Protein 2MEV (pdb70)

Foldseek 3Di:
DDFDCVVVDDDDDDPVPPDDDDHDDDDDDCPDPQNVQQDKAFFDKAFAAPPLQFDFDAWAGDQLHIFKDFFDQAWKRDSVPSRHPIDGDQDWAAQDDDPPGGRPPTSTTHRVVLQQDPQFFWKFFWKKKKKFWPDQFWKKKKKFWDFFPDDDRLGDCDDHGGRSSPDDPGDMDIDTDRPDRRMDIDIAGTRQPDPIAGSRFDAADDDPVCPPDGGHDGSRGGTMMGMHIHPRPIMIIMMIGTHPMDGHHGHDGDDDDDPPPDPDDDDD/DADDVQWDWDFWQVAMDTFRFEPDAQEPVPDAAPLDDQPVDPDAWDWDDSQAFYKQKDFQFKAFLPADFFFKKKQFPPLALLDDSVGVNNVQLQFFQWKWWKKKKKKFWAFDQQKWFKKKKFKAFPQDDDQSRHIDDDTGNPQEAFGDDDPPVPPDPGDPNGHHPVPVVVGRIDMQTRNHGGMHIYIYYTDDPGSIDSCPRGRGMMIMMTTHTGMDGDPPTDGMMIMMMIMGIHTMIGHHGHDGPPPSD/DPDDDDDDPCPPDDDPDDPDDDDDDDPPDDDDDPPVDDDDDDDPLVPLFPWDAFFPPPPVTDQWFKAFQDFFQQDFSDKFFQALATVRNVPIVNSVVQLQFWKKAAKKKKKKFWDFDQQKWFKKKKAWFFADPFADRGNVRRVVHHIDIHTDHDDGMDIDIDGGDDPDRIDTRDDDPDAPSHRTTIITMGTPHGIDGDPPGDGMTIMGIIMGGDNTMDGDHGHHHDDDDPD/DDDPDDDPDDDPPDVVVVHPDDDDADPVDDDDPPDPDPDDDDDPPPDDDDDPDPVDDD

Sequence (806 aa):
GVENAEKGVTENTDATADFVAQPVYLPENQTKVAFFYDRSSPIGAFAVKSGSLESGFAPFSNKACPNSVILTPGPQFDPAYDQLRPQRLTEIWGNGNEETSEVFPLKTKQDYSFCLFSPFVYYKCDLEVTLSPHTSGAHGLLVRWCPTGTPTKPTTQVLHEVSSLSEGRTPQVYSAGPGTSNQISFVVPYNSPLSVLPAVWYNGHKRFDNTGDLGIAPNSDFGTLFFAGTKPDIKFTVYLRYKNMRVFCPRPTVFFPWPTSGDKIDMTENLSDRVSQDTAGNTVTNTQSTVGRLVGYGTVHDGEHPASCADTASEKILAVERYYTFKVNDWTSTQKPFEYIRIPLPHVLSGEDGGVFGATLRRHYLVKTGWRVQVQCNASQFHAGSLLVFMAPEYPTLDVFAMDNRWSKDNLPNGTRTQTNRKGPFAMDHQNFWQWTLYPHQFLNLRTNTTVDLEVPYVNIAPTSSWTQHASWTLVIAVVAPLTYSTGASTSLDITASIQPVRPVFNGLRHEVLSRQSPIPVTIREHAGTWYSTLPDSTVPIYGKTPVAPANYMVGEYKDFLEIAQIPTFIGNKVPNAVPYIEASNTAVKTQPLAVYQVTLSCSCLANTFLAALSRNFAQYRGSLVYTFVFTGTAMMKGKFLIAYTPPGAGKPTSRDQAMQATYAIWDLGLNSSYSFTVPFISPTHFRMVGTDQANITNVDGWVTVWQLTPLTYPPGCPTSAKILTMVSAGKDFSLKMPISPAPWSPQSEGNEGVIINNFYSNQYQNSIDLSANATGSDPPKTYGQFSNLLSGAVNAFSNMLPLLA

Radius of gyration: 31.22 Å; Cα contacts (8 Å, |Δi|>4): 1924; chains: 4; bounding box: 68×106×85 Å

Structure (mmCIF, N/CA/C/O backbone):
data_2MEV
#
_entry.id   2MEV
#
_cell.length_a   441.420
_cell.length_b   427.310
_cell.length_c   421.920
_cell.angle_alpha   90.00
_cell.angle_beta   90.00
_cell.angle_gamma   90.00
#
_symmetry.space_group_name_H-M   'P 21 21 21'
#
loop_
_entity.id
_entity.type
_entity.pdbx_description
1 polymer 'MENGO VIRUS COAT PROTEIN (SUBUNIT VP1)'
2 polymer 'MENGO VIRUS COAT PROTEIN (SUBUNIT VP2)'
3 polymer 'MENGO VIRUS COAT PROTEIN (SUBUNIT VP3)'
4 polymer 'MENGO VIRUS COAT PROTEIN (SUBUNIT VP4)'
5 non-polymer 'PHOSPHATE ION'
6 water water
#
loop_
_atom_site.group_PDB
_atom_site.id
_atom_site.type_symbol
_atom_site.label_atom_id
_atom_site.label_alt_id
_atom_site.label_comp_id
_atom_site.label_asym_id
_atom_site.label_entity_id
_atom_site.label_seq_id
_atom_site.pdbx_PDB_ins_code
_atom_site.Cartn_x
_atom_site.Cartn_y
_atom_site.Cartn_z
_atom_site.occupancy
_atom_site.B_iso_or_equiv
_atom_site.auth_seq_id
_atom_site.auth_comp_id
_atom_site.auth_asym_id
_atom_site.auth_atom_id
_atom_site.pdbx_PDB_model_num
ATOM 1 N N . GLY A 1 1 ? 212.129 151.522 160.197 1.00 15.79 1 GLY 1 N 1
ATOM 2 C CA . GLY A 1 1 ? 211.046 150.751 160.780 1.00 15.50 1 GLY 1 CA 1
ATOM 3 C C . GLY A 1 1 ? 211.448 150.522 162.246 1.00 15.41 1 GLY 1 C 1
ATOM 4 O O . GLY A 1 1 ? 212.590 150.139 162.503 1.00 15.60 1 GLY 1 O 1
ATOM 5 N N . VAL A 1 2 ? 210.519 150.764 163.121 1.00 15.00 2 VAL 1 N 1
ATOM 6 C CA . VAL A 1 2 ? 210.684 150.500 164.551 1.00 14.39 2 VAL 1 CA 1
ATOM 7 C C . VAL A 1 2 ? 210.507 148.988 164.657 1.00 14.77 2 VAL 1 C 1
ATOM 8 O O . VAL A 1 2 ? 209.697 148.334 163.915 1.00 15.30 2 VAL 1 O 1
ATOM 12 N N . GLU A 1 3 ? 211.246 148.405 165.568 1.00 14.93 3 GLU 1 N 1
ATOM 13 C CA . GLU A 1 3 ? 211.226 146.935 165.785 1.00 15.45 3 GLU 1 CA 1
ATOM 14 C C . GLU A 1 3 ? 211.541 146.516 167.196 1.00 14.38 3 GLU 1 C 1
ATOM 15 O O . GLU A 1 3 ? 211.859 147.378 168.036 1.00 14.08 3 GLU 1 O 1
ATOM 21 N N . ASN A 1 4 ? 211.503 145.247 167.554 1.00 13.35 4 ASN 1 N 1
ATOM 22 C CA . ASN A 1 4 ? 211.886 144.818 168.934 1.00 12.43 4 ASN 1 CA 1
ATOM 23 C C . ASN A 1 4 ? 212.729 143.562 168.822 1.00 11.29 4 ASN 1 C 1
ATOM 24 O O . ASN A 1 4 ? 212.157 142.476 168.868 1.00 11.17 4 ASN 1 O 1
ATOM 29 N N . ALA A 1 5 ? 214.017 143.691 168.650 1.00 9.74 5 ALA 1 N 1
ATOM 30 C CA . ALA A 1 5 ? 214.853 142.515 168.417 1.00 8.54 5 ALA 1 CA 1
ATOM 31 C C . ALA A 1 5 ? 214.867 141.492 169.527 1.00 7.83 5 ALA 1 C 1
ATOM 32 O O . ALA A 1 5 ? 215.366 140.385 169.187 1.00 7.43 5 ALA 1 O 1
ATOM 34 N N . GLU A 1 6 ? 214.382 141.834 170.696 1.00 7.37 6 GLU 1 N 1
ATOM 35 C CA . GLU A 1 6 ? 214.442 140.881 171.794 1.00 7.69 6 GLU 1 CA 1
ATOM 36 C C . GLU A 1 6 ? 213.657 139.615 171.534 1.00 8.56 6 GLU 1 C 1
ATOM 37 O O . GLU A 1 6 ? 214.038 138.595 172.135 1.00 8.60 6 GLU 1 O 1
ATOM 43 N N . LYS A 1 7 ? 212.639 139.649 170.726 1.00 9.88 7 LYS 1 N 1
ATOM 44 C CA . LYS A 1 7 ? 211.819 138.481 170.413 1.00 11.31 7 LYS 1 CA 1
ATOM 45 C C . LYS A 1 7 ? 212.610 137.339 169.786 1.00 12.09 7 LYS 1 C 1
ATOM 46 O O . LYS A 1 7 ? 212.103 136.214 169.795 1.00 12.11 7 LYS 1 O 1
ATOM 52 N N . GLY A 1 8 ? 213.743 137.595 169.202 1.00 13.37 8 GLY 1 N 1
ATOM 53 C CA . GLY A 1 8 ? 214.607 136.581 168.601 1.00 15.04 8 GLY 1 CA 1
ATOM 54 C C . GLY A 1 8 ? 214.334 136.420 167.128 1.00 16.38 8 GLY 1 C 1
ATOM 55 O O . GLY A 1 8 ? 214.881 135.534 166.473 1.00 16.07 8 GLY 1 O 1
ATOM 56 N N . VAL A 1 9 ? 213.489 137.314 166.683 1.00 18.25 9 VAL 1 N 1
ATOM 57 C CA . VAL A 1 9 ? 213.062 137.310 165.253 1.00 20.18 9 VAL 1 CA 1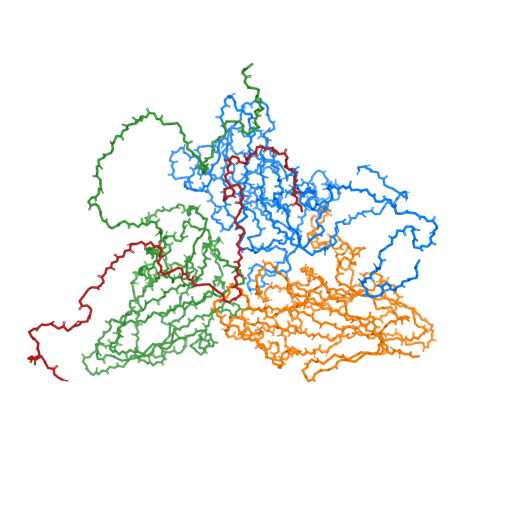
ATOM 58 C C . VAL A 1 9 ? 212.764 138.737 164.880 1.00 22.31 9 VAL 1 C 1
ATOM 59 O O . VAL A 1 9 ? 212.139 139.498 165.646 1.00 22.10 9 VAL 1 O 1
ATOM 63 N N . THR A 1 10 ? 213.301 139.112 163.737 1.00 25.41 10 THR 1 N 1
ATOM 64 C CA . THR A 1 10 ? 213.198 140.463 163.186 1.00 28.55 10 THR 1 CA 1
ATOM 65 C C . THR A 1 10 ? 212.624 140.521 161.793 1.00 30.77 10 THR 1 C 1
ATOM 66 O O . THR A 1 10 ? 213.298 139.915 160.926 1.00 31.58 10 THR 1 O 1
ATOM 70 N N . GLU A 1 11 ? 211.540 141.216 161.576 1.00 33.24 11 GLU 1 N 1
ATOM 71 C CA . GLU A 1 11 ? 210.862 141.442 160.290 1.00 35.65 11 GLU 1 CA 1
ATOM 72 C C . GLU A 1 11 ? 211.794 141.960 159.214 1.00 34.39 11 GLU 1 C 1
ATOM 73 O O . GLU A 1 11 ? 212.492 142.981 159.547 1.00 34.37 11 GLU 1 O 1
ATOM 79 N N . ASN A 1 12 ? 211.803 141.335 158.021 1.00 32.89 12 ASN 1 N 1
ATOM 80 C CA . ASN A 1 12 ? 212.731 141.834 156.954 1.00 31.76 12 ASN 1 CA 1
ATOM 81 C C . ASN A 1 12 ? 212.042 142.775 155.946 1.00 29.39 12 ASN 1 C 1
ATOM 82 O O . ASN A 1 12 ? 210.928 142.565 155.501 1.00 29.71 12 ASN 1 O 1
ATOM 87 N N . THR A 1 13 ? 212.860 143.758 155.655 1.00 26.34 13 THR 1 N 1
ATOM 88 C CA . THR A 1 13 ? 212.485 144.865 154.809 1.00 23.76 13 THR 1 CA 1
ATOM 89 C C . THR A 1 13 ? 213.300 145.078 153.586 1.00 22.23 13 THR 1 C 1
ATOM 90 O O . THR A 1 13 ? 214.200 144.284 153.383 1.00 22.12 13 THR 1 O 1
ATOM 94 N N . ASP A 1 14 ? 212.948 146.089 152.858 1.00 20.57 14 ASP 1 N 1
ATOM 95 C CA . ASP A 1 14 ? 213.652 146.528 151.638 1.00 19.09 14 ASP 1 CA 1
ATOM 96 C C . ASP A 1 14 ? 213.551 148.042 151.819 1.00 18.29 14 ASP 1 C 1
ATOM 97 O O . ASP A 1 14 ? 212.958 148.446 152.827 1.00 18.12 14 ASP 1 O 1
ATOM 102 N N . ALA A 1 15 ? 214.114 148.804 150.953 1.00 17.49 15 ALA 1 N 1
ATOM 103 C CA . ALA A 1 15 ? 214.157 150.259 151.091 1.00 16.87 15 ALA 1 CA 1
ATOM 104 C C . ALA A 1 15 ? 212.831 150.968 151.135 1.00 16.38 15 ALA 1 C 1
ATOM 105 O O . ALA A 1 15 ? 212.583 152.141 151.386 1.00 16.09 15 ALA 1 O 1
ATOM 107 N N . THR A 1 16 ? 211.910 150.139 150.813 1.00 16.14 16 THR 1 N 1
ATOM 108 C CA . THR A 1 16 ? 210.495 150.420 150.702 1.00 16.03 16 THR 1 CA 1
ATOM 109 C C . THR A 1 16 ? 209.738 150.718 151.963 1.00 16.08 16 THR 1 C 1
ATOM 110 O O . THR A 1 16 ? 208.665 151.338 151.893 1.00 16.87 16 THR 1 O 1
ATOM 114 N N . ALA A 1 17 ? 210.261 150.252 153.080 1.00 15.76 17 ALA 1 N 1
ATOM 115 C CA . ALA A 1 17 ? 209.582 150.401 154.379 1.00 15.15 17 ALA 1 CA 1
ATOM 116 C C . ALA A 1 17 ? 209.631 151.834 154.845 1.00 15.14 17 ALA 1 C 1
ATOM 117 O O . ALA A 1 17 ? 208.547 152.424 155.043 1.00 16.21 17 ALA 1 O 1
ATOM 119 N N . ASP A 1 18 ? 210.825 152.381 154.961 1.00 14.50 18 ASP 1 N 1
ATOM 120 C CA . ASP A 1 18 ? 210.941 153.775 155.411 1.00 13.49 18 ASP 1 CA 1
ATOM 121 C C . ASP A 1 18 ? 211.011 154.833 154.337 1.00 12.51 18 ASP 1 C 1
ATOM 122 O O . ASP A 1 18 ? 210.554 155.914 154.708 1.00 12.49 18 ASP 1 O 1
ATOM 127 N N . PHE A 1 19 ? 211.518 154.617 153.165 1.00 11.51 19 PHE 1 N 1
ATOM 128 C CA . PHE A 1 19 ? 211.601 155.665 152.147 1.00 10.75 19 PHE 1 CA 1
ATOM 129 C C . PHE A 1 19 ? 210.742 155.465 150.930 1.00 10.68 19 PHE 1 C 1
ATOM 130 O O . PHE A 1 19 ? 210.026 154.478 150.869 1.00 11.34 19 PHE 1 O 1
ATOM 138 N N . VAL A 1 20 ? 210.809 156.371 149.985 1.00 10.35 20 VAL 1 N 1
ATOM 139 C CA . VAL A 1 20 ? 210.063 156.274 148.723 1.00 10.06 20 VAL 1 CA 1
ATOM 140 C C . VAL A 1 20 ? 211.010 155.471 147.827 1.00 10.41 20 VAL 1 C 1
ATOM 141 O O . VAL A 1 20 ? 211.931 156.086 147.268 1.00 10.51 20 VAL 1 O 1
ATOM 145 N N . ALA A 1 21 ? 210.823 154.187 147.728 1.00 10.62 21 ALA 1 N 1
ATOM 146 C CA . ALA A 1 21 ? 211.740 153.361 146.935 1.00 10.88 21 ALA 1 CA 1
ATOM 147 C C . ALA A 1 21 ? 210.961 152.257 146.277 1.00 11.58 21 ALA 1 C 1
ATOM 148 O O . ALA A 1 21 ? 209.717 152.293 146.362 1.00 11.88 21 ALA 1 O 1
ATOM 150 N N . GLN A 1 22 ? 211.624 151.308 145.666 1.00 12.51 22 GLN 1 N 1
ATOM 151 C CA . GLN A 1 22 ? 211.085 150.147 144.976 1.00 13.10 22 GLN 1 CA 1
ATOM 152 C C . GLN A 1 22 ? 211.997 148.964 145.279 1.00 12.06 22 GLN 1 C 1
ATOM 153 O O . GLN A 1 22 ? 213.178 149.267 145.455 1.00 12.65 22 GLN 1 O 1
ATOM 159 N N . PRO A 1 23 ? 211.473 147.770 145.304 1.00 10.75 23 PRO 1 N 1
ATOM 160 C CA . PRO A 1 23 ? 212.228 146.533 145.558 1.00 10.02 23 PRO 1 CA 1
ATOM 161 C C . PRO A 1 23 ? 213.024 146.295 144.297 1.00 9.12 23 PRO 1 C 1
ATOM 162 O O . PRO A 1 23 ? 212.585 146.693 143.211 1.00 8.73 23 PRO 1 O 1
ATOM 166 N N . VAL A 1 24 ? 214.147 145.664 144.506 1.00 8.33 24 VAL 1 N 1
ATOM 167 C CA . VAL A 1 24 ? 215.047 145.465 143.332 1.00 7.68 24 VAL 1 CA 1
ATOM 168 C C . VAL A 1 24 ? 215.542 144.067 143.146 1.00 8.01 24 VAL 1 C 1
ATOM 169 O O . VAL A 1 24 ? 216.706 143.774 142.874 1.00 8.29 24 VAL 1 O 1
ATOM 173 N N . TYR A 1 25 ? 214.623 143.132 143.278 1.00 8.13 25 TYR 1 N 1
ATOM 174 C CA . TYR A 1 25 ? 214.907 141.712 143.201 1.00 8.29 25 TYR 1 CA 1
ATOM 175 C C . TYR A 1 25 ? 215.208 141.238 141.806 1.00 8.10 25 TYR 1 C 1
ATOM 176 O O . TYR A 1 25 ? 214.620 141.706 140.831 1.00 8.17 25 TYR 1 O 1
ATOM 185 N N . LEU A 1 26 ? 216.107 140.292 141.711 1.00 7.84 26 LEU 1 N 1
ATOM 186 C CA . LEU A 1 26 ? 216.517 139.626 140.488 1.00 7.66 26 LEU 1 CA 1
ATOM 187 C C . LEU A 1 26 ? 216.958 138.231 140.971 1.00 8.15 26 LEU 1 C 1
ATOM 188 O O . LEU A 1 26 ? 217.686 138.023 141.958 1.00 9.00 26 LEU 1 O 1
ATOM 193 N N . PRO A 1 27 ? 216.441 137.271 140.247 1.00 7.87 27 PRO 1 N 1
ATOM 194 C CA . PRO A 1 27 ? 216.732 135.841 140.459 1.00 8.09 27 PRO 1 CA 1
ATOM 195 C C . PRO A 1 27 ? 218.139 135.355 140.065 1.00 8.75 27 PRO 1 C 1
ATOM 196 O O . PRO A 1 27 ? 218.876 135.787 139.098 1.00 8.78 27 PRO 1 O 1
ATOM 200 N N . GLU A 1 28 ? 218.526 134.410 140.905 1.00 9.14 28 GLU 1 N 1
ATOM 201 C CA . GLU A 1 28 ? 219.822 133.737 140.833 1.00 9.99 28 GLU 1 CA 1
ATOM 202 C C . GLU A 1 28 ? 219.673 132.443 141.601 1.00 10.95 28 GLU 1 C 1
ATOM 203 O O . GLU A 1 28 ? 218.873 132.378 142.563 1.00 11.56 28 GLU 1 O 1
ATOM 209 N N . ASN A 1 29 ? 220.428 131.442 141.194 1.00 12.02 29 ASN 1 N 1
ATOM 210 C CA . ASN A 1 29 ? 220.423 130.130 141.847 1.00 12.74 29 ASN 1 CA 1
ATOM 211 C C . ASN A 1 29 ? 221.762 129.635 142.366 1.00 11.52 29 ASN 1 C 1
ATOM 212 O O . ASN A 1 29 ? 221.782 128.417 142.550 1.00 11.36 29 ASN 1 O 1
ATOM 217 N N . GLN A 1 30 ? 222.699 130.534 142.416 1.00 9.80 30 GLN 1 N 1
ATOM 218 C CA . GLN A 1 30 ? 224.003 130.053 142.846 1.00 8.09 30 GLN 1 CA 1
ATOM 219 C C . GLN A 1 30 ? 224.005 130.119 144.334 1.00 7.63 30 GLN 1 C 1
ATOM 220 O O . GLN A 1 30 ? 225.079 129.713 144.774 1.00 7.90 30 GLN 1 O 1
ATOM 226 N N . THR A 1 31 ? 222.969 130.543 145.009 1.00 6.91 31 THR 1 N 1
ATOM 227 C CA . THR A 1 31 ? 223.128 130.527 146.488 1.00 6.36 31 THR 1 CA 1
ATOM 228 C C . THR A 1 31 ? 222.495 129.264 147.069 1.00 6.72 31 THR 1 C 1
ATOM 229 O O . THR A 1 31 ? 222.401 129.211 148.311 1.00 6.50 31 THR 1 O 1
ATOM 233 N N . LYS A 1 32 ? 222.062 128.308 146.251 1.00 7.24 32 LYS 1 N 1
ATOM 234 C CA . LYS A 1 32 ? 221.480 127.112 146.866 1.00 7.97 32 LYS 1 CA 1
ATOM 235 C C . LYS A 1 32 ? 222.705 126.310 147.363 1.00 7.44 32 LYS 1 C 1
ATOM 236 O O . LYS A 1 32 ? 223.715 126.194 146.666 1.00 7.31 32 LYS 1 O 1
ATOM 242 N N . VAL A 1 33 ? 222.463 125.716 148.508 1.00 6.80 33 VAL 1 N 1
ATOM 243 C CA . VAL A 1 33 ? 223.480 124.933 149.182 1.00 5.85 33 VAL 1 CA 1
ATOM 244 C C . VAL A 1 33 ? 224.059 123.829 148.318 1.00 5.67 33 VAL 1 C 1
ATOM 245 O O . VAL A 1 33 ? 225.294 123.694 148.277 1.00 5.89 33 VAL 1 O 1
ATOM 249 N N . ALA A 1 34 ? 223.184 123.095 147.676 1.00 5.10 34 ALA 1 N 1
ATOM 250 C CA . ALA A 1 34 ? 223.639 121.978 146.838 1.00 4.25 34 ALA 1 CA 1
ATOM 251 C C . ALA A 1 34 ? 224.552 122.429 145.725 1.00 4.27 34 ALA 1 C 1
ATOM 252 O O . ALA A 1 34 ? 225.538 121.737 145.466 1.00 4.83 34 ALA 1 O 1
ATOM 254 N N . PHE A 1 35 ? 224.192 123.514 145.111 1.00 3.63 35 PHE 1 N 1
ATOM 255 C CA . PHE A 1 35 ? 224.978 124.076 144.018 1.00 3.48 35 PHE 1 CA 1
ATOM 256 C C . PHE A 1 35 ? 226.325 124.562 144.547 1.00 3.19 35 PHE 1 C 1
ATOM 257 O O . PHE A 1 35 ? 227.415 124.380 143.967 1.00 3.04 35 PHE 1 O 1
ATOM 265 N N . PHE A 1 36 ? 226.264 125.201 145.692 1.00 2.99 36 PHE 1 N 1
ATOM 266 C CA . PHE A 1 36 ? 227.494 125.736 146.288 1.00 3.05 36 PHE 1 CA 1
ATOM 267 C C . PHE A 1 36 ? 228.501 124.638 146.597 1.00 3.11 36 PHE 1 C 1
ATOM 268 O O . PHE A 1 36 ? 229.700 124.830 146.300 1.00 3.47 36 PHE 1 O 1
ATOM 276 N N . TYR A 1 37 ? 228.161 123.532 147.193 1.00 2.75 37 TYR 1 N 1
ATOM 277 C CA . TYR A 1 37 ? 229.185 122.527 147.498 1.00 2.57 37 TYR 1 CA 1
ATOM 278 C C . TYR A 1 37 ? 229.428 121.531 146.392 1.00 3.10 37 TYR 1 C 1
ATOM 279 O O . TYR A 1 37 ? 230.333 120.690 146.622 1.00 3.05 37 TYR 1 O 1
ATOM 288 N N . ASP A 1 38 ? 228.655 121.609 145.309 1.00 3.63 38 ASP 1 N 1
ATOM 289 C CA . ASP A 1 38 ? 228.800 120.658 144.206 1.00 3.80 38 ASP 1 CA 1
ATOM 290 C C . ASP A 1 38 ? 229.964 121.032 143.297 1.00 3.79 38 ASP 1 C 1
ATOM 291 O O . ASP A 1 38 ? 229.780 121.104 142.081 1.00 3.97 38 ASP 1 O 1
ATOM 296 N N . ARG A 1 39 ? 231.137 121.237 143.810 1.00 3.91 39 ARG 1 N 1
ATOM 297 C CA . ARG A 1 39 ? 232.383 121.593 143.114 1.00 4.34 39 ARG 1 CA 1
ATOM 298 C C . ARG A 1 39 ? 233.519 120.973 143.947 1.00 5.02 39 ARG 1 C 1
ATOM 299 O O . ARG A 1 39 ? 233.427 120.822 145.202 1.00 5.14 39 ARG 1 O 1
ATOM 307 N N . SER A 1 40 ? 234.580 120.617 143.243 1.00 5.35 40 SER 1 N 1
ATOM 308 C CA . SER A 1 40 ? 235.744 119.974 143.851 1.00 5.43 40 SER 1 CA 1
ATOM 309 C C . SER A 1 40 ? 236.707 120.922 144.546 1.00 5.69 40 SER 1 C 1
ATOM 310 O O . SER A 1 40 ? 236.902 122.019 143.980 1.00 6.11 40 SER 1 O 1
ATOM 313 N N . SER A 1 41 ? 237.298 120.543 145.657 1.00 5.49 41 SER 1 N 1
ATOM 314 C CA . SER A 1 41 ? 238.277 121.305 146.430 1.00 5.71 41 SER 1 CA 1
ATOM 315 C C . SER A 1 41 ? 239.253 120.239 146.951 1.00 5.66 41 SER 1 C 1
ATOM 316 O O . SER A 1 41 ? 238.785 119.124 147.220 1.00 5.80 41 SER 1 O 1
ATOM 319 N N . PRO A 1 42 ? 240.509 120.602 147.073 1.00 5.30 42 PRO 1 N 1
ATOM 320 C CA . PRO A 1 42 ? 241.539 119.671 147.555 1.00 4.81 42 PRO 1 CA 1
ATOM 321 C C . PRO A 1 42 ? 241.674 119.482 149.055 1.00 4.78 42 PRO 1 C 1
ATOM 322 O O . PRO A 1 42 ? 241.432 120.414 149.893 1.00 5.46 42 PRO 1 O 1
ATOM 326 N N . ILE A 1 43 ? 242.104 118.287 149.431 1.00 4.16 43 ILE 1 N 1
ATOM 327 C CA . ILE A 1 43 ? 242.301 118.055 150.869 1.00 3.85 43 ILE 1 CA 1
ATOM 328 C C . ILE A 1 43 ? 243.776 117.814 151.157 1.00 4.08 43 ILE 1 C 1
ATOM 329 O O . ILE A 1 43 ? 243.999 117.808 152.389 1.00 4.64 43 ILE 1 O 1
ATOM 334 N N . GLY A 1 44 ? 244.678 117.666 150.213 1.00 3.75 44 GLY 1 N 1
ATOM 335 C CA . GLY A 1 44 ? 246.098 117.480 150.517 1.00 4.03 44 GLY 1 CA 1
ATOM 336 C C . GLY A 1 44 ? 246.824 116.690 149.457 1.00 4.79 44 GLY 1 C 1
ATOM 337 O O . GLY A 1 44 ? 246.187 116.273 148.465 1.00 4.93 44 GLY 1 O 1
ATOM 338 N N . ALA A 1 45 ? 248.126 116.496 149.687 1.00 5.04 45 ALA 1 N 1
ATOM 339 C CA . ALA A 1 45 ? 248.930 115.668 148.726 1.00 5.11 45 ALA 1 CA 1
ATOM 340 C C . ALA A 1 45 ? 249.275 114.308 149.325 1.00 5.54 45 ALA 1 C 1
ATOM 341 O O . ALA A 1 45 ? 249.586 114.184 150.535 1.00 5.76 45 ALA 1 O 1
ATOM 343 N N . PHE A 1 46 ? 249.250 113.243 148.554 1.00 6.30 46 PHE 1 N 1
ATOM 344 C CA . PHE A 1 46 ? 249.544 111.885 149.093 1.00 7.01 46 PHE 1 CA 1
ATOM 345 C C . PHE A 1 46 ? 250.626 111.218 148.280 1.00 8.08 46 PHE 1 C 1
ATOM 346 O O . PHE A 1 46 ? 251.000 111.739 147.219 1.00 8.50 46 PHE 1 O 1
ATOM 354 N N . ALA A 1 47 ? 251.101 110.121 148.774 1.00 9.57 47 ALA 1 N 1
ATOM 355 C CA . ALA A 1 47 ? 252.157 109.363 148.143 1.00 11.30 47 ALA 1 CA 1
ATOM 356 C C . ALA A 1 47 ? 251.924 107.880 148.295 1.00 13.19 47 ALA 1 C 1
ATOM 357 O O . ALA A 1 47 ? 251.175 107.404 149.145 1.00 13.64 47 ALA 1 O 1
ATOM 359 N N . VAL A 1 48 ? 252.634 107.158 147.507 1.00 15.55 48 VAL 1 N 1
ATOM 360 C CA . VAL A 1 48 ? 252.630 105.709 147.412 1.00 18.00 48 VAL 1 CA 1
ATOM 361 C C . VAL A 1 48 ? 253.990 105.265 147.841 1.00 20.76 48 VAL 1 C 1
ATOM 362 O O . VAL A 1 48 ? 254.923 106.043 147.623 1.00 21.01 48 VAL 1 O 1
ATOM 366 N N . LYS A 1 49 ? 254.074 104.112 148.437 1.00 24.52 49 LYS 1 N 1
ATOM 367 C CA . LYS A 1 49 ? 255.378 103.603 148.887 1.00 28.38 49 LYS 1 CA 1
ATOM 368 C C . LYS A 1 49 ? 256.003 102.747 147.787 1.00 29.94 49 LYS 1 C 1
ATOM 369 O O . LYS A 1 49 ? 255.261 102.171 146.947 1.00 30.39 49 LYS 1 O 1
ATOM 375 N N . SER A 1 50 ? 257.327 102.660 147.804 1.00 31.52 50 SER 1 N 1
ATOM 376 C CA . SER A 1 50 ? 258.023 101.844 146.776 1.00 32.91 50 SER 1 CA 1
ATOM 377 C C . SER A 1 50 ? 257.666 100.348 146.877 1.00 32.58 50 SER 1 C 1
ATOM 378 O O . SER A 1 50 ? 257.625 99.619 147.899 1.00 33.31 50 SER 1 O 1
ATOM 381 N N . GLY A 1 51 ? 257.393 99.901 145.659 1.00 31.35 51 GLY 1 N 1
ATOM 382 C CA . GLY A 1 51 ? 256.988 98.547 145.290 1.00 29.11 51 GLY 1 CA 1
ATOM 383 C C . GLY A 1 51 ? 255.708 98.138 145.999 1.00 27.08 51 GLY 1 C 1
ATOM 384 O O . GLY A 1 51 ? 255.640 96.919 146.236 1.00 27.71 51 GLY 1 O 1
ATOM 385 N N . SER A 1 52 ? 254.821 99.061 146.301 1.00 24.40 52 SER 1 N 1
ATOM 386 C CA . SER A 1 52 ? 253.600 98.679 146.988 1.00 21.52 52 SER 1 CA 1
ATOM 387 C C . SER A 1 52 ? 252.737 97.872 146.052 1.00 20.24 52 SER 1 C 1
ATOM 388 O O . SER A 1 52 ? 251.802 97.192 146.505 1.00 20.18 52 SER 1 O 1
ATOM 391 N N . LEU A 1 53 ? 253.049 97.925 144.766 1.00 18.62 53 LEU 1 N 1
ATOM 392 C CA . LEU A 1 53 ? 252.185 97.200 143.830 1.00 17.74 53 LEU 1 CA 1
ATOM 393 C C . LEU A 1 53 ? 252.188 95.685 143.894 1.00 18.09 53 LEU 1 C 1
ATOM 394 O O . LEU A 1 53 ? 251.215 95.039 143.394 1.00 18.23 53 LEU 1 O 1
ATOM 399 N N . GLU A 1 54 ? 253.271 95.260 144.497 1.00 18.52 54 GLU 1 N 1
ATOM 400 C CA . GLU A 1 54 ? 253.526 93.841 144.670 1.00 19.64 54 GLU 1 CA 1
ATOM 401 C C . GLU A 1 54 ? 253.901 93.308 146.026 1.00 19.76 54 GLU 1 C 1
ATOM 402 O O . GLU A 1 54 ? 254.534 92.249 146.070 1.00 20.01 54 GLU 1 O 1
ATOM 408 N N . SER A 1 55 ? 253.465 93.987 147.056 1.00 20.00 55 SER 1 N 1
ATOM 409 C CA . SER A 1 55 ? 253.734 93.594 148.439 1.00 20.30 55 SER 1 CA 1
ATOM 410 C C . SER A 1 55 ? 252.679 94.113 149.433 1.00 19.52 55 SER 1 C 1
ATOM 411 O O . SER A 1 55 ? 251.662 94.737 149.107 1.00 19.40 55 SER 1 O 1
ATOM 414 N N . GLY A 1 56 ? 252.974 93.748 150.674 1.00 18.97 56 GLY 1 N 1
ATOM 415 C CA . GLY A 1 56 ? 252.120 94.071 151.791 1.00 19.03 56 GLY 1 CA 1
ATOM 416 C C . GLY A 1 56 ? 252.072 95.582 151.975 1.00 19.24 56 GLY 1 C 1
ATOM 417 O O . GLY A 1 56 ? 253.121 96.263 151.855 1.00 19.95 56 GLY 1 O 1
ATOM 418 N N . PHE A 1 57 ? 250.866 96.056 152.257 1.00 18.61 57 PHE 1 N 1
ATOM 419 C CA . PHE A 1 57 ? 250.729 97.496 152.479 1.00 18.20 57 PHE 1 CA 1
ATOM 420 C C . PHE A 1 57 ? 251.266 97.755 153.883 1.00 18.89 57 PHE 1 C 1
ATOM 421 O O . PHE A 1 57 ? 251.240 96.831 154.693 1.00 18.98 57 PHE 1 O 1
ATOM 429 N N . ALA A 1 58 ? 251.691 98.969 154.124 1.00 20.29 58 ALA 1 N 1
ATOM 430 C CA . ALA A 1 58 ? 252.202 99.475 155.401 1.00 21.36 58 ALA 1 CA 1
ATOM 431 C C . ALA A 1 58 ? 252.110 100.997 155.430 1.00 22.49 58 ALA 1 C 1
ATOM 432 O O . ALA A 1 58 ? 252.538 101.601 154.433 1.00 23.14 58 ALA 1 O 1
ATOM 434 N N . PRO A 1 59 ? 251.622 101.561 156.500 1.00 23.52 59 PRO 1 N 1
ATOM 435 C CA . PRO A 1 59 ? 251.457 103.006 156.607 1.00 24.81 59 PRO 1 CA 1
ATOM 436 C C . PRO A 1 59 ? 252.804 103.635 156.377 1.00 26.74 59 PRO 1 C 1
ATOM 437 O O . PRO A 1 59 ? 253.823 103.081 156.846 1.00 27.42 59 PRO 1 O 1
ATOM 441 N N . PHE A 1 60 ? 252.681 104.733 155.654 1.00 28.94 60 PHE 1 N 1
ATOM 442 C CA . PHE A 1 60 ? 253.974 105.403 155.379 1.00 31.20 60 PHE 1 CA 1
ATOM 443 C C . PHE A 1 60 ? 253.652 106.719 154.749 1.00 32.20 60 PHE 1 C 1
ATOM 444 O O . PHE A 1 60 ? 252.583 106.757 154.146 1.00 32.62 60 PHE 1 O 1
ATOM 452 N N . SER A 1 61 ? 254.527 107.659 154.908 1.00 33.67 61 SER 1 N 1
ATOM 453 C CA . SER A 1 61 ? 254.283 108.968 154.281 1.00 35.85 61 SER 1 CA 1
ATOM 454 C C . SER A 1 61 ? 255.643 109.390 153.716 1.00 37.70 61 SER 1 C 1
ATOM 455 O O . SER A 1 61 ? 256.735 109.032 154.192 1.00 37.71 61 SER 1 O 1
ATOM 458 N N . ASN A 1 62 ? 255.484 110.140 152.636 1.00 40.26 62 ASN 1 N 1
ATOM 459 C CA . ASN A 1 62 ? 256.608 110.718 151.877 1.00 42.41 62 ASN 1 CA 1
ATOM 460 C C . ASN A 1 62 ? 256.986 112.065 152.518 1.00 42.87 62 ASN 1 C 1
ATOM 461 O O . ASN A 1 62 ? 258.031 112.020 153.259 1.00 44.35 62 ASN 1 O 1
ATOM 466 N N . LYS A 1 63 ? 256.238 113.149 152.258 1.00 42.04 63 LYS 1 N 1
ATOM 467 C CA . LYS A 1 63 ? 256.758 114.351 153.022 1.00 41.13 63 LYS 1 CA 1
ATOM 468 C C . LYS A 1 63 ? 255.527 114.815 153.804 1.00 38.36 63 LYS 1 C 1
ATOM 469 O O . LYS A 1 63 ? 255.104 115.968 153.608 1.00 38.63 63 LYS 1 O 1
ATOM 475 N N . ALA A 1 64 ? 255.066 113.844 154.593 1.00 34.42 64 ALA 1 N 1
ATOM 476 C CA . ALA A 1 64 ? 253.842 114.205 155.353 1.00 30.52 64 ALA 1 CA 1
ATOM 477 C C . ALA A 1 64 ? 252.767 114.226 154.253 1.00 27.08 64 ALA 1 C 1
ATOM 478 O O . ALA A 1 64 ? 251.865 115.089 154.246 1.00 27.37 64 ALA 1 O 1
ATOM 480 N N . CYS A 1 65 ? 253.024 113.272 153.389 1.00 22.09 65 CYS 1 N 1
ATOM 481 C CA . CYS A 1 65 ? 252.321 112.877 152.194 1.00 17.85 65 CYS 1 CA 1
ATOM 482 C C . CYS A 1 65 ? 252.192 111.377 152.350 1.00 15.32 65 CYS 1 C 1
ATOM 483 O O . CYS A 1 65 ? 253.026 110.622 151.874 1.00 14.75 65 CYS 1 O 1
ATOM 486 N N . PRO A 1 66 ? 251.167 110.986 153.060 1.00 13.34 66 PRO 1 N 1
ATOM 487 C CA . PRO A 1 66 ? 250.924 109.582 153.332 1.00 11.95 66 PRO 1 CA 1
ATOM 488 C C . PRO A 1 66 ? 250.255 108.853 152.193 1.00 11.23 66 PRO 1 C 1
ATOM 489 O O . PRO A 1 66 ? 249.819 109.301 151.140 1.00 11.11 66 PRO 1 O 1
ATOM 493 N N . ASN A 1 67 ? 250.149 107.601 152.435 1.00 10.47 67 ASN 1 N 1
ATOM 494 C CA . ASN A 1 67 ? 249.705 106.365 151.999 1.00 9.86 67 ASN 1 CA 1
ATOM 495 C C . ASN A 1 67 ? 248.228 106.036 151.938 1.00 9.61 67 ASN 1 C 1
ATOM 496 O O . ASN A 1 67 ? 247.857 105.201 151.111 1.00 9.89 67 ASN 1 O 1
ATOM 501 N N . SER A 1 68 ? 247.457 106.551 152.876 1.00 8.49 68 SER 1 N 1
ATOM 502 C CA . SER A 1 68 ? 246.015 106.329 152.963 1.00 8.05 68 SER 1 CA 1
ATOM 503 C C . SER A 1 68 ? 245.400 107.658 153.384 1.00 7.36 68 SER 1 C 1
ATOM 504 O O . SER A 1 68 ? 246.191 108.509 153.782 1.00 7.79 68 SER 1 O 1
ATOM 507 N N . VAL A 1 69 ? 244.096 107.796 153.235 1.00 6.41 69 VAL 1 N 1
ATOM 508 C CA . VAL A 1 69 ? 243.402 109.055 153.582 1.00 5.25 69 VAL 1 CA 1
ATOM 509 C C . VAL A 1 69 ? 241.984 108.705 154.038 1.00 4.94 69 VAL 1 C 1
ATOM 510 O O . VAL A 1 69 ? 241.410 107.767 153.454 1.00 5.24 69 VAL 1 O 1
ATOM 514 N N . ILE A 1 70 ? 241.529 109.428 155.057 1.00 4.01 70 ILE 1 N 1
ATOM 515 C CA . ILE A 1 70 ? 240.155 109.205 155.520 1.00 3.53 70 ILE 1 CA 1
ATOM 516 C C . ILE A 1 70 ? 239.269 110.132 154.691 1.00 3.66 70 ILE 1 C 1
ATOM 517 O O . ILE A 1 70 ? 239.648 111.340 154.626 1.00 3.71 70 ILE 1 O 1
ATOM 522 N N . LEU A 1 71 ? 238.201 109.636 154.092 1.00 3.24 71 LEU 1 N 1
ATOM 523 C CA . LEU A 1 71 ? 237.323 110.537 153.317 1.00 2.69 71 LEU 1 CA 1
ATOM 524 C C . LEU A 1 71 ? 236.461 111.413 154.255 1.00 2.94 71 LEU 1 C 1
ATOM 525 O O . LEU A 1 71 ? 235.371 111.006 154.763 1.00 3.38 71 LEU 1 O 1
ATOM 530 N N . THR A 1 72 ? 236.929 112.620 154.501 1.00 2.74 72 THR 1 N 1
ATOM 531 C CA . THR A 1 72 ? 236.211 113.547 155.346 1.00 2.54 72 THR 1 CA 1
ATOM 532 C C . THR A 1 72 ? 236.695 114.948 155.076 1.00 2.99 72 THR 1 C 1
ATOM 533 O O . THR A 1 72 ? 237.907 115.108 154.834 1.00 4.06 72 THR 1 O 1
ATOM 537 N N . PRO A 1 73 ? 235.875 115.954 155.160 1.00 3.00 73 PRO 1 N 1
ATOM 538 C CA . PRO A 1 73 ? 236.341 117.329 154.977 1.00 3.32 73 PRO 1 CA 1
ATOM 539 C C . PRO A 1 73 ? 237.082 117.824 156.205 1.00 3.99 73 PRO 1 C 1
ATOM 540 O O . PRO A 1 73 ? 237.823 118.807 156.066 1.00 4.39 73 PRO 1 O 1
ATOM 544 N N . GLY A 1 74 ? 236.959 117.237 157.375 1.00 4.59 74 GLY 1 N 1
ATOM 545 C CA . GLY A 1 74 ? 237.603 117.649 158.628 1.00 5.00 74 GLY 1 CA 1
ATOM 546 C C . GLY A 1 74 ? 239.069 117.327 158.702 1.00 5.35 74 GLY 1 C 1
ATOM 547 O O . GLY A 1 74 ? 239.514 116.545 157.860 1.00 5.58 74 GLY 1 O 1
ATOM 548 N N . PRO A 1 75 ? 239.780 117.899 159.651 1.00 5.65 75 PRO 1 N 1
ATOM 549 C CA . PRO A 1 75 ? 241.224 117.685 159.812 1.00 5.99 75 PRO 1 CA 1
ATOM 550 C C . PRO A 1 75 ? 241.581 116.256 160.122 1.00 6.88 75 PRO 1 C 1
ATOM 551 O O . PRO A 1 75 ? 240.785 115.540 160.758 1.00 7.18 75 PRO 1 O 1
ATOM 555 N N . GLN A 1 76 ? 242.726 115.805 159.740 1.00 8.07 76 GLN 1 N 1
ATOM 556 C CA . GLN A 1 76 ? 243.235 114.458 159.974 1.00 9.10 76 GLN 1 CA 1
ATOM 557 C C . GLN A 1 76 ? 244.728 114.498 159.704 1.00 10.78 76 GLN 1 C 1
ATOM 558 O O . GLN A 1 76 ? 245.158 115.450 159.040 1.00 11.22 76 GLN 1 O 1
ATOM 564 N N . PHE A 1 77 ? 245.505 113.564 160.144 1.00 12.58 77 PHE 1 N 1
ATOM 565 C CA . PHE A 1 77 ? 246.933 113.404 159.969 1.00 14.83 77 PHE 1 CA 1
ATOM 566 C C . PHE A 1 77 ? 247.703 113.635 161.271 1.00 17.99 77 PHE 1 C 1
ATOM 567 O O . PHE A 1 77 ? 247.712 112.592 162.035 1.00 19.07 77 PHE 1 O 1
ATOM 575 N N . ASP A 1 78 ? 248.281 114.794 161.517 1.00 20.39 78 ASP 1 N 1
ATOM 576 C CA . ASP A 1 78 ? 249.015 114.771 162.843 1.00 23.88 78 ASP 1 CA 1
ATOM 577 C C . ASP A 1 78 ? 250.411 114.295 162.315 1.00 26.50 78 ASP 1 C 1
ATOM 578 O O . ASP A 1 78 ? 250.667 113.112 162.324 1.00 25.71 78 ASP 1 O 1
ATOM 583 N N . PRO A 1 79 ? 251.075 115.345 161.929 1.00 30.09 79 PRO 1 N 1
ATOM 584 C CA . PRO A 1 79 ? 252.383 115.223 161.310 1.00 33.35 79 PRO 1 CA 1
ATOM 585 C C . PRO A 1 79 ? 253.423 114.500 162.146 1.00 36.73 79 PRO 1 C 1
ATOM 586 O O . PRO A 1 79 ? 254.473 114.113 161.557 1.00 37.71 79 PRO 1 O 1
ATOM 590 N N . ALA A 1 80 ? 253.082 114.374 163.418 1.00 39.84 80 ALA 1 N 1
ATOM 591 C CA . ALA A 1 80 ? 253.983 113.680 164.358 1.00 42.86 80 ALA 1 CA 1
ATOM 592 C C . ALA A 1 80 ? 253.955 112.154 164.165 1.00 45.10 80 ALA 1 C 1
ATOM 593 O O . ALA A 1 80 ? 254.897 111.475 164.687 1.00 46.21 80 ALA 1 O 1
ATOM 595 N N . TYR A 1 81 ? 252.993 111.580 163.450 1.00 46.88 81 TYR 1 N 1
ATOM 596 C CA . TYR A 1 81 ? 252.881 110.156 163.174 1.00 48.47 81 TYR 1 CA 1
ATOM 597 C C . TYR A 1 81 ? 252.546 109.988 161.699 1.00 48.33 81 TYR 1 C 1
ATOM 598 O O . TYR A 1 81 ? 251.436 109.491 161.421 1.00 48.29 81 TYR 1 O 1
ATOM 607 N N . ASP A 1 82 ? 253.537 110.502 161.029 1.00 48.19 82 ASP 1 N 1
ATOM 608 C CA . ASP A 1 82 ? 253.438 110.522 159.558 1.00 48.41 82 ASP 1 CA 1
ATOM 609 C C . ASP A 1 82 ? 253.696 109.098 159.086 1.00 47.37 82 ASP 1 C 1
ATOM 610 O O . ASP A 1 82 ? 253.425 108.812 157.902 1.00 47.08 82 ASP 1 O 1
ATOM 615 N N . GLN A 1 83 ? 254.158 108.359 160.110 1.00 45.94 83 GLN 1 N 1
ATOM 616 C CA . GLN A 1 83 ? 254.425 106.957 159.684 1.00 44.69 83 GLN 1 CA 1
ATOM 617 C C . GLN A 1 83 ? 253.447 105.969 160.251 1.00 42.66 83 GLN 1 C 1
ATOM 618 O O . GLN A 1 83 ? 253.665 104.753 160.112 1.00 42.75 83 GLN 1 O 1
ATOM 624 N N . LEU A 1 84 ? 252.394 106.473 160.841 1.00 40.20 84 LEU 1 N 1
ATOM 625 C CA . LEU A 1 84 ? 251.324 105.685 161.435 1.00 37.81 84 LEU 1 CA 1
ATOM 626 C C . LEU A 1 84 ? 250.065 105.918 160.635 1.00 36.04 84 LEU 1 C 1
ATOM 627 O O . LEU A 1 84 ? 250.070 106.949 159.966 1.00 35.61 84 LEU 1 O 1
ATOM 632 N N . ARG A 1 85 ? 249.131 105.018 160.803 1.00 34.32 85 ARG 1 N 1
ATOM 633 C CA . ARG A 1 85 ? 247.907 105.240 160.006 1.00 33.13 85 ARG 1 CA 1
ATOM 634 C C . ARG A 1 85 ? 247.355 106.570 160.463 1.00 30.36 85 ARG 1 C 1
ATOM 635 O O . ARG A 1 85 ? 247.466 106.848 161.655 1.00 30.61 85 ARG 1 O 1
ATOM 643 N N . PRO A 1 86 ? 246.812 107.328 159.538 1.00 27.53 86 PRO 1 N 1
ATOM 644 C CA . PRO A 1 86 ? 246.285 108.626 159.874 1.00 25.61 86 PRO 1 CA 1
ATOM 645 C C . PRO A 1 86 ? 244.987 108.506 160.652 1.00 24.17 86 PRO 1 C 1
ATOM 646 O O . PRO A 1 86 ? 244.253 107.543 160.549 1.00 23.51 86 PRO 1 O 1
ATOM 650 N N . GLN A 1 87 ? 244.817 109.597 161.384 1.00 23.20 87 GLN 1 N 1
ATOM 651 C CA . GLN A 1 87 ? 243.624 109.763 162.197 1.00 22.35 87 GLN 1 CA 1
ATOM 652 C C . GLN A 1 87 ? 242.911 111.074 162.145 1.00 19.96 87 GLN 1 C 1
ATOM 653 O O . GLN A 1 87 ? 243.552 112.062 161.755 1.00 19.98 87 GLN 1 O 1
ATOM 659 N N . ARG A 1 88 ? 241.635 111.068 162.516 1.00 16.91 88 ARG 1 N 1
ATOM 660 C CA . ARG A 1 88 ? 240.892 112.364 162.468 1.00 14.42 88 ARG 1 CA 1
ATOM 661 C C . ARG A 1 88 ? 241.301 113.061 163.768 1.00 13.54 88 ARG 1 C 1
ATOM 662 O O . ARG A 1 88 ? 241.456 112.457 164.832 1.00 13.63 88 ARG 1 O 1
ATOM 670 N N . LEU A 1 89 ? 241.470 114.332 163.574 1.00 12.60 89 LEU 1 N 1
ATOM 671 C CA . LEU A 1 89 ? 241.894 115.282 164.590 1.00 11.77 89 LEU 1 CA 1
ATOM 672 C C . LEU A 1 89 ? 240.804 116.287 164.915 1.00 11.83 89 LEU 1 C 1
ATOM 673 O O . LEU A 1 89 ? 239.823 116.402 164.158 1.00 11.94 89 LEU 1 O 1
ATOM 678 N N . THR A 1 90 ? 240.994 117.037 165.996 1.00 11.97 90 THR 1 N 1
ATOM 679 C CA . THR A 1 90 ? 240.036 118.096 166.363 1.00 12.24 90 THR 1 CA 1
ATOM 680 C C . THR A 1 90 ? 240.667 119.485 166.216 1.00 12.29 90 THR 1 C 1
ATOM 681 O O . THR A 1 90 ? 240.107 120.500 166.675 1.00 12.69 90 THR 1 O 1
ATOM 685 N N . GLU A 1 91 ? 241.821 119.556 165.585 1.00 12.32 91 GLU 1 N 1
ATOM 686 C CA . GLU A 1 91 ? 242.452 120.854 165.346 1.00 12.58 91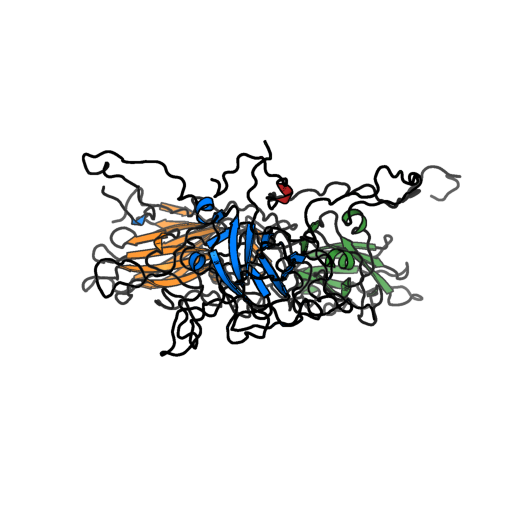 GLU 1 CA 1
ATOM 687 C C . GLU A 1 91 ? 243.315 120.693 164.102 1.00 12.74 91 GLU 1 C 1
ATOM 688 O O . GLU A 1 91 ? 243.606 119.555 163.720 1.00 12.12 91 GLU 1 O 1
ATOM 694 N N . ILE A 1 92 ? 243.648 121.799 163.506 1.00 13.48 92 ILE 1 N 1
ATOM 695 C CA . ILE A 1 92 ? 244.461 121.864 162.317 1.00 14.57 92 ILE 1 CA 1
ATOM 696 C C . ILE A 1 92 ? 245.866 122.193 162.764 1.00 16.79 92 ILE 1 C 1
ATOM 697 O O . ILE A 1 92 ? 245.874 123.080 163.616 1.00 16.71 92 ILE 1 O 1
ATOM 702 N N . TRP A 1 93 ? 246.898 121.575 162.280 1.00 19.68 93 TRP 1 N 1
ATOM 703 C CA . TRP A 1 93 ? 248.265 121.858 162.654 1.00 22.52 93 TRP 1 CA 1
ATOM 704 C C . TRP A 1 93 ? 248.868 122.749 161.577 1.00 24.93 93 TRP 1 C 1
ATOM 705 O O . TRP A 1 93 ? 248.775 122.509 160.376 1.00 24.20 93 TRP 1 O 1
ATOM 716 N N . GLY A 1 94 ? 249.507 123.741 162.157 1.00 28.89 94 GLY 1 N 1
ATOM 717 C CA . GLY A 1 94 ? 250.208 124.786 161.372 1.00 33.63 94 GLY 1 CA 1
ATOM 718 C C . GLY A 1 94 ? 251.327 124.049 160.629 1.00 37.37 94 GLY 1 C 1
ATOM 719 O O . GLY A 1 94 ? 251.458 122.822 160.739 1.00 37.39 94 GLY 1 O 1
ATOM 720 N N . ASN A 1 95 ? 252.077 124.822 159.877 1.00 41.56 95 ASN 1 N 1
ATOM 721 C CA . ASN A 1 95 ? 253.225 124.281 159.100 1.00 45.87 95 ASN 1 CA 1
ATOM 722 C C . ASN A 1 95 ? 254.361 123.973 160.106 1.00 48.69 95 ASN 1 C 1
ATOM 723 O O . ASN A 1 95 ? 255.041 122.914 159.994 1.00 49.06 95 ASN 1 O 1
ATOM 728 N N . GLY A 1 96 ? 254.585 124.835 161.092 1.00 51.79 96 GLY 1 N 1
ATOM 729 C CA . GLY A 1 96 ? 255.650 124.653 162.091 1.00 55.79 96 GLY 1 CA 1
ATOM 730 C C . GLY A 1 96 ? 255.004 124.674 163.463 1.00 58.86 96 GLY 1 C 1
ATOM 731 O O . GLY A 1 96 ? 253.798 125.050 163.502 1.00 58.95 96 GLY 1 O 1
ATOM 732 N N . ASN A 1 97 ? 255.800 124.263 164.446 1.00 62.11 97 ASN 1 N 1
ATOM 733 C CA . ASN A 1 97 ? 255.187 124.224 165.799 1.00 65.51 97 ASN 1 CA 1
ATOM 734 C C . ASN A 1 97 ? 255.906 125.075 166.829 1.00 67.53 97 ASN 1 C 1
ATOM 735 O O . ASN A 1 97 ? 255.917 124.643 168.006 1.00 67.80 97 ASN 1 O 1
ATOM 740 N N . GLU A 1 98 ? 256.432 126.184 166.351 1.00 69.94 98 GLU 1 N 1
ATOM 741 C CA . GLU A 1 98 ? 257.137 127.034 167.333 1.00 72.35 98 GLU 1 CA 1
ATOM 742 C C . GLU A 1 98 ? 257.334 128.401 166.707 1.00 72.98 98 GLU 1 C 1
ATOM 743 O O . GLU A 1 98 ? 257.937 128.456 165.642 1.00 73.04 98 GLU 1 O 1
ATOM 749 N N . GLU A 1 99 ? 256.805 129.361 167.402 1.00 73.92 99 GLU 1 N 1
ATOM 750 C CA . GLU A 1 99 ? 256.730 130.812 167.237 1.00 74.85 99 GLU 1 CA 1
ATOM 751 C C . GLU A 1 99 ? 257.050 131.289 165.812 1.00 74.02 99 GLU 1 C 1
ATOM 752 O O . GLU A 1 99 ? 256.299 131.791 164.948 1.00 74.22 99 GLU 1 O 1
ATOM 758 N N . THR A 1 100 ? 258.322 131.082 165.571 1.00 72.57 100 THR 1 N 1
ATOM 759 C CA . THR A 1 100 ? 259.223 131.283 164.456 1.00 70.86 100 THR 1 CA 1
ATOM 760 C C . THR A 1 100 ? 258.819 130.417 163.261 1.00 69.00 100 THR 1 C 1
ATOM 761 O O . THR A 1 100 ? 259.444 130.499 162.177 1.00 69.28 100 THR 1 O 1
ATOM 765 N N . SER A 1 101 ? 257.784 129.606 163.560 1.00 66.07 101 SER 1 N 1
ATOM 766 C CA . SER A 1 101 ? 257.236 128.684 162.542 1.00 62.69 101 SER 1 CA 1
ATOM 767 C C . SER A 1 101 ? 256.199 129.538 161.780 1.00 60.22 101 SER 1 C 1
ATOM 768 O O . SER A 1 101 ? 255.975 130.769 161.946 1.00 60.05 101 SER 1 O 1
ATOM 771 N N . GLU A 1 102 ? 255.559 128.823 160.860 1.00 57.19 102 GLU 1 N 1
ATOM 772 C CA . GLU A 1 102 ? 254.563 129.384 159.943 1.00 53.99 102 GLU 1 CA 1
ATOM 773 C C . GLU A 1 102 ? 253.215 128.734 159.889 1.00 49.43 102 GLU 1 C 1
ATOM 774 O O . GLU A 1 102 ? 253.249 127.475 160.043 1.00 49.42 102 GLU 1 O 1
ATOM 780 N N . VAL A 1 103 ? 252.145 129.500 159.644 1.00 43.29 103 VAL 1 N 1
ATOM 781 C CA . VAL A 1 103 ? 250.893 128.646 159.627 1.00 37.13 103 VAL 1 CA 1
ATOM 782 C C . VAL A 1 103 ? 250.804 128.005 158.253 1.00 32.61 103 VAL 1 C 1
ATOM 783 O O . VAL A 1 103 ? 250.660 126.759 158.253 1.00 32.32 103 VAL 1 O 1
ATOM 787 N N . PHE A 1 104 ? 250.949 128.728 157.166 1.00 27.12 104 PHE 1 N 1
ATOM 788 C CA . PHE A 1 104 ? 250.831 127.971 155.899 1.00 21.71 104 PHE 1 CA 1
ATOM 789 C C . PHE A 1 104 ? 252.157 127.519 155.337 1.00 19.99 104 PHE 1 C 1
ATOM 790 O O . PHE A 1 104 ? 253.153 128.231 155.512 1.00 20.74 104 PHE 1 O 1
ATOM 798 N N . PRO A 1 105 ? 252.176 126.412 154.630 1.00 17.87 105 PRO 1 N 1
ATOM 799 C CA . PRO A 1 105 ? 251.050 125.543 154.347 1.00 16.41 105 PRO 1 CA 1
ATOM 800 C C . PRO A 1 105 ? 250.814 124.569 155.491 1.00 14.51 105 PRO 1 C 1
ATOM 801 O O . PRO A 1 105 ? 251.768 124.132 156.109 1.00 13.93 105 PRO 1 O 1
ATOM 805 N N . LEU A 1 106 ? 249.568 124.246 155.726 1.00 12.89 106 LEU 1 N 1
ATOM 806 C CA . LEU A 1 106 ? 249.186 123.343 156.779 1.00 11.77 106 LEU 1 CA 1
ATOM 807 C C . LEU A 1 106 ? 249.720 121.947 156.464 1.00 12.16 106 LEU 1 C 1
ATOM 808 O O . LEU A 1 106 ? 249.815 121.430 155.347 1.00 11.80 106 LEU 1 O 1
ATOM 813 N N . LYS A 1 107 ? 249.962 121.333 157.626 1.00 13.14 107 LYS 1 N 1
ATOM 814 C CA . LYS A 1 107 ? 250.485 119.980 157.662 1.00 13.79 107 LYS 1 CA 1
ATOM 815 C C . LYS A 1 107 ? 249.458 118.860 157.690 1.00 12.67 107 LYS 1 C 1
ATOM 816 O O . LYS A 1 107 ? 249.760 117.796 157.070 1.00 12.93 107 LYS 1 O 1
ATOM 822 N N . THR A 1 108 ? 248.377 119.185 158.387 1.00 10.90 108 THR 1 N 1
ATOM 823 C CA . THR A 1 108 ? 247.281 118.198 158.441 1.00 9.42 108 THR 1 CA 1
ATOM 824 C C . THR A 1 108 ? 246.586 118.236 157.079 1.00 8.75 108 THR 1 C 1
ATOM 825 O O . THR A 1 108 ? 246.889 119.044 156.156 1.00 8.78 108 THR 1 O 1
ATOM 829 N N . LYS A 1 109 ? 245.662 117.305 156.914 1.00 8.20 109 LYS 1 N 1
ATOM 830 C CA . LYS A 1 109 ? 244.882 117.146 155.649 1.00 7.68 109 LYS 1 CA 1
ATOM 831 C C . LYS A 1 109 ? 243.427 117.467 155.936 1.00 7.89 109 LYS 1 C 1
ATOM 832 O O . LYS A 1 109 ? 242.823 116.930 156.901 1.00 8.51 109 LYS 1 O 1
ATOM 838 N N . GLN A 1 110 ? 242.873 118.384 155.175 1.00 7.54 110 GLN 1 N 1
ATOM 839 C CA . GLN A 1 110 ? 241.486 118.820 155.374 1.00 7.49 110 GLN 1 CA 1
ATOM 840 C C . GLN A 1 110 ? 241.036 119.648 154.171 1.00 7.40 110 GLN 1 C 1
ATOM 841 O O . GLN A 1 110 ? 241.793 120.041 153.259 1.00 7.41 110 GLN 1 O 1
ATOM 847 N N . ASP A 1 111 ? 239.717 119.850 154.193 1.00 7.40 111 ASP 1 N 1
ATOM 848 C CA . ASP A 1 111 ? 239.086 120.687 153.146 1.00 7.14 111 ASP 1 CA 1
ATOM 849 C C . ASP A 1 111 ? 239.087 122.064 153.839 1.00 6.73 111 ASP 1 C 1
ATOM 850 O O . ASP A 1 111 ? 238.103 122.356 154.547 1.00 6.39 111 ASP 1 O 1
ATOM 855 N N . TYR A 1 112 ? 240.196 122.791 153.682 1.00 6.24 112 TYR 1 N 1
ATOM 856 C CA . TYR A 1 112 ? 240.265 124.088 154.422 1.00 5.65 112 TYR 1 CA 1
ATOM 857 C C . TYR A 1 112 ? 239.086 125.005 154.126 1.00 6.11 112 TYR 1 C 1
ATOM 858 O O . TYR A 1 112 ? 238.595 125.741 155.015 1.00 6.18 112 TYR 1 O 1
ATOM 867 N N . SER A 1 113 ? 238.601 124.985 152.877 1.00 6.44 113 SER 1 N 1
ATOM 868 C CA . SER A 1 113 ? 237.473 125.839 152.455 1.00 5.97 113 SER 1 CA 1
ATOM 869 C C . SER A 1 113 ? 236.190 125.456 153.163 1.00 5.61 113 SER 1 C 1
ATOM 870 O O . SER A 1 113 ? 235.436 126.341 153.614 1.00 5.62 113 SER 1 O 1
ATOM 873 N N . PHE A 1 114 ? 235.952 124.163 153.272 1.00 5.34 114 PHE 1 N 1
ATOM 874 C CA . PHE A 1 114 ? 234.751 123.635 153.925 1.00 4.92 114 PHE 1 CA 1
ATOM 875 C C . PHE A 1 114 ? 234.850 124.065 155.384 1.00 5.15 114 PHE 1 C 1
ATOM 876 O O . PHE A 1 114 ? 233.851 124.551 155.922 1.00 5.64 114 PHE 1 O 1
ATOM 884 N N . CYS A 1 115 ? 236.021 123.887 155.943 1.00 5.34 115 CYS 1 N 1
ATOM 885 C CA . CYS A 1 115 ? 236.274 124.234 157.346 1.00 5.65 115 CYS 1 CA 1
ATOM 886 C C . CYS A 1 115 ? 236.004 125.716 157.639 1.00 5.88 115 CYS 1 C 1
ATOM 887 O O . CYS A 1 115 ? 235.346 126.039 158.656 1.00 6.41 115 CYS 1 O 1
ATOM 890 N N . LEU A 1 116 ? 236.534 126.532 156.732 1.00 5.87 116 LEU 1 N 1
ATOM 891 C CA . LEU A 1 116 ? 236.399 127.987 156.798 1.00 5.67 116 LEU 1 CA 1
ATOM 892 C C . LEU A 1 116 ? 234.925 128.343 156.665 1.00 6.46 116 LEU 1 C 1
ATOM 893 O O . LEU A 1 116 ? 234.483 129.220 157.431 1.00 7.31 116 LEU 1 O 1
ATOM 898 N N . PHE A 1 117 ? 234.144 127.696 155.809 1.00 6.55 117 PHE 1 N 1
ATOM 899 C CA . PHE A 1 117 ? 232.730 128.049 155.667 1.00 6.00 117 PHE 1 CA 1
ATOM 900 C C . PHE A 1 117 ? 231.739 126.913 155.683 1.00 5.68 117 PHE 1 C 1
ATOM 901 O O . PHE A 1 117 ? 231.331 126.443 154.610 1.00 5.61 117 PHE 1 O 1
ATOM 909 N N . SER A 1 118 ? 231.311 126.508 156.863 1.00 5.68 118 SER 1 N 1
ATOM 910 C CA . SER A 1 118 ? 230.245 125.447 156.971 1.00 5.04 118 SER 1 CA 1
ATOM 911 C C . SER A 1 118 ? 229.244 125.875 158.064 1.00 4.28 118 SER 1 C 1
ATOM 912 O O . SER A 1 118 ? 229.352 125.446 159.246 1.00 4.88 118 SER 1 O 1
ATOM 915 N N . PRO A 1 119 ? 228.314 126.766 157.710 1.00 3.42 119 PRO 1 N 1
ATOM 916 C CA . PRO A 1 119 ? 227.340 127.283 158.678 1.00 3.22 119 PRO 1 CA 1
ATOM 917 C C . PRO A 1 119 ? 226.187 126.349 158.974 1.00 3.36 119 PRO 1 C 1
ATOM 918 O O . PRO A 1 119 ? 225.005 126.742 158.880 1.00 3.30 119 PRO 1 O 1
ATOM 922 N N . PHE A 1 120 ? 226.505 125.121 159.315 1.00 2.99 120 PHE 1 N 1
ATOM 923 C CA . PHE A 1 120 ? 225.447 124.131 159.597 1.00 2.89 120 PHE 1 CA 1
ATOM 924 C C . PHE A 1 120 ? 225.992 123.153 160.624 1.00 3.29 120 PHE 1 C 1
ATOM 925 O O . PHE A 1 120 ? 227.216 123.015 160.625 1.00 3.69 120 PHE 1 O 1
ATOM 933 N N . VAL A 1 121 ? 225.176 122.512 161.425 1.00 3.47 121 VAL 1 N 1
ATOM 934 C CA . VAL A 1 121 ? 225.637 121.575 162.455 1.00 3.47 121 VAL 1 CA 1
ATOM 935 C C . VAL A 1 121 ? 225.825 120.155 161.919 1.00 4.03 121 VAL 1 C 1
ATOM 936 O O . VAL A 1 121 ? 226.822 119.525 162.370 1.00 5.00 121 VAL 1 O 1
ATOM 940 N N . TYR A 1 122 ? 224.906 119.739 161.072 1.00 4.01 122 TYR 1 N 1
ATOM 941 C CA . TYR A 1 122 ? 224.822 118.433 160.457 1.00 4.23 122 TYR 1 CA 1
ATOM 942 C C . TYR A 1 122 ? 224.667 118.503 158.935 1.00 4.54 122 TYR 1 C 1
ATOM 943 O O . TYR A 1 122 ? 224.111 119.540 158.481 1.00 5.02 122 TYR 1 O 1
ATOM 952 N N . TYR A 1 123 ? 225.101 117.485 158.204 1.00 4.31 123 TYR 1 N 1
ATOM 953 C CA . TYR A 1 123 ? 224.960 117.446 156.752 1.00 4.11 123 TYR 1 CA 1
ATOM 954 C C . TYR A 1 123 ? 224.917 115.992 156.313 1.00 4.23 123 TYR 1 C 1
ATOM 955 O O . TYR A 1 123 ? 225.197 115.091 157.125 1.00 4.80 123 TYR 1 O 1
ATOM 964 N N . LYS A 1 124 ? 224.578 115.708 155.088 1.00 4.12 124 LYS 1 N 1
ATOM 965 C CA . LYS A 1 124 ? 224.424 114.365 154.492 1.00 4.30 124 LYS 1 CA 1
ATOM 966 C C . LYS A 1 124 ? 224.799 114.646 153.052 1.00 4.14 124 LYS 1 C 1
ATOM 967 O O . LYS A 1 124 ? 224.470 115.795 152.654 1.00 4.02 124 LYS 1 O 1
ATOM 973 N N . CYS A 1 125 ? 225.416 113.757 152.327 1.00 3.94 125 CYS 1 N 1
ATOM 974 C CA . CYS A 1 125 ? 225.800 113.957 150.922 1.00 3.91 125 CYS 1 CA 1
ATOM 975 C C . CYS A 1 125 ? 226.483 112.704 150.390 1.00 4.52 125 CYS 1 C 1
ATOM 976 O O . CYS A 1 125 ? 226.714 111.762 151.168 1.00 4.75 125 CYS 1 O 1
ATOM 979 N N . ASP A 1 126 ? 226.801 112.701 149.109 1.00 5.15 126 ASP 1 N 1
ATOM 980 C CA . ASP A 1 126 ? 227.540 111.538 148.525 1.00 5.96 126 ASP 1 CA 1
ATOM 981 C C . ASP A 1 126 ? 228.922 112.160 148.226 1.00 5.86 126 ASP 1 C 1
ATOM 982 O O . ASP A 1 126 ? 228.937 113.412 148.158 1.00 6.48 126 ASP 1 O 1
ATOM 987 N N . LEU A 1 127 ? 229.946 111.335 148.116 1.00 4.96 127 LEU 1 N 1
ATOM 988 C CA . LEU A 1 127 ? 231.268 111.956 147.911 1.00 4.46 127 LEU 1 CA 1
ATOM 989 C C . LEU A 1 127 ? 231.885 111.593 146.596 1.00 4.62 127 LEU 1 C 1
ATOM 990 O O . LEU A 1 127 ? 232.030 110.377 146.351 1.00 5.20 127 LEU 1 O 1
ATOM 995 N N . GLU A 1 128 ? 232.227 112.620 145.847 1.00 4.70 128 GLU 1 N 1
ATOM 996 C CA . GLU A 1 128 ? 232.887 112.392 144.533 1.00 4.92 128 GLU 1 CA 1
ATOM 997 C C . GLU A 1 128 ? 234.372 112.604 144.749 1.00 5.07 128 GLU 1 C 1
ATOM 998 O O . GLU A 1 128 ? 234.669 113.682 145.279 1.00 5.86 128 GLU 1 O 1
ATOM 1004 N N . VAL A 1 129 ? 235.238 111.683 144.462 1.00 4.66 129 VAL 1 N 1
ATOM 1005 C CA . VAL A 1 129 ? 236.676 111.789 144.682 1.00 4.23 129 VAL 1 CA 1
ATOM 1006 C C . VAL A 1 129 ? 237.476 111.840 143.376 1.00 4.81 129 VAL 1 C 1
ATOM 1007 O O . VAL A 1 129 ? 237.182 111.113 142.374 1.00 5.34 129 VAL 1 O 1
ATOM 1011 N N . THR A 1 130 ? 238.494 112.699 143.384 1.00 4.71 130 THR 1 N 1
ATOM 1012 C CA . THR A 1 130 ? 239.386 112.850 142.232 1.00 4.69 130 THR 1 CA 1
ATOM 1013 C C . THR A 1 130 ? 240.823 112.728 142.746 1.00 4.83 130 THR 1 C 1
ATOM 1014 O O . THR A 1 130 ? 241.154 113.457 143.687 1.00 5.21 130 THR 1 O 1
ATOM 1018 N N . LEU A 1 131 ? 241.564 111.859 142.133 1.00 4.75 131 LEU 1 N 1
ATOM 1019 C CA . LEU A 1 131 ? 242.978 111.617 142.430 1.00 4.60 131 LEU 1 CA 1
ATOM 1020 C C . LEU A 1 131 ? 243.794 112.257 141.321 1.00 5.06 131 LEU 1 C 1
ATOM 1021 O O . LEU A 1 131 ? 243.627 111.791 140.154 1.00 5.32 131 LEU 1 O 1
ATOM 1026 N N . SER A 1 132 ? 244.628 113.239 141.512 1.00 5.27 132 SER 1 N 1
ATOM 1027 C CA . SER A 1 132 ? 245.378 113.820 140.395 1.00 5.62 132 SER 1 CA 1
ATOM 1028 C C . SER A 1 132 ? 246.879 113.729 140.481 1.00 5.85 132 SER 1 C 1
ATOM 1029 O O . SER A 1 132 ? 247.424 114.618 141.175 1.00 6.37 132 SER 1 O 1
ATOM 1032 N N . PRO A 1 133 ? 247.581 112.831 139.836 1.00 5.68 133 PRO 1 N 1
ATOM 1033 C CA . PRO A 1 133 ? 249.042 112.719 139.889 1.00 5.66 133 PRO 1 CA 1
ATOM 1034 C C . PRO A 1 133 ? 249.699 113.975 139.354 1.00 5.88 133 PRO 1 C 1
ATOM 1035 O O . PRO A 1 133 ? 249.298 114.483 138.300 1.00 6.16 133 PRO 1 O 1
ATOM 1039 N N . HIS A 1 134 ? 250.687 114.381 140.115 1.00 6.19 134 HIS 1 N 1
ATOM 1040 C CA . HIS A 1 134 ? 251.441 115.588 139.770 1.00 6.92 134 HIS 1 CA 1
ATOM 1041 C C . HIS A 1 134 ? 252.421 115.278 138.677 1.00 7.80 134 HIS 1 C 1
ATOM 1042 O O . HIS A 1 134 ? 253.570 115.741 138.783 1.00 8.52 134 HIS 1 O 1
ATOM 1049 N N . THR A 1 135 ? 252.114 114.533 137.666 1.00 8.81 135 THR 1 N 1
ATOM 1050 C CA . THR A 1 135 ? 253.067 114.186 136.616 1.00 9.60 135 THR 1 CA 1
ATOM 1051 C C . THR A 1 135 ? 252.352 114.091 135.300 1.00 10.21 135 THR 1 C 1
ATOM 1052 O O . THR A 1 135 ? 251.167 113.732 135.361 1.00 10.72 135 THR 1 O 1
ATOM 1056 N N . SER A 1 136 ? 252.972 114.352 134.180 1.00 11.24 136 SER 1 N 1
ATOM 1057 C CA . SER A 1 136 ? 252.275 114.195 132.878 1.00 12.47 136 SER 1 CA 1
ATOM 1058 C C . SER A 1 136 ? 252.844 112.971 132.140 1.00 12.82 136 SER 1 C 1
ATOM 1059 O O . SER A 1 136 ? 252.658 112.746 130.946 1.00 13.31 136 SER 1 O 1
ATOM 1062 N N . GLY A 1 137 ? 253.610 112.155 132.821 1.00 12.87 137 GLY 1 N 1
ATOM 1063 C CA . GLY A 1 137 ? 254.270 110.948 132.318 1.00 13.02 137 GLY 1 CA 1
ATOM 1064 C C . GLY A 1 137 ? 253.474 109.766 132.813 1.00 13.28 137 GLY 1 C 1
ATOM 1065 O O . GLY A 1 137 ? 252.545 110.115 133.574 1.00 14.00 137 GLY 1 O 1
ATOM 1066 N N . ALA A 1 138 ? 253.802 108.556 132.433 1.00 13.17 138 ALA 1 N 1
ATOM 1067 C CA . ALA A 1 138 ? 252.939 107.427 132.903 1.00 13.10 138 ALA 1 CA 1
ATOM 1068 C C . ALA A 1 138 ? 252.905 107.352 134.433 1.00 12.33 138 ALA 1 C 1
ATOM 1069 O O . ALA A 1 138 ? 253.898 107.761 135.038 1.00 12.32 138 ALA 1 O 1
ATOM 1071 N N . HIS A 1 139 ? 251.786 106.834 134.887 1.00 11.05 139 HIS 1 N 1
ATOM 1072 C CA . HIS A 1 139 ? 251.624 106.765 136.353 1.00 9.52 139 HIS 1 CA 1
ATOM 1073 C C . HIS A 1 139 ? 250.657 105.631 136.588 1.00 9.48 139 HIS 1 C 1
ATOM 1074 O O . HIS A 1 139 ? 249.619 105.518 135.839 1.00 11.03 139 HIS 1 O 1
ATOM 1081 N N . GLY A 1 140 ? 251.013 104.784 137.536 1.00 8.03 140 GLY 1 N 1
ATOM 1082 C CA . GLY A 1 140 ? 250.188 103.631 137.907 1.00 6.74 140 GLY 1 CA 1
ATOM 1083 C C . GLY A 1 140 ? 249.739 103.887 139.337 1.00 6.55 140 GLY 1 C 1
ATOM 1084 O O . GLY A 1 140 ? 250.568 104.270 140.223 1.00 7.59 140 GLY 1 O 1
ATOM 1085 N N . LEU A 1 141 ? 248.447 103.735 139.546 1.00 5.34 141 LEU 1 N 1
ATOM 1086 C CA . LEU A 1 141 ? 247.837 103.906 140.869 1.00 4.43 141 LEU 1 CA 1
ATOM 1087 C C . LEU A 1 141 ? 246.788 102.829 141.159 1.00 4.68 141 LEU 1 C 1
ATOM 1088 O O . LEU A 1 141 ? 245.864 102.629 140.340 1.00 5.12 141 LEU 1 O 1
ATOM 1093 N N . LEU A 1 142 ? 246.878 102.129 142.274 1.00 4.17 142 LEU 1 N 1
ATOM 1094 C CA . LEU A 1 142 ? 245.991 101.105 142.771 1.00 2.89 142 LEU 1 CA 1
ATOM 1095 C C . LEU A 1 142 ? 245.276 101.724 143.955 1.00 2.86 142 LEU 1 C 1
ATOM 1096 O O . LEU A 1 142 ? 246.004 102.252 144.827 1.00 3.05 142 LEU 1 O 1
ATOM 1101 N N . VAL A 1 143 ? 243.976 101.705 144.018 1.00 2.63 143 VAL 1 N 1
ATOM 1102 C CA . VAL A 1 143 ? 243.266 102.289 145.159 1.00 2.24 143 VAL 1 CA 1
ATOM 1103 C C . VAL A 1 143 ? 242.342 101.276 145.793 1.00 2.57 143 VAL 1 C 1
ATOM 1104 O O . VAL A 1 143 ? 241.701 100.539 145.029 1.00 2.79 143 VAL 1 O 1
ATOM 1108 N N . ARG A 1 144 ? 242.243 101.257 147.107 1.00 2.97 144 ARG 1 N 1
ATOM 1109 C CA . ARG A 1 144 ? 241.319 100.324 147.818 1.00 2.75 144 ARG 1 CA 1
ATOM 1110 C C . ARG A 1 144 ? 240.374 101.246 148.611 1.00 3.38 144 ARG 1 C 1
ATOM 1111 O O . ARG A 1 144 ? 240.844 102.166 149.340 1.00 4.01 144 ARG 1 O 1
ATOM 1119 N N . TRP A 1 145 ? 239.055 101.103 148.470 1.00 3.16 145 TRP 1 N 1
ATOM 1120 C CA . TRP A 1 145 ? 238.171 101.985 149.239 1.00 2.65 145 TRP 1 CA 1
ATOM 1121 C C . TRP A 1 145 ? 237.416 101.137 150.247 1.00 2.87 145 TRP 1 C 1
ATOM 1122 O O . TRP A 1 145 ? 236.770 100.173 149.840 1.00 3.25 145 TRP 1 O 1
ATOM 1133 N N . CYS A 1 146 ? 237.471 101.462 151.499 1.00 2.89 146 CYS 1 N 1
ATOM 1134 C CA . CYS A 1 146 ? 236.769 100.681 152.504 1.00 3.89 146 CYS 1 CA 1
ATOM 1135 C C . CYS A 1 146 ? 235.688 101.502 153.124 1.00 4.84 146 CYS 1 C 1
ATOM 1136 O O . CYS A 1 146 ? 236.071 102.604 153.598 1.00 5.57 146 CYS 1 O 1
ATOM 1139 N N . PRO A 1 147 ? 234.483 100.993 153.153 1.00 5.29 147 PRO 1 N 1
ATOM 1140 C CA . PRO A 1 147 ? 233.389 101.760 153.799 1.00 5.05 147 PRO 1 CA 1
ATOM 1141 C C . PRO A 1 147 ? 233.771 102.005 155.260 1.00 5.41 147 PRO 1 C 1
ATOM 1142 O O . PRO A 1 147 ? 234.507 101.274 155.938 1.00 4.89 147 PRO 1 O 1
ATOM 1146 N N . THR A 1 148 ? 233.271 103.104 155.801 1.00 6.03 148 THR 1 N 1
ATOM 1147 C CA . THR A 1 148 ? 233.486 103.559 157.174 1.00 6.35 148 THR 1 CA 1
ATOM 1148 C C . THR A 1 148 ? 233.087 102.445 158.133 1.00 7.29 148 THR 1 C 1
ATOM 1149 O O . THR A 1 148 ? 232.013 101.817 157.972 1.00 7.75 148 THR 1 O 1
ATOM 1153 N N . GLY A 1 149 ? 233.970 102.267 159.094 1.00 7.95 149 GLY 1 N 1
ATOM 1154 C CA . GLY A 1 149 ? 233.672 101.236 160.090 1.00 8.98 149 GLY 1 CA 1
ATOM 1155 C C . GLY A 1 149 ? 234.002 99.827 159.691 1.00 9.67 149 GLY 1 C 1
ATOM 1156 O O . GLY A 1 149 ? 233.730 98.946 160.529 1.00 10.26 149 GLY 1 O 1
ATOM 1157 N N . THR A 1 150 ? 234.557 99.619 158.520 1.00 10.07 150 THR 1 N 1
ATOM 1158 C CA . THR A 1 150 ? 234.937 98.236 158.112 1.00 10.55 150 THR 1 CA 1
ATOM 1159 C C . THR A 1 150 ? 236.436 98.103 158.315 1.00 11.50 150 THR 1 C 1
ATOM 1160 O O . THR A 1 150 ? 237.145 99.049 158.777 1.00 11.90 150 THR 1 O 1
ATOM 1164 N N . PRO A 1 151 ? 236.956 96.928 158.036 1.00 12.16 151 PRO 1 N 1
ATOM 1165 C CA . PRO A 1 151 ? 238.375 96.628 158.212 1.00 12.86 151 PRO 1 CA 1
ATOM 1166 C C . PRO A 1 151 ? 239.280 97.590 157.441 1.00 13.80 151 PRO 1 C 1
ATOM 1167 O O . PRO A 1 151 ? 239.054 97.674 156.202 1.00 13.79 151 PRO 1 O 1
ATOM 1171 N N . THR A 1 152 ? 240.181 98.153 158.246 1.00 14.51 152 THR 1 N 1
ATOM 1172 C CA . THR A 1 152 ? 241.083 99.098 157.595 1.00 15.40 152 THR 1 CA 1
ATOM 1173 C C . THR A 1 152 ? 242.512 98.756 157.899 1.00 15.83 152 THR 1 C 1
ATOM 1174 O O . THR A 1 152 ? 243.225 99.739 158.169 1.00 16.09 152 THR 1 O 1
ATOM 1178 N N . LYS A 1 153 ? 242.885 97.501 157.825 1.00 16.41 153 LYS 1 N 1
ATOM 1179 C CA . LYS A 1 153 ? 244.322 97.175 158.084 1.00 16.96 153 LYS 1 CA 1
ATOM 1180 C C . LYS A 1 153 ? 244.727 96.241 156.982 1.00 15.70 153 LYS 1 C 1
ATOM 1181 O O . LYS A 1 153 ? 244.875 95.044 157.257 1.00 15.57 153 LYS 1 O 1
ATOM 1187 N N . PRO A 1 154 ? 244.831 96.745 155.760 1.00 14.40 154 PRO 1 N 1
ATOM 1188 C CA . PRO A 1 154 ? 245.098 95.921 154.575 1.00 14.06 154 PRO 1 CA 1
ATOM 1189 C C . PRO A 1 154 ? 246.535 95.489 154.444 1.00 14.27 154 PRO 1 C 1
ATOM 1190 O O . PRO A 1 154 ? 247.315 95.457 153.477 1.00 14.74 154 PRO 1 O 1
ATOM 1194 N N . THR A 1 155 ? 246.942 94.985 155.574 1.00 14.32 155 THR 1 N 1
ATOM 1195 C CA . THR A 1 155 ? 248.284 94.515 155.886 1.00 14.23 155 THR 1 CA 1
ATOM 1196 C C . THR A 1 155 ? 248.776 93.148 155.559 1.00 14.27 155 THR 1 C 1
ATOM 1197 O O . THR A 1 155 ? 250.013 93.046 155.432 1.00 14.57 155 THR 1 O 1
ATOM 1201 N N . THR A 1 156 ? 247.897 92.172 155.459 1.00 14.23 156 THR 1 N 1
ATOM 1202 C CA . THR A 1 156 ? 248.363 90.816 155.164 1.00 13.47 156 THR 1 CA 1
ATOM 1203 C C . THR A 1 156 ? 248.373 90.599 153.680 1.00 13.00 156 THR 1 C 1
ATOM 1204 O O . THR A 1 156 ? 247.268 90.881 153.157 1.00 13.00 156 THR 1 O 1
ATOM 1208 N N . GLN A 1 157 ? 249.498 90.169 153.143 1.00 12.09 157 GLN 1 N 1
ATOM 1209 C CA . GLN A 1 157 ? 249.489 89.946 151.668 1.00 11.64 157 GLN 1 CA 1
ATOM 1210 C C . GLN A 1 157 ? 248.955 88.543 151.450 1.00 10.49 157 GLN 1 C 1
ATOM 1211 O O . GLN A 1 157 ? 249.699 87.671 151.951 1.00 9.91 157 GLN 1 O 1
ATOM 1217 N N . VAL A 1 158 ? 247.813 88.287 150.805 1.00 9.62 158 VAL 1 N 1
ATOM 1218 C CA . VAL A 1 158 ? 247.462 86.848 150.787 1.00 8.34 158 VAL 1 CA 1
ATOM 1219 C C . VAL A 1 158 ? 247.958 86.134 149.557 1.00 8.64 158 VAL 1 C 1
ATOM 1220 O O . VAL A 1 158 ? 248.221 84.918 149.622 1.00 8.30 158 VAL 1 O 1
ATOM 1224 N N . LEU A 1 159 ? 248.111 86.852 148.494 1.00 9.25 159 LEU 1 N 1
ATOM 1225 C CA . LEU A 1 159 ? 248.571 86.276 147.244 1.00 10.07 159 LEU 1 CA 1
ATOM 1226 C C . LEU A 1 159 ? 249.996 86.712 146.935 1.00 11.37 159 LEU 1 C 1
ATOM 1227 O O . LEU A 1 159 ? 250.317 87.892 146.870 1.00 11.25 159 LEU 1 O 1
ATOM 1232 N N . HIS A 1 160 ? 250.806 85.718 146.685 1.00 13.15 160 HIS 1 N 1
ATOM 1233 C CA . HIS A 1 160 ? 252.204 85.891 146.328 1.00 14.45 160 HIS 1 CA 1
ATOM 1234 C C . HIS A 1 160 ? 252.236 86.825 145.110 1.00 13.90 160 HIS 1 C 1
ATOM 1235 O O . HIS A 1 160 ? 251.566 86.548 144.086 1.00 13.88 160 HIS 1 O 1
ATOM 1242 N N . GLU A 1 161 ? 253.014 87.855 145.311 1.00 13.26 161 GLU 1 N 1
ATOM 1243 C CA . GLU A 1 161 ? 253.280 88.868 144.327 1.00 13.22 161 GLU 1 CA 1
ATOM 1244 C C . GLU A 1 161 ? 252.181 89.805 143.937 1.00 11.78 161 GLU 1 C 1
ATOM 1245 O O . GLU A 1 161 ? 252.236 90.432 142.858 1.00 11.47 161 GLU 1 O 1
ATOM 1251 N N . VAL A 1 162 ? 251.172 89.934 144.762 1.00 10.06 162 VAL 1 N 1
ATOM 1252 C CA . VAL A 1 162 ? 250.020 90.793 144.501 1.00 8.17 162 VAL 1 CA 1
ATOM 1253 C C . VAL A 1 162 ? 249.907 91.742 145.688 1.00 7.49 162 VAL 1 C 1
ATOM 1254 O O . VAL A 1 162 ? 249.950 91.202 146.817 1.00 6.90 162 VAL 1 O 1
ATOM 1258 N N . SER A 1 163 ? 249.738 93.028 145.397 1.00 6.94 163 SER 1 N 1
ATOM 1259 C CA . SER A 1 163 ? 249.566 93.980 146.514 1.00 6.04 163 SER 1 CA 1
ATOM 1260 C C . SER A 1 163 ? 248.515 93.512 147.512 1.00 5.57 163 SER 1 C 1
ATOM 1261 O O . SER A 1 163 ? 247.462 92.909 147.188 1.00 5.57 163 SER 1 O 1
ATOM 1264 N N . SER A 1 164 ? 248.714 93.788 148.772 1.00 4.96 164 SER 1 N 1
ATOM 1265 C CA . SER A 1 164 ? 247.721 93.369 149.778 1.00 4.82 164 SER 1 CA 1
ATOM 1266 C C . SER A 1 164 ? 246.508 94.291 149.703 1.00 5.30 164 SER 1 C 1
ATOM 1267 O O . SER A 1 164 ? 245.505 94.069 150.426 1.00 5.63 164 SER 1 O 1
ATOM 1270 N N . LEU A 1 165 ? 246.559 95.337 148.920 1.00 5.48 165 LEU 1 N 1
ATOM 1271 C CA . LEU A 1 165 ? 245.448 96.288 148.751 1.00 5.78 165 LEU 1 CA 1
ATOM 1272 C C . LEU A 1 165 ? 244.395 95.686 147.817 1.00 6.75 165 LEU 1 C 1
ATOM 1273 O O . LEU A 1 165 ? 243.170 95.802 147.827 1.00 6.48 165 LEU 1 O 1
ATOM 1278 N N . SER A 1 166 ? 245.033 94.951 146.912 1.00 7.90 166 SER 1 N 1
ATOM 1279 C CA . SER A 1 166 ? 244.383 94.210 145.849 1.00 8.72 166 SER 1 CA 1
ATOM 1280 C C . SER A 1 166 ? 243.979 92.847 146.320 1.00 8.81 166 SER 1 C 1
ATOM 1281 O O . SER A 1 166 ? 244.468 91.852 145.779 1.00 9.11 166 SER 1 O 1
ATOM 1284 N N . GLU A 1 167 ? 243.161 92.802 147.340 1.00 9.00 167 GLU 1 N 1
ATOM 1285 C CA . GLU A 1 167 ? 242.714 91.500 147.888 1.00 9.20 167 GLU 1 CA 1
ATOM 1286 C C . GLU A 1 167 ? 241.238 91.481 148.232 1.00 8.84 167 GLU 1 C 1
ATOM 1287 O O . GLU A 1 167 ? 240.794 92.572 148.636 1.00 9.63 167 GLU 1 O 1
ATOM 1293 N N . GLY A 1 168 ? 240.487 90.402 148.134 1.00 7.94 168 GLY 1 N 1
ATOM 1294 C CA . GLY A 1 168 ? 239.077 90.449 148.528 1.00 7.12 168 GLY 1 CA 1
ATOM 1295 C C . GLY A 1 168 ? 238.094 90.947 147.485 1.00 6.71 168 GLY 1 C 1
ATOM 1296 O O . GLY A 1 168 ? 238.332 90.926 146.265 1.00 7.38 168 GLY 1 O 1
ATOM 1297 N N . ARG A 1 169 ? 236.954 91.397 148.021 1.00 5.91 169 ARG 1 N 1
ATOM 1298 C CA . ARG A 1 169 ? 235.831 91.893 147.214 1.00 4.67 169 ARG 1 CA 1
ATOM 1299 C C . ARG A 1 169 ? 235.513 93.336 147.530 1.00 4.82 169 ARG 1 C 1
ATOM 1300 O O . ARG A 1 169 ? 234.500 93.961 147.061 1.00 5.69 169 ARG 1 O 1
ATOM 1308 N N . THR A 1 170 ? 236.425 93.913 148.339 1.00 4.05 170 THR 1 N 1
ATOM 1309 C CA . THR A 1 170 ? 236.358 95.342 148.727 1.00 3.52 170 THR 1 CA 1
ATOM 1310 C C . THR A 1 170 ? 236.685 96.103 147.436 1.00 3.32 170 THR 1 C 1
ATOM 1311 O O . THR A 1 170 ? 237.561 95.605 146.713 1.00 3.93 170 THR 1 O 1
ATOM 1315 N N . PRO A 1 171 ? 235.990 97.178 147.181 1.00 2.90 171 PRO 1 N 1
ATOM 1316 C CA . PRO A 1 171 ? 236.206 97.934 145.956 1.00 2.93 171 PRO 1 CA 1
ATOM 1317 C C . PRO A 1 171 ? 237.655 98.311 145.734 1.00 3.30 171 PRO 1 C 1
ATOM 1318 O O . PRO A 1 171 ? 238.225 98.950 146.653 1.00 3.73 171 PRO 1 O 1
ATOM 1322 N N . GLN A 1 172 ? 238.214 97.965 144.584 1.00 3.62 172 GLN 1 N 1
ATOM 1323 C CA . GLN A 1 172 ? 239.609 98.361 144.260 1.00 4.22 172 GLN 1 CA 1
ATOM 1324 C C . GLN A 1 172 ? 239.483 98.961 142.849 1.00 4.56 172 GLN 1 C 1
ATOM 1325 O O . GLN A 1 172 ? 238.648 98.467 142.071 1.00 4.88 172 GLN 1 O 1
ATOM 1331 N N . VAL A 1 173 ? 240.210 100.013 142.575 1.00 4.33 173 VAL 1 N 1
ATOM 1332 C CA . VAL A 1 173 ? 240.314 100.790 141.365 1.00 4.33 173 VAL 1 CA 1
ATOM 1333 C C . VAL A 1 173 ? 241.767 100.831 140.907 1.00 5.02 173 VAL 1 C 1
ATOM 1334 O O . VAL A 1 173 ? 242.649 101.030 141.772 1.00 5.51 173 VAL 1 O 1
ATOM 1338 N N . TYR A 1 174 ? 242.043 100.697 139.633 1.00 5.34 174 TYR 1 N 1
ATOM 1339 C CA . TYR A 1 174 ? 243.421 100.715 139.163 1.00 5.67 174 TYR 1 CA 1
ATOM 1340 C C . TYR A 1 174 ? 243.563 101.293 137.784 1.00 6.22 174 TYR 1 C 1
ATOM 1341 O O . TYR A 1 174 ? 242.853 100.810 136.885 1.00 6.16 174 TYR 1 O 1
ATOM 1350 N N . SER A 1 175 ? 244.445 102.275 137.679 1.00 6.78 175 SER 1 N 1
ATOM 1351 C CA . SER A 1 175 ? 244.678 102.891 136.363 1.00 7.62 175 SER 1 CA 1
ATOM 1352 C C . SER A 1 175 ? 246.204 102.814 136.166 1.00 8.14 175 SER 1 C 1
ATOM 1353 O O . SER A 1 175 ? 246.908 103.228 137.108 1.00 8.67 175 SER 1 O 1
ATOM 1356 N N . ALA A 1 176 ? 246.658 102.355 135.019 1.00 8.19 176 ALA 1 N 1
ATOM 1357 C CA . ALA A 1 176 ? 248.060 102.186 134.716 1.00 7.79 176 ALA 1 CA 1
ATOM 1358 C C . ALA A 1 176 ? 248.259 101.678 133.297 1.00 7.94 176 ALA 1 C 1
ATOM 1359 O O . ALA A 1 176 ? 248.117 100.480 133.015 1.00 8.05 176 ALA 1 O 1
ATOM 1361 N N . GLY A 1 177 ? 248.610 102.577 132.414 1.00 8.27 177 GLY 1 N 1
ATOM 1362 C CA . GLY A 1 177 ? 248.882 102.233 131.014 1.00 8.54 177 GLY 1 CA 1
ATOM 1363 C C . GLY A 1 177 ? 249.494 103.504 130.408 1.00 8.98 177 GLY 1 C 1
ATOM 1364 O O . GLY A 1 177 ? 249.418 104.634 130.955 1.00 9.15 177 GLY 1 O 1
ATOM 1365 N N . PRO A 1 178 ? 250.106 103.248 129.268 1.00 9.45 178 PRO 1 N 1
ATOM 1366 C CA . PRO A 1 178 ? 250.743 104.281 128.463 1.00 9.50 178 PRO 1 CA 1
ATOM 1367 C C . PRO A 1 178 ? 249.718 105.192 127.827 1.00 10.32 178 PRO 1 C 1
ATOM 1368 O O . PRO A 1 178 ? 250.168 106.299 127.413 1.00 11.80 178 PRO 1 O 1
ATOM 1372 N N . GLY A 1 179 ? 248.447 104.833 127.694 1.00 10.13 179 GLY 1 N 1
ATOM 1373 C CA . GLY A 1 179 ? 247.441 105.718 127.087 1.00 9.72 179 GLY 1 CA 1
ATOM 1374 C C . GLY A 1 179 ? 246.361 106.311 127.978 1.00 9.76 179 GLY 1 C 1
ATOM 1375 O O . GLY A 1 179 ? 245.292 106.796 127.511 1.00 10.20 179 GLY 1 O 1
ATOM 1376 N N . THR A 1 180 ? 246.567 106.265 129.292 1.00 9.30 180 THR 1 N 1
ATOM 1377 C CA . THR A 1 180 ? 245.596 106.769 130.293 1.00 8.84 180 THR 1 CA 1
ATOM 1378 C C . THR A 1 180 ? 245.736 108.262 130.386 1.00 8.43 180 THR 1 C 1
ATOM 1379 O O . THR A 1 180 ? 246.632 108.787 129.702 1.00 8.22 180 THR 1 O 1
ATOM 1383 N N . SER A 1 181 ? 244.910 108.910 131.171 1.00 8.41 181 SER 1 N 1
ATOM 1384 C CA . SER A 1 181 ? 245.003 110.360 131.365 1.00 7.97 181 SER 1 CA 1
ATOM 1385 C C . SER A 1 181 ? 245.522 110.542 132.769 1.00 7.50 181 SER 1 C 1
ATOM 1386 O O . SER A 1 181 ? 245.385 111.667 133.198 1.00 7.83 181 SER 1 O 1
ATOM 1389 N N . ASN A 1 182 ? 245.977 109.447 133.306 1.00 6.73 182 ASN 1 N 1
ATOM 1390 C CA . ASN A 1 182 ? 246.534 109.404 134.639 1.00 6.10 182 ASN 1 CA 1
ATOM 1391 C C . ASN A 1 182 ? 245.559 109.685 135.768 1.00 5.98 182 ASN 1 C 1
ATOM 1392 O O . ASN A 1 182 ? 245.896 109.070 136.794 1.00 6.25 182 ASN 1 O 1
ATOM 1397 N N . GLN A 1 183 ? 244.547 110.505 135.638 1.00 5.59 183 GLN 1 N 1
ATOM 1398 C CA . GLN A 1 183 ? 243.665 110.812 136.789 1.00 5.37 183 GLN 1 CA 1
ATOM 1399 C C . GLN A 1 183 ? 242.620 109.762 137.085 1.00 5.26 183 GLN 1 C 1
ATOM 1400 O O . GLN A 1 183 ? 242.302 109.004 136.164 1.00 6.07 183 GLN 1 O 1
ATOM 1406 N N . ILE A 1 184 ? 242.064 109.676 138.254 1.00 4.25 184 ILE 1 N 1
ATOM 1407 C CA . ILE A 1 184 ? 241.036 108.722 138.617 1.00 3.65 184 ILE 1 CA 1
ATOM 1408 C C . ILE A 1 184 ? 239.908 109.476 139.261 1.00 4.18 184 ILE 1 C 1
ATOM 1409 O O . ILE A 1 184 ? 240.094 110.406 140.068 1.00 4.44 184 ILE 1 O 1
ATOM 1414 N N . SER A 1 185 ? 238.728 109.079 138.930 1.00 4.44 185 SER 1 N 1
ATOM 1415 C CA . SER A 1 185 ? 237.487 109.676 139.404 1.00 3.91 185 SER 1 CA 1
ATOM 1416 C C . SER A 1 185 ? 236.430 108.696 139.832 1.00 3.98 185 SER 1 C 1
ATOM 1417 O O . SER A 1 185 ? 236.359 107.655 139.094 1.00 4.48 185 SER 1 O 1
ATOM 1420 N N . PHE A 1 186 ? 235.635 108.894 140.849 1.00 3.56 186 PHE 1 N 1
ATOM 1421 C CA . PHE A 1 186 ? 234.574 107.881 141.117 1.00 2.93 186 PHE 1 CA 1
ATOM 1422 C C . PHE A 1 186 ? 233.779 108.551 142.226 1.00 2.62 186 PHE 1 C 1
ATOM 1423 O O . PHE A 1 186 ? 234.215 109.552 142.782 1.00 2.71 186 PHE 1 O 1
ATOM 1431 N N . VAL A 1 187 ? 232.622 108.028 142.501 1.00 2.52 187 VAL 1 N 1
ATOM 1432 C CA . VAL A 1 187 ? 231.771 108.587 143.583 1.00 2.39 187 VAL 1 CA 1
ATOM 1433 C C . VAL A 1 187 ? 231.377 107.403 144.466 1.00 2.74 187 VAL 1 C 1
ATOM 1434 O O . VAL A 1 187 ? 231.069 106.284 143.993 1.00 3.07 187 VAL 1 O 1
ATOM 1438 N N . VAL A 1 188 ? 231.434 107.622 145.735 1.00 2.73 188 VAL 1 N 1
ATOM 1439 C CA . VAL A 1 188 ? 231.148 106.631 146.791 1.00 2.69 188 VAL 1 CA 1
ATOM 1440 C C . VAL A 1 188 ? 229.863 107.066 147.429 1.00 3.65 188 VAL 1 C 1
ATOM 1441 O O . VAL A 1 188 ? 229.579 108.292 147.439 1.00 3.87 188 VAL 1 O 1
ATOM 1445 N N . PRO A 1 189 ? 229.045 106.157 147.924 1.00 4.48 189 PRO 1 N 1
ATOM 1446 C CA . PRO A 1 189 ? 227.734 106.364 148.523 1.00 4.58 189 PRO 1 CA 1
ATOM 1447 C C . PRO A 1 189 ? 227.707 106.973 149.881 1.00 5.00 189 PRO 1 C 1
ATOM 1448 O O . PRO A 1 189 ? 228.487 107.909 149.980 1.00 7.02 189 PRO 1 O 1
ATOM 1452 N N . TYR A 1 190 ? 226.934 106.763 150.871 1.00 4.62 190 TYR 1 N 1
ATOM 1453 C CA . TYR A 1 190 ? 227.025 107.548 152.132 1.00 3.88 190 TYR 1 CA 1
ATOM 1454 C C . TYR A 1 190 ? 227.015 106.295 152.957 1.00 4.87 190 TYR 1 C 1
ATOM 1455 O O . TYR A 1 190 ? 226.037 105.511 152.689 1.00 5.96 190 TYR 1 O 1
ATOM 1464 N N . ASN A 1 191 ? 228.005 106.016 153.795 1.00 4.69 191 ASN 1 N 1
ATOM 1465 C CA . ASN A 1 191 ? 227.949 104.697 154.480 1.00 4.42 191 ASN 1 CA 1
ATOM 1466 C C . ASN A 1 191 ? 227.943 104.819 155.969 1.00 4.73 191 ASN 1 C 1
ATOM 1467 O O . ASN A 1 191 ? 228.050 103.723 156.571 1.00 5.86 191 ASN 1 O 1
ATOM 1472 N N . SER A 1 192 ? 227.843 106.048 156.469 1.00 4.33 192 SER 1 N 1
ATOM 1473 C CA . SER A 1 192 ? 227.905 106.110 157.958 1.00 4.03 192 SER 1 CA 1
ATOM 1474 C C . SER A 1 192 ? 226.634 105.469 158.489 1.00 4.22 192 SER 1 C 1
ATOM 1475 O O . SER A 1 192 ? 225.614 105.583 157.782 1.00 5.03 192 SER 1 O 1
ATOM 1478 N N . PRO A 1 193 ? 226.732 104.791 159.610 1.00 3.68 193 PRO 1 N 1
ATOM 1479 C CA . PRO A 1 193 ? 225.542 104.205 160.211 1.00 3.37 193 PRO 1 CA 1
ATOM 1480 C C . PRO A 1 193 ? 224.724 105.351 160.808 1.00 3.12 193 PRO 1 C 1
ATOM 1481 O O . PRO A 1 193 ? 223.558 105.184 161.188 1.00 2.80 193 PRO 1 O 1
ATOM 1485 N N . LEU A 1 194 ? 225.302 106.532 160.929 1.00 2.94 194 LEU 1 N 1
ATOM 1486 C CA . LEU A 1 194 ? 224.631 107.711 161.446 1.00 2.98 194 LEU 1 CA 1
ATOM 1487 C C . LEU A 1 194 ? 223.627 108.239 160.398 1.00 3.46 194 LEU 1 C 1
ATOM 1488 O O . LE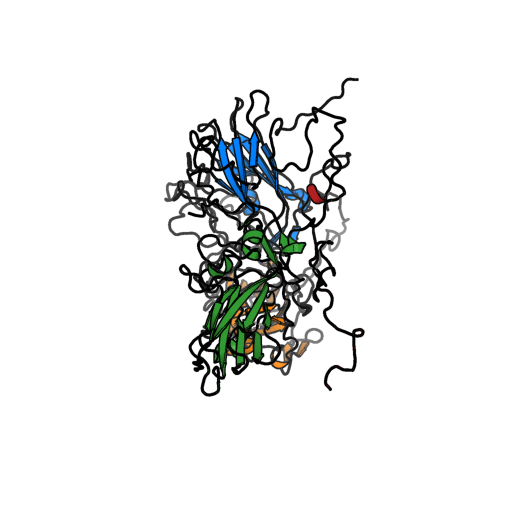U A 1 194 ? 223.963 108.181 159.203 1.00 3.55 194 LEU 1 O 1
ATOM 1493 N N . SER A 1 195 ? 222.501 108.808 160.818 1.00 3.51 195 SER 1 N 1
ATOM 1494 C CA . SER A 1 195 ? 221.462 109.392 159.966 1.00 3.01 195 SER 1 CA 1
ATOM 1495 C C . SER A 1 195 ? 221.928 110.647 159.199 1.00 3.40 195 SER 1 C 1
ATOM 1496 O O . SER A 1 195 ? 221.605 110.835 157.996 1.00 3.50 195 SER 1 O 1
ATOM 1499 N N . VAL A 1 196 ? 222.687 111.462 159.906 1.00 3.37 196 VAL 1 N 1
ATOM 1500 C CA . VAL A 1 196 ? 223.249 112.752 159.418 1.00 2.98 196 VAL 1 CA 1
ATOM 1501 C C . VAL A 1 196 ? 224.598 112.888 160.087 1.00 3.35 196 VAL 1 C 1
ATOM 1502 O O . VAL A 1 196 ? 224.781 112.277 161.186 1.00 4.35 196 VAL 1 O 1
ATOM 1506 N N . LEU A 1 197 ? 225.596 113.548 159.545 1.00 3.14 197 LEU 1 N 1
ATOM 1507 C CA . LEU A 1 197 ? 226.946 113.688 160.075 1.00 2.89 197 LEU 1 CA 1
ATOM 1508 C C . LEU A 1 197 ? 227.252 114.989 160.763 1.00 3.34 197 LEU 1 C 1
ATOM 1509 O O . LEU A 1 197 ? 226.856 116.017 160.180 1.00 3.93 197 LEU 1 O 1
ATOM 1514 N N . PRO A 1 198 ? 227.946 115.055 161.875 1.00 3.36 198 PRO 1 N 1
ATOM 1515 C CA . PRO A 1 198 ? 228.363 116.306 162.525 1.00 3.45 198 PRO 1 CA 1
ATOM 1516 C C . PRO A 1 198 ? 229.239 117.084 161.562 1.00 3.92 198 PRO 1 C 1
ATOM 1517 O O . PRO A 1 198 ? 230.205 116.399 161.102 1.00 4.07 198 PRO 1 O 1
ATOM 1521 N N . ALA A 1 199 ? 229.023 118.330 161.225 1.00 3.92 199 ALA 1 N 1
ATOM 1522 C CA . ALA A 1 199 ? 229.871 119.044 160.260 1.00 3.86 199 ALA 1 CA 1
ATOM 1523 C C . ALA A 1 199 ? 231.131 119.703 160.829 1.00 4.36 199 ALA 1 C 1
ATOM 1524 O O . ALA A 1 199 ? 232.155 119.918 160.134 1.00 4.59 199 ALA 1 O 1
ATOM 1526 N N . VAL A 1 200 ? 231.023 120.062 162.116 1.00 4.83 200 VAL 1 N 1
ATOM 1527 C CA . VAL A 1 200 ? 232.123 120.736 162.797 1.00 4.69 200 VAL 1 CA 1
ATOM 1528 C C . VAL A 1 200 ? 232.515 119.996 164.070 1.00 5.39 200 VAL 1 C 1
ATOM 1529 O O . VAL A 1 200 ? 233.634 119.512 164.271 1.00 6.15 200 VAL 1 O 1
ATOM 1533 N N . TRP A 1 201 ? 231.550 119.929 164.963 1.00 5.68 201 TRP 1 N 1
ATOM 1534 C CA . TRP A 1 201 ? 231.813 119.280 166.271 1.00 5.21 201 TRP 1 CA 1
ATOM 1535 C C . TRP A 1 201 ? 230.624 118.410 166.671 1.00 6.00 201 TRP 1 C 1
ATOM 1536 O O . TRP A 1 201 ? 229.450 118.711 166.235 1.00 7.02 201 TRP 1 O 1
ATOM 1547 N N . TYR A 1 202 ? 230.994 117.426 167.452 1.00 5.91 202 TYR 1 N 1
ATOM 1548 C CA . TYR A 1 202 ? 230.064 116.455 168.028 1.00 6.19 202 TYR 1 CA 1
ATOM 1549 C C . TYR A 1 202 ? 230.372 116.417 169.521 1.00 7.34 202 TYR 1 C 1
ATOM 1550 O O . TYR A 1 202 ? 231.466 115.932 169.888 1.00 7.98 202 TYR 1 O 1
ATOM 1559 N N . ASN A 1 203 ? 229.522 116.953 170.363 1.00 8.35 203 ASN 1 N 1
ATOM 1560 C CA . ASN A 1 203 ? 229.725 117.038 171.799 1.00 9.66 203 ASN 1 CA 1
ATOM 1561 C C . ASN A 1 203 ? 229.521 115.742 172.553 1.00 11.65 203 ASN 1 C 1
ATOM 1562 O O . ASN A 1 203 ? 228.615 115.814 173.415 1.00 11.56 203 ASN 1 O 1
ATOM 1567 N N . GLY A 1 204 ? 230.262 114.692 172.276 1.00 14.29 204 GLY 1 N 1
ATOM 1568 C CA . GLY A 1 204 ? 230.111 113.429 172.995 1.00 18.38 204 GLY 1 CA 1
ATOM 1569 C C . GLY A 1 204 ? 231.375 112.617 172.882 1.00 22.14 204 GLY 1 C 1
ATOM 1570 O O . GLY A 1 204 ? 232.263 112.920 172.089 1.00 22.34 204 GLY 1 O 1
ATOM 1571 N N . HIS A 1 205 ? 231.490 111.570 173.635 1.00 26.61 205 HIS 1 N 1
ATOM 1572 C CA . HIS A 1 205 ? 232.612 110.676 173.647 1.00 31.64 205 HIS 1 CA 1
ATOM 1573 C C . HIS A 1 205 ? 232.452 109.567 172.669 1.00 35.75 205 HIS 1 C 1
ATOM 1574 O O . HIS A 1 205 ? 231.325 109.398 172.149 1.00 36.14 205 HIS 1 O 1
ATOM 1581 N N . LYS A 1 206 ? 233.518 108.779 172.607 1.00 41.10 206 LYS 1 N 1
ATOM 1582 C CA . LYS A 1 206 ? 233.583 107.499 171.801 1.00 45.81 206 LYS 1 CA 1
ATOM 1583 C C . LYS A 1 206 ? 232.996 106.282 172.567 1.00 49.37 206 LYS 1 C 1
ATOM 1584 O O . LYS A 1 206 ? 232.173 105.435 172.065 1.00 49.72 206 LYS 1 O 1
ATOM 1590 N N . ARG A 1 207 ? 233.215 106.028 173.868 1.00 53.92 207 ARG 1 N 1
ATOM 1591 C CA . ARG A 1 207 ? 232.613 104.913 174.619 1.00 58.38 207 ARG 1 CA 1
ATOM 1592 C C . ARG A 1 207 ? 231.724 105.506 175.726 1.00 60.07 207 ARG 1 C 1
ATOM 1593 O O . ARG A 1 207 ? 231.738 106.703 176.097 1.00 59.83 207 ARG 1 O 1
ATOM 1601 N N . PHE A 1 208 ? 230.922 104.580 176.249 1.00 62.62 208 PHE 1 N 1
ATOM 1602 C CA . PHE A 1 208 ? 229.983 104.937 177.336 1.00 65.16 208 PHE 1 CA 1
ATOM 1603 C C . PHE A 1 208 ? 230.841 105.062 178.604 1.00 66.90 208 PHE 1 C 1
ATOM 1604 O O . PHE A 1 208 ? 230.214 105.378 179.641 1.00 67.45 208 PHE 1 O 1
ATOM 1612 N N . ASP A 1 209 ? 232.128 104.789 178.406 1.00 68.66 209 ASP 1 N 1
ATOM 1613 C CA . ASP A 1 209 ? 232.992 104.908 179.623 1.00 70.41 209 ASP 1 CA 1
ATOM 1614 C C . ASP A 1 209 ? 233.205 106.406 179.938 1.00 70.69 209 ASP 1 C 1
ATOM 1615 O O . ASP A 1 209 ? 233.630 106.723 181.082 1.00 71.07 209 ASP 1 O 1
ATOM 1620 N N . ASN A 1 210 ? 232.896 107.277 178.991 1.00 70.84 210 ASN 1 N 1
ATOM 1621 C CA . ASN A 1 210 ? 233.071 108.731 179.055 1.00 70.82 210 ASN 1 CA 1
ATOM 1622 C C . ASN A 1 210 ? 234.606 109.043 179.224 1.00 69.94 210 ASN 1 C 1
ATOM 1623 O O . ASN A 1 210 ? 234.942 110.108 179.853 1.00 70.29 210 ASN 1 O 1
ATOM 1628 N N . THR A 1 211 ? 235.411 108.125 178.643 1.00 68.24 211 THR 1 N 1
ATOM 1629 C CA . THR A 1 211 ? 236.900 108.307 178.620 1.00 66.41 211 THR 1 CA 1
ATOM 1630 C C . THR A 1 211 ? 236.945 109.408 177.506 1.00 64.18 211 THR 1 C 1
ATOM 1631 O O . THR A 1 211 ? 237.067 109.345 176.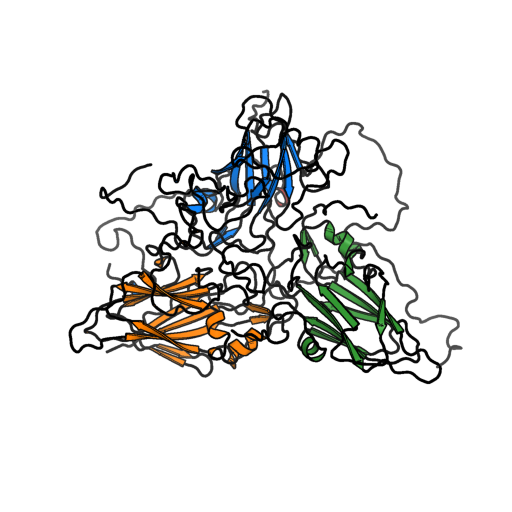277 1.00 64.00 211 THR 1 O 1
ATOM 1635 N N . GLY A 1 212 ? 236.633 110.486 178.218 1.00 61.70 212 GLY 1 N 1
ATOM 1636 C CA . GLY A 1 212 ? 236.415 111.876 177.893 1.00 58.01 212 GLY 1 CA 1
ATOM 1637 C C . GLY A 1 212 ? 237.402 112.336 176.812 1.00 55.12 212 GLY 1 C 1
ATOM 1638 O O . GLY A 1 212 ? 238.639 112.355 177.014 1.00 55.85 212 GLY 1 O 1
ATOM 1639 N N . ASP A 1 213 ? 236.763 112.661 175.705 1.00 51.05 213 ASP 1 N 1
ATOM 1640 C CA . ASP A 1 213 ? 237.543 113.172 174.553 1.00 46.75 213 ASP 1 CA 1
ATOM 1641 C C . ASP A 1 213 ? 236.353 113.481 173.660 1.00 42.34 213 ASP 1 C 1
ATOM 1642 O O . ASP A 1 213 ? 235.854 112.434 173.191 1.00 42.66 213 ASP 1 O 1
ATOM 1647 N N . LEU A 1 214 ? 235.984 114.739 173.657 1.00 36.10 214 LEU 1 N 1
ATOM 1648 C CA . LEU A 1 214 ? 234.790 114.992 172.828 1.00 30.45 214 LEU 1 CA 1
ATOM 1649 C C . LEU A 1 214 ? 235.298 115.388 171.462 1.00 27.40 214 LEU 1 C 1
ATOM 1650 O O . LEU A 1 214 ? 236.515 115.417 171.313 1.00 27.19 214 LEU 1 O 1
ATOM 1655 N N . GLY A 1 215 ? 234.386 115.668 170.573 1.00 24.11 215 GLY 1 N 1
ATOM 1656 C CA . GLY A 1 215 ? 234.677 116.170 169.260 1.00 20.69 215 GLY 1 CA 1
ATOM 1657 C C . GLY A 1 215 ? 234.156 115.449 168.073 1.00 18.37 215 GLY 1 C 1
ATOM 1658 O O . GLY A 1 215 ? 233.399 116.014 167.297 1.00 18.68 215 GLY 1 O 1
ATOM 1659 N N . ILE A 1 216 ? 234.601 114.232 167.952 1.00 16.16 216 ILE 1 N 1
ATOM 1660 C CA . ILE A 1 216 ? 234.194 113.452 166.799 1.00 14.46 216 ILE 1 CA 1
ATOM 1661 C C . ILE A 1 216 ? 233.316 112.262 167.081 1.00 13.86 216 ILE 1 C 1
ATOM 1662 O O . ILE A 1 216 ? 233.593 111.494 167.969 1.00 13.96 216 ILE 1 O 1
ATOM 1667 N N . ALA A 1 217 ? 232.307 112.170 166.261 1.00 13.20 217 ALA 1 N 1
ATOM 1668 C CA . ALA A 1 217 ? 231.354 111.082 166.360 1.00 12.43 217 ALA 1 CA 1
ATOM 1669 C C . ALA A 1 217 ? 231.932 110.002 165.434 1.00 12.38 217 ALA 1 C 1
ATOM 1670 O O . ALA A 1 217 ? 232.295 110.155 164.248 1.00 12.94 217 ALA 1 O 1
ATOM 1672 N N . PRO A 1 218 ? 231.973 108.847 166.049 1.00 11.91 218 PRO 1 N 1
ATOM 1673 C CA . PRO A 1 218 ? 232.420 107.595 165.454 1.00 11.74 218 PRO 1 CA 1
ATOM 1674 C C . PRO A 1 218 ? 231.676 107.154 164.198 1.00 11.90 218 PRO 1 C 1
ATOM 1675 O O . PRO A 1 218 ? 230.429 107.112 164.189 1.00 12.47 218 PRO 1 O 1
ATOM 1679 N N . ASN A 1 219 ? 232.495 106.782 163.236 1.00 11.58 219 ASN 1 N 1
ATOM 1680 C CA . ASN A 1 219 ? 231.986 106.334 161.947 1.00 11.08 219 ASN 1 CA 1
ATOM 1681 C C . ASN A 1 219 ? 231.227 107.498 161.310 1.00 10.31 219 ASN 1 C 1
ATOM 1682 O O . ASN A 1 219 ? 230.181 107.137 160.736 1.00 10.40 219 ASN 1 O 1
ATOM 1687 N N . SER A 1 220 ? 231.793 108.685 161.460 1.00 9.48 220 SER 1 N 1
ATOM 1688 C CA . SER A 1 220 ? 231.061 109.798 160.816 1.00 8.89 220 SER 1 CA 1
ATOM 1689 C C . SER A 1 220 ? 231.848 110.251 159.593 1.00 8.75 220 SER 1 C 1
ATOM 1690 O O . SER A 1 220 ? 231.879 111.460 159.281 1.00 8.97 220 SER 1 O 1
ATOM 1693 N N . ASP A 1 221 ? 232.501 109.346 158.880 1.00 8.18 221 ASP 1 N 1
ATOM 1694 C CA . ASP A 1 221 ? 233.239 109.747 157.652 1.00 8.05 221 ASP 1 CA 1
ATOM 1695 C C . ASP A 1 221 ? 232.709 108.940 156.459 1.00 7.41 221 ASP 1 C 1
ATOM 1696 O O . ASP A 1 221 ? 231.708 108.238 156.661 1.00 7.39 221 ASP 1 O 1
ATOM 1701 N N . PHE A 1 222 ? 233.349 109.028 155.319 1.00 6.76 222 PHE 1 N 1
ATOM 1702 C CA . PHE A 1 222 ? 232.919 108.311 154.110 1.00 6.36 222 PHE 1 CA 1
ATOM 1703 C C . PHE A 1 222 ? 233.725 107.064 153.754 1.00 6.45 222 PHE 1 C 1
ATOM 1704 O O . PHE A 1 222 ? 233.514 106.408 152.703 1.00 6.53 222 PHE 1 O 1
ATOM 1712 N N . GLY A 1 223 ? 234.644 106.746 154.645 1.00 6.52 223 GLY 1 N 1
ATOM 1713 C CA . GLY A 1 223 ? 235.554 105.601 154.585 1.00 7.29 223 GLY 1 CA 1
ATOM 1714 C C . GLY A 1 223 ? 237.038 105.925 154.440 1.00 7.90 223 GLY 1 C 1
ATOM 1715 O O . GLY A 1 223 ? 237.426 107.128 154.479 1.00 8.96 223 GLY 1 O 1
ATOM 1716 N N . THR A 1 224 ? 237.896 104.933 154.267 1.00 7.31 224 THR 1 N 1
ATOM 1717 C CA . THR A 1 224 ? 239.327 105.155 154.084 1.00 6.89 224 THR 1 CA 1
ATOM 1718 C C . THR A 1 224 ? 239.772 104.698 152.693 1.00 6.75 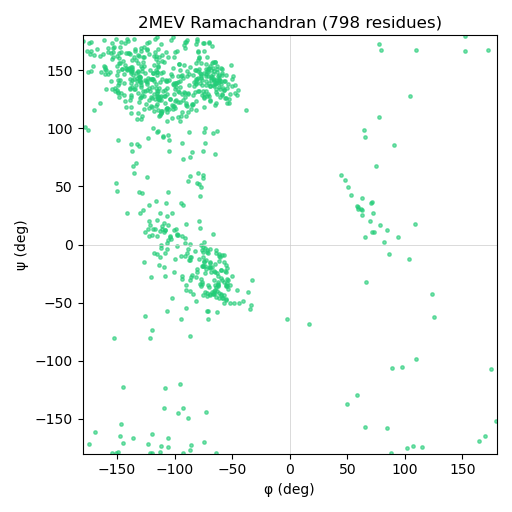224 THR 1 C 1
ATOM 1719 O O . THR A 1 224 ? 239.224 103.715 152.109 1.00 7.33 224 THR 1 O 1
ATOM 1723 N N . LEU A 1 225 ? 240.773 105.378 152.160 1.00 5.93 225 LEU 1 N 1
ATOM 1724 C CA . LEU A 1 225 ? 241.337 105.086 150.852 1.00 4.86 225 LEU 1 CA 1
ATOM 1725 C C . LEU A 1 225 ? 242.770 104.637 151.063 1.00 4.98 225 LEU 1 C 1
ATOM 1726 O O . LEU A 1 225 ? 243.447 105.344 151.811 1.00 5.06 225 LEU 1 O 1
ATOM 1731 N N . PHE A 1 226 ? 243.273 103.572 150.498 1.00 5.01 226 PHE 1 N 1
ATOM 1732 C CA . PHE A 1 226 ? 244.652 103.082 150.601 1.00 4.79 226 PHE 1 CA 1
ATOM 1733 C C . PHE A 1 226 ? 245.230 103.151 149.178 1.00 5.12 226 PHE 1 C 1
ATOM 1734 O O . PHE A 1 226 ? 244.540 102.785 148.215 1.00 4.79 226 PHE 1 O 1
ATOM 1742 N N . PHE A 1 227 ? 246.450 103.589 149.030 1.00 5.40 227 PHE 1 N 1
ATOM 1743 C CA . PHE A 1 227 ? 247.147 103.689 147.746 1.00 5.30 227 PHE 1 CA 1
ATOM 1744 C C . PHE A 1 227 ? 248.424 102.869 147.601 1.00 6.13 227 PHE 1 C 1
ATOM 1745 O O . PHE A 1 227 ? 249.226 102.758 148.541 1.00 6.66 227 PHE 1 O 1
ATOM 1753 N N . ALA A 1 228 ? 248.654 102.316 146.443 1.00 7.02 228 ALA 1 N 1
ATOM 1754 C CA . ALA A 1 228 ? 249.829 101.534 146.046 1.00 7.71 228 ALA 1 CA 1
ATOM 1755 C C . ALA A 1 228 ? 250.048 101.976 144.604 1.00 8.73 228 ALA 1 C 1
ATOM 1756 O O . ALA A 1 228 ? 249.052 102.377 143.992 1.00 8.92 228 ALA 1 O 1
ATOM 1758 N N . GLY A 1 229 ? 251.240 101.953 144.096 1.00 10.45 229 GLY 1 N 1
ATOM 1759 C CA . GLY A 1 229 ? 251.376 102.457 142.702 1.00 12.66 229 GLY 1 CA 1
ATOM 1760 C C . GLY A 1 229 ? 252.812 102.218 142.266 1.00 14.35 229 GLY 1 C 1
ATOM 1761 O O . GLY A 1 229 ? 253.572 101.585 142.991 1.00 14.41 229 GLY 1 O 1
ATOM 1762 N N . THR A 1 230 ? 253.128 102.770 141.133 1.00 16.20 230 THR 1 N 1
ATOM 1763 C CA . THR A 1 230 ? 254.431 102.637 140.496 1.00 18.19 230 THR 1 CA 1
ATOM 1764 C C . THR A 1 230 ? 255.221 103.930 140.549 1.00 20.73 230 THR 1 C 1
ATOM 1765 O O . THR A 1 230 ? 256.434 103.652 140.408 1.00 21.28 230 THR 1 O 1
ATOM 1769 N N . LYS A 1 231 ? 254.722 105.141 140.751 1.00 23.76 231 LYS 1 N 1
ATOM 1770 C CA . LYS A 1 231 ? 255.734 106.232 140.771 1.00 26.61 231 LYS 1 CA 1
ATOM 1771 C C . LYS A 1 231 ? 255.783 106.676 142.203 1.00 28.59 231 LYS 1 C 1
ATOM 1772 O O . LYS A 1 231 ? 254.924 107.506 142.501 1.00 28.97 231 LYS 1 O 1
ATOM 1778 N N . PRO A 1 232 ? 256.690 106.103 142.941 1.00 30.56 232 PRO 1 N 1
ATOM 1779 C CA . PRO A 1 232 ? 256.783 106.428 144.371 1.00 32.05 232 PRO 1 CA 1
ATOM 1780 C C . PRO A 1 232 ? 257.326 107.818 144.589 1.00 33.43 232 PRO 1 C 1
ATOM 1781 O O . PRO A 1 232 ? 257.324 108.350 145.720 1.00 34.07 232 PRO 1 O 1
ATOM 1785 N N . ASP A 1 233 ? 257.739 108.427 143.497 1.00 34.66 233 ASP 1 N 1
ATOM 1786 C CA . ASP A 1 233 ? 258.294 109.796 143.588 1.00 35.64 233 ASP 1 CA 1
ATOM 1787 C C . ASP A 1 233 ? 257.256 110.869 143.193 1.00 33.30 233 ASP 1 C 1
ATOM 1788 O O . ASP A 1 233 ? 257.612 112.055 143.457 1.00 33.84 233 ASP 1 O 1
ATOM 1793 N N . ILE A 1 234 ? 256.148 110.432 142.601 1.00 29.38 234 ILE 1 N 1
ATOM 1794 C CA . ILE A 1 234 ? 255.181 111.464 142.210 1.00 25.24 234 ILE 1 CA 1
ATOM 1795 C C . ILE A 1 234 ? 254.149 111.452 143.307 1.00 22.87 234 ILE 1 C 1
ATOM 1796 O O . ILE A 1 234 ? 253.821 110.356 143.763 1.00 22.45 234 ILE 1 O 1
ATOM 1801 N N . LYS A 1 235 ? 253.776 112.644 143.648 1.00 20.31 235 LYS 1 N 1
ATOM 1802 C CA . LYS A 1 235 ? 252.723 112.857 144.634 1.00 18.26 235 LYS 1 CA 1
ATOM 1803 C C . LYS A 1 235 ? 251.462 113.166 143.802 1.00 15.99 235 LYS 1 C 1
ATOM 1804 O O . LYS A 1 235 ? 251.522 113.544 142.599 1.00 15.91 235 LYS 1 O 1
ATOM 1810 N N . PHE A 1 236 ? 250.341 113.010 144.464 1.00 12.93 236 PHE 1 N 1
ATOM 1811 C CA . PHE A 1 236 ? 249.066 113.285 143.797 1.00 10.37 236 PHE 1 CA 1
ATOM 1812 C C . PHE A 1 236 ? 248.195 114.035 144.801 1.00 9.10 236 PHE 1 C 1
ATOM 1813 O O . PHE A 1 236 ? 248.341 113.830 146.016 1.00 8.74 236 PHE 1 O 1
ATOM 1821 N N . THR A 1 237 ? 247.339 114.901 144.280 1.00 7.85 237 THR 1 N 1
ATOM 1822 C CA . THR A 1 237 ? 246.382 115.653 145.087 1.00 6.53 237 THR 1 CA 1
ATOM 1823 C C . THR A 1 237 ? 245.069 114.886 145.245 1.00 5.80 237 THR 1 C 1
ATOM 1824 O O . THR A 1 237 ? 244.695 114.192 144.273 1.00 5.97 237 THR 1 O 1
ATOM 1828 N N . VAL A 1 238 ? 244.345 114.921 146.323 1.00 5.08 238 VAL 1 N 1
ATOM 1829 C CA . VAL A 1 238 ? 243.056 114.205 146.417 1.00 4.53 238 VAL 1 CA 1
ATOM 1830 C C . VAL A 1 238 ? 242.021 115.328 146.548 1.00 4.79 238 VAL 1 C 1
ATOM 1831 O O . VAL A 1 238 ? 242.256 116.265 147.354 1.00 5.20 238 VAL 1 O 1
ATOM 1835 N N . TYR A 1 239 ? 240.948 115.284 145.778 1.00 4.63 239 TYR 1 N 1
ATOM 1836 C CA . TYR A 1 239 ? 239.913 116.322 145.874 1.00 4.55 239 TYR 1 CA 1
ATOM 1837 C C . TYR A 1 239 ? 238.554 115.742 146.278 1.00 4.19 239 TYR 1 C 1
ATOM 1838 O O . TYR A 1 239 ? 238.332 114.623 145.824 1.00 4.90 239 TYR 1 O 1
ATOM 1847 N N . LEU A 1 240 ? 237.740 116.444 147.001 1.00 3.41 240 LEU 1 N 1
ATOM 1848 C CA . LEU A 1 240 ? 236.416 116.002 147.398 1.00 2.95 240 LEU 1 CA 1
ATOM 1849 C C . LEU A 1 240 ? 235.386 116.872 146.685 1.00 3.23 240 LEU 1 C 1
ATOM 1850 O O . LEU A 1 240 ? 235.668 118.068 146.397 1.00 3.91 240 LEU 1 O 1
ATOM 1855 N N . ARG A 1 241 ? 234.220 116.339 146.348 1.00 2.91 241 ARG 1 N 1
ATOM 1856 C CA . ARG A 1 241 ? 233.110 117.097 145.724 1.00 2.75 241 ARG 1 CA 1
ATOM 1857 C C . ARG A 1 241 ? 231.835 116.573 146.437 1.00 2.92 241 ARG 1 C 1
ATOM 1858 O O . ARG A 1 241 ? 231.700 115.321 146.447 1.00 3.20 241 ARG 1 O 1
ATOM 1866 N N . TYR A 1 242 ? 231.043 117.458 147.032 1.00 2.49 242 TYR 1 N 1
ATOM 1867 C CA . TYR A 1 242 ? 229.849 117.009 147.752 1.00 2.47 242 TYR 1 CA 1
ATOM 1868 C C . TYR A 1 242 ? 228.689 116.926 146.802 1.00 3.00 242 TYR 1 C 1
ATOM 1869 O O . TYR A 1 242 ? 228.273 117.961 146.262 1.00 3.04 242 TYR 1 O 1
ATOM 1878 N N . LYS A 1 243 ? 228.233 115.711 146.604 1.00 3.68 243 LYS 1 N 1
ATOM 1879 C CA . LYS A 1 243 ? 227.093 115.420 145.693 1.00 4.58 243 LYS 1 CA 1
ATOM 1880 C C . LYS A 1 243 ? 225.811 115.411 146.519 1.00 6.30 243 LYS 1 C 1
ATOM 1881 O O . LYS A 1 243 ? 225.719 114.806 147.588 1.00 6.37 243 LYS 1 O 1
ATOM 1887 N N . ASN A 1 244 ? 224.811 116.130 146.086 1.00 8.40 244 ASN 1 N 1
ATOM 1888 C CA . ASN A 1 244 ? 223.497 116.364 146.670 1.00 11.16 244 ASN 1 CA 1
ATOM 1889 C C . ASN A 1 244 ? 223.568 116.659 148.187 1.00 10.78 244 ASN 1 C 1
ATOM 1890 O O . ASN A 1 244 ? 222.868 115.923 148.918 1.00 11.39 244 ASN 1 O 1
ATOM 1895 N N . MET A 1 245 ? 224.274 117.702 148.539 1.00 9.80 245 MET 1 N 1
ATOM 1896 C CA . MET A 1 245 ? 224.485 118.146 149.906 1.00 9.15 245 MET 1 CA 1
ATOM 1897 C C . MET A 1 245 ? 223.216 118.525 150.628 1.00 8.87 245 MET 1 C 1
ATOM 1898 O O . MET A 1 245 ? 222.415 119.127 149.910 1.00 9.19 245 MET 1 O 1
ATOM 1903 N N . ARG A 1 246 ? 223.015 118.220 151.885 1.00 8.53 246 ARG 1 N 1
ATOM 1904 C CA . ARG A 1 246 ? 221.821 118.662 152.624 1.00 8.18 246 ARG 1 CA 1
ATOM 1905 C C . ARG A 1 246 ? 222.412 119.106 153.976 1.00 7.31 246 ARG 1 C 1
ATOM 1906 O O . ARG A 1 246 ? 223.272 118.335 154.455 1.00 7.40 246 ARG 1 O 1
ATOM 1914 N N . VAL A 1 247 ? 221.951 120.249 154.458 1.00 5.77 247 VAL 1 N 1
ATOM 1915 C CA . VAL A 1 247 ? 222.513 120.733 155.752 1.00 4.20 247 VAL 1 CA 1
ATOM 1916 C C . VAL A 1 247 ? 221.398 121.059 156.721 1.00 3.66 247 VAL 1 C 1
ATOM 1917 O O . VAL A 1 247 ? 220.344 121.482 156.202 1.00 3.77 247 VAL 1 O 1
ATOM 1921 N N . PHE A 1 248 ? 221.604 120.907 157.991 1.00 2.86 248 PHE 1 N 1
ATOM 1922 C CA . PHE A 1 248 ? 220.589 121.182 158.997 1.00 2.48 248 PHE 1 CA 1
ATOM 1923 C C . PHE A 1 248 ? 221.136 122.012 160.139 1.00 2.47 248 PHE 1 C 1
ATOM 1924 O O . PHE A 1 248 ? 222.249 121.738 160.563 1.00 2.74 248 PHE 1 O 1
ATOM 1932 N N . CYS A 1 249 ? 220.400 122.943 160.657 1.00 2.37 249 CYS 1 N 1
ATOM 1933 C CA . CYS A 1 249 ? 220.716 123.829 161.760 1.00 2.49 249 CYS 1 CA 1
ATOM 1934 C C . CYS A 1 249 ? 221.862 124.785 161.526 1.00 2.79 249 CYS 1 C 1
ATOM 1935 O O . CYS A 1 249 ? 223.003 124.332 161.733 1.00 2.85 249 CYS 1 O 1
ATOM 1938 N N . PRO A 1 250 ? 221.562 126.027 161.173 1.00 3.20 250 PRO 1 N 1
ATOM 1939 C CA . PRO A 1 250 ? 222.608 127.040 160.943 1.00 3.40 250 PRO 1 CA 1
ATOM 1940 C C . PRO A 1 250 ? 223.322 127.239 162.267 1.00 3.96 250 PRO 1 C 1
ATOM 1941 O O . PRO A 1 250 ? 222.618 127.095 163.300 1.00 5.12 250 PRO 1 O 1
ATOM 1945 N N . ARG A 1 251 ? 224.571 127.533 162.065 1.00 4.10 251 ARG 1 N 1
ATOM 1946 C CA . ARG A 1 251 ? 225.498 127.790 163.191 1.00 4.44 251 ARG 1 CA 1
ATOM 1947 C C . ARG A 1 251 ? 226.597 128.709 162.631 1.00 4.47 251 ARG 1 C 1
ATOM 1948 O O . ARG A 1 251 ? 226.689 128.792 161.392 1.00 4.50 251 ARG 1 O 1
ATOM 1956 N N . PRO A 1 252 ? 227.370 129.299 163.518 1.00 4.18 252 PRO 1 N 1
ATOM 1957 C CA . PRO A 1 252 ? 228.443 130.213 163.163 1.00 4.35 252 PRO 1 CA 1
ATOM 1958 C C . PRO A 1 252 ? 229.584 129.608 162.382 1.00 5.11 252 PRO 1 C 1
ATOM 1959 O O . PRO A 1 252 ? 229.866 128.391 162.386 1.00 5.94 252 PRO 1 O 1
ATOM 1963 N N . THR A 1 253 ? 230.257 130.533 161.675 1.00 6.07 253 THR 1 N 1
ATOM 1964 C CA . THR A 1 253 ? 231.449 130.150 160.855 1.00 6.73 253 THR 1 CA 1
ATOM 1965 C C . THR A 1 253 ? 232.786 130.598 161.517 1.00 7.00 253 THR 1 C 1
ATOM 1966 O O . THR A 1 253 ? 232.748 130.999 162.729 1.00 7.51 253 THR 1 O 1
ATOM 1970 N N . VAL A 1 254 ? 233.901 130.410 160.797 1.00 6.56 254 VAL 1 N 1
ATOM 1971 C CA . VAL A 1 254 ? 235.202 130.715 161.382 1.00 6.16 254 VAL 1 CA 1
ATOM 1972 C C . VAL A 1 254 ? 235.412 132.227 161.388 1.00 6.78 254 VAL 1 C 1
ATOM 1973 O O . VAL A 1 254 ? 235.060 133.019 160.480 1.00 7.66 254 VAL 1 O 1
ATOM 1977 N N . PHE A 1 255 ? 236.030 132.491 162.539 1.00 6.69 255 PHE 1 N 1
ATOM 1978 C CA . PHE A 1 255 ? 236.397 133.871 162.877 1.00 6.93 255 PHE 1 CA 1
ATOM 1979 C C . PHE A 1 255 ? 237.389 134.448 161.847 1.00 7.65 255 PHE 1 C 1
ATOM 1980 O O . PHE A 1 255 ? 238.334 133.876 161.262 1.00 7.65 255 PHE 1 O 1
ATOM 1988 N N . PHE A 1 256 ? 237.114 135.710 161.610 1.00 8.74 256 PHE 1 N 1
ATOM 1989 C CA . PHE A 1 256 ? 237.949 136.484 160.675 1.00 9.94 256 PHE 1 CA 1
ATOM 1990 C C . PHE A 1 256 ? 238.555 137.643 161.468 1.00 11.65 256 PHE 1 C 1
ATOM 1991 O O . PHE A 1 256 ? 237.838 138.397 162.124 1.00 12.04 256 PHE 1 O 1
ATOM 1999 N N . PRO A 1 257 ? 239.846 137.764 161.420 1.00 13.06 257 PRO 1 N 1
ATOM 2000 C CA . PRO A 1 257 ? 240.663 138.727 162.127 1.00 14.64 257 PRO 1 CA 1
ATOM 2001 C C . PRO A 1 257 ? 240.417 140.190 161.858 1.00 17.02 257 PRO 1 C 1
ATOM 2002 O O . PRO A 1 257 ? 240.378 140.571 160.666 1.00 17.63 257 PRO 1 O 1
ATOM 2006 N N . TRP A 1 258 ? 240.352 140.956 162.939 1.00 19.49 258 TRP 1 N 1
ATOM 2007 C CA . TRP A 1 258 ? 240.072 142.387 162.769 1.00 22.25 258 TRP 1 CA 1
ATOM 2008 C C . TRP A 1 258 ? 241.237 143.135 162.121 1.00 27.04 258 TRP 1 C 1
ATOM 2009 O O . TRP A 1 258 ? 242.357 143.104 162.665 1.00 26.97 258 TRP 1 O 1
ATOM 2020 N N . PRO A 1 259 ? 240.893 143.775 161.004 1.00 31.82 259 PRO 1 N 1
ATOM 2021 C CA . PRO A 1 259 ? 241.857 144.593 160.270 1.00 35.45 259 PRO 1 CA 1
ATOM 2022 C C . PRO A 1 259 ? 242.265 145.727 161.208 1.00 39.50 259 PRO 1 C 1
ATOM 2023 O O . PRO A 1 259 ? 241.479 146.715 161.307 1.00 40.47 259 PRO 1 O 1
ATOM 2027 N N . THR A 1 260 ? 243.407 145.457 161.826 1.00 43.98 260 THR 1 N 1
ATOM 2028 C CA . THR A 1 260 ? 244.150 146.359 162.737 1.00 48.86 260 THR 1 CA 1
ATOM 2029 C C . THR A 1 260 ? 245.061 147.154 161.734 1.00 51.49 260 THR 1 C 1
ATOM 2030 O O . THR A 1 260 ? 246.337 147.188 161.791 1.00 52.26 260 THR 1 O 1
ATOM 2034 N N . SER A 1 261 ? 244.278 147.706 160.785 1.00 53.92 261 SER 1 N 1
ATOM 2035 C CA . SER A 1 261 ? 244.761 148.387 159.567 1.00 55.73 261 SER 1 CA 1
ATOM 2036 C C . SER A 1 261 ? 243.870 149.471 158.940 1.00 56.53 261 SER 1 C 1
ATOM 2037 O O . SER A 1 261 ? 244.143 150.706 159.168 1.00 57.29 261 SER 1 O 1
ATOM 2040 N N . GLY A 1 262 ? 242.862 148.968 158.166 1.00 56.76 262 GLY 1 N 1
ATOM 2041 C CA . GLY A 1 262 ? 241.924 149.899 157.489 1.00 56.92 262 GLY 1 CA 1
ATOM 2042 C C . GLY A 1 262 ? 240.511 149.857 158.139 1.00 57.01 262 GLY 1 C 1
ATOM 2043 O O . GLY A 1 262 ? 240.311 149.786 159.396 1.00 56.92 262 GLY 1 O 1
ATOM 2044 N N . ASP A 1 263 ? 239.613 149.933 157.132 1.00 56.87 263 ASP 1 N 1
ATOM 2045 C CA . ASP A 1 263 ? 238.121 149.934 157.331 1.00 56.39 263 ASP 1 CA 1
ATOM 2046 C C . ASP A 1 263 ? 237.473 149.086 156.193 1.00 55.06 263 ASP 1 C 1
ATOM 2047 O O . ASP A 1 263 ? 236.317 149.154 155.697 1.00 54.20 263 ASP 1 O 1
ATOM 2052 N N . LYS A 1 264 ? 238.360 148.173 155.767 1.00 54.00 264 LYS 1 N 1
ATOM 2053 C CA . LYS A 1 264 ? 238.128 147.180 154.720 1.00 53.15 264 LYS 1 CA 1
ATOM 2054 C C . LYS A 1 264 ? 239.377 146.254 154.620 1.00 53.34 264 LYS 1 C 1
ATOM 2055 O O . LYS A 1 264 ? 240.487 146.534 155.172 1.00 53.30 264 LYS 1 O 1
ATOM 2061 N N . ILE A 1 265 ? 239.001 145.184 153.858 1.00 53.38 265 ILE 1 N 1
ATOM 2062 C CA . ILE A 1 265 ? 240.017 144.124 153.591 1.00 53.45 265 ILE 1 CA 1
ATOM 2063 C C . ILE A 1 265 ? 240.541 144.119 152.111 1.00 53.82 265 ILE 1 C 1
ATOM 2064 O O . ILE A 1 265 ? 241.173 145.135 151.610 1.00 53.53 265 ILE 1 O 1
ATOM 2069 N N . ASP A 1 266 ? 240.381 142.948 151.454 1.00 54.22 266 ASP 1 N 1
ATOM 2070 C CA . ASP A 1 266 ? 240.899 142.690 150.114 1.00 54.82 266 ASP 1 CA 1
ATOM 2071 C C . ASP A 1 266 ? 240.716 141.239 149.584 1.00 55.51 266 ASP 1 C 1
ATOM 2072 O O . ASP A 1 266 ? 239.750 140.595 149.104 1.00 55.92 266 ASP 1 O 1
ATOM 2077 N N . MET A 1 267 ? 241.901 140.638 149.606 1.00 55.99 267 MET 1 N 1
ATOM 2078 C CA . MET A 1 267 ? 242.669 139.447 149.323 1.00 56.49 267 MET 1 CA 1
ATOM 2079 C C . MET A 1 267 ? 244.156 139.656 149.834 1.00 56.82 267 MET 1 C 1
ATOM 2080 O O . MET A 1 267 ? 244.986 140.602 150.001 1.00 56.51 267 MET 1 O 1
ATOM 2085 N N . THR A 1 268 ? 244.715 138.536 150.241 1.00 57.36 268 THR 1 N 1
ATOM 2086 C CA . THR A 1 268 ? 245.474 137.412 150.722 1.00 57.58 268 THR 1 CA 1
ATOM 2087 C C . THR A 1 268 ? 246.171 137.665 152.140 1.00 57.58 268 THR 1 C 1
ATOM 2088 O O . THR A 1 268 ? 245.695 137.025 153.149 1.00 57.71 268 THR 1 O 1
ATOM 2092 N N . GLU B 2 8 ? 205.058 149.620 185.573 1.00 50.49 8 GLU 2 N 1
ATOM 2093 C CA . GLU B 2 8 ? 205.059 148.075 185.711 1.00 50.92 8 GLU 2 CA 1
ATOM 2094 C C . GLU B 2 8 ? 204.666 147.273 184.436 1.00 50.57 8 GLU 2 C 1
ATOM 2095 O O . GLU B 2 8 ? 204.260 147.696 183.318 1.00 50.79 8 GLU 2 O 1
ATOM 2101 N N . ASN B 2 9 ? 204.867 145.953 184.421 1.00 49.99 9 ASN 2 N 1
ATOM 2102 C CA . ASN B 2 9 ? 204.716 144.940 183.368 1.00 49.30 9 ASN 2 CA 1
ATOM 2103 C C . ASN B 2 9 ? 203.268 144.743 182.878 1.00 48.51 9 ASN 2 C 1
ATOM 2104 O O . ASN B 2 9 ? 202.395 144.591 183.786 1.00 48.51 9 ASN 2 O 1
ATOM 2109 N N . LEU B 2 10 ? 203.012 144.740 181.531 1.00 47.35 10 LEU 2 N 1
ATOM 2110 C CA . LEU B 2 10 ? 201.640 144.506 181.036 1.00 46.47 10 LEU 2 CA 1
ATOM 2111 C C . LEU B 2 10 ? 201.249 143.353 180.057 1.00 46.16 10 LEU 2 C 1
ATOM 2112 O O . LEU B 2 10 ? 201.932 142.447 179.573 1.00 45.80 10 LEU 2 O 1
ATOM 2117 N N . SER B 2 11 ? 199.973 143.180 179.780 1.00 46.03 11 SER 2 N 1
ATOM 2118 C CA . SER B 2 11 ? 198.672 142.737 179.310 1.00 45.90 11 SER 2 CA 1
ATOM 2119 C C . SER B 2 11 ? 198.626 141.506 178.360 1.00 45.31 11 SER 2 C 1
ATOM 2120 O O . SER B 2 11 ? 198.038 140.439 178.721 1.00 45.37 11 SER 2 O 1
ATOM 2123 N N . ASP B 2 12 ? 199.228 141.713 177.194 1.00 44.40 12 ASP 2 N 1
ATOM 2124 C CA . ASP B 2 12 ? 199.442 140.693 176.156 1.00 42.99 12 ASP 2 CA 1
ATOM 2125 C C . ASP B 2 12 ? 200.932 140.224 176.371 1.00 39.97 12 ASP 2 C 1
ATOM 2126 O O . ASP B 2 12 ? 201.497 139.593 175.443 1.00 40.27 12 ASP 2 O 1
ATOM 2131 N N . ARG B 2 13 ? 201.461 140.638 177.537 1.00 35.30 13 ARG 2 N 1
ATOM 2132 C CA . ARG B 2 13 ? 202.782 140.422 178.100 1.00 30.05 13 ARG 2 CA 1
ATOM 2133 C C . ARG B 2 13 ? 202.717 139.660 179.404 1.00 27.37 13 ARG 2 C 1
ATOM 2134 O O . ARG B 2 13 ? 203.759 139.281 179.908 1.00 27.08 13 ARG 2 O 1
ATOM 2142 N N . VAL B 2 14 ? 201.528 139.461 179.884 1.00 24.50 14 VAL 2 N 1
ATOM 2143 C CA . VAL B 2 14 ? 201.245 138.670 181.090 1.00 22.22 14 VAL 2 CA 1
ATOM 2144 C C . VAL B 2 14 ? 201.054 137.253 180.540 1.00 21.29 14 VAL 2 C 1
ATOM 2145 O O . VAL B 2 14 ? 200.156 137.112 179.674 1.00 21.69 14 VAL 2 O 1
ATOM 2149 N N . SER B 2 15 ? 201.804 136.228 180.874 1.00 19.96 15 SER 2 N 1
ATOM 2150 C CA . SER B 2 15 ? 201.688 134.848 180.361 1.00 18.76 15 SER 2 CA 1
ATOM 2151 C C . SER B 2 15 ? 202.064 133.727 181.345 1.00 18.16 15 SER 2 C 1
ATOM 2152 O O . SER B 2 15 ? 203.023 133.818 182.148 1.00 18.43 15 SER 2 O 1
ATOM 2155 N N . GLN B 2 16 ? 201.290 132.626 181.290 1.00 17.44 16 GLN 2 N 1
ATOM 2156 C CA . GLN B 2 16 ? 201.458 131.447 182.158 1.00 17.30 16 GLN 2 CA 1
ATOM 2157 C C . GLN B 2 16 ? 201.707 130.161 181.395 1.00 16.11 16 GLN 2 C 1
ATOM 2158 O O . GLN B 2 16 ? 201.238 130.098 180.262 1.00 16.46 16 GLN 2 O 1
ATOM 2164 N N . ASP B 2 17 ? 202.427 129.194 181.916 1.00 14.31 17 ASP 2 N 1
ATOM 2165 C CA . ASP B 2 17 ? 202.675 127.946 181.191 1.00 12.62 17 ASP 2 CA 1
ATOM 2166 C C . ASP B 2 17 ? 202.530 126.823 182.211 1.00 12.16 17 ASP 2 C 1
ATOM 2167 O O . ASP B 2 17 ? 203.408 126.840 183.091 1.00 12.61 17 ASP 2 O 1
ATOM 2172 N N . THR B 2 18 ? 201.537 125.981 182.078 1.00 11.40 18 THR 2 N 1
ATOM 2173 C CA . THR B 2 18 ? 201.357 124.874 183.017 1.00 10.65 18 THR 2 CA 1
ATOM 2174 C C . THR B 2 18 ? 202.065 123.613 182.535 1.00 10.49 18 THR 2 C 1
ATOM 2175 O O . THR B 2 18 ? 201.830 123.316 181.345 1.00 11.29 18 THR 2 O 1
ATOM 2179 N N . ALA B 2 19 ? 202.843 122.933 183.355 1.00 10.32 19 ALA 2 N 1
ATOM 2180 C CA . ALA B 2 19 ? 203.560 121.735 182.999 1.00 10.10 19 ALA 2 CA 1
ATOM 2181 C C . ALA B 2 19 ? 203.030 120.664 183.929 1.00 10.07 19 ALA 2 C 1
ATOM 2182 O O . ALA B 2 19 ? 202.338 119.844 183.259 1.00 11.84 19 ALA 2 O 1
ATOM 2184 N N . GLY B 2 20 ? 203.185 120.411 185.182 1.00 9.25 20 GLY 2 N 1
ATOM 2185 C CA . GLY B 2 20 ? 202.391 119.072 185.481 1.00 7.99 20 GLY 2 CA 1
ATOM 2186 C C . GLY B 2 20 ? 201.532 119.749 186.515 1.00 7.61 20 GLY 2 C 1
ATOM 2187 O O . GLY B 2 20 ? 200.481 120.221 186.207 1.00 7.78 20 GLY 2 O 1
ATOM 2188 N N . ASN B 2 21 ? 202.285 119.786 187.578 1.00 7.07 21 ASN 2 N 1
ATOM 2189 C CA . ASN B 2 21 ? 201.973 120.382 188.856 1.00 6.67 21 ASN 2 CA 1
ATOM 2190 C C . ASN B 2 21 ? 202.938 121.563 188.987 1.00 6.15 21 ASN 2 C 1
ATOM 2191 O O . ASN B 2 21 ? 203.311 121.979 190.075 1.00 6.61 21 ASN 2 O 1
ATOM 2196 N N . THR B 2 22 ? 203.318 122.053 187.859 1.00 5.34 22 THR 2 N 1
ATOM 2197 C CA . THR B 2 22 ? 204.248 123.150 187.699 1.00 4.87 22 THR 2 CA 1
ATOM 2198 C C . THR B 2 22 ? 203.684 124.251 186.901 1.00 4.65 22 THR 2 C 1
ATOM 2199 O O . THR B 2 22 ? 203.028 123.799 185.960 1.00 4.94 22 THR 2 O 1
ATOM 2203 N N . VAL B 2 23 ? 203.819 125.521 187.121 1.00 4.34 23 VAL 2 N 1
ATOM 2204 C CA . VAL B 2 23 ? 203.256 126.562 186.246 1.00 3.66 23 VAL 2 CA 1
ATOM 2205 C C . VAL B 2 23 ? 204.204 127.787 186.325 1.00 3.31 23 VAL 2 C 1
ATOM 2206 O O . VAL B 2 23 ? 204.517 128.167 187.463 1.00 3.15 23 VAL 2 O 1
ATOM 2210 N N . THR B 2 24 ? 204.596 128.356 185.214 1.00 2.81 24 THR 2 N 1
ATOM 2211 C CA . THR B 2 24 ? 205.439 129.522 185.220 1.00 2.87 24 THR 2 CA 1
ATOM 2212 C C . THR B 2 24 ? 204.629 130.769 184.870 1.00 3.53 24 THR 2 C 1
ATOM 2213 O O . THR B 2 24 ? 203.800 130.565 183.987 1.00 4.40 24 THR 2 O 1
ATOM 2217 N N . ASN B 2 25 ? 204.840 131.915 185.469 1.00 3.69 25 ASN 2 N 1
ATOM 2218 C CA . ASN B 2 25 ? 204.120 133.126 185.121 1.00 3.77 25 ASN 2 CA 1
ATOM 2219 C C . ASN B 2 25 ? 205.157 134.238 184.913 1.00 4.10 25 ASN 2 C 1
ATOM 2220 O O . ASN B 2 25 ? 206.154 134.275 185.652 1.00 4.26 25 ASN 2 O 1
ATOM 2225 N N . THR B 2 26 ? 204.912 135.116 183.963 1.00 3.77 26 THR 2 N 1
ATOM 2226 C CA . THR B 2 26 ? 205.784 136.260 183.690 1.00 3.23 26 THR 2 CA 1
ATOM 2227 C C . THR B 2 26 ? 204.826 137.418 183.410 1.00 3.37 26 THR 2 C 1
ATOM 2228 O O . THR B 2 26 ? 203.720 137.130 182.952 1.00 2.81 26 THR 2 O 1
ATOM 2232 N N . GLN B 2 27 ? 205.152 138.655 183.653 1.00 3.71 27 GLN 2 N 1
ATOM 2233 C CA . GLN B 2 27 ? 204.269 139.783 183.429 1.00 3.82 27 GLN 2 CA 1
ATOM 2234 C C . GLN B 2 27 ? 204.875 140.716 182.421 1.00 4.08 27 GLN 2 C 1
ATOM 2235 O O . GLN B 2 27 ? 204.463 141.863 182.266 1.00 4.08 27 GLN 2 O 1
ATOM 2241 N N . SER B 2 28 ? 205.884 140.220 181.762 1.00 4.59 28 SER 2 N 1
ATOM 2242 C CA . SER B 2 28 ? 206.641 140.965 180.765 1.00 5.66 28 SER 2 CA 1
ATOM 2243 C C . SER B 2 28 ? 207.252 140.127 179.642 1.00 6.32 28 SER 2 C 1
ATOM 2244 O O . SER B 2 28 ? 208.428 140.400 179.369 1.00 6.33 28 SER 2 O 1
ATOM 2247 N N . THR B 2 29 ? 206.557 139.208 179.019 1.00 6.97 29 THR 2 N 1
ATOM 2248 C CA . THR B 2 29 ? 207.107 138.386 177.978 1.00 7.82 29 THR 2 CA 1
ATOM 2249 C C . THR B 2 29 ? 207.170 139.075 176.625 1.00 8.22 29 THR 2 C 1
ATOM 2250 O O . THR B 2 29 ? 206.575 140.125 176.449 1.00 8.67 29 THR 2 O 1
ATOM 2254 N N . VAL B 2 30 ? 207.929 138.440 175.726 1.00 8.93 30 VAL 2 N 1
ATOM 2255 C CA . VAL B 2 30 ? 208.028 138.948 174.369 1.00 9.14 30 VAL 2 CA 1
ATOM 2256 C C . VAL B 2 30 ? 207.640 137.765 173.451 1.00 9.60 30 VAL 2 C 1
ATOM 2257 O O . VAL B 2 30 ? 207.834 137.973 172.232 1.00 10.26 30 VAL 2 O 1
ATOM 2261 N N . GLY B 2 31 ? 207.123 136.693 174.009 1.00 9.44 31 GLY 2 N 1
ATOM 2262 C CA . GLY B 2 31 ? 206.696 135.580 173.150 1.00 9.00 31 GLY 2 CA 1
ATOM 2263 C C . GLY B 2 31 ? 207.652 134.424 173.351 1.00 8.93 31 GLY 2 C 1
ATOM 2264 O O . GLY B 2 31 ? 208.704 134.667 173.965 1.00 9.73 31 GLY 2 O 1
ATOM 2265 N N . ARG B 2 32 ? 207.281 133.269 172.860 1.00 8.40 32 ARG 2 N 1
ATOM 2266 C CA . ARG B 2 32 ? 208.085 132.050 172.947 1.00 8.00 32 ARG 2 CA 1
ATOM 2267 C C . ARG B 2 32 ? 208.789 131.811 171.624 1.00 6.81 32 ARG 2 C 1
ATOM 2268 O O . ARG B 2 32 ? 208.082 131.678 170.623 1.00 6.86 32 ARG 2 O 1
ATOM 2276 N N . LEU B 2 33 ? 210.095 131.777 171.521 1.00 5.35 33 LEU 2 N 1
ATOM 2277 C CA . LEU B 2 33 ? 210.718 131.570 170.223 1.00 4.03 33 LEU 2 CA 1
ATOM 2278 C C . LEU B 2 33 ? 210.757 130.084 170.021 1.00 4.16 33 LEU 2 C 1
ATOM 2279 O O . LEU B 2 33 ? 211.389 129.443 170.893 1.00 4.93 33 LEU 2 O 1
ATOM 2284 N N . VAL B 2 34 ? 210.138 129.536 169.007 1.00 3.75 34 VAL 2 N 1
ATOM 2285 C CA . VAL B 2 34 ? 210.240 128.082 168.796 1.00 2.93 34 VAL 2 CA 1
ATOM 2286 C C . VAL B 2 34 ? 211.325 127.851 167.764 1.00 3.25 34 VAL 2 C 1
ATOM 2287 O O . VAL B 2 34 ? 211.113 128.162 166.567 1.00 3.33 34 VAL 2 O 1
ATOM 2291 N N . GLY B 2 35 ? 212.444 127.302 168.195 1.00 3.46 35 GLY 2 N 1
ATOM 2292 C CA . GLY B 2 35 ? 213.519 127.105 167.213 1.00 3.66 35 GLY 2 CA 1
ATOM 2293 C C . GLY B 2 35 ? 213.191 126.139 166.104 1.00 3.85 35 GLY 2 C 1
ATOM 2294 O O . GLY B 2 35 ? 212.576 125.132 166.422 1.00 3.98 35 GLY 2 O 1
ATOM 2295 N N . TYR B 2 36 ? 213.617 126.405 164.901 1.00 4.39 36 TYR 2 N 1
ATOM 2296 C CA . TYR B 2 36 ? 213.440 125.575 163.731 1.00 4.98 36 TYR 2 CA 1
ATOM 2297 C C . TYR B 2 36 ? 211.954 125.501 163.410 1.00 5.91 36 TYR 2 C 1
ATOM 2298 O O . TYR B 2 36 ? 211.558 124.776 162.480 1.00 6.48 36 TYR 2 O 1
ATOM 2307 N N . GLY B 2 37 ? 211.228 126.298 164.171 1.00 6.64 37 GLY 2 N 1
ATOM 2308 C CA . GLY B 2 37 ? 209.799 126.348 163.941 1.00 8.09 37 GLY 2 CA 1
ATOM 2309 C C . GLY B 2 37 ? 209.064 125.047 164.176 1.00 9.54 37 GLY 2 C 1
ATOM 2310 O O . GLY B 2 37 ? 207.969 124.870 163.596 1.00 10.16 37 GLY 2 O 1
ATOM 2311 N N . THR B 2 38 ? 209.497 124.113 164.971 1.00 10.48 38 THR 2 N 1
ATOM 2312 C CA . THR B 2 38 ? 208.858 122.875 165.291 1.00 11.39 38 THR 2 CA 1
ATOM 2313 C C . THR B 2 38 ? 209.118 122.476 166.751 1.00 11.67 38 THR 2 C 1
ATOM 2314 O O . THR B 2 38 ? 210.170 122.850 167.293 1.00 12.41 38 THR 2 O 1
ATOM 2318 N N . VAL B 2 39 ? 208.187 121.640 167.162 1.00 11.42 39 VAL 2 N 1
ATOM 2319 C CA . VAL B 2 39 ? 208.211 121.113 168.517 1.00 11.21 39 VAL 2 CA 1
ATOM 2320 C C . VAL B 2 39 ? 208.455 119.629 168.550 1.00 11.38 39 VAL 2 C 1
ATOM 2321 O O . VAL B 2 39 ? 208.167 118.964 167.546 1.00 11.94 39 VAL 2 O 1
ATOM 2325 N N . HIS B 2 40 ? 208.954 119.129 169.659 1.00 11.58 40 HIS 2 N 1
ATOM 2326 C CA . HIS B 2 40 ? 209.208 117.698 169.736 1.00 12.02 40 HIS 2 CA 1
ATOM 2327 C C . HIS B 2 40 ? 207.896 116.974 169.652 1.00 13.54 40 HIS 2 C 1
ATOM 2328 O O . HIS B 2 40 ? 207.092 117.202 170.528 1.00 13.01 40 HIS 2 O 1
ATOM 2335 N N . ASP B 2 41 ? 207.677 116.134 168.700 1.00 16.46 41 ASP 2 N 1
ATOM 2336 C CA . ASP B 2 41 ? 206.430 115.373 168.560 1.00 19.17 41 ASP 2 CA 1
ATOM 2337 C C . ASP B 2 41 ? 206.314 114.219 169.550 1.00 19.74 41 ASP 2 C 1
ATOM 2338 O O . ASP B 2 41 ? 205.138 113.798 169.616 1.00 20.69 41 ASP 2 O 1
ATOM 2343 N N . GLY B 2 42 ? 207.269 113.678 170.209 1.00 20.54 42 GLY 2 N 1
ATOM 2344 C CA . GLY B 2 42 ? 207.029 112.589 171.160 1.00 21.44 42 GLY 2 CA 1
ATOM 2345 C C . GLY B 2 42 ? 206.836 111.256 170.460 1.00 21.99 42 GLY 2 C 1
ATOM 2346 O O . GLY B 2 42 ? 206.365 110.297 171.097 1.00 22.09 42 GLY 2 O 1
ATOM 2347 N N . GLU B 2 43 ? 207.242 111.224 169.226 1.00 23.14 43 GLU 2 N 1
ATOM 2348 C CA . GLU B 2 43 ? 207.105 110.000 168.417 1.00 24.71 43 GLU 2 CA 1
ATOM 2349 C C . GLU B 2 43 ? 208.154 108.984 168.741 1.00 23.60 43 GLU 2 C 1
ATOM 2350 O O . GLU B 2 43 ? 209.252 109.427 169.060 1.00 23.41 43 GLU 2 O 1
ATOM 2356 N N . HIS B 2 44 ? 207.904 107.710 168.654 1.00 23.00 44 HIS 2 N 1
ATOM 2357 C CA . HIS B 2 44 ? 208.910 106.686 168.904 1.00 22.67 44 HIS 2 CA 1
ATOM 2358 C C . HIS B 2 44 ? 210.026 106.674 167.869 1.00 20.14 44 HIS 2 C 1
ATOM 2359 O O . HIS B 2 44 ? 209.819 106.937 166.662 1.00 20.55 44 HIS 2 O 1
ATOM 2366 N N . PRO B 2 45 ? 211.204 106.333 168.353 1.00 17.21 45 PRO 2 N 1
ATOM 2367 C CA . PRO B 2 45 ? 212.390 106.239 167.483 1.00 15.41 45 PRO 2 CA 1
ATOM 2368 C C . PRO B 2 45 ? 212.169 104.984 166.664 1.00 13.96 45 PRO 2 C 1
ATOM 2369 O O . PRO B 2 45 ? 211.741 103.903 167.159 1.00 14.17 45 PRO 2 O 1
ATOM 2373 N N . ALA B 2 46 ? 212.385 105.194 165.386 1.00 12.09 46 ALA 2 N 1
ATOM 2374 C CA . ALA B 2 46 ? 212.169 104.084 164.453 1.00 10.92 46 ALA 2 CA 1
ATOM 2375 C C . ALA B 2 46 ? 213.299 103.086 164.474 1.00 10.32 46 ALA 2 C 1
ATOM 2376 O O . ALA B 2 46 ? 213.214 102.104 163.721 1.00 10.74 46 ALA 2 O 1
ATOM 2378 N N . SER B 2 47 ? 214.319 103.317 165.279 1.00 9.20 47 SER 2 N 1
ATOM 2379 C CA . SER B 2 47 ? 215.501 102.448 165.360 1.00 7.80 47 SER 2 CA 1
ATOM 2380 C C . SER B 2 47 ? 215.381 101.487 166.530 1.00 7.38 47 SER 2 C 1
ATOM 2381 O O . SER B 2 47 ? 216.285 100.657 166.728 1.00 7.57 47 SER 2 O 1
ATOM 2384 N N . CYS B 2 48 ? 214.331 101.554 167.301 1.00 6.99 48 CYS 2 N 1
ATOM 2385 C CA . CYS B 2 48 ? 214.086 100.702 168.456 1.00 6.91 48 CYS 2 CA 1
ATOM 2386 C C . CYS B 2 48 ? 212.879 99.776 168.338 1.00 7.18 48 CYS 2 C 1
ATOM 2387 O O . CYS B 2 48 ? 211.771 100.275 168.066 1.00 7.77 48 CYS 2 O 1
ATOM 2390 N N . ALA B 2 49 ? 213.162 98.502 168.590 1.00 6.69 49 ALA 2 N 1
ATOM 2391 C CA . ALA B 2 49 ? 212.151 97.446 168.502 1.00 6.53 49 ALA 2 CA 1
ATOM 2392 C C . ALA B 2 49 ? 211.353 97.438 169.776 1.00 6.62 49 ALA 2 C 1
ATOM 2393 O O . ALA B 2 49 ? 210.190 97.055 169.731 1.00 7.21 49 ALA 2 O 1
ATOM 2395 N N . ASP B 2 50 ? 211.950 97.853 170.858 1.00 6.81 50 ASP 2 N 1
ATOM 2396 C CA . ASP B 2 50 ? 211.225 97.868 172.135 1.00 7.46 50 ASP 2 CA 1
ATOM 2397 C C . ASP B 2 50 ? 210.233 99.019 172.175 1.00 8.21 50 ASP 2 C 1
ATOM 2398 O O . ASP B 2 50 ? 210.396 100.146 171.627 1.00 8.86 50 ASP 2 O 1
ATOM 2403 N N . THR B 2 51 ? 209.130 98.775 172.876 1.00 8.61 51 THR 2 N 1
ATOM 2404 C CA . THR B 2 51 ? 208.120 99.867 173.021 1.00 9.29 51 THR 2 CA 1
ATOM 2405 C C . THR B 2 51 ? 208.651 100.854 174.043 1.00 9.73 51 THR 2 C 1
ATOM 2406 O O . THR B 2 51 ? 209.216 100.340 175.062 1.00 10.60 51 THR 2 O 1
ATOM 2410 N N . ALA B 2 52 ? 208.527 102.152 173.782 1.00 9.52 52 ALA 2 N 1
ATOM 2411 C CA . ALA B 2 52 ? 209.057 103.162 174.724 1.00 9.42 52 ALA 2 CA 1
ATOM 2412 C C . ALA B 2 52 ? 208.194 103.420 175.938 1.00 9.54 52 ALA 2 C 1
ATOM 2413 O O . ALA B 2 52 ? 207.021 103.076 175.924 1.00 9.29 52 ALA 2 O 1
ATOM 2415 N N . SER B 2 53 ? 208.759 103.988 176.972 1.00 10.00 53 SER 2 N 1
ATOM 2416 C CA . SER B 2 53 ? 207.903 104.329 178.164 1.00 10.44 53 SER 2 CA 1
ATOM 2417 C C . SER B 2 53 ? 207.815 105.812 177.758 1.00 11.11 53 SER 2 C 1
ATOM 2418 O O . SER B 2 53 ? 208.814 106.414 177.377 1.00 11.33 53 SER 2 O 1
ATOM 2421 N N . GLU B 2 54 ? 206.637 106.324 177.725 1.00 12.28 54 GLU 2 N 1
ATOM 2422 C CA . GLU B 2 54 ? 206.368 107.679 177.323 1.00 13.78 54 GLU 2 CA 1
ATOM 2423 C C . GLU B 2 54 ? 205.168 108.147 178.132 1.00 13.65 54 GLU 2 C 1
ATOM 2424 O O . GLU B 2 54 ? 204.501 107.391 178.847 1.00 13.73 54 GLU 2 O 1
ATOM 2430 N N . LYS B 2 55 ? 205.002 109.443 177.972 1.00 13.30 55 LYS 2 N 1
ATOM 2431 C CA . LYS B 2 55 ? 203.951 110.162 178.646 1.00 13.32 55 LYS 2 CA 1
ATOM 2432 C C . LYS B 2 55 ? 203.838 110.021 180.152 1.00 12.35 55 LYS 2 C 1
ATOM 2433 O O . LYS B 2 55 ? 202.701 109.852 180.654 1.00 12.44 55 LYS 2 O 1
ATOM 2439 N N . ILE B 2 56 ? 204.955 110.062 180.844 1.00 10.77 56 ILE 2 N 1
ATOM 2440 C CA . ILE B 2 56 ? 204.955 110.011 182.311 1.00 8.52 56 ILE 2 CA 1
ATOM 2441 C C . ILE B 2 56 ? 204.661 111.441 182.737 1.00 8.05 56 ILE 2 C 1
ATOM 2442 O O . ILE B 2 56 ? 205.472 112.353 182.423 1.00 7.98 56 ILE 2 O 1
ATOM 2447 N N . LEU B 2 57 ? 203.544 111.658 183.388 1.00 7.23 57 LEU 2 N 1
ATOM 2448 C CA . LEU B 2 57 ? 203.195 113.016 183.816 1.00 6.45 57 LEU 2 CA 1
ATOM 2449 C C . LEU B 2 57 ? 204.269 113.546 184.747 1.00 6.54 57 LEU 2 C 1
ATOM 2450 O O . LEU B 2 57 ? 204.600 114.715 184.595 1.00 6.46 57 LEU 2 O 1
ATOM 2455 N N . ALA B 2 58 ? 204.718 112.723 185.670 1.00 6.76 58 ALA 2 N 1
ATOM 2456 C CA . ALA B 2 58 ? 205.725 113.136 186.675 1.00 6.71 58 ALA 2 CA 1
ATOM 2457 C C . ALA B 2 58 ? 207.038 113.664 186.124 1.00 6.86 58 ALA 2 C 1
ATOM 2458 O O . ALA B 2 58 ? 207.925 114.202 186.851 1.00 7.65 58 ALA 2 O 1
ATOM 2460 N N . VAL B 2 59 ? 207.171 113.513 184.830 1.00 6.90 59 VAL 2 N 1
ATOM 2461 C CA . VAL B 2 59 ? 208.400 113.884 184.126 1.00 7.01 59 VAL 2 CA 1
ATOM 2462 C C . VAL B 2 59 ? 208.281 115.107 183.262 1.00 7.51 59 VAL 2 C 1
ATOM 2463 O O . VAL B 2 59 ? 209.264 115.814 183.000 1.00 7.87 59 VAL 2 O 1
ATOM 2467 N N . GLU B 2 60 ? 207.067 115.353 182.791 1.00 8.10 60 GLU 2 N 1
ATOM 2468 C CA . GLU B 2 60 ? 206.808 116.489 181.913 1.00 8.79 60 GLU 2 CA 1
ATOM 2469 C C . GLU B 2 60 ? 206.381 117.721 182.656 1.00 7.73 60 GLU 2 C 1
ATOM 2470 O O . GLU B 2 60 ? 205.221 118.100 182.603 1.00 7.56 60 GLU 2 O 1
ATOM 2476 N N . ARG B 2 61 ? 207.325 118.322 183.311 1.00 6.70 61 ARG 2 N 1
ATOM 2477 C CA . ARG B 2 61 ? 207.116 119.533 184.093 1.00 6.09 61 ARG 2 CA 1
ATOM 2478 C C . ARG B 2 61 ? 208.367 120.400 184.104 1.00 5.81 61 ARG 2 C 1
ATOM 2479 O O . ARG B 2 61 ? 209.374 120.003 183.493 1.00 6.58 61 ARG 2 O 1
ATOM 2487 N N . TYR B 2 62 ? 208.310 121.519 184.810 1.00 4.59 62 TYR 2 N 1
ATOM 2488 C CA . TYR B 2 62 ? 209.440 122.415 184.897 1.00 3.57 62 TYR 2 CA 1
ATOM 2489 C C . TYR B 2 62 ? 210.291 122.203 186.138 1.00 3.74 62 TYR 2 C 1
ATOM 2490 O O . TYR B 2 62 ? 209.755 122.176 187.253 1.00 3.74 62 TYR 2 O 1
ATOM 2499 N N . TYR B 2 63 ? 211.578 122.111 185.887 1.00 3.90 63 TYR 2 N 1
ATOM 2500 C CA . TYR B 2 63 ? 212.618 121.960 186.913 1.00 3.65 63 TYR 2 CA 1
ATOM 2501 C C . TYR B 2 63 ? 213.233 123.345 187.077 1.00 3.78 63 TYR 2 C 1
ATOM 2502 O O . TYR B 2 63 ? 213.766 123.813 186.048 1.00 4.00 63 TYR 2 O 1
ATOM 2511 N N . THR B 2 64 ? 213.140 123.990 188.236 1.00 3.54 64 THR 2 N 1
ATOM 2512 C CA . THR B 2 64 ? 213.674 125.334 188.408 1.00 3.17 64 THR 2 CA 1
ATOM 2513 C C . THR B 2 64 ? 214.828 125.432 189.362 1.00 3.74 64 THR 2 C 1
ATOM 2514 O O . THR B 2 64 ? 214.708 125.042 190.521 1.00 3.99 64 THR 2 O 1
ATOM 2518 N N . PHE B 2 65 ? 215.907 125.975 188.884 1.00 4.48 65 PHE 2 N 1
ATOM 2519 C CA . PHE B 2 65 ? 217.089 126.139 189.771 1.00 5.21 65 PHE 2 CA 1
ATOM 2520 C C . PHE B 2 65 ? 217.815 127.411 189.379 1.00 5.38 65 PHE 2 C 1
ATOM 2521 O O . PHE B 2 65 ? 217.388 128.050 188.382 1.00 5.98 65 PHE 2 O 1
ATOM 2529 N N . LYS B 2 66 ? 218.831 127.824 190.109 1.00 5.45 66 LYS 2 N 1
ATOM 2530 C CA . LYS B 2 66 ? 219.526 129.079 189.817 1.00 5.85 66 LYS 2 CA 1
ATOM 2531 C C . LYS B 2 66 ? 220.745 128.964 188.911 1.00 6.44 66 LYS 2 C 1
ATOM 2532 O O . LYS B 2 66 ? 221.424 127.921 189.102 1.00 6.49 66 LYS 2 O 1
ATOM 2538 N N . VAL B 2 67 ? 220.971 129.958 188.030 1.00 6.76 67 VAL 2 N 1
ATOM 2539 C CA . VAL B 2 67 ? 222.146 129.788 187.167 1.00 6.74 67 VAL 2 CA 1
ATOM 2540 C C . VAL B 2 67 ? 223.314 130.505 187.821 1.00 7.24 67 VAL 2 C 1
ATOM 2541 O O . VAL B 2 67 ? 224.280 129.844 188.245 1.00 7.44 67 VAL 2 O 1
ATOM 2545 N N . ASN B 2 68 ? 223.183 131.808 187.922 1.00 7.73 68 ASN 2 N 1
ATOM 2546 C CA . ASN B 2 68 ? 224.340 132.511 188.515 1.00 8.60 68 ASN 2 CA 1
ATOM 2547 C C . ASN B 2 68 ? 224.005 133.942 188.835 1.00 9.13 68 ASN 2 C 1
ATOM 2548 O O . ASN B 2 68 ? 222.813 134.263 188.873 1.00 9.28 68 ASN 2 O 1
ATOM 2553 N N . ASP B 2 69 ? 225.036 134.759 189.006 1.00 9.90 69 ASP 2 N 1
ATOM 2554 C CA . ASP B 2 69 ? 224.777 136.155 189.319 1.00 10.22 69 ASP 2 CA 1
ATOM 2555 C C . ASP B 2 69 ? 225.392 137.071 188.284 1.00 9.71 69 ASP 2 C 1
ATOM 2556 O O . ASP B 2 69 ? 226.571 136.901 188.012 1.00 10.17 69 ASP 2 O 1
ATOM 2561 N N . TRP B 2 70 ? 224.539 137.974 187.876 1.00 9.37 70 TRP 2 N 1
ATOM 2562 C CA . TRP B 2 70 ? 224.915 138.958 186.877 1.00 9.05 70 TRP 2 CA 1
ATOM 2563 C C . TRP B 2 70 ? 225.276 140.233 187.616 1.00 9.62 70 TRP 2 C 1
ATOM 2564 O O . TRP B 2 70 ? 224.568 140.865 188.362 1.00 9.41 70 TRP 2 O 1
ATOM 2575 N N . THR B 2 71 ? 226.470 140.558 187.253 1.00 10.94 71 THR 2 N 1
ATOM 2576 C CA . THR B 2 71 ? 227.101 141.730 187.792 1.00 12.46 71 THR 2 CA 1
ATOM 2577 C C . THR B 2 71 ? 227.690 142.695 186.829 1.00 13.46 71 THR 2 C 1
ATOM 2578 O O . THR B 2 71 ? 227.884 142.565 185.617 1.00 13.77 71 THR 2 O 1
ATOM 2582 N N . SER B 2 72 ? 227.990 143.778 187.472 1.00 14.84 72 SER 2 N 1
ATOM 2583 C CA . SER B 2 72 ? 228.610 144.868 186.753 1.00 16.64 72 SER 2 CA 1
ATOM 2584 C C . SER B 2 72 ? 229.892 144.565 186.027 1.00 17.55 72 SER 2 C 1
ATOM 2585 O O . SER B 2 72 ? 230.470 145.181 185.123 1.00 18.18 72 SER 2 O 1
ATOM 2588 N N . THR B 2 73 ? 230.537 143.541 186.482 1.00 18.50 73 THR 2 N 1
ATOM 2589 C CA . THR B 2 73 ? 231.825 143.051 186.025 1.00 19.41 73 THR 2 CA 1
ATOM 2590 C C . THR B 2 73 ? 231.903 142.196 184.795 1.00 18.42 73 THR 2 C 1
ATOM 2591 O O . THR B 2 73 ? 233.030 142.100 184.230 1.00 19.02 73 THR 2 O 1
ATOM 2595 N N . GLN B 2 74 ? 230.768 141.567 184.508 1.00 16.69 74 GLN 2 N 1
ATOM 2596 C CA . GLN B 2 74 ? 230.829 140.725 183.322 1.00 15.20 74 GLN 2 CA 1
ATOM 2597 C C . GLN B 2 74 ? 231.133 141.564 182.104 1.00 15.32 74 GLN 2 C 1
ATOM 2598 O O . GLN B 2 74 ? 230.632 142.695 181.988 1.00 15.76 74 GLN 2 O 1
ATOM 2604 N N . LYS B 2 75 ? 231.946 140.956 181.264 1.00 15.52 75 LYS 2 N 1
ATOM 2605 C CA . LYS B 2 75 ? 232.280 141.612 179.984 1.00 16.61 75 LYS 2 CA 1
ATOM 2606 C C . LYS B 2 75 ? 231.474 141.056 178.845 1.00 15.06 75 LYS 2 C 1
ATOM 2607 O O . LYS B 2 75 ? 230.874 139.964 178.966 1.00 15.96 75 LYS 2 O 1
ATOM 2613 N N . PRO B 2 76 ? 231.418 141.680 177.696 1.00 13.03 76 PRO 2 N 1
ATOM 2614 C CA . PRO B 2 76 ? 230.649 141.153 176.572 1.00 11.89 76 PRO 2 CA 1
ATOM 2615 C C . PRO B 2 76 ? 231.106 139.776 176.126 1.00 10.99 76 PRO 2 C 1
ATOM 2616 O O . PRO B 2 76 ? 232.324 139.535 176.028 1.00 11.01 76 PRO 2 O 1
ATOM 2620 N N . PHE B 2 77 ? 230.137 138.941 175.843 1.00 9.81 77 PHE 2 N 1
ATOM 2621 C CA . PHE B 2 77 ? 230.377 137.591 175.369 1.00 9.10 77 PHE 2 CA 1
ATOM 2622 C C . PHE B 2 77 ? 230.879 136.635 176.429 1.00 9.15 77 PHE 2 C 1
ATOM 2623 O O . PHE B 2 77 ? 231.247 135.536 176.002 1.00 9.11 77 PHE 2 O 1
ATOM 2631 N N . GLU B 2 78 ? 230.878 136.955 177.689 1.00 9.24 78 GLU 2 N 1
ATOM 2632 C CA . GLU B 2 78 ? 231.262 135.968 178.712 1.00 9.55 78 GLU 2 CA 1
ATOM 2633 C C . GLU B 2 78 ? 229.971 135.171 178.866 1.00 9.03 78 GLU 2 C 1
ATOM 2634 O O . GLU B 2 78 ? 228.900 135.811 178.793 1.00 9.36 78 GLU 2 O 1
ATOM 2640 N N . TYR B 2 79 ? 230.119 133.891 179.058 1.00 8.50 79 TYR 2 N 1
ATOM 2641 C CA . TYR B 2 79 ? 228.928 133.051 179.178 1.00 8.42 79 TYR 2 CA 1
ATOM 2642 C C . TYR B 2 79 ? 228.995 131.959 180.209 1.00 7.55 79 TYR 2 C 1
ATOM 2643 O O . TYR B 2 79 ? 230.053 131.666 180.813 1.00 7.74 79 TYR 2 O 1
ATOM 2652 N N . ILE B 2 80 ? 227.836 131.318 180.317 1.00 6.16 80 ILE 2 N 1
ATOM 2653 C CA . ILE B 2 80 ? 227.575 130.155 181.177 1.00 4.91 80 ILE 2 CA 1
ATOM 2654 C C . ILE B 2 80 ? 226.863 129.106 180.332 1.00 5.30 80 ILE 2 C 1
ATOM 2655 O O . ILE B 2 80 ? 225.915 129.471 179.625 1.00 6.27 80 ILE 2 O 1
ATOM 2660 N N . ARG B 2 81 ? 227.291 127.871 180.329 1.00 5.17 81 ARG 2 N 1
ATOM 2661 C CA . ARG B 2 81 ? 226.686 126.805 179.568 1.00 5.32 81 ARG 2 CA 1
ATOM 2662 C C . ARG B 2 81 ? 225.914 125.837 180.469 1.00 5.19 81 ARG 2 C 1
ATOM 2663 O O . ARG B 2 81 ? 226.452 125.505 181.527 1.00 5.26 81 ARG 2 O 1
ATOM 2671 N N . ILE B 2 82 ? 224.766 125.347 180.063 1.00 4.67 82 ILE 2 N 1
ATOM 2672 C CA . ILE B 2 82 ? 223.966 124.370 180.791 1.00 3.85 82 ILE 2 CA 1
ATOM 2673 C C . ILE B 2 82 ? 223.740 123.161 179.907 1.00 4.15 82 ILE 2 C 1
ATOM 2674 O O . ILE B 2 82 ? 222.748 123.242 179.129 1.00 4.70 82 ILE 2 O 1
ATOM 2679 N N . PRO B 2 83 ? 224.562 122.118 179.934 1.00 3.89 83 PRO 2 N 1
ATOM 2680 C CA . PRO B 2 83 ? 224.348 120.951 179.073 1.00 3.68 83 PRO 2 CA 1
ATOM 2681 C C . PRO B 2 83 ? 223.098 120.147 179.388 1.00 3.63 83 PRO 2 C 1
ATOM 2682 O O . PRO B 2 83 ? 222.793 119.882 180.565 1.00 3.93 83 PRO 2 O 1
ATOM 2686 N N . LEU B 2 84 ? 222.342 119.720 178.408 1.00 3.78 84 LEU 2 N 1
ATOM 2687 C CA . LEU B 2 84 ? 221.120 118.902 178.498 1.00 3.83 84 LEU 2 CA 1
ATOM 2688 C C . LEU B 2 84 ? 221.355 117.542 177.838 1.00 3.99 84 LEU 2 C 1
ATOM 2689 O O . LEU B 2 84 ? 222.082 117.511 176.813 1.00 4.57 84 LEU 2 O 1
ATOM 2694 N N . PRO B 2 85 ? 220.795 116.437 178.277 1.00 3.97 85 PRO 2 N 1
ATOM 2695 C CA . PRO B 2 85 ? 219.889 116.389 179.398 1.00 4.56 85 PRO 2 CA 1
ATOM 2696 C C . PRO B 2 85 ? 220.597 116.359 180.725 1.00 5.40 85 PRO 2 C 1
ATOM 2697 O O . PRO B 2 85 ? 219.939 116.406 181.758 1.00 5.46 85 PRO 2 O 1
ATOM 2701 N N . HIS B 2 86 ? 221.893 116.267 180.671 1.00 6.67 86 HIS 2 N 1
ATOM 2702 C CA . HIS B 2 86 ? 222.771 116.075 181.836 1.00 7.56 86 HIS 2 CA 1
ATOM 2703 C C . HIS B 2 86 ? 222.443 116.850 183.089 1.00 8.23 86 HIS 2 C 1
ATOM 2704 O O . HIS B 2 86 ? 222.435 116.162 184.153 1.00 8.36 86 HIS 2 O 1
ATOM 2711 N N . VAL B 2 87 ? 222.211 118.143 182.999 1.00 8.80 87 VAL 2 N 1
ATOM 2712 C CA . VAL B 2 87 ? 221.872 118.984 184.151 1.00 9.11 87 VAL 2 CA 1
ATOM 2713 C C . VAL B 2 87 ? 220.693 118.477 184.974 1.00 9.51 87 VAL 2 C 1
ATOM 2714 O O . VAL B 2 87 ? 220.621 118.666 186.195 1.00 9.95 87 VAL 2 O 1
ATOM 2718 N N . LEU B 2 88 ? 219.738 117.809 184.371 1.00 9.68 88 LEU 2 N 1
ATOM 2719 C CA . LEU B 2 88 ? 218.553 117.230 184.966 1.00 9.56 88 LEU 2 CA 1
ATOM 2720 C C . LEU B 2 88 ? 218.649 115.736 185.200 1.00 10.51 88 LEU 2 C 1
ATOM 2721 O O . LEU B 2 88 ? 217.608 115.111 185.479 1.00 10.41 88 LEU 2 O 1
ATOM 2726 N N . SER B 2 89 ? 219.816 115.119 185.110 1.00 11.84 89 SER 2 N 1
ATOM 2727 C CA . SER B 2 89 ? 220.029 113.671 185.278 1.00 13.67 89 SER 2 CA 1
ATOM 2728 C C . SER B 2 89 ? 220.311 113.171 186.703 1.00 15.22 89 SER 2 C 1
ATOM 2729 O O . SER B 2 89 ? 220.375 111.978 187.024 1.00 14.79 89 SER 2 O 1
ATOM 2732 N N . GLY B 2 90 ? 220.469 114.162 187.560 1.00 17.32 90 GLY 2 N 1
ATOM 2733 C CA . GLY B 2 90 ? 220.758 113.952 188.946 1.00 20.35 90 GLY 2 CA 1
ATOM 2734 C C . GLY B 2 90 ? 219.565 114.010 189.853 1.00 22.72 90 GLY 2 C 1
ATOM 2735 O O . GLY B 2 90 ? 218.443 113.583 189.555 1.00 23.07 90 GLY 2 O 1
ATOM 2736 N N . GLU B 2 91 ? 219.881 114.544 191.013 1.00 25.55 91 GLU 2 N 1
ATOM 2737 C CA . GLU B 2 91 ? 218.799 114.586 192.025 1.00 28.34 91 GLU 2 CA 1
ATOM 2738 C C . GLU B 2 91 ? 217.825 115.676 191.712 1.00 26.97 91 GLU 2 C 1
ATOM 2739 O O . GLU B 2 91 ? 216.633 115.465 191.929 1.00 27.01 91 GLU 2 O 1
ATOM 2745 N N . ASP B 2 92 ? 218.305 116.754 191.175 1.00 25.77 92 ASP 2 N 1
ATOM 2746 C CA . ASP B 2 92 ? 217.412 117.868 190.835 1.00 24.70 92 ASP 2 CA 1
ATOM 2747 C C . ASP B 2 92 ? 216.535 117.534 189.642 1.00 22.56 92 ASP 2 C 1
ATOM 2748 O O . ASP B 2 92 ? 215.705 118.371 189.292 1.00 22.54 92 ASP 2 O 1
ATOM 2753 N N . GLY B 2 93 ? 216.688 116.423 189.007 1.00 20.27 93 GLY 2 N 1
ATOM 2754 C CA . GLY B 2 93 ? 215.923 116.021 187.836 1.00 17.35 93 GLY 2 CA 1
ATOM 2755 C C . GLY B 2 93 ? 214.666 115.234 188.147 1.00 15.66 93 GLY 2 C 1
ATOM 2756 O O . GLY B 2 93 ? 213.921 114.770 187.249 1.00 15.70 93 GLY 2 O 1
ATOM 2757 N N . GLY B 2 94 ? 214.407 115.030 189.417 1.00 13.86 94 GLY 2 N 1
ATOM 2758 C CA . GLY B 2 94 ? 213.237 114.307 189.876 1.00 12.20 94 GLY 2 CA 1
ATOM 2759 C C . GLY B 2 94 ? 212.991 112.957 189.217 1.00 11.01 94 GLY 2 C 1
ATOM 2760 O O . GLY B 2 94 ? 213.991 112.209 189.107 1.00 11.31 94 GLY 2 O 1
ATOM 2761 N N . VAL B 2 95 ? 211.720 112.711 188.882 1.00 9.38 95 VAL 2 N 1
ATOM 2762 C CA . VAL B 2 95 ? 211.440 111.399 188.274 1.00 7.69 95 VAL 2 CA 1
ATOM 2763 C C . VAL B 2 95 ? 212.058 111.355 186.872 1.00 7.38 95 VAL 2 C 1
ATOM 2764 O O . VAL B 2 95 ? 212.261 110.237 186.338 1.00 7.35 95 VAL 2 O 1
ATOM 2768 N N . PHE B 2 96 ? 212.336 112.526 186.333 1.00 6.59 96 PHE 2 N 1
ATOM 2769 C CA . PHE B 2 96 ? 212.923 112.585 184.991 1.00 5.62 96 PHE 2 CA 1
ATOM 2770 C C . PHE B 2 96 ? 214.284 111.884 185.096 1.00 5.36 96 PHE 2 C 1
ATOM 2771 O O . PHE B 2 96 ? 214.629 110.901 184.435 1.00 5.32 96 PHE 2 O 1
ATOM 2779 N N . GLY B 2 97 ? 215.068 112.446 185.990 1.00 5.20 97 GLY 2 N 1
ATOM 2780 C CA . GLY B 2 97 ? 216.431 111.923 186.254 1.00 5.33 97 GLY 2 CA 1
ATOM 2781 C C . GLY B 2 97 ? 216.406 110.416 186.545 1.00 5.47 97 GLY 2 C 1
ATOM 2782 O O . GLY B 2 97 ? 217.133 109.554 186.022 1.00 5.60 97 GLY 2 O 1
ATOM 2783 N N . ALA B 2 98 ? 215.526 110.047 187.471 1.00 5.47 98 ALA 2 N 1
ATOM 2784 C CA . ALA B 2 98 ? 215.370 108.660 187.919 1.00 5.13 98 ALA 2 CA 1
ATOM 2785 C C . ALA B 2 98 ? 215.044 107.753 186.754 1.00 5.33 98 ALA 2 C 1
ATOM 2786 O O . ALA B 2 98 ? 215.599 106.669 186.769 1.00 5.24 98 ALA 2 O 1
ATOM 2788 N N . THR B 2 99 ? 214.159 108.171 185.866 1.00 5.31 99 THR 2 N 1
ATOM 2789 C CA . THR B 2 99 ? 213.825 107.331 184.723 1.00 4.96 99 THR 2 CA 1
ATOM 2790 C C . THR B 2 99 ? 214.970 107.284 183.734 1.00 5.50 99 THR 2 C 1
ATOM 2791 O O . THR B 2 99 ? 215.330 106.263 183.149 1.00 5.63 99 THR 2 O 1
ATOM 2795 N N . LEU B 2 100 ? 215.546 108.457 183.537 1.00 5.95 100 LEU 2 N 1
ATOM 2796 C CA . LEU B 2 100 ? 216.662 108.649 182.613 1.00 6.09 100 LEU 2 CA 1
ATOM 2797 C C . LEU B 2 100 ? 217.813 107.740 183.006 1.00 6.33 100 LEU 2 C 1
ATOM 2798 O O . LEU B 2 100 ? 218.348 107.100 182.101 1.00 6.33 100 LEU 2 O 1
ATOM 2803 N N . ARG B 2 101 ? 218.140 107.706 184.280 1.00 6.62 101 ARG 2 N 1
ATOM 2804 C CA . ARG B 2 101 ? 219.278 106.845 184.678 1.00 6.97 101 ARG 2 CA 1
ATOM 2805 C C . ARG B 2 101 ? 219.010 105.364 184.452 1.00 7.35 101 ARG 2 C 1
ATOM 2806 O O . ARG B 2 101 ? 220.007 104.616 184.408 1.00 7.39 101 ARG 2 O 1
ATOM 2814 N N . ARG B 2 102 ? 217.772 104.922 184.266 1.00 7.85 102 ARG 2 N 1
ATOM 2815 C CA . ARG B 2 102 ? 217.588 103.481 184.013 1.00 8.03 102 ARG 2 CA 1
ATOM 2816 C C . ARG B 2 102 ? 217.306 103.117 182.561 1.00 7.57 102 ARG 2 C 1
ATOM 2817 O O . ARG B 2 102 ? 217.000 101.944 182.279 1.00 7.66 102 ARG 2 O 1
ATOM 2825 N N . HIS B 2 103 ? 217.407 104.074 181.674 1.00 6.96 103 HIS 2 N 1
ATOM 2826 C CA . HIS B 2 103 ? 217.217 103.778 180.263 1.00 6.44 103 HIS 2 CA 1
ATOM 2827 C C . HIS B 2 103 ? 218.493 104.098 179.491 1.00 6.42 103 HIS 2 C 1
ATOM 2828 O O . HIS B 2 103 ? 219.253 105.048 179.815 1.00 7.08 103 HIS 2 O 1
ATOM 2835 N N . TYR B 2 104 ? 218.690 103.315 178.467 1.00 5.64 104 TYR 2 N 1
ATOM 2836 C CA . TYR B 2 104 ? 219.857 103.461 177.608 1.00 5.64 104 TYR 2 CA 1
ATOM 2837 C C . TYR B 2 104 ? 219.794 104.693 176.739 1.00 6.10 104 TYR 2 C 1
ATOM 2838 O O . TYR B 2 104 ? 220.816 105.406 176.606 1.00 6.78 104 TYR 2 O 1
ATOM 2847 N N . LEU B 2 105 ? 218.605 104.872 176.182 1.00 6.01 105 LEU 2 N 1
ATOM 2848 C CA . LEU B 2 105 ? 218.244 105.933 175.260 1.00 5.94 105 LEU 2 CA 1
ATOM 2849 C C . LEU B 2 105 ? 217.107 106.879 175.606 1.00 6.42 105 LEU 2 C 1
ATOM 2850 O O . LEU B 2 105 ? 216.072 106.428 176.101 1.00 6.66 105 LEU 2 O 1
ATOM 2855 N N . VAL B 2 106 ? 217.224 108.154 175.275 1.00 6.61 106 VAL 2 N 1
ATOM 2856 C CA . VAL B 2 106 ? 216.173 109.151 175.485 1.00 6.23 106 VAL 2 CA 1
ATOM 2857 C C . VAL B 2 106 ? 216.088 110.033 174.231 1.00 6.58 106 VAL 2 C 1
ATOM 2858 O O . VAL B 2 106 ? 217.088 110.389 173.586 1.00 6.60 106 VAL 2 O 1
ATOM 2862 N N . LYS B 2 107 ? 214.883 110.388 173.878 1.00 6.79 107 LYS 2 N 1
ATOM 2863 C CA . LYS B 2 107 ? 214.545 111.247 172.723 1.00 6.37 107 LYS 2 CA 1
ATOM 2864 C C . LYS B 2 107 ? 213.650 112.351 173.282 1.00 6.95 107 LYS 2 C 1
ATOM 2865 O O . LYS B 2 107 ? 212.521 111.926 173.683 1.00 7.49 107 LYS 2 O 1
ATOM 2871 N N . THR B 2 108 ? 214.098 113.600 173.355 1.00 6.79 108 THR 2 N 1
ATOM 2872 C CA . THR B 2 108 ? 213.253 114.672 173.917 1.00 5.86 108 THR 2 CA 1
ATOM 2873 C C . THR B 2 108 ? 213.474 116.038 173.316 1.00 5.61 108 THR 2 C 1
ATOM 2874 O O . THR B 2 108 ? 214.506 116.288 172.642 1.00 5.97 108 THR 2 O 1
ATOM 2878 N N . GLY B 2 109 ? 212.560 116.966 173.540 1.00 4.90 109 GLY 2 N 1
ATOM 2879 C CA . GLY B 2 109 ? 212.657 118.374 173.079 1.00 4.17 109 GLY 2 CA 1
ATOM 2880 C C . GLY B 2 109 ? 212.823 119.142 174.398 1.00 4.07 109 GLY 2 C 1
ATOM 2881 O O . GLY B 2 109 ? 212.720 118.591 175.510 1.00 3.76 109 GLY 2 O 1
ATOM 2882 N N . TRP B 2 110 ? 213.080 120.418 174.338 1.00 4.48 110 TRP 2 N 1
ATOM 2883 C CA . TRP B 2 110 ? 213.269 121.241 175.542 1.00 4.96 110 TRP 2 CA 1
ATOM 2884 C C . TRP B 2 110 ? 212.447 122.523 175.406 1.00 5.33 110 TRP 2 C 1
ATOM 2885 O O . TRP B 2 110 ? 212.304 123.109 174.323 1.00 5.50 110 TRP 2 O 1
ATOM 2896 N N . ARG B 2 111 ? 211.937 122.900 176.549 1.00 5.98 111 ARG 2 N 1
ATOM 2897 C CA . ARG B 2 111 ? 211.165 124.126 176.733 1.00 7.32 111 ARG 2 CA 1
ATOM 2898 C C . ARG B 2 111 ? 211.754 124.821 177.966 1.00 7.13 111 ARG 2 C 1
ATOM 2899 O O . ARG B 2 111 ? 211.678 124.344 179.102 1.00 7.50 111 ARG 2 O 1
ATOM 2907 N N . VAL B 2 112 ? 212.361 125.948 177.744 1.00 6.61 112 VAL 2 N 1
ATOM 2908 C CA . VAL B 2 112 ? 213.044 126.735 178.742 1.00 5.88 112 VAL 2 CA 1
ATOM 2909 C C . VAL B 2 112 ? 212.496 128.115 178.993 1.00 5.99 112 VAL 2 C 1
ATOM 2910 O O . VAL B 2 112 ? 211.887 128.697 178.087 1.00 6.59 112 VAL 2 O 1
ATOM 2914 N N . GLN B 2 113 ? 212.724 128.646 180.174 1.00 5.66 113 GLN 2 N 1
ATOM 2915 C CA . GLN B 2 113 ? 212.350 130.014 180.543 1.00 5.09 113 GLN 2 CA 1
ATOM 2916 C C . GLN B 2 113 ? 213.539 130.574 181.344 1.00 4.68 113 GLN 2 C 1
ATOM 2917 O O . GLN B 2 113 ? 213.776 129.844 182.357 1.00 5.04 113 GLN 2 O 1
ATOM 2923 N N . VAL B 2 114 ? 214.237 131.631 180.948 1.00 4.25 114 VAL 2 N 1
ATOM 2924 C CA . VAL B 2 114 ? 215.313 132.033 181.907 1.00 4.07 114 VAL 2 CA 1
ATOM 2925 C C . VAL B 2 114 ? 214.806 133.378 182.486 1.00 4.23 114 VAL 2 C 1
ATOM 2926 O O . VAL B 2 114 ? 214.131 134.111 181.750 1.00 4.84 114 VAL 2 O 1
ATOM 2930 N N . GLN B 2 115 ? 215.051 133.587 183.769 1.00 4.12 115 GLN 2 N 1
ATOM 2931 C CA . GLN B 2 115 ? 214.559 134.740 184.516 1.00 4.43 115 GLN 2 CA 1
ATOM 2932 C C . GLN B 2 115 ? 215.589 135.668 185.121 1.00 4.55 115 GLN 2 C 1
ATOM 2933 O O . GLN B 2 115 ? 216.591 135.144 185.648 1.00 5.48 115 GLN 2 O 1
ATOM 2939 N N . CYS B 2 116 ? 215.336 136.958 185.106 1.00 4.11 116 CYS 2 N 1
ATOM 2940 C CA . CYS B 2 116 ? 216.245 137.961 185.669 1.00 3.97 116 CYS 2 CA 1
ATOM 2941 C C . CYS B 2 116 ? 215.576 139.330 185.726 1.00 4.31 116 CYS 2 C 1
ATOM 2942 O O . CYS B 2 116 ? 215.264 139.862 184.619 1.00 4.95 116 CYS 2 O 1
ATOM 2945 N N . ASN B 2 117 ? 215.354 139.895 186.885 1.00 4.21 117 ASN 2 N 1
ATOM 2946 C CA . ASN B 2 117 ? 214.734 141.192 187.030 1.00 4.56 117 ASN 2 CA 1
ATOM 2947 C C . ASN B 2 117 ? 215.785 142.225 187.513 1.00 5.07 117 ASN 2 C 1
ATOM 2948 O O . ASN B 2 117 ? 216.738 141.835 188.179 1.00 5.54 117 ASN 2 O 1
ATOM 2953 N N . ALA B 2 118 ? 215.505 143.475 187.236 1.00 5.51 118 ALA 2 N 1
ATOM 2954 C CA . ALA B 2 118 ? 216.346 144.605 187.612 1.00 6.11 118 ALA 2 CA 1
ATOM 2955 C C . ALA B 2 118 ? 215.337 145.707 187.926 1.00 6.87 118 ALA 2 C 1
ATOM 2956 O O . ALA B 2 118 ? 214.519 145.420 188.822 1.00 6.94 118 ALA 2 O 1
ATOM 2958 N N . SER B 2 119 ? 215.377 146.836 187.284 1.00 7.83 119 SER 2 N 1
ATOM 2959 C CA . SER B 2 119 ? 214.450 147.931 187.536 1.00 8.88 119 SER 2 CA 1
ATOM 2960 C C . SER B 2 119 ? 214.457 148.882 186.350 1.00 9.92 119 SER 2 C 1
ATOM 2961 O O . SER B 2 119 ? 215.268 148.681 185.418 1.00 10.58 119 SER 2 O 1
ATOM 2964 N N . GLN B 2 120 ? 213.607 149.911 186.367 1.00 10.50 120 GLN 2 N 1
ATOM 2965 C CA . GLN B 2 120 ? 213.711 150.811 185.198 1.00 11.17 120 GLN 2 CA 1
ATOM 2966 C C . GLN B 2 120 ? 214.993 151.664 185.295 1.00 10.32 120 GLN 2 C 1
ATOM 2967 O O . GLN B 2 120 ? 215.217 152.433 184.338 1.00 11.00 120 GLN 2 O 1
ATOM 2973 N N . PHE B 2 121 ? 215.786 151.577 186.350 1.00 8.54 121 PHE 2 N 1
ATOM 2974 C CA . PHE B 2 121 ? 216.995 152.412 186.416 1.00 6.96 121 PHE 2 CA 1
ATOM 2975 C C . PHE B 2 121 ? 218.224 151.581 186.124 1.00 6.06 121 PHE 2 C 1
ATOM 2976 O O . PHE B 2 121 ? 219.315 152.157 186.294 1.00 6.27 121 PHE 2 O 1
ATOM 2984 N N . HIS B 2 122 ? 218.109 150.342 185.735 1.00 5.03 122 HIS 2 N 1
ATOM 2985 C CA . HIS B 2 122 ? 219.251 149.518 185.378 1.00 4.52 122 HIS 2 CA 1
ATOM 2986 C C . HIS B 2 122 ? 219.400 149.425 183.856 1.00 5.06 122 HIS 2 C 1
ATOM 2987 O O . HIS B 2 122 ? 218.335 149.483 183.198 1.00 6.41 122 HIS 2 O 1
ATOM 2994 N N . ALA B 2 123 ? 220.580 149.241 183.332 1.00 4.71 123 ALA 2 N 1
ATOM 2995 C CA . ALA B 2 123 ? 220.828 149.094 181.900 1.00 4.94 123 ALA 2 CA 1
ATOM 2996 C C . ALA B 2 123 ? 221.677 147.862 181.604 1.00 5.35 123 ALA 2 C 1
ATOM 2997 O O . ALA B 2 123 ? 222.631 147.591 182.371 1.00 5.94 123 ALA 2 O 1
ATOM 2999 N N . GLY B 2 124 ? 221.357 147.134 180.545 1.00 5.42 124 GLY 2 N 1
ATOM 3000 C CA . GLY B 2 124 ? 222.162 145.928 180.212 1.00 5.25 124 GLY 2 CA 1
ATOM 3001 C C . GLY B 2 124 ? 221.274 144.934 179.466 1.00 5.08 124 GLY 2 C 1
ATOM 3002 O O . GLY B 2 124 ? 220.047 145.083 179.466 1.00 5.43 124 GLY 2 O 1
ATOM 3003 N N . SER B 2 125 ? 221.914 143.948 178.870 1.00 4.70 125 SER 2 N 1
ATOM 3004 C CA . SER B 2 125 ? 221.219 142.921 178.130 1.00 4.45 125 SER 2 CA 1
ATOM 3005 C C . SER B 2 125 ? 221.994 141.618 178.038 1.00 4.26 125 SER 2 C 1
ATOM 3006 O O . SER B 2 125 ? 223.206 141.613 177.832 1.00 4.11 125 SER 2 O 1
ATOM 3009 N N . LEU B 2 126 ? 221.285 140.502 178.140 1.00 3.82 126 LEU 2 N 1
ATOM 3010 C CA . LEU B 2 126 ? 221.797 139.150 178.002 1.00 3.46 126 LEU 2 CA 1
ATOM 3011 C C . LEU B 2 126 ? 221.336 138.595 176.647 1.00 3.67 126 LEU 2 C 1
ATOM 3012 O O . LEU B 2 126 ? 220.364 139.089 176.013 1.00 4.21 126 LEU 2 O 1
ATOM 3017 N N . LEU B 2 127 ? 222.013 137.557 176.208 1.00 3.09 127 LEU 2 N 1
ATOM 3018 C CA . LEU B 2 127 ? 221.647 136.875 174.954 1.00 2.39 127 LEU 2 CA 1
ATOM 3019 C C . LEU B 2 127 ? 221.341 135.443 175.394 1.00 2.66 127 LEU 2 C 1
ATOM 3020 O O . LEU B 2 127 ? 222.343 134.930 175.949 1.00 3.30 127 LEU 2 O 1
ATOM 3025 N N . VAL B 2 128 ? 220.180 134.859 175.241 1.00 2.35 128 VAL 2 N 1
ATOM 3026 C CA . VAL B 2 128 ? 219.995 133.476 175.722 1.00 2.09 128 VAL 2 CA 1
ATOM 3027 C C . VAL B 2 128 ? 219.823 132.602 174.502 1.00 2.44 128 VAL 2 C 1
ATOM 3028 O O . VAL B 2 128 ? 218.925 132.992 173.724 1.00 2.63 128 VAL 2 O 1
ATOM 3032 N N . PHE B 2 129 ? 220.602 131.560 174.282 1.00 2.38 129 PHE 2 N 1
ATOM 3033 C CA . PHE B 2 129 ? 220.311 130.810 173.046 1.00 2.60 129 PHE 2 CA 1
ATOM 3034 C C . PHE B 2 129 ? 220.442 129.334 173.376 1.00 3.20 129 PHE 2 C 1
ATOM 3035 O O . PHE B 2 129 ? 220.985 128.953 174.412 1.00 3.68 129 PHE 2 O 1
ATOM 3043 N N . MET B 2 130 ? 219.915 128.550 172.466 1.00 3.51 130 MET 2 N 1
ATOM 3044 C CA . MET B 2 130 ? 220.020 127.084 172.657 1.00 3.62 130 MET 2 CA 1
ATOM 3045 C C . MET B 2 130 ? 220.739 126.564 171.438 1.00 3.15 130 MET 2 C 1
ATOM 3046 O O . MET B 2 130 ? 220.448 127.043 170.327 1.00 3.27 130 MET 2 O 1
ATOM 3051 N N . ALA B 2 131 ? 221.714 125.697 171.547 1.00 2.52 131 ALA 2 N 1
ATOM 3052 C CA . ALA B 2 131 ? 222.453 125.213 170.370 1.00 2.27 131 ALA 2 CA 1
ATOM 3053 C C . ALA B 2 131 ? 222.755 123.729 170.387 1.00 2.57 131 ALA 2 C 1
ATOM 3054 O O . ALA B 2 131 ? 223.191 123.213 171.431 1.00 2.45 131 ALA 2 O 1
ATOM 3056 N N . PRO B 2 132 ? 222.513 123.039 169.271 1.00 2.79 132 PRO 2 N 1
ATOM 3057 C CA . PRO B 2 132 ? 222.808 121.614 169.151 1.00 2.77 132 PRO 2 CA 1
ATOM 3058 C C . PRO B 2 132 ? 224.313 121.485 168.925 1.00 3.01 132 PRO 2 C 1
ATOM 3059 O O . PRO B 2 132 ? 225.001 122.253 168.207 1.00 3.35 132 PRO 2 O 1
ATOM 3063 N N . GLU B 2 133 ? 224.838 120.489 169.606 1.00 3.04 133 GLU 2 N 1
ATOM 3064 C CA . GLU B 2 133 ? 226.256 120.132 169.570 1.00 3.53 133 GLU 2 CA 1
ATOM 3065 C C . GLU B 2 133 ? 227.146 121.283 170.000 1.00 4.49 133 GLU 2 C 1
ATOM 3066 O O . GLU B 2 133 ? 228.261 121.436 169.472 1.00 5.09 133 GLU 2 O 1
ATOM 3072 N N . TYR B 2 134 ? 226.693 122.116 170.917 1.00 5.26 134 TYR 2 N 1
ATOM 3073 C CA . TYR B 2 134 ? 227.547 123.225 171.387 1.00 5.64 134 TYR 2 CA 1
ATOM 3074 C C . TYR B 2 134 ? 228.595 122.550 172.254 1.00 6.50 134 TYR 2 C 1
ATOM 3075 O O . TYR B 2 134 ? 228.312 121.584 172.997 1.00 7.04 134 TYR 2 O 1
ATOM 3084 N N . PRO B 2 135 ? 229.847 122.982 172.186 1.00 7.19 135 PRO 2 N 1
ATOM 3085 C CA . PRO B 2 135 ? 230.938 122.404 172.998 1.00 7.60 135 PRO 2 CA 1
ATOM 3086 C C . PRO B 2 135 ? 230.835 122.849 174.459 1.00 8.13 135 PRO 2 C 1
ATOM 3087 O O . PRO B 2 135 ? 230.878 124.029 174.860 1.00 8.01 135 PRO 2 O 1
ATOM 3091 N N . THR B 2 136 ? 230.654 121.864 175.334 1.00 8.77 136 THR 2 N 1
ATOM 3092 C CA . THR B 2 136 ? 230.526 122.004 176.777 1.00 9.33 136 THR 2 CA 1
ATOM 3093 C C . THR B 2 136 ? 231.741 121.397 177.440 1.00 10.53 136 THR 2 C 1
ATOM 3094 O O . THR B 2 136 ? 232.693 120.970 176.771 1.00 11.32 136 THR 2 O 1
ATOM 3098 N N . LEU B 2 137 ? 231.675 121.348 178.722 1.00 11.63 137 LEU 2 N 1
ATOM 3099 C CA . LEU B 2 137 ? 232.694 120.733 179.551 1.00 12.94 137 LEU 2 CA 1
ATOM 3100 C C . LEU B 2 137 ? 232.606 119.243 179.272 1.00 14.39 137 LEU 2 C 1
ATOM 3101 O O . LEU B 2 137 ? 231.533 118.696 178.991 1.00 14.61 137 LEU 2 O 1
ATOM 3106 N N . ASP B 2 138 ? 233.680 118.568 179.383 1.00 16.43 138 ASP 2 N 1
ATOM 3107 C CA . ASP B 2 138 ? 233.893 117.167 179.198 1.00 18.60 138 ASP 2 CA 1
ATOM 3108 C C . ASP B 2 138 ? 232.955 116.147 179.794 1.00 17.95 138 ASP 2 C 1
ATOM 3109 O O . ASP B 2 138 ? 232.614 115.017 179.424 1.00 18.54 138 ASP 2 O 1
ATOM 3114 N N . VAL B 2 139 ? 232.651 116.642 180.975 1.00 16.91 139 VAL 2 N 1
ATOM 3115 C CA . VAL B 2 139 ? 231.826 116.004 182.009 1.00 15.97 139 VAL 2 CA 1
ATOM 3116 C C . VAL B 2 139 ? 230.410 116.503 181.987 1.00 15.09 139 VAL 2 C 1
ATOM 3117 O O . VAL B 2 139 ? 229.586 116.158 182.845 1.00 15.39 139 VAL 2 O 1
ATOM 3121 N N . PHE B 2 140 ? 230.102 117.278 180.966 1.00 13.78 140 PHE 2 N 1
ATOM 3122 C CA . PHE B 2 140 ? 228.773 117.830 180.717 1.00 12.45 140 PHE 2 CA 1
ATOM 3123 C C . PHE B 2 140 ? 228.183 118.522 181.934 1.00 12.70 140 PHE 2 C 1
ATOM 3124 O O . PHE B 2 140 ? 227.005 118.216 182.254 1.00 13.35 140 PHE 2 O 1
ATOM 3132 N N . ALA B 2 141 ? 228.864 119.410 182.622 1.00 12.52 141 ALA 2 N 1
ATOM 3133 C CA . ALA B 2 141 ? 228.242 120.043 183.799 1.00 12.61 141 ALA 2 CA 1
ATOM 3134 C C . ALA B 2 141 ? 227.979 121.496 183.503 1.00 13.06 141 ALA 2 C 1
ATOM 3135 O O . ALA B 2 141 ? 228.573 122.007 182.558 1.00 13.23 141 ALA 2 O 1
ATOM 3137 N N . MET B 2 142 ? 227.149 122.129 184.283 1.00 13.91 142 MET 2 N 1
ATOM 3138 C CA . MET B 2 142 ? 226.862 123.554 184.082 1.00 14.82 142 MET 2 CA 1
ATOM 3139 C C . MET B 2 142 ? 228.137 124.294 184.427 1.00 15.85 142 MET 2 C 1
ATOM 3140 O O . MET B 2 142 ? 228.889 123.962 185.355 1.00 16.08 142 MET 2 O 1
ATOM 3145 N N . ASP B 2 143 ? 228.460 125.317 183.697 1.00 17.81 143 ASP 2 N 1
ATOM 3146 C CA . ASP B 2 143 ? 229.610 126.151 184.007 1.00 20.12 143 ASP 2 CA 1
ATOM 3147 C C . ASP B 2 143 ? 229.247 126.808 185.341 1.00 22.20 143 ASP 2 C 1
ATOM 3148 O O . ASP B 2 143 ? 228.207 127.284 185.766 1.00 22.27 143 ASP 2 O 1
ATOM 3153 N N . ASN B 2 144 ? 230.263 126.879 186.088 1.00 25.28 144 ASN 2 N 1
ATOM 3154 C CA . ASN B 2 144 ? 230.504 127.397 187.411 1.00 28.51 144 ASN 2 CA 1
ATOM 3155 C C . ASN B 2 144 ? 230.638 128.880 187.665 1.00 28.97 144 ASN 2 C 1
ATOM 3156 O O . ASN B 2 144 ? 230.289 129.462 188.684 1.00 29.12 144 ASN 2 O 1
ATOM 3161 N N . ARG B 2 145 ? 231.233 129.554 186.717 1.00 29.89 145 ARG 2 N 1
ATOM 3162 C CA . ARG B 2 145 ? 231.507 130.957 186.621 1.00 30.84 145 ARG 2 CA 1
ATOM 3163 C C . ARG B 2 145 ? 231.470 131.355 185.154 1.00 28.74 145 ARG 2 C 1
ATOM 3164 O O . ARG B 2 145 ? 231.585 130.522 184.250 1.00 28.67 145 ARG 2 O 1
ATOM 3172 N N . TRP B 2 146 ? 231.297 132.633 184.988 1.00 26.58 146 TRP 2 N 1
ATOM 3173 C CA . TRP B 2 146 ? 231.260 133.232 183.662 1.00 24.99 146 TRP 2 CA 1
ATOM 3174 C C . TRP B 2 146 ? 232.664 133.111 183.095 1.00 26.10 146 TRP 2 C 1
ATOM 3175 O O . TRP B 2 146 ? 233.616 133.276 183.856 1.00 26.67 146 TRP 2 O 1
ATOM 3186 N N . SER B 2 147 ? 232.844 132.873 181.833 1.00 27.54 147 SER 2 N 1
ATOM 3187 C CA . SER B 2 147 ? 234.137 132.741 181.179 1.00 28.82 147 SER 2 CA 1
ATOM 3188 C C . SER B 2 147 ? 234.019 133.203 179.732 1.00 29.72 147 SER 2 C 1
ATOM 3189 O O . SER B 2 147 ? 232.914 133.242 179.170 1.00 29.75 147 SER 2 O 1
ATOM 3192 N N . LYS B 2 148 ? 235.181 133.471 179.203 1.00 31.04 148 LYS 2 N 1
ATOM 3193 C CA . LYS B 2 148 ? 235.204 133.878 177.782 1.00 32.49 148 LYS 2 CA 1
ATOM 3194 C C . LYS B 2 148 ? 236.101 132.817 177.144 1.00 32.64 148 LYS 2 C 1
ATOM 3195 O O . LYS B 2 148 ? 236.614 132.907 176.028 1.00 33.20 148 LYS 2 O 1
ATOM 3201 N N . ASP B 2 149 ? 236.265 131.763 177.888 1.00 32.77 149 ASP 2 N 1
ATOM 3202 C CA . ASP B 2 149 ? 237.066 130.606 177.556 1.00 32.96 149 ASP 2 CA 1
ATOM 3203 C C . ASP B 2 149 ? 236.795 129.945 176.212 1.00 31.56 149 ASP 2 C 1
ATOM 3204 O O . ASP B 2 149 ? 235.751 129.410 175.846 1.00 31.21 149 ASP 2 O 1
ATOM 3209 N N . ASN B 2 150 ? 237.901 129.943 175.521 1.00 30.12 150 ASN 2 N 1
ATOM 3210 C CA . ASN B 2 150 ? 238.150 129.366 174.199 1.00 28.63 150 ASN 2 CA 1
ATOM 3211 C C . ASN B 2 150 ? 237.354 129.940 173.024 1.00 26.64 150 ASN 2 C 1
ATOM 3212 O O . ASN B 2 150 ? 237.078 129.251 172.002 1.00 27.07 150 ASN 2 O 1
ATOM 3217 N N . LEU B 2 151 ? 237.039 131.209 173.191 1.00 23.42 151 LEU 2 N 1
ATOM 3218 C CA . LEU B 2 151 ? 236.350 131.957 172.147 1.00 20.41 151 LEU 2 CA 1
ATOM 3219 C C . LEU B 2 151 ? 237.434 132.790 171.432 1.00 19.01 151 LEU 2 C 1
ATOM 3220 O O . LEU B 2 151 ? 238.315 133.347 172.115 1.00 19.15 151 LEU 2 O 1
ATOM 3225 N N . PRO B 2 152 ? 237.386 132.881 170.127 1.00 17.60 152 PRO 2 N 1
ATOM 3226 C CA . PRO B 2 152 ? 236.426 132.267 169.228 1.00 16.74 152 PRO 2 CA 1
ATOM 3227 C C . PRO B 2 152 ? 237.016 131.117 168.447 1.00 16.00 152 PRO 2 C 1
ATOM 3228 O O . PRO B 2 152 ? 236.228 130.496 167.754 1.00 15.15 152 PRO 2 O 1
ATOM 3232 N N . ASN B 2 153 ? 238.300 130.843 168.576 1.00 16.01 153 ASN 2 N 1
ATOM 3233 C CA . ASN B 2 153 ? 238.980 129.819 167.791 1.00 16.14 153 ASN 2 CA 1
ATOM 3234 C C . ASN B 2 153 ? 239.089 128.396 168.300 1.00 16.98 153 ASN 2 C 1
ATOM 3235 O O . ASN B 2 153 ? 239.718 127.518 167.646 1.00 16.52 153 ASN 2 O 1
ATOM 3240 N N . GLY B 2 154 ? 238.448 128.149 169.413 1.00 18.28 154 GLY 2 N 1
ATOM 3241 C CA . GLY B 2 154 ? 238.458 126.748 169.896 1.00 20.08 154 GLY 2 CA 1
ATOM 3242 C C . GLY B 2 154 ? 239.644 126.470 170.765 1.00 21.70 154 GLY 2 C 1
ATOM 3243 O O . GLY B 2 154 ? 240.437 127.394 171.001 1.00 22.14 154 GLY 2 O 1
ATOM 3244 N N . THR B 2 155 ? 239.737 125.241 171.224 1.00 23.51 155 THR 2 N 1
ATOM 3245 C CA . THR B 2 155 ? 240.868 124.890 172.091 1.00 25.86 155 THR 2 CA 1
ATOM 3246 C C . THR B 2 155 ? 241.976 124.117 171.410 1.00 27.86 155 THR 2 C 1
ATOM 3247 O O . THR B 2 155 ? 241.665 122.921 171.134 1.00 28.14 155 THR 2 O 1
ATOM 3251 N N . ARG B 2 156 ? 243.145 124.684 171.160 1.00 30.85 156 ARG 2 N 1
ATOM 3252 C CA . ARG B 2 156 ? 244.069 123.742 170.482 1.00 34.36 156 ARG 2 CA 1
ATOM 3253 C C . ARG B 2 156 ? 245.131 123.330 171.496 1.00 37.25 156 ARG 2 C 1
ATOM 3254 O O . ARG B 2 156 ? 245.295 123.932 172.570 1.00 37.92 156 ARG 2 O 1
ATOM 3262 N N . THR B 2 157 ? 245.789 122.270 171.059 1.00 40.76 157 THR 2 N 1
ATOM 3263 C CA . THR B 2 157 ? 246.888 121.646 171.753 1.00 44.11 157 THR 2 CA 1
ATOM 3264 C C . THR B 2 157 ? 248.000 122.693 171.925 1.00 46.89 157 THR 2 C 1
ATOM 3265 O O . THR B 2 157 ? 248.330 123.528 171.054 1.00 47.39 157 THR 2 O 1
ATOM 3269 N N . GLN B 2 158 ? 248.552 122.560 173.106 1.00 49.99 158 GLN 2 N 1
ATOM 3270 C CA . GLN B 2 158 ? 249.673 123.321 173.654 1.00 52.95 158 GLN 2 CA 1
ATOM 3271 C C . GLN B 2 158 ? 250.777 123.777 172.689 1.00 52.85 158 GLN 2 C 1
ATOM 3272 O O . GLN B 2 158 ? 251.184 124.957 172.544 1.00 53.04 158 GLN 2 O 1
ATOM 3278 N N . THR B 2 159 ? 251.285 122.763 172.018 1.00 52.57 159 THR 2 N 1
ATOM 3279 C CA . THR B 2 159 ? 252.313 122.729 171.008 1.00 52.04 159 THR 2 CA 1
ATOM 3280 C C . THR B 2 159 ? 251.853 123.218 169.634 1.00 50.95 159 THR 2 C 1
ATOM 3281 O O . THR B 2 159 ? 252.704 123.759 168.893 1.00 51.03 159 THR 2 O 1
ATOM 3285 N N . ASN B 2 160 ? 250.571 122.948 169.377 1.00 49.35 160 ASN 2 N 1
ATOM 3286 C CA . ASN B 2 160 ? 249.999 123.429 168.112 1.00 47.82 160 ASN 2 CA 1
ATOM 3287 C C . ASN B 2 160 ? 250.034 124.975 168.213 1.00 47.89 160 ASN 2 C 1
ATOM 3288 O O . ASN B 2 160 ? 249.089 125.709 168.523 1.00 47.93 160 ASN 2 O 1
ATOM 3293 N N . ARG B 2 161 ? 251.252 125.432 167.978 1.00 47.89 161 ARG 2 N 1
ATOM 3294 C CA . ARG B 2 161 ? 251.711 126.814 168.006 1.00 47.36 161 ARG 2 CA 1
ATOM 3295 C C . ARG B 2 161 ? 251.143 127.639 166.847 1.00 44.90 161 ARG 2 C 1
ATOM 3296 O O . ARG B 2 161 ? 250.721 128.801 167.037 1.00 44.82 161 ARG 2 O 1
ATOM 3304 N N . LYS B 2 162 ? 251.181 126.986 165.678 1.00 41.47 162 LYS 2 N 1
ATOM 3305 C CA . LYS B 2 162 ? 250.717 127.702 164.478 1.00 37.71 162 LYS 2 CA 1
ATOM 3306 C C . LYS B 2 162 ? 249.369 127.210 164.010 1.00 34.06 162 LYS 2 C 1
ATOM 3307 O O . LYS B 2 162 ? 248.937 127.814 163.004 1.00 34.28 162 LYS 2 O 1
ATOM 3313 N N . GLY B 2 163 ? 248.733 126.269 164.680 1.00 29.29 163 GLY 2 N 1
ATOM 3314 C CA . GLY B 2 163 ? 247.416 125.807 164.165 1.00 23.29 163 GLY 2 CA 1
ATOM 3315 C C . GLY B 2 163 ? 246.408 126.928 164.028 1.00 18.48 163 GLY 2 C 1
ATOM 3316 O O . GLY B 2 163 ? 246.333 127.661 165.020 1.00 18.56 163 GLY 2 O 1
ATOM 3317 N N . PRO B 2 164 ? 245.717 127.007 162.902 1.00 14.65 164 PRO 2 N 1
ATOM 3318 C CA . PRO B 2 164 ? 244.737 128.061 162.693 1.00 11.93 164 PRO 2 CA 1
ATOM 3319 C C . PRO B 2 164 ? 243.594 128.032 163.678 1.00 9.90 164 PRO 2 C 1
ATOM 3320 O O . PRO B 2 164 ? 243.193 129.137 164.056 1.00 9.78 164 PRO 2 O 1
ATOM 3324 N N . PHE B 2 165 ? 243.054 126.879 164.024 1.00 7.89 165 PHE 2 N 1
ATOM 3325 C CA . PHE B 2 165 ? 241.918 126.818 164.960 1.00 6.08 165 PHE 2 CA 1
ATOM 3326 C C . PHE B 2 165 ? 241.571 125.367 165.292 1.00 5.51 165 PHE 2 C 1
ATOM 3327 O O . PHE B 2 165 ? 242.210 124.524 164.666 1.00 5.63 165 PHE 2 O 1
ATOM 3335 N N . ALA B 2 166 ? 240.661 125.170 166.231 1.00 4.61 166 ALA 2 N 1
ATOM 3336 C CA . ALA B 2 166 ? 240.250 123.812 166.608 1.00 4.30 166 ALA 2 CA 1
ATOM 3337 C C . ALA B 2 166 ? 238.746 123.694 166.278 1.00 4.71 166 ALA 2 C 1
ATOM 3338 O O . ALA B 2 166 ? 238.055 124.716 166.081 1.00 5.08 166 ALA 2 O 1
ATOM 3340 N N . MET B 2 167 ? 238.238 122.465 166.193 1.00 4.67 167 MET 2 N 1
ATOM 3341 C CA . MET B 2 167 ? 236.837 122.191 165.830 1.00 5.12 167 MET 2 CA 1
ATOM 3342 C C . MET B 2 167 ? 235.814 122.608 166.866 1.00 6.17 167 MET 2 C 1
ATOM 3343 O O . MET B 2 167 ? 234.562 122.620 166.633 1.00 7.36 167 MET 2 O 1
ATOM 3348 N N . ASP B 2 168 ? 236.287 123.099 168.005 1.00 6.51 168 ASP 2 N 1
ATOM 3349 C CA . ASP B 2 168 ? 235.309 123.563 169.044 1.00 6.69 168 ASP 2 CA 1
ATOM 3350 C C . ASP B 2 168 ? 235.257 125.084 168.979 1.00 6.55 168 ASP 2 C 1
ATOM 3351 O O . ASP B 2 168 ? 234.939 125.712 170.020 1.00 6.54 168 ASP 2 O 1
ATOM 3356 N N . HIS B 2 169 ? 235.570 125.554 167.764 1.00 5.99 169 HIS 2 N 1
ATOM 3357 C CA . HIS B 2 169 ? 235.529 127.014 167.572 1.00 5.28 169 HIS 2 CA 1
ATOM 3358 C C . HIS B 2 169 ? 234.064 127.454 167.693 1.00 5.32 169 HIS 2 C 1
ATOM 3359 O O . HIS B 2 169 ? 233.121 126.677 167.466 1.00 5.81 169 HIS 2 O 1
ATOM 3366 N N . GLN B 2 170 ? 233.914 128.684 168.118 1.00 5.02 170 GLN 2 N 1
ATOM 3367 C CA . GLN B 2 170 ? 232.695 129.426 168.344 1.00 4.55 170 GLN 2 CA 1
ATOM 3368 C C . GLN B 2 170 ? 232.813 130.939 168.108 1.00 4.49 170 GLN 2 C 1
ATOM 3369 O O . GLN B 2 170 ? 233.135 131.630 169.082 1.00 4.67 170 GLN 2 O 1
ATOM 3375 N N . ASN B 2 171 ? 232.561 131.389 166.893 1.00 4.04 171 ASN 2 N 1
ATOM 3376 C CA . ASN B 2 171 ? 232.617 132.826 166.576 1.00 3.37 171 ASN 2 CA 1
ATOM 3377 C C . ASN B 2 171 ? 231.411 133.516 167.180 1.00 3.05 171 ASN 2 C 1
ATOM 3378 O O . ASN B 2 171 ? 230.400 133.647 166.471 1.00 2.93 171 ASN 2 O 1
ATOM 3383 N N . PHE B 2 172 ? 231.510 133.929 168.408 1.00 2.97 172 PHE 2 N 1
ATOM 3384 C CA . PHE B 2 172 ? 230.348 134.555 169.090 1.00 2.90 172 PHE 2 CA 1
ATOM 3385 C C . PHE B 2 172 ? 229.755 135.750 168.361 1.00 2.95 172 PHE 2 C 1
ATOM 3386 O O . PHE B 2 172 ? 228.598 136.068 168.716 1.00 2.75 172 PHE 2 O 1
ATOM 3394 N N . TRP B 2 173 ? 230.394 136.403 167.425 1.00 3.22 173 TRP 2 N 1
ATOM 3395 C CA . TRP B 2 173 ? 229.788 137.541 166.694 1.00 3.67 173 TRP 2 CA 1
ATOM 3396 C C . TRP B 2 173 ? 228.517 137.056 165.980 1.00 3.85 173 TRP 2 C 1
ATOM 3397 O O . TRP B 2 173 ? 227.620 137.863 165.662 1.00 4.45 173 TRP 2 O 1
ATOM 3408 N N . GLN B 2 174 ? 228.422 135.763 165.736 1.00 3.31 174 GLN 2 N 1
ATOM 3409 C CA . GLN B 2 174 ? 227.312 135.150 165.045 1.00 3.22 174 GLN 2 CA 1
ATOM 3410 C C . GLN B 2 174 ? 226.415 134.273 165.907 1.00 3.14 174 GLN 2 C 1
ATOM 3411 O O . GLN B 2 174 ? 225.600 133.508 165.306 1.00 3.09 174 GLN 2 O 1
ATOM 3417 N N . TRP B 2 175 ? 226.603 134.410 167.226 1.00 2.97 175 TRP 2 N 1
ATOM 3418 C CA . TRP B 2 175 ? 225.746 133.573 168.099 1.00 2.51 175 TRP 2 CA 1
ATOM 3419 C C . TRP B 2 175 ? 224.273 133.775 167.788 1.00 2.08 175 TRP 2 C 1
ATOM 3420 O O . TRP B 2 175 ? 223.561 132.837 168.167 1.00 2.26 175 TRP 2 O 1
ATOM 3431 N N . THR B 2 176 ? 223.780 134.805 167.163 1.00 2.00 176 THR 2 N 1
ATOM 3432 C CA . THR B 2 176 ? 222.344 134.908 166.926 1.00 2.00 176 THR 2 CA 1
ATOM 3433 C C . THR B 2 176 ? 221.888 133.981 165.826 1.00 2.00 176 THR 2 C 1
ATOM 3434 O O . THR B 2 176 ? 220.668 134.054 165.593 1.00 2.13 176 THR 2 O 1
ATOM 3438 N N . LEU B 2 177 ? 222.695 133.145 165.200 1.00 2.02 177 LEU 2 N 1
ATOM 3439 C CA . LEU B 2 177 ? 222.211 132.198 164.189 1.00 2.22 177 LEU 2 CA 1
ATOM 3440 C C . LEU B 2 177 ? 221.446 131.084 164.910 1.00 3.42 177 LEU 2 C 1
ATOM 3441 O O . LEU B 2 177 ? 220.579 130.328 164.360 1.00 5.31 177 LEU 2 O 1
ATOM 3446 N N . TYR B 2 178 ? 221.745 130.959 166.208 1.00 3.46 178 TYR 2 N 1
ATOM 3447 C CA . TYR B 2 178 ? 221.096 129.954 167.070 1.00 3.64 178 TYR 2 CA 1
ATOM 3448 C C . TYR B 2 178 ? 219.739 130.437 167.553 1.00 3.39 178 TYR 2 C 1
ATOM 3449 O O . TYR B 2 178 ? 219.592 131.660 167.696 1.00 3.42 178 TYR 2 O 1
ATOM 3458 N N . PRO B 2 179 ? 218.788 129.569 167.811 1.00 3.09 179 PRO 2 N 1
ATOM 3459 C CA . PRO B 2 179 ? 217.483 129.975 168.358 1.00 2.99 179 PRO 2 CA 1
ATOM 3460 C C . PRO B 2 179 ? 217.790 130.776 169.617 1.00 3.64 179 PRO 2 C 1
ATOM 3461 O O . PRO B 2 179 ? 218.468 130.267 170.551 1.00 4.43 179 PRO 2 O 1
ATOM 3465 N N . HIS B 2 180 ? 217.357 132.019 169.686 1.00 3.76 180 HIS 2 N 1
ATOM 3466 C CA . HIS B 2 180 ? 217.649 132.860 170.843 1.00 4.20 180 HIS 2 CA 1
ATOM 3467 C C . HIS B 2 180 ? 216.636 133.924 171.156 1.00 4.62 180 HIS 2 C 1
ATOM 3468 O O . HIS B 2 180 ? 215.657 134.125 170.409 1.00 5.14 180 HIS 2 O 1
ATOM 3475 N N . GLN B 2 181 ? 216.882 134.708 172.201 1.00 5.17 181 GLN 2 N 1
ATOM 3476 C CA . GLN B 2 181 ? 215.954 135.874 172.528 1.00 4.92 181 GLN 2 CA 1
ATOM 3477 C C . GLN B 2 181 ? 216.878 136.718 173.406 1.00 4.64 181 GLN 2 C 1
ATOM 3478 O O . GLN B 2 181 ? 217.885 136.187 173.930 1.00 4.89 181 GLN 2 O 1
ATOM 3484 N N . PHE B 2 182 ? 216.700 138.017 173.470 1.00 4.42 182 PHE 2 N 1
ATOM 3485 C CA . PHE B 2 182 ? 217.514 138.885 174.315 1.00 4.00 182 PHE 2 CA 1
ATOM 3486 C C . PHE B 2 182 ? 216.768 139.155 175.638 1.00 4.00 182 PHE 2 C 1
ATOM 3487 O O . PHE B 2 182 ? 215.520 139.259 175.646 1.00 4.09 182 PHE 2 O 1
ATOM 3495 N N . LEU B 2 183 ? 217.530 139.258 176.718 1.00 3.61 183 LEU 2 N 1
ATOM 3496 C CA . LEU B 2 183 ? 216.886 139.589 178.012 1.00 3.30 183 LEU 2 CA 1
ATOM 3497 C C . LEU B 2 183 ? 217.443 140.983 178.175 1.00 3.69 183 LEU 2 C 1
ATOM 3498 O O . LEU B 2 183 ? 218.572 141.160 178.564 1.00 3.84 183 LEU 2 O 1
ATOM 3503 N N . ASN B 2 184 ? 216.743 141.971 177.731 1.00 3.99 184 ASN 2 N 1
ATOM 3504 C CA . ASN B 2 184 ? 217.117 143.390 177.747 1.00 4.59 184 ASN 2 CA 1
ATOM 3505 C C . ASN B 2 184 ? 216.393 143.966 178.939 1.00 5.46 184 ASN 2 C 1
ATOM 3506 O O . ASN B 2 184 ? 215.159 143.882 178.852 1.00 5.82 184 ASN 2 O 1
ATOM 3511 N N . LEU B 2 185 ? 217.074 144.469 179.945 1.00 6.33 185 LEU 2 N 1
ATOM 3512 C CA . LEU B 2 185 ? 216.468 144.976 181.190 1.00 6.76 185 LEU 2 CA 1
ATOM 3513 C C . LEU B 2 185 ? 215.401 146.022 180.987 1.00 7.82 185 LEU 2 C 1
ATOM 3514 O O . LEU B 2 185 ? 214.473 146.019 181.824 1.00 8.70 185 LEU 2 O 1
ATOM 3519 N N . ARG B 2 186 ? 215.493 146.863 179.981 1.00 8.75 186 ARG 2 N 1
ATOM 3520 C CA . ARG B 2 186 ? 214.470 147.895 179.770 1.00 9.31 186 ARG 2 CA 1
ATOM 3521 C C . ARG B 2 186 ? 213.212 147.272 179.185 1.00 9.11 186 ARG 2 C 1
ATOM 3522 O O . ARG B 2 186 ? 212.145 147.892 179.276 1.00 9.56 186 ARG 2 O 1
ATOM 3530 N N . THR B 2 187 ? 213.332 146.085 178.617 1.00 8.35 187 THR 2 N 1
ATOM 3531 C CA . THR B 2 187 ? 212.220 145.414 177.992 1.00 7.89 187 THR 2 CA 1
ATOM 3532 C C . THR B 2 187 ? 211.631 144.230 178.718 1.00 8.10 187 THR 2 C 1
ATOM 3533 O O . THR B 2 187 ? 210.398 144.290 178.920 1.00 8.68 187 THR 2 O 1
ATOM 3537 N N . ASN B 2 188 ? 212.417 143.211 179.028 1.00 7.96 188 ASN 2 N 1
ATOM 3538 C CA . ASN B 2 188 ? 211.849 142.020 179.676 1.00 7.13 188 ASN 2 CA 1
ATOM 3539 C C . ASN B 2 188 ? 212.600 141.446 180.858 1.00 7.48 188 ASN 2 C 1
ATOM 3540 O O . ASN B 2 188 ? 213.758 141.724 181.261 1.00 8.20 188 ASN 2 O 1
ATOM 3545 N N . THR B 2 189 ? 211.821 140.545 181.476 1.00 7.49 189 THR 2 N 1
ATOM 3546 C CA . THR B 2 189 ? 212.275 139.856 182.705 1.00 7.04 189 THR 2 CA 1
ATOM 3547 C C . THR B 2 189 ? 212.497 138.381 182.576 1.00 6.90 189 THR 2 C 1
ATOM 3548 O O . THR B 2 189 ? 213.147 137.781 183.442 1.00 7.09 189 THR 2 O 1
ATOM 3552 N N . THR B 2 190 ? 211.906 137.889 181.507 1.00 6.90 190 THR 2 N 1
ATOM 3553 C CA . THR B 2 190 ? 211.955 136.482 181.151 1.00 6.83 190 THR 2 CA 1
ATOM 3554 C C . THR B 2 190 ? 212.233 136.329 179.663 1.00 7.06 190 THR 2 C 1
ATOM 3555 O O . THR B 2 19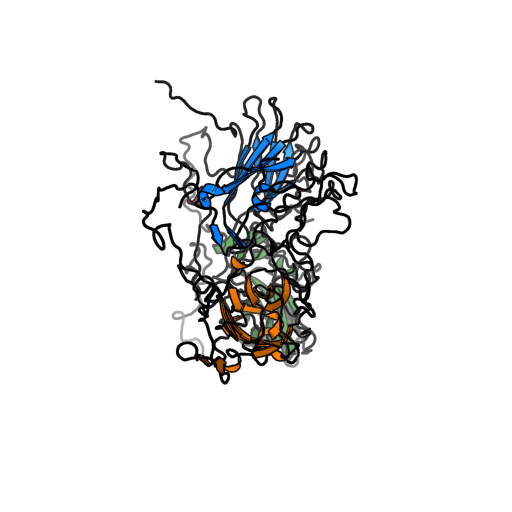0 ? 212.015 137.278 178.913 1.00 7.24 190 THR 2 O 1
ATOM 3559 N N . VAL B 2 191 ? 212.679 135.180 179.241 1.00 7.17 191 VAL 2 N 1
ATOM 3560 C CA . VAL B 2 191 ? 212.977 134.780 177.845 1.00 7.23 191 VAL 2 CA 1
ATOM 3561 C C . VAL B 2 191 ? 212.362 133.382 177.727 1.00 8.11 191 VAL 2 C 1
ATOM 3562 O O . VAL B 2 191 ? 212.534 132.601 178.727 1.00 8.42 191 VAL 2 O 1
ATOM 3566 N N . ASP B 2 192 ? 211.621 133.030 176.689 1.00 8.42 192 ASP 2 N 1
ATOM 3567 C CA . ASP B 2 192 ? 211.031 131.677 176.598 1.00 8.52 192 ASP 2 CA 1
ATOM 3568 C C . ASP B 2 192 ? 211.461 131.096 175.249 1.00 8.39 192 ASP 2 C 1
ATOM 3569 O O . ASP B 2 192 ? 211.246 131.761 174.243 1.00 8.56 192 ASP 2 O 1
ATOM 3574 N N . LEU B 2 193 ? 212.026 129.918 175.238 1.00 8.06 193 LEU 2 N 1
ATOM 3575 C CA . LEU B 2 193 ? 212.496 129.196 174.076 1.00 7.41 193 LEU 2 CA 1
ATOM 3576 C C . LEU B 2 193 ? 212.002 127.755 174.115 1.00 7.16 193 LEU 2 C 1
ATOM 3577 O O . LEU B 2 193 ? 211.728 127.248 175.229 1.00 7.67 193 LEU 2 O 1
ATOM 3582 N N . GLU B 2 194 ? 211.940 127.156 172.930 1.00 6.42 194 GLU 2 N 1
ATOM 3583 C CA . GLU B 2 194 ? 211.547 125.754 172.806 1.00 5.73 194 GLU 2 CA 1
ATOM 3584 C C . GLU B 2 194 ? 212.298 125.225 171.587 1.00 5.25 194 GLU 2 C 1
ATOM 3585 O O . GLU B 2 194 ? 212.331 125.991 170.607 1.00 5.38 194 GLU 2 O 1
ATOM 3591 N N . VAL B 2 195 ? 212.823 124.032 171.727 1.00 4.45 195 VAL 2 N 1
ATOM 3592 C CA . VAL B 2 195 ? 213.533 123.401 170.610 1.00 3.99 195 VAL 2 CA 1
ATOM 3593 C C . VAL B 2 195 ? 213.005 121.970 170.456 1.00 4.10 195 VAL 2 C 1
ATOM 3594 O O . VAL B 2 195 ? 212.615 121.360 171.473 1.00 4.55 195 VAL 2 O 1
ATOM 3598 N N . PRO B 2 196 ? 213.022 121.479 169.222 1.00 3.64 196 PRO 2 N 1
ATOM 3599 C CA . PRO B 2 196 ? 212.580 120.128 168.898 1.00 3.96 196 PRO 2 CA 1
ATOM 3600 C C . PRO B 2 196 ? 213.695 119.138 169.089 1.00 4.51 196 PRO 2 C 1
ATOM 3601 O O . PRO B 2 196 ? 214.783 119.506 169.557 1.00 4.44 196 PRO 2 O 1
ATOM 3605 N N . TYR B 2 197 ? 213.498 117.892 168.691 1.00 5.14 197 TYR 2 N 1
ATOM 3606 C CA . TYR B 2 197 ? 214.590 116.900 168.836 1.00 5.52 197 TYR 2 CA 1
ATOM 3607 C C . TYR B 2 197 ? 215.472 116.938 167.590 1.00 5.93 197 TYR 2 C 1
ATOM 3608 O O . TYR B 2 197 ? 214.827 116.857 166.495 1.00 6.95 197 TYR 2 O 1
ATOM 3617 N N . VAL B 2 198 ? 216.775 117.032 167.749 1.00 5.43 198 VAL 2 N 1
ATOM 3618 C CA . VAL B 2 198 ? 217.702 117.020 166.596 1.00 4.99 198 VAL 2 CA 1
ATOM 3619 C C . VAL B 2 198 ? 218.929 116.254 167.081 1.00 5.19 198 VAL 2 C 1
ATOM 3620 O O . VAL B 2 198 ? 219.289 116.388 168.262 1.00 5.95 198 VAL 2 O 1
ATOM 3624 N N . ASN B 2 199 ? 219.501 115.406 166.271 1.00 4.79 199 ASN 2 N 1
ATOM 3625 C CA . ASN B 2 199 ? 220.638 114.572 166.653 1.00 4.52 199 ASN 2 CA 1
ATOM 3626 C C . ASN B 2 199 ? 221.186 113.833 165.455 1.00 4.38 199 ASN 2 C 1
ATOM 3627 O O . ASN B 2 199 ? 220.559 113.877 164.384 1.00 4.74 199 ASN 2 O 1
ATOM 3632 N N . ILE B 2 200 ? 222.296 113.136 165.645 1.00 4.13 200 ILE 2 N 1
ATOM 3633 C CA . ILE B 2 200 ? 222.849 112.403 164.488 1.00 3.81 200 ILE 2 CA 1
ATOM 3634 C C . ILE B 2 200 ? 222.056 111.110 164.274 1.00 4.15 200 ILE 2 C 1
ATOM 3635 O O . ILE B 2 200 ? 222.287 110.492 163.204 1.00 4.36 200 ILE 2 O 1
ATOM 3640 N N . ALA B 2 201 ? 221.227 110.727 165.232 1.00 4.10 201 ALA 2 N 1
ATOM 3641 C CA . ALA B 2 201 ? 220.484 109.469 165.080 1.00 3.92 201 ALA 2 CA 1
ATOM 3642 C C . ALA B 2 201 ? 219.056 109.630 165.557 1.00 3.97 201 ALA 2 C 1
ATOM 3643 O O . ALA B 2 201 ? 218.877 110.623 166.302 1.00 4.35 201 ALA 2 O 1
ATOM 3645 N N . PRO B 2 202 ? 218.166 108.714 165.196 1.00 3.62 202 PRO 2 N 1
ATOM 3646 C CA . PRO B 2 202 ? 216.774 108.818 165.616 1.00 3.65 202 PRO 2 CA 1
ATOM 3647 C C . PRO B 2 202 ? 216.512 108.921 167.108 1.00 4.08 202 PRO 2 C 1
ATOM 3648 O O . PRO B 2 202 ? 215.445 109.464 167.442 1.00 4.57 202 PRO 2 O 1
ATOM 3652 N N . THR B 2 203 ? 217.320 108.499 168.040 1.00 3.96 203 THR 2 N 1
ATOM 3653 C CA . THR B 2 203 ? 217.237 108.600 169.494 1.00 3.97 203 THR 2 CA 1
ATOM 3654 C C . THR B 2 203 ? 218.697 108.743 169.976 1.00 4.34 203 THR 2 C 1
ATOM 3655 O O . THR B 2 203 ? 219.629 108.457 169.198 1.00 4.24 203 THR 2 O 1
ATOM 3659 N N . SER B 2 204 ? 218.904 109.134 171.213 1.00 4.73 204 SER 2 N 1
ATOM 3660 C CA . SER B 2 204 ? 220.226 109.352 171.776 1.00 4.85 204 SER 2 CA 1
ATOM 3661 C C . SER B 2 204 ? 220.657 108.506 172.947 1.00 5.71 204 SER 2 C 1
ATOM 3662 O O . SER B 2 204 ? 219.820 108.292 173.833 1.00 6.15 204 SER 2 O 1
ATOM 3665 N N . SER B 2 205 ? 221.895 108.103 172.945 1.00 6.32 205 SER 2 N 1
ATOM 3666 C CA . SER B 2 205 ? 222.528 107.398 174.054 1.00 7.93 205 SER 2 CA 1
ATOM 3667 C C . SER B 2 205 ? 223.020 108.576 174.940 1.00 8.62 205 SER 2 C 1
ATOM 3668 O O . SER B 2 205 ? 224.230 108.915 174.877 1.00 8.59 205 SER 2 O 1
ATOM 3671 N N . TRP B 2 206 ? 222.127 109.214 175.650 1.00 9.45 206 TRP 2 N 1
ATOM 3672 C CA . TRP B 2 206 ? 222.456 110.422 176.404 1.00 10.11 206 TRP 2 CA 1
ATOM 3673 C C . TRP B 2 206 ? 223.664 110.363 177.297 1.00 11.02 206 TRP 2 C 1
ATOM 3674 O O . TRP B 2 206 ? 224.293 111.362 177.614 1.00 10.68 206 TRP 2 O 1
ATOM 3685 N N . THR B 2 207 ? 223.982 109.199 177.743 1.00 12.89 207 THR 2 N 1
ATOM 3686 C CA . THR B 2 207 ? 225.107 108.955 178.635 1.00 14.43 207 THR 2 CA 1
ATOM 3687 C C . THR B 2 207 ? 226.374 109.632 178.137 1.00 14.68 207 THR 2 C 1
ATOM 3688 O O . THR B 2 207 ? 226.951 110.289 179.027 1.00 15.33 207 THR 2 O 1
ATOM 3692 N N . GLN B 2 208 ? 226.718 109.432 176.885 1.00 14.90 208 GLN 2 N 1
ATOM 3693 C CA . GLN B 2 208 ? 227.959 110.080 176.454 1.00 15.46 208 GLN 2 CA 1
ATOM 3694 C C . GLN B 2 208 ? 227.771 111.239 175.509 1.00 14.11 208 GLN 2 C 1
ATOM 3695 O O . GLN B 2 208 ? 228.760 111.610 174.834 1.00 14.03 208 GLN 2 O 1
ATOM 3701 N N . HIS B 2 209 ? 226.585 111.816 175.441 1.00 12.63 209 HIS 2 N 1
ATOM 3702 C CA . HIS B 2 209 ? 226.389 112.942 174.488 1.00 11.27 209 HIS 2 CA 1
ATOM 3703 C C . HIS B 2 209 ? 225.479 114.003 175.054 1.00 10.67 209 HIS 2 C 1
ATOM 3704 O O . HIS B 2 209 ? 224.364 113.627 175.416 1.00 10.62 209 HIS 2 O 1
ATOM 3711 N N . ALA B 2 210 ? 225.893 115.232 175.138 1.00 9.82 210 ALA 2 N 1
ATOM 3712 C CA . ALA B 2 210 ? 225.010 116.309 175.638 1.00 8.90 210 ALA 2 CA 1
ATOM 3713 C C . ALA B 2 210 ? 224.694 116.979 174.295 1.00 8.78 210 ALA 2 C 1
ATOM 3714 O O . ALA B 2 210 ? 225.497 117.855 173.891 1.00 8.47 210 ALA 2 O 1
ATOM 3716 N N . SER B 2 211 ? 223.638 116.524 173.645 1.00 8.36 211 SER 2 N 1
ATOM 3717 C CA . SER B 2 211 ? 223.329 117.114 172.316 1.00 8.65 211 SER 2 CA 1
ATOM 3718 C C . SER B 2 211 ? 222.842 118.562 172.269 1.00 8.68 211 SER 2 C 1
ATOM 3719 O O . SER B 2 211 ? 222.944 119.225 171.189 1.00 9.07 211 SER 2 O 1
ATOM 3722 N N . TRP B 2 212 ? 222.334 119.135 173.339 1.00 8.03 212 TRP 2 N 1
ATOM 3723 C CA . TRP B 2 212 ? 221.865 120.522 173.328 1.00 7.28 212 TRP 2 CA 1
ATOM 3724 C C . TRP B 2 212 ? 222.444 121.291 174.514 1.00 6.95 212 TRP 2 C 1
ATOM 3725 O O . TRP B 2 212 ? 222.529 120.720 175.618 1.00 7.13 212 TRP 2 O 1
ATOM 3736 N N . THR B 2 213 ? 222.750 122.556 174.302 1.00 6.25 213 THR 2 N 1
ATOM 3737 C CA . THR B 2 213 ? 223.261 123.342 175.418 1.00 5.00 213 THR 2 CA 1
ATOM 3738 C C . THR B 2 213 ? 222.454 124.634 175.506 1.00 4.62 213 THR 2 C 1
ATOM 3739 O O . THR B 2 213 ? 222.228 125.231 174.418 1.00 4.36 213 THR 2 O 1
ATOM 3743 N N . LEU B 2 214 ? 222.093 124.958 176.745 1.00 4.46 214 LEU 2 N 1
ATOM 3744 C CA . LEU B 2 214 ? 221.387 126.247 176.939 1.00 4.22 214 LEU 2 CA 1
ATOM 3745 C C . LEU B 2 214 ? 222.551 127.213 177.258 1.00 4.44 214 LEU 2 C 1
ATOM 3746 O O . LEU B 2 214 ? 223.340 126.877 178.177 1.00 4.93 214 LEU 2 O 1
ATOM 3751 N N . VAL B 2 215 ? 222.753 128.306 176.564 1.00 4.11 215 VAL 2 N 1
ATOM 3752 C CA . VAL B 2 215 ? 223.828 129.256 176.822 1.00 3.70 215 VAL 2 CA 1
ATOM 3753 C C . VAL B 2 215 ? 223.304 130.639 177.243 1.00 4.45 215 VAL 2 C 1
ATOM 3754 O O . VAL B 2 215 ? 222.361 131.198 176.615 1.00 5.24 215 VAL 2 O 1
ATOM 3758 N N . ILE B 2 216 ? 223.906 131.195 178.281 1.00 4.06 216 ILE 2 N 1
ATOM 3759 C CA . ILE B 2 216 ? 223.546 132.528 178.780 1.00 3.55 216 ILE 2 CA 1
ATOM 3760 C C . ILE B 2 216 ? 224.779 133.418 178.593 1.00 3.82 216 ILE 2 C 1
ATOM 3761 O O . ILE B 2 216 ? 225.821 133.054 179.178 1.00 4.16 216 ILE 2 O 1
ATOM 3766 N N . ALA B 2 217 ? 224.714 134.493 177.823 1.00 3.58 217 ALA 2 N 1
ATOM 3767 C CA . ALA B 2 217 ? 225.884 135.347 177.631 1.00 3.35 217 ALA 2 CA 1
ATOM 3768 C C . ALA B 2 217 ? 225.560 136.815 177.811 1.00 3.64 217 ALA 2 C 1
ATOM 3769 O O . ALA B 2 217 ? 224.427 137.253 177.469 1.00 4.07 217 ALA 2 O 1
ATOM 3771 N N . VAL B 2 218 ? 226.551 137.554 178.305 1.00 3.45 218 VAL 2 N 1
ATOM 3772 C CA . VAL B 2 218 ? 226.321 139.013 178.446 1.00 3.31 218 VAL 2 CA 1
ATOM 3773 C C . VAL B 2 218 ? 226.587 139.691 177.101 1.00 3.50 218 VAL 2 C 1
ATOM 3774 O O . VAL B 2 218 ? 227.616 139.308 176.484 1.00 3.61 218 VAL 2 O 1
ATOM 3778 N N . VAL B 2 219 ? 225.758 140.616 176.647 1.00 3.58 219 VAL 2 N 1
ATOM 3779 C CA . VAL B 2 219 ? 226.170 141.268 175.376 1.00 3.70 219 VAL 2 CA 1
ATOM 3780 C C . VAL B 2 219 ? 226.299 142.768 175.655 1.00 4.07 219 VAL 2 C 1
ATOM 3781 O O . VAL B 2 219 ? 227.079 143.440 174.979 1.00 4.04 219 VAL 2 O 1
ATOM 3785 N N . ALA B 2 220 ? 225.564 143.280 176.602 1.00 4.39 220 ALA 2 N 1
ATOM 3786 C CA . ALA B 2 220 ? 225.671 144.722 176.937 1.00 4.17 220 ALA 2 CA 1
ATOM 3787 C C . ALA B 2 220 ? 225.763 144.687 178.454 1.00 4.54 220 ALA 2 C 1
ATOM 3788 O O . ALA B 2 220 ? 224.731 144.356 179.072 1.00 5.11 220 ALA 2 O 1
ATOM 3790 N N . PRO B 2 221 ? 226.929 144.973 178.984 1.00 4.66 221 PRO 2 N 1
ATOM 3791 C CA . PRO B 2 221 ? 227.203 144.921 180.436 1.00 4.62 221 PRO 2 CA 1
ATOM 3792 C C . PRO B 2 221 ? 226.309 145.737 181.346 1.00 5.21 221 PRO 2 C 1
ATOM 3793 O O . PRO B 2 221 ? 225.805 146.841 180.942 1.00 5.80 221 PRO 2 O 1
ATOM 3797 N N . LEU B 2 222 ? 226.073 145.168 182.549 1.00 5.44 222 LEU 2 N 1
ATOM 3798 C CA . LEU B 2 222 ? 225.194 145.763 183.576 1.00 5.45 222 LEU 2 CA 1
ATOM 3799 C C . LEU B 2 222 ? 225.705 147.116 184.078 1.00 6.57 222 LEU 2 C 1
ATOM 3800 O O . LEU B 2 222 ? 226.873 147.205 184.476 1.00 6.55 222 LEU 2 O 1
ATOM 3805 N N . THR B 2 223 ? 224.903 148.145 184.103 1.00 8.05 223 THR 2 N 1
ATOM 3806 C CA . THR B 2 223 ? 225.075 149.560 184.444 1.00 9.19 223 THR 2 CA 1
ATOM 3807 C C . THR B 2 223 ? 224.033 150.125 185.333 1.00 9.97 223 THR 2 C 1
ATOM 3808 O O . THR B 2 223 ? 222.867 149.753 185.098 1.00 10.76 223 THR 2 O 1
ATOM 3812 N N . TYR B 2 224 ? 224.279 150.911 186.317 1.00 10.81 224 TYR 2 N 1
ATOM 3813 C CA . TYR B 2 224 ? 223.229 151.457 187.179 1.00 11.94 224 TYR 2 CA 1
ATOM 3814 C C . TYR B 2 224 ? 223.953 152.451 188.091 1.00 13.14 224 TYR 2 C 1
ATOM 3815 O O . TYR B 2 224 ? 225.173 152.546 188.220 1.00 13.41 224 TYR 2 O 1
ATOM 3824 N N . SER B 2 225 ? 223.108 153.258 188.678 1.00 14.71 225 SER 2 N 1
ATOM 3825 C CA . SER B 2 225 ? 223.609 154.286 189.589 1.00 16.45 225 SER 2 CA 1
ATOM 3826 C C . SER B 2 225 ? 223.434 153.669 190.964 1.00 17.64 225 SER 2 C 1
ATOM 3827 O O . SER B 2 225 ? 222.733 152.678 191.200 1.00 18.02 225 SER 2 O 1
ATOM 3830 N N . THR B 2 226 ? 224.099 154.362 191.838 1.00 19.35 226 THR 2 N 1
ATOM 3831 C CA . THR B 2 226 ? 224.162 154.000 193.251 1.00 21.11 226 THR 2 CA 1
ATOM 3832 C C . THR B 2 226 ? 222.838 153.922 193.973 1.00 20.11 226 THR 2 C 1
ATOM 3833 O O . THR B 2 226 ? 222.170 154.952 193.897 1.00 20.54 226 THR 2 O 1
ATOM 3837 N N . GLY B 2 227 ? 222.610 152.828 194.657 1.00 18.86 227 GLY 2 N 1
ATOM 3838 C CA . GLY B 2 227 ? 221.374 152.606 195.414 1.00 16.94 227 GLY 2 CA 1
ATOM 3839 C C . GLY B 2 227 ? 220.517 151.631 194.603 1.00 15.64 227 GLY 2 C 1
ATOM 3840 O O . GLY B 2 227 ? 219.541 151.160 195.202 1.00 16.02 227 GLY 2 O 1
ATOM 3841 N N . ALA B 2 22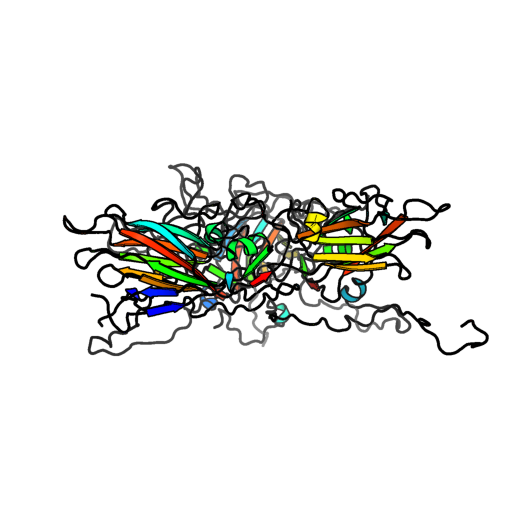8 ? 220.870 151.397 193.358 1.00 14.11 228 ALA 2 N 1
ATOM 3842 C CA . ALA B 2 228 ? 220.105 150.464 192.553 1.00 12.86 228 ALA 2 CA 1
ATOM 3843 C C . ALA B 2 228 ? 220.579 149.095 193.021 1.00 12.31 228 ALA 2 C 1
ATOM 3844 O O . ALA B 2 228 ? 221.645 149.017 193.631 1.00 11.75 228 ALA 2 O 1
ATOM 3846 N N . SER B 2 229 ? 219.787 148.092 192.736 1.00 12.09 229 SER 2 N 1
ATOM 3847 C CA . SER B 2 229 ? 220.156 146.715 193.060 1.00 11.59 229 SER 2 CA 1
ATOM 3848 C C . SER B 2 229 ? 221.493 146.532 192.357 1.00 11.94 229 SER 2 C 1
ATOM 3849 O O . SER B 2 229 ? 221.741 146.962 191.223 1.00 12.38 229 SER 2 O 1
ATOM 3852 N N . THR B 2 230 ? 222.416 145.866 192.967 1.00 12.40 230 THR 2 N 1
ATOM 3853 C CA . THR B 2 230 ? 223.784 145.600 192.526 1.00 12.56 230 THR 2 CA 1
ATOM 3854 C C . THR B 2 230 ? 224.263 144.307 191.899 1.00 12.24 230 THR 2 C 1
ATOM 3855 O O . THR B 2 230 ? 225.293 144.279 191.180 1.00 12.19 230 THR 2 O 1
ATOM 3859 N N . SER B 2 231 ? 223.565 143.229 192.155 1.00 11.65 231 SER 2 N 1
ATOM 3860 C CA . SER B 2 231 ? 223.793 141.911 191.592 1.00 11.56 231 SER 2 CA 1
ATOM 3861 C C . SER B 2 231 ? 222.390 141.364 191.259 1.00 11.44 231 SER 2 C 1
ATOM 3862 O O . SER B 2 231 ? 221.496 141.405 192.130 1.00 12.40 231 SER 2 O 1
ATOM 3865 N N . LEU B 2 232 ? 222.200 140.910 190.054 1.00 10.55 232 LEU 2 N 1
ATOM 3866 C CA . LEU B 2 232 ? 220.961 140.353 189.560 1.00 9.43 232 LEU 2 CA 1
ATOM 3867 C C . LEU B 2 232 ? 221.110 138.850 189.423 1.00 9.51 232 LEU 2 C 1
ATOM 3868 O O . LEU B 2 232 ? 221.922 138.384 188.593 1.00 9.76 232 LEU 2 O 1
ATOM 3873 N N . ASP B 2 233 ? 220.304 138.148 190.189 1.00 9.47 233 ASP 2 N 1
ATOM 3874 C CA . ASP B 2 233 ? 220.350 136.679 190.057 1.00 8.96 233 ASP 2 CA 1
ATOM 3875 C C . ASP B 2 233 ? 219.729 136.269 188.716 1.00 8.03 233 ASP 2 C 1
ATOM 3876 O O . ASP B 2 233 ? 218.802 136.944 188.200 1.00 8.46 233 ASP 2 O 1
ATOM 3881 N N . ILE B 2 234 ? 220.176 135.176 188.183 1.00 6.65 234 ILE 2 N 1
ATOM 3882 C CA . ILE B 2 234 ? 219.715 134.541 186.972 1.00 5.69 234 ILE 2 CA 1
ATOM 3883 C C . ILE B 2 234 ? 219.260 133.115 187.303 1.00 5.56 234 ILE 2 C 1
ATOM 3884 O O . ILE B 2 234 ? 220.113 132.298 187.717 1.00 5.74 234 ILE 2 O 1
ATOM 3889 N N . THR B 2 235 ? 217.995 132.800 187.110 1.00 5.20 235 THR 2 N 1
ATOM 3890 C CA . THR B 2 235 ? 217.448 131.443 187.357 1.00 5.27 235 THR 2 CA 1
ATOM 3891 C C . THR B 2 235 ? 216.814 130.889 186.081 1.00 5.81 235 THR 2 C 1
ATOM 3892 O O . THR B 2 235 ? 216.497 131.642 185.122 1.00 6.31 235 THR 2 O 1
ATOM 3896 N N . ALA B 2 236 ? 216.585 129.603 186.046 1.00 5.55 236 ALA 2 N 1
ATOM 3897 C CA . ALA B 2 236 ? 215.984 128.975 184.871 1.00 5.29 236 ALA 2 CA 1
ATOM 3898 C C . ALA B 2 236 ? 215.003 127.887 185.225 1.00 5.78 236 ALA 2 C 1
ATOM 3899 O O . ALA B 2 236 ? 215.169 127.206 186.265 1.00 6.57 236 ALA 2 O 1
ATOM 3901 N N . SER B 2 237 ? 214.037 127.722 184.340 1.00 5.76 237 SER 2 N 1
ATOM 3902 C CA . SER B 2 237 ? 213.008 126.652 184.498 1.00 5.54 237 SER 2 CA 1
ATOM 3903 C C . SER B 2 237 ? 213.157 125.761 183.244 1.00 5.76 237 SER 2 C 1
ATOM 3904 O O . SER B 2 237 ? 212.989 126.364 182.137 1.00 6.21 237 SER 2 O 1
ATOM 3907 N N . ILE B 2 238 ? 213.497 124.479 183.427 1.00 5.02 238 ILE 2 N 1
ATOM 3908 C CA . ILE B 2 238 ? 213.679 123.660 182.235 1.00 4.56 238 ILE 2 CA 1
ATOM 3909 C C . ILE B 2 238 ? 212.706 122.517 182.254 1.00 5.04 238 ILE 2 C 1
ATOM 3910 O O . ILE B 2 238 ? 212.573 121.877 183.298 1.00 5.68 238 ILE 2 O 1
ATOM 3915 N N . GLN B 2 239 ? 212.083 122.250 181.138 1.00 5.29 239 GLN 2 N 1
ATOM 3916 C CA . GLN B 2 239 ? 211.110 121.149 181.000 1.00 5.42 239 GLN 2 CA 1
ATOM 3917 C C . GLN B 2 239 ? 211.373 120.249 179.790 1.00 5.09 239 GLN 2 C 1
ATOM 3918 O O . GLN B 2 239 ? 211.485 120.769 178.638 1.00 5.16 239 GLN 2 O 1
ATOM 3924 N N . PRO B 2 240 ? 211.477 118.942 180.018 1.00 4.73 240 PRO 2 N 1
ATOM 3925 C CA . PRO B 2 240 ? 211.677 118.001 178.901 1.00 4.68 240 PRO 2 CA 1
ATOM 3926 C C . PRO B 2 240 ? 210.363 117.926 178.137 1.00 4.84 240 PRO 2 C 1
ATOM 3927 O O . PRO B 2 240 ? 209.300 117.746 178.746 1.00 5.11 240 PRO 2 O 1
ATOM 3931 N N . VAL B 2 241 ? 210.303 118.119 176.843 1.00 5.21 241 VAL 2 N 1
ATOM 3932 C CA . VAL B 2 241 ? 209.112 118.087 176.004 1.00 5.19 241 VAL 2 CA 1
ATOM 3933 C C . VAL B 2 241 ? 208.916 116.716 175.357 1.00 6.56 241 VAL 2 C 1
ATOM 3934 O O . VAL B 2 241 ? 209.617 116.307 174.409 1.00 7.08 241 VAL 2 O 1
ATOM 3938 N N . ARG B 2 242 ? 207.925 116.036 175.901 1.00 7.87 242 ARG 2 N 1
ATOM 3939 C CA . ARG B 2 242 ? 207.545 114.703 175.438 1.00 9.14 242 ARG 2 CA 1
ATOM 3940 C C . ARG B 2 242 ? 208.660 113.693 175.242 1.00 8.02 242 ARG 2 C 1
ATOM 3941 O O . ARG B 2 242 ? 208.775 113.140 174.142 1.00 7.41 242 ARG 2 O 1
ATOM 3949 N N . PRO B 2 243 ? 209.390 113.530 176.332 1.00 7.11 243 PRO 2 N 1
ATOM 3950 C CA . PRO B 2 243 ? 210.507 112.593 176.309 1.00 6.19 243 PRO 2 CA 1
ATOM 3951 C C . PRO B 2 243 ? 209.930 111.195 176.172 1.00 5.98 243 PRO 2 C 1
ATOM 3952 O O . PRO B 2 243 ? 208.855 110.865 176.725 1.00 6.12 243 PRO 2 O 1
ATOM 3956 N N . VAL B 2 244 ? 210.710 110.443 175.417 1.00 5.22 244 VAL 2 N 1
ATOM 3957 C CA . VAL B 2 244 ? 210.437 109.030 175.102 1.00 4.64 244 VAL 2 CA 1
ATOM 3958 C C . VAL B 2 244 ? 211.639 108.186 175.452 1.00 4.64 244 VAL 2 C 1
ATOM 3959 O O . VAL B 2 244 ? 212.750 108.341 174.871 1.00 5.66 244 VAL 2 O 1
ATOM 3963 N N . PHE B 2 245 ? 211.543 107.269 176.391 1.00 4.53 245 PHE 2 N 1
ATOM 3964 C CA . PHE B 2 245 ? 212.635 106.399 176.816 1.00 4.18 245 PHE 2 CA 1
ATOM 3965 C C . PHE B 2 245 ? 212.590 104.976 176.272 1.00 4.54 245 PHE 2 C 1
ATOM 3966 O O . PHE B 2 245 ? 211.538 104.318 176.140 1.00 4.99 245 PHE 2 O 1
ATOM 3974 N N . ASN B 2 246 ? 213.790 104.468 176.021 1.00 5.01 246 ASN 2 N 1
ATOM 3975 C CA . ASN B 2 246 ? 213.922 103.092 175.524 1.00 5.68 246 ASN 2 CA 1
ATOM 3976 C C . ASN B 2 246 ? 215.237 102.498 176.063 1.00 6.14 246 ASN 2 C 1
ATOM 3977 O O . ASN B 2 246 ? 216.139 103.278 176.355 1.00 6.65 246 ASN 2 O 1
ATOM 3982 N N . GLY B 2 247 ? 215.215 101.172 176.102 1.00 6.55 247 GLY 2 N 1
ATOM 3983 C CA . GLY B 2 247 ? 216.342 100.365 176.547 1.00 7.16 247 GLY 2 CA 1
ATOM 3984 C C . GLY B 2 247 ? 216.487 100.416 178.064 1.00 7.59 247 GLY 2 C 1
ATOM 3985 O O . GLY B 2 247 ? 217.490 100.974 178.550 1.00 8.13 247 GLY 2 O 1
ATOM 3986 N N . LEU B 2 248 ? 215.501 99.825 178.724 1.00 7.72 248 LEU 2 N 1
ATOM 3987 C CA . LEU B 2 248 ? 215.452 99.757 180.195 1.00 8.23 248 LEU 2 CA 1
ATOM 3988 C C . LEU B 2 248 ? 216.426 98.748 180.799 1.00 9.27 248 LEU 2 C 1
ATOM 3989 O O . LEU B 2 248 ? 216.379 97.579 180.365 1.00 9.64 248 LEU 2 O 1
ATOM 3994 N N . ARG B 2 249 ? 217.268 99.114 181.728 1.00 10.08 249 ARG 2 N 1
ATOM 3995 C CA . ARG B 2 249 ? 218.253 98.213 182.333 1.00 11.09 249 ARG 2 CA 1
ATOM 3996 C C . ARG B 2 249 ? 218.402 98.698 183.768 1.00 12.38 249 ARG 2 C 1
ATOM 3997 O O . ARG B 2 249 ? 217.544 99.473 184.273 1.00 12.41 249 ARG 2 O 1
ATOM 4005 N N . HIS B 2 250 ? 219.446 98.269 184.439 1.00 13.93 250 HIS 2 N 1
ATOM 4006 C CA . HIS B 2 250 ? 219.670 98.671 185.826 1.00 15.48 250 HIS 2 CA 1
ATOM 4007 C C . HIS B 2 250 ? 220.178 100.108 185.766 1.00 17.77 250 HIS 2 C 1
ATOM 4008 O O . HIS B 2 250 ? 220.457 100.547 184.641 1.00 17.25 250 HIS 2 O 1
ATOM 4015 N N . GLU B 2 251 ? 220.287 100.647 186.978 1.00 21.35 251 GLU 2 N 1
ATOM 4016 C CA . GLU B 2 251 ? 220.709 102.030 187.111 1.00 24.52 251 GLU 2 CA 1
ATOM 4017 C C . GLU B 2 251 ? 222.178 102.285 186.835 1.00 26.81 251 GLU 2 C 1
ATOM 4018 O O . GLU B 2 251 ? 223.037 101.519 187.296 1.00 26.55 251 GLU 2 O 1
ATOM 4024 N N . VAL B 2 252 ? 222.261 103.397 186.114 1.00 30.52 252 VAL 2 N 1
ATOM 4025 C CA . VAL B 2 252 ? 223.512 104.006 185.643 1.00 34.30 252 VAL 2 CA 1
ATOM 4026 C C . VAL B 2 252 ? 224.467 103.955 186.842 1.00 37.70 252 VAL 2 C 1
ATOM 4027 O O . VAL B 2 252 ? 225.645 103.505 186.793 1.00 38.47 252 VAL 2 O 1
ATOM 4031 N N . LEU B 2 253 ? 223.775 104.477 187.875 1.00 41.42 253 LEU 2 N 1
ATOM 4032 C CA . LEU B 2 253 ? 224.515 104.423 189.155 1.00 45.32 253 LEU 2 CA 1
ATOM 4033 C C . LEU B 2 253 ? 225.198 105.775 189.404 1.00 47.52 253 LEU 2 C 1
ATOM 4034 O O . LEU B 2 253 ? 224.411 106.693 189.774 1.00 47.86 253 LEU 2 O 1
ATOM 4039 N N . SER B 2 254 ? 226.551 105.540 189.130 1.00 49.71 254 SER 2 N 1
ATOM 4040 C CA . SER B 2 254 ? 227.317 106.799 189.326 1.00 52.15 254 SER 2 CA 1
ATOM 4041 C C . SER B 2 254 ? 226.763 107.726 188.160 1.00 53.27 254 SER 2 C 1
ATOM 4042 O O . SER B 2 254 ? 226.911 107.902 186.943 1.00 53.20 254 SER 2 O 1
ATOM 4045 N N . ARG B 2 255 ? 225.847 108.356 188.935 1.00 54.89 255 ARG 2 N 1
ATOM 4046 C CA . ARG B 2 255 ? 225.001 109.493 188.627 1.00 56.25 255 ARG 2 CA 1
ATOM 4047 C C . ARG B 2 255 ? 225.831 110.314 189.762 1.00 57.41 255 ARG 2 C 1
ATOM 4048 O O . ARG B 2 255 ? 225.898 110.283 191.001 1.00 57.15 255 ARG 2 O 1
ATOM 4056 N N . GLN B 2 256 ? 226.677 110.942 188.963 1.00 59.01 256 GLN 2 N 1
ATOM 4057 C CA . GLN B 2 256 ? 227.804 111.832 188.899 1.00 60.29 256 GLN 2 CA 1
ATOM 4058 C C . GLN B 2 256 ? 228.905 111.149 188.012 1.00 60.53 256 GLN 2 C 1
ATOM 4059 O O . GLN B 2 256 ? 228.710 110.553 186.883 1.00 60.91 256 GLN 2 O 1
ATOM 4065 N N . SER C 3 1 ? 230.759 113.678 109.895 1.00 12.46 1 SER 3 N 1
ATOM 4066 C CA . SER C 3 1 ? 229.948 112.517 110.327 1.00 12.92 1 SER 3 CA 1
ATOM 4067 C C . SER C 3 1 ? 230.608 111.595 111.363 1.00 12.27 1 SER 3 C 1
ATOM 4068 O O . SER C 3 1 ? 229.780 110.827 111.950 1.00 13.40 1 SER 3 O 1
ATOM 4071 N N . PRO C 3 2 ? 231.906 111.485 111.596 1.00 10.46 2 PRO 3 N 1
ATOM 4072 C CA . PRO C 3 2 ? 232.434 110.760 112.721 1.00 8.97 2 PRO 3 CA 1
ATOM 4073 C C . PRO C 3 2 ? 231.932 111.627 113.906 1.00 7.92 2 PRO 3 C 1
ATOM 4074 O O . PRO C 3 2 ? 231.922 112.902 113.774 1.00 7.88 2 PRO 3 O 1
ATOM 4078 N N . ILE C 3 3 ? 231.519 111.112 115.041 1.00 6.45 3 ILE 3 N 1
ATOM 4079 C CA . ILE C 3 3 ? 231.075 111.865 116.190 1.00 5.09 3 ILE 3 CA 1
ATOM 4080 C C . ILE C 3 3 ? 232.167 112.374 117.148 1.00 4.76 3 ILE 3 C 1
ATOM 4081 O O . ILE C 3 3 ? 233.024 111.588 117.645 1.00 4.95 3 ILE 3 O 1
ATOM 4086 N N . PRO C 3 4 ? 232.132 113.664 117.461 1.00 3.87 4 PRO 3 N 1
ATOM 4087 C CA . PRO C 3 4 ? 233.089 114.280 118.369 1.00 3.47 4 PRO 3 CA 1
ATOM 4088 C C . PRO C 3 4 ? 232.928 113.884 119.837 1.00 3.18 4 PRO 3 C 1
ATOM 4089 O O . PRO C 3 4 ? 231.816 113.999 120.373 1.00 3.30 4 PRO 3 O 1
ATOM 4093 N N . VAL C 3 5 ? 233.981 113.460 120.509 1.00 2.89 5 VAL 3 N 1
ATOM 4094 C CA . VAL C 3 5 ? 233.877 113.074 121.921 1.00 2.84 5 VAL 3 CA 1
ATOM 4095 C C . VAL C 3 5 ? 234.905 113.836 122.743 1.00 3.23 5 VAL 3 C 1
ATOM 4096 O O . VAL C 3 5 ? 235.974 114.251 122.257 1.00 3.86 5 VAL 3 O 1
ATOM 4100 N N . THR C 3 6 ? 234.582 114.015 124.000 1.00 3.03 6 THR 3 N 1
ATOM 4101 C CA . THR C 3 6 ? 235.428 114.655 125.004 1.00 3.23 6 THR 3 CA 1
ATOM 4102 C C . THR C 3 6 ? 235.925 113.514 125.931 1.00 3.12 6 THR 3 C 1
ATOM 4103 O O . THR C 3 6 ? 235.092 112.827 126.564 1.00 3.38 6 THR 3 O 1
ATOM 4107 N N . ILE C 3 7 ? 237.197 113.220 126.017 1.00 2.74 7 ILE 3 N 1
ATOM 4108 C CA . ILE C 3 7 ? 237.674 112.155 126.875 1.00 2.75 7 ILE 3 CA 1
ATOM 4109 C C . ILE C 3 7 ? 237.816 112.582 128.312 1.00 3.06 7 ILE 3 C 1
ATOM 4110 O O . ILE C 3 7 ? 238.528 113.537 128.608 1.00 3.25 7 ILE 3 O 1
ATOM 4115 N N . ARG C 3 8 ? 237.160 111.877 129.202 1.00 3.29 8 ARG 3 N 1
ATOM 4116 C CA . ARG C 3 8 ? 237.216 112.210 130.642 1.00 3.53 8 ARG 3 CA 1
ATOM 4117 C C . ARG C 3 8 ? 238.593 111.887 131.207 1.00 3.45 8 ARG 3 C 1
ATOM 4118 O O . ARG C 3 8 ? 239.284 110.996 130.689 1.00 3.55 8 ARG 3 O 1
ATOM 4126 N N . GLU C 3 9 ? 238.895 112.648 132.232 1.00 3.05 9 GLU 3 N 1
ATOM 4127 C CA . GLU C 3 9 ? 240.170 112.546 132.924 1.00 2.86 9 GLU 3 CA 1
ATOM 4128 C C . GLU C 3 9 ? 240.452 111.134 133.396 1.00 2.83 9 GLU 3 C 1
ATOM 4129 O O . GLU C 3 9 ? 241.618 110.764 133.339 1.00 2.88 9 GLU 3 O 1
ATOM 4135 N N . HIS C 3 10 ? 239.436 110.428 133.813 1.00 2.78 10 HIS 3 N 1
ATOM 4136 C CA . HIS C 3 10 ? 239.639 109.060 134.305 1.00 2.84 10 HIS 3 CA 1
ATOM 4137 C C . HIS C 3 10 ? 239.823 108.024 133.204 1.00 2.66 10 HIS 3 C 1
ATOM 4138 O O . HIS C 3 10 ? 239.789 106.817 133.523 1.00 2.20 10 HIS 3 O 1
ATOM 4145 N N . ALA C 3 11 ? 240.064 108.446 131.972 1.00 2.56 11 ALA 3 N 1
ATOM 4146 C CA . ALA C 3 11 ? 240.264 107.506 130.852 1.00 2.70 11 ALA 3 CA 1
ATOM 4147 C C . ALA C 3 11 ? 241.196 106.342 131.189 1.00 2.98 11 ALA 3 C 1
ATOM 4148 O O . ALA C 3 11 ? 242.311 106.619 131.700 1.00 3.68 11 ALA 3 O 1
ATOM 4150 N N . GLY C 3 12 ? 240.805 105.125 130.863 1.00 2.41 12 GLY 3 N 1
ATOM 4151 C CA . GLY C 3 12 ? 241.619 103.945 131.101 1.00 2.29 12 GLY 3 CA 1
ATOM 4152 C C . GLY C 3 12 ? 241.519 103.274 132.444 1.00 2.70 12 GLY 3 C 1
ATOM 4153 O O . GLY C 3 12 ? 242.123 102.190 132.544 1.00 3.17 12 GLY 3 O 1
ATOM 4154 N N . THR C 3 13 ? 240.858 103.750 133.490 1.00 2.55 13 THR 3 N 1
ATOM 4155 C CA . THR C 3 13 ? 240.774 103.080 134.788 1.00 2.57 13 THR 3 CA 1
ATOM 4156 C C . THR C 3 13 ? 239.963 101.801 134.830 1.00 3.31 13 THR 3 C 1
ATOM 4157 O O . THR C 3 13 ? 238.993 101.605 134.069 1.00 3.60 13 THR 3 O 1
ATOM 4161 N N . TRP C 3 14 ? 240.273 100.909 135.752 1.00 3.88 14 TRP 3 N 1
ATOM 4162 C CA . TRP C 3 14 ? 239.501 99.674 135.926 1.00 3.58 14 TRP 3 CA 1
ATOM 4163 C C . TRP C 3 14 ? 238.912 99.748 137.345 1.00 4.06 14 TRP 3 C 1
ATOM 4164 O O . TRP C 3 14 ? 239.591 100.043 138.341 1.00 4.73 14 TRP 3 O 1
ATOM 4175 N N . TYR C 3 15 ? 237.613 99.524 137.415 1.00 3.85 15 TYR 3 N 1
ATOM 4176 C CA . TYR C 3 15 ? 236.868 99.537 138.699 1.00 3.91 15 TYR 3 CA 1
ATOM 4177 C C . TYR C 3 15 ? 236.414 98.107 139.013 1.00 3.75 15 TYR 3 C 1
ATOM 4178 O O . TYR C 3 15 ? 235.576 97.561 138.257 1.00 3.87 15 TYR 3 O 1
ATOM 4187 N N . SER C 3 16 ? 236.931 97.532 140.070 1.00 3.65 16 SER 3 N 1
ATOM 4188 C CA . SER C 3 16 ? 236.636 96.158 140.473 1.00 3.22 16 SER 3 CA 1
ATOM 4189 C C . SER C 3 16 ? 235.143 95.916 140.624 1.00 3.41 16 SER 3 C 1
ATOM 4190 O O . SER C 3 16 ? 234.757 94.742 140.430 1.00 4.05 16 SER 3 O 1
ATOM 4193 N N . THR C 3 17 ? 234.369 96.927 140.973 1.00 2.76 17 THR 3 N 1
ATOM 4194 C CA . THR C 3 17 ? 232.936 96.772 141.189 1.00 2.00 17 THR 3 CA 1
ATOM 4195 C C . THR C 3 17 ? 232.069 97.527 140.211 1.00 2.00 17 THR 3 C 1
ATOM 4196 O O . THR C 3 17 ? 230.899 97.780 140.568 1.00 2.00 17 THR 3 O 1
ATOM 4200 N N . LEU C 3 18 ? 232.547 97.899 139.052 1.00 2.00 18 LEU 3 N 1
ATOM 4201 C CA . LEU C 3 18 ? 231.737 98.613 138.064 1.00 2.00 18 LEU 3 CA 1
ATOM 4202 C C . LEU C 3 18 ? 230.351 98.050 137.813 1.00 2.00 18 LEU 3 C 1
ATOM 4203 O O . LEU C 3 18 ? 230.285 96.852 137.503 1.00 2.00 18 LEU 3 O 1
ATOM 4208 N N . PRO C 3 19 ? 229.294 98.825 137.874 1.00 2.00 19 PRO 3 N 1
ATOM 4209 C CA . PRO C 3 19 ? 227.975 98.259 137.606 1.00 2.32 19 PRO 3 CA 1
ATOM 4210 C C . PRO C 3 19 ? 227.843 98.058 136.095 1.00 3.23 19 PRO 3 C 1
ATOM 4211 O O . PRO C 3 19 ? 226.896 98.635 135.546 1.00 3.04 19 PRO 3 O 1
ATOM 4215 N N . ASP C 3 20 ? 228.722 97.313 135.450 1.00 4.14 20 ASP 3 N 1
ATOM 4216 C CA . ASP C 3 20 ? 228.577 97.042 134.009 1.00 4.87 20 ASP 3 CA 1
ATOM 4217 C C . ASP C 3 20 ? 229.419 95.848 133.558 1.00 5.42 20 ASP 3 C 1
ATOM 4218 O O . ASP C 3 20 ? 230.356 95.244 134.170 1.00 6.37 20 ASP 3 O 1
ATOM 4223 N N . SER C 3 21 ? 228.993 95.425 132.359 1.00 5.38 21 SER 3 N 1
ATOM 4224 C CA . SER C 3 21 ? 229.562 94.219 131.686 1.00 5.97 21 SER 3 CA 1
ATOM 4225 C C . SER C 3 21 ? 230.732 94.418 130.748 1.00 6.28 21 SER 3 C 1
ATOM 4226 O O . SER C 3 21 ? 231.031 95.613 130.464 1.00 7.46 21 SER 3 O 1
ATOM 4229 N N . THR C 3 22 ? 231.429 93.395 130.269 1.00 5.29 22 THR 3 N 1
ATOM 4230 C CA . THR C 3 22 ? 232.572 93.665 129.366 1.00 4.10 22 THR 3 CA 1
ATOM 4231 C C . THR C 3 22 ? 232.305 92.993 128.040 1.00 3.70 22 THR 3 C 1
ATOM 4232 O O . THR C 3 22 ? 231.122 92.671 127.775 1.00 3.60 22 THR 3 O 1
ATOM 4236 N N . VAL C 3 23 ? 233.355 92.827 127.250 1.00 3.15 23 VAL 3 N 1
ATOM 4237 C CA . VAL C 3 23 ? 233.251 92.178 125.933 1.00 2.65 23 VAL 3 CA 1
ATOM 4238 C C . VAL C 3 23 ? 233.075 90.662 125.954 1.00 3.05 23 VAL 3 C 1
ATOM 4239 O O . VAL C 3 23 ? 233.911 89.959 126.565 1.00 3.60 23 VAL 3 O 1
ATOM 4243 N N . PRO C 3 24 ? 232.043 90.173 125.281 1.00 2.97 24 PRO 3 N 1
ATOM 4244 C CA . PRO C 3 24 ? 231.751 88.729 125.175 1.00 3.01 24 PRO 3 CA 1
ATOM 4245 C C . PRO C 3 24 ? 232.605 88.150 124.090 1.00 3.55 24 PRO 3 C 1
ATOM 4246 O O . PRO C 3 24 ? 232.625 88.776 122.995 1.00 4.31 24 PRO 3 O 1
ATOM 4250 N N . ILE C 3 25 ? 233.315 87.056 124.258 1.00 3.57 25 ILE 3 N 1
ATOM 4251 C CA . ILE C 3 25 ? 234.159 86.568 123.117 1.00 3.58 25 ILE 3 CA 1
ATOM 4252 C C . ILE C 3 25 ? 233.688 85.243 122.527 1.00 4.31 25 ILE 3 C 1
ATOM 4253 O O . ILE C 3 25 ? 234.227 84.841 121.479 1.00 4.87 25 ILE 3 O 1
ATOM 4258 N N . TYR C 3 26 ? 232.760 84.565 123.183 1.00 4.87 26 TYR 3 N 1
ATOM 4259 C CA . TYR C 3 26 ? 232.358 83.276 122.614 1.00 5.93 26 TYR 3 CA 1
ATOM 4260 C C . TYR C 3 26 ? 230.866 83.139 122.669 1.00 6.85 26 TYR 3 C 1
ATOM 4261 O O . TYR C 3 26 ? 230.436 82.271 123.448 1.00 7.50 26 TYR 3 O 1
ATOM 4270 N N . GLY C 3 27 ? 230.162 83.948 121.894 1.00 7.45 27 GLY 3 N 1
ATOM 4271 C CA . GLY C 3 27 ? 228.697 83.917 121.877 1.00 8.09 27 GLY 3 CA 1
ATOM 4272 C C . GLY C 3 27 ? 228.012 82.677 121.310 1.00 8.67 27 GLY 3 C 1
ATOM 4273 O O . GLY C 3 27 ? 228.658 81.744 120.739 1.00 9.70 27 GLY 3 O 1
ATOM 4274 N N . LYS C 3 28 ? 226.717 82.714 121.547 1.00 8.39 28 LYS 3 N 1
ATOM 4275 C CA . LYS C 3 28 ? 225.737 81.740 121.120 1.00 8.13 28 LYS 3 CA 1
ATOM 4276 C C . LYS C 3 28 ? 226.011 80.336 121.656 1.00 7.24 28 LYS 3 C 1
ATOM 4277 O O . LYS C 3 28 ? 225.657 79.381 120.928 1.00 6.77 28 LYS 3 O 1
ATOM 4283 N N . THR C 3 29 ? 226.593 80.340 122.853 1.00 6.34 29 THR 3 N 1
ATOM 4284 C CA . THR C 3 29 ? 226.885 79.018 123.436 1.00 5.76 29 THR 3 CA 1
ATOM 4285 C C . THR C 3 29 ? 225.751 78.473 124.282 1.00 5.48 29 THR 3 C 1
ATOM 4286 O O . THR C 3 29 ? 225.478 79.000 125.382 1.00 5.69 29 THR 3 O 1
ATOM 4290 N N . PRO C 3 30 ? 225.068 77.438 123.863 1.00 5.00 30 PRO 3 N 1
ATOM 4291 C CA . PRO C 3 30 ? 223.990 76.898 124.712 1.00 4.86 30 PRO 3 CA 1
ATOM 4292 C C . PRO C 3 30 ? 224.673 76.098 125.801 1.00 4.93 30 PRO 3 C 1
ATOM 4293 O O . PRO C 3 30 ? 225.736 75.458 125.668 1.00 4.65 30 PRO 3 O 1
ATOM 4297 N N . VAL C 3 31 ? 224.026 76.134 126.939 1.00 5.06 31 VAL 3 N 1
ATOM 4298 C CA . VAL C 3 31 ? 224.417 75.407 128.166 1.00 5.01 31 VAL 3 CA 1
ATOM 4299 C C . VAL C 3 31 ? 223.759 74.031 128.275 1.00 5.06 31 VAL 3 C 1
ATOM 4300 O O . VAL C 3 31 ? 222.864 73.626 127.469 1.00 5.21 31 VAL 3 O 1
ATOM 4304 N N . ALA C 3 32 ? 224.226 73.299 129.276 1.00 4.45 32 ALA 3 N 1
ATOM 4305 C CA . ALA C 3 32 ? 223.687 71.942 129.544 1.00 4.70 32 ALA 3 CA 1
ATOM 4306 C C . ALA C 3 32 ? 222.513 72.161 130.525 1.00 5.01 32 ALA 3 C 1
ATOM 4307 O O . ALA C 3 32 ? 222.789 72.708 131.623 1.00 5.72 32 ALA 3 O 1
ATOM 4309 N N . PRO C 3 33 ? 221.360 71.738 130.067 1.00 4.43 33 PRO 3 N 1
ATOM 4310 C CA . PRO C 3 33 ? 220.143 71.914 130.861 1.00 4.34 33 PRO 3 CA 1
ATOM 4311 C C . PRO C 3 33 ? 220.385 71.460 132.282 1.00 4.49 33 PRO 3 C 1
ATOM 4312 O O . PRO C 3 33 ? 220.900 70.367 132.500 1.00 4.46 33 PRO 3 O 1
ATOM 4316 N N . ALA C 3 34 ? 220.017 72.287 133.218 1.00 4.91 34 ALA 3 N 1
ATOM 4317 C CA . ALA C 3 34 ? 220.205 72.032 134.646 1.00 5.58 34 ALA 3 CA 1
ATOM 4318 C C . ALA C 3 34 ? 218.888 72.199 135.373 1.00 5.76 34 ALA 3 C 1
ATOM 4319 O O . ALA C 3 34 ? 218.748 72.562 136.533 1.00 5.67 34 ALA 3 O 1
ATOM 4321 N N . ASN C 3 35 ? 217.895 71.910 134.593 1.00 6.38 35 ASN 3 N 1
ATOM 4322 C CA . ASN C 3 35 ? 216.519 72.072 135.076 1.00 7.23 35 ASN 3 CA 1
ATOM 4323 C C . ASN C 3 35 ? 216.073 71.005 136.014 1.00 7.67 35 ASN 3 C 1
ATOM 4324 O O . ASN C 3 35 ? 214.936 71.209 136.436 1.00 8.63 35 ASN 3 O 1
ATOM 4329 N N . TYR C 3 36 ? 216.766 69.963 136.325 1.00 7.95 36 TYR 3 N 1
ATOM 4330 C CA . TYR C 3 36 ? 216.322 68.907 137.259 1.00 7.40 36 TYR 3 CA 1
ATOM 4331 C C . TYR C 3 36 ? 216.712 69.301 138.684 1.00 7.92 36 TYR 3 C 1
ATOM 4332 O O . TYR C 3 36 ? 216.269 68.659 139.647 1.00 8.33 36 TYR 3 O 1
ATOM 4341 N N . MET C 3 37 ? 217.577 70.299 138.819 1.00 8.59 37 MET 3 N 1
ATOM 4342 C CA . MET C 3 37 ? 218.215 70.796 140.022 1.00 9.15 37 MET 3 CA 1
ATOM 4343 C C . MET C 3 37 ? 217.236 71.255 141.061 1.00 9.60 37 MET 3 C 1
ATOM 4344 O O . MET C 3 37 ? 216.192 71.773 140.636 1.00 10.59 37 MET 3 O 1
ATOM 4349 N N . VAL C 3 38 ? 217.532 71.088 142.327 1.00 9.25 38 VAL 3 N 1
ATOM 4350 C CA . VAL C 3 38 ? 216.729 71.528 143.461 1.00 8.94 38 VAL 3 CA 1
ATOM 4351 C C . VAL C 3 38 ? 217.633 72.189 144.516 1.00 9.08 38 VAL 3 C 1
ATOM 4352 O O . VAL C 3 38 ? 218.867 72.123 144.352 1.00 9.40 38 VAL 3 O 1
ATOM 4356 N N . GLY C 3 39 ? 216.984 72.689 145.562 1.00 8.89 39 GLY 3 N 1
ATOM 4357 C CA . GLY C 3 39 ? 217.743 73.307 146.647 1.00 8.18 39 GLY 3 CA 1
ATOM 4358 C C . GLY C 3 39 ? 218.345 74.655 146.309 1.00 7.90 39 GLY 3 C 1
ATOM 4359 O O . GLY C 3 39 ? 219.355 74.996 146.950 1.00 7.64 39 GLY 3 O 1
ATOM 4360 N N . GLU C 3 40 ? 217.797 75.427 145.397 1.00 7.93 40 GLU 3 N 1
ATOM 4361 C CA . GLU C 3 40 ? 218.517 76.721 145.191 1.00 8.06 40 GLU 3 CA 1
ATOM 4362 C C . GLU C 3 40 ? 218.022 77.822 146.109 1.00 7.78 40 GLU 3 C 1
ATOM 4363 O O . GLU C 3 40 ? 216.821 77.813 146.497 1.00 8.62 40 GLU 3 O 1
ATOM 4369 N N . TYR C 3 41 ? 218.890 78.759 146.487 1.00 6.95 41 TYR 3 N 1
ATOM 4370 C CA . TYR C 3 41 ? 218.499 79.917 147.315 1.00 6.28 41 TYR 3 CA 1
ATOM 4371 C C . TYR C 3 41 ? 219.011 81.149 146.551 1.00 6.93 41 TYR 3 C 1
ATOM 4372 O O . TYR C 3 41 ? 219.892 81.017 145.636 1.00 7.03 41 TYR 3 O 1
ATOM 4381 N N . LYS C 3 42 ? 218.399 82.271 146.947 1.00 7.47 42 LYS 3 N 1
ATOM 4382 C CA . LYS C 3 42 ? 218.827 83.482 146.216 1.00 8.02 42 LYS 3 CA 1
ATOM 4383 C C . LYS C 3 42 ? 219.298 84.681 146.986 1.00 7.56 42 LYS 3 C 1
ATOM 4384 O O . LYS C 3 42 ? 219.903 85.590 146.404 1.00 7.91 42 LYS 3 O 1
ATOM 4390 N N . ASP C 3 43 ? 218.994 84.620 148.232 1.00 7.12 43 ASP 3 N 1
ATOM 4391 C CA . ASP C 3 43 ? 219.338 85.655 149.199 1.00 6.89 43 ASP 3 CA 1
ATOM 4392 C C . ASP C 3 43 ? 219.904 84.940 150.436 1.00 6.05 43 ASP 3 C 1
ATOM 4393 O O . ASP C 3 43 ? 219.323 83.952 150.911 1.00 5.87 43 ASP 3 O 1
ATOM 4398 N N . PHE C 3 44 ? 221.003 85.450 150.933 1.00 5.19 44 PHE 3 N 1
ATOM 4399 C CA . PHE C 3 44 ? 221.659 84.906 152.112 1.00 4.51 44 PHE 3 CA 1
ATOM 4400 C C . PHE C 3 44 ? 220.681 84.945 153.274 1.00 4.97 44 PHE 3 C 1
ATOM 4401 O O . PHE C 3 44 ? 220.775 84.061 154.148 1.00 5.28 44 PHE 3 O 1
ATOM 4409 N N . LEU C 3 45 ? 219.778 85.915 153.268 1.00 5.50 45 LEU 3 N 1
ATOM 4410 C CA . LEU C 3 45 ? 218.817 86.049 154.375 1.00 5.96 45 LEU 3 CA 1
ATOM 4411 C C . LEU C 3 45 ? 217.921 84.811 154.443 1.00 6.93 45 LEU 3 C 1
ATOM 4412 O O . LEU C 3 45 ? 217.367 84.580 155.542 1.00 7.65 45 LEU 3 O 1
ATOM 4417 N N . GLU C 3 46 ? 217.808 84.164 153.303 1.00 7.50 46 GLU 3 N 1
ATOM 4418 C CA . GLU C 3 46 ? 217.011 82.962 153.195 1.00 7.76 46 GLU 3 CA 1
ATOM 4419 C C . GLU C 3 46 ? 217.617 81.912 154.101 1.00 8.26 46 GLU 3 C 1
ATOM 4420 O O . GLU C 3 46 ? 216.857 81.120 154.691 1.00 9.09 46 GLU 3 O 1
ATOM 4426 N N . ILE C 3 47 ? 218.935 81.860 154.256 1.00 8.30 47 ILE 3 N 1
ATOM 4427 C CA . ILE C 3 47 ? 219.442 80.789 155.124 1.00 8.25 47 ILE 3 CA 1
ATOM 4428 C C . ILE C 3 47 ? 220.024 81.340 156.400 1.00 8.89 47 ILE 3 C 1
ATOM 4429 O O . ILE C 3 47 ? 220.446 80.519 157.237 1.00 8.88 47 ILE 3 O 1
ATOM 4434 N N . ALA C 3 48 ? 220.075 82.626 156.586 1.00 9.78 48 ALA 3 N 1
ATOM 4435 C CA . ALA C 3 48 ? 220.705 83.137 157.816 1.00 10.77 48 ALA 3 CA 1
ATOM 4436 C C . ALA C 3 48 ? 219.872 82.875 159.037 1.00 11.71 48 ALA 3 C 1
ATOM 4437 O O . ALA C 3 48 ? 220.154 83.126 160.202 1.00 11.68 48 ALA 3 O 1
ATOM 4439 N N . GLN C 3 49 ? 218.713 82.383 158.710 1.00 13.42 49 GLN 3 N 1
ATOM 4440 C CA . GLN C 3 49 ? 217.670 82.096 159.690 1.00 14.58 49 GLN 3 CA 1
ATOM 4441 C C . GLN C 3 49 ? 217.795 80.730 160.295 1.00 13.42 49 GLN 3 C 1
ATOM 4442 O O . GLN C 3 49 ? 217.027 80.541 161.242 1.00 13.78 49 GLN 3 O 1
ATOM 4448 N N . ILE C 3 50 ? 218.635 79.879 159.781 1.00 11.96 50 ILE 3 N 1
ATOM 4449 C CA . ILE C 3 50 ? 218.869 78.545 160.301 1.00 10.29 50 ILE 3 CA 1
ATOM 4450 C C . ILE C 3 50 ? 219.883 78.572 161.445 1.00 10.09 50 ILE 3 C 1
ATOM 4451 O O . ILE C 3 50 ? 221.056 78.986 161.251 1.00 10.98 50 ILE 3 O 1
ATOM 4456 N N . PRO C 3 51 ? 219.521 78.131 162.616 1.00 9.42 51 PRO 3 N 1
ATOM 4457 C CA . PRO C 3 51 ? 220.449 78.159 163.746 1.00 9.11 51 PRO 3 CA 1
ATOM 4458 C C . PRO C 3 51 ? 221.628 77.195 163.646 1.00 8.52 51 PRO 3 C 1
ATOM 4459 O O . PRO C 3 51 ? 221.531 76.017 163.259 1.00 8.76 51 PRO 3 O 1
ATOM 4463 N N . THR C 3 52 ? 222.763 77.784 164.024 1.00 7.64 52 THR 3 N 1
ATOM 4464 C CA . THR C 3 52 ? 224.049 77.053 164.091 1.00 6.95 52 THR 3 CA 1
ATOM 4465 C C . THR C 3 52 ? 224.564 77.221 165.528 1.00 6.82 52 THR 3 C 1
ATOM 4466 O O . THR C 3 52 ? 223.973 77.988 166.326 1.00 7.17 52 THR 3 O 1
ATOM 4470 N N . PHE C 3 53 ? 225.587 76.451 165.873 1.00 6.05 53 PHE 3 N 1
ATOM 4471 C CA . PHE C 3 53 ? 226.130 76.379 167.226 1.00 5.36 53 PHE 3 CA 1
ATOM 4472 C C . PHE C 3 53 ? 227.043 77.466 167.724 1.00 6.00 53 PHE 3 C 1
ATOM 4473 O O . PHE C 3 53 ? 228.021 77.848 167.076 1.00 6.23 53 PHE 3 O 1
ATOM 4481 N N . ILE C 3 54 ? 226.708 77.914 168.911 1.00 6.86 54 ILE 3 N 1
ATOM 4482 C CA . ILE C 3 54 ? 227.505 78.920 169.625 1.00 7.79 54 ILE 3 CA 1
ATOM 4483 C C . ILE C 3 54 ? 228.620 78.144 170.319 1.00 9.02 54 ILE 3 C 1
ATOM 4484 O O . ILE C 3 54 ? 228.336 77.033 170.792 1.00 9.40 54 ILE 3 O 1
ATOM 4489 N N . GLY C 3 55 ? 229.841 78.601 170.373 1.00 10.56 55 GLY 3 N 1
ATOM 4490 C CA . GLY C 3 55 ? 230.966 77.913 170.987 1.00 12.23 55 GLY 3 CA 1
ATOM 4491 C C . GLY C 3 55 ? 231.124 78.414 172.418 1.00 14.22 55 GLY 3 C 1
ATOM 4492 O O . GLY C 3 55 ? 231.297 79.612 172.666 1.00 14.01 55 GLY 3 O 1
ATOM 4493 N N . ASN C 3 56 ? 231.062 77.487 173.358 1.00 16.66 56 ASN 3 N 1
ATOM 4494 C CA . ASN C 3 56 ? 231.195 77.729 174.789 1.00 19.57 56 ASN 3 CA 1
ATOM 4495 C C . ASN C 3 56 ? 232.555 77.188 175.239 1.00 22.66 56 ASN 3 C 1
ATOM 4496 O O . ASN C 3 56 ? 232.949 76.134 174.738 1.00 22.69 56 ASN 3 O 1
ATOM 4501 N N . LYS C 3 57 ? 233.127 77.971 176.126 1.00 27.07 57 LYS 3 N 1
ATOM 4502 C CA . LYS C 3 57 ? 234.401 77.623 176.710 1.00 31.40 57 LYS 3 CA 1
ATOM 4503 C C . LYS C 3 57 ? 235.583 77.693 175.829 1.00 33.74 57 LYS 3 C 1
ATOM 4504 O O . LYS C 3 57 ? 236.461 76.902 176.012 1.00 33.90 57 LYS 3 O 1
ATOM 4510 N N . VAL C 3 58 ? 235.543 78.638 174.990 1.00 37.09 58 VAL 3 N 1
ATOM 4511 C CA . VAL C 3 58 ? 236.547 78.907 174.058 1.00 40.61 58 VAL 3 CA 1
ATOM 4512 C C . VAL C 3 58 ? 237.936 78.953 174.825 1.00 40.91 58 VAL 3 C 1
ATOM 4513 O O . VAL C 3 58 ? 238.002 79.476 175.934 1.00 41.49 58 VAL 3 O 1
ATOM 4517 N N . PRO C 3 59 ? 239.134 78.429 174.231 1.00 40.87 59 PRO 3 N 1
ATOM 4518 C CA . PRO C 3 59 ? 239.178 77.843 172.866 1.00 40.35 59 PRO 3 CA 1
ATOM 4519 C C . PRO C 3 59 ? 238.921 76.345 172.788 1.00 39.14 59 PRO 3 C 1
ATOM 4520 O O . PRO C 3 59 ? 239.213 75.610 171.798 1.00 39.23 59 PRO 3 O 1
ATOM 4524 N N . ASN C 3 60 ? 238.331 75.848 173.867 1.00 37.60 60 ASN 3 N 1
ATOM 4525 C CA . ASN C 3 60 ? 237.973 74.437 174.027 1.00 36.13 60 ASN 3 CA 1
ATOM 4526 C C . ASN C 3 60 ? 236.455 74.327 173.860 1.00 32.71 60 ASN 3 C 1
ATOM 4527 O O . ASN C 3 60 ? 235.824 73.659 174.676 1.00 32.98 60 ASN 3 O 1
ATOM 4532 N N . ALA C 3 61 ? 236.005 74.986 172.854 1.00 28.02 61 ALA 3 N 1
ATOM 4533 C CA . ALA C 3 61 ? 234.626 75.087 172.508 1.00 23.47 61 ALA 3 CA 1
ATOM 4534 C C . ALA C 3 61 ? 233.905 73.758 172.435 1.00 20.55 61 ALA 3 C 1
ATOM 4535 O O . ALA C 3 61 ? 234.412 72.798 171.853 1.00 20.36 61 ALA 3 O 1
ATOM 4537 N N . VAL C 3 62 ? 232.730 73.861 173.020 1.00 17.16 62 VAL 3 N 1
ATOM 4538 C CA . VAL C 3 62 ? 231.653 72.901 173.120 1.00 14.14 62 VAL 3 CA 1
ATOM 4539 C C . VAL C 3 62 ? 230.343 73.610 172.723 1.00 12.60 62 VAL 3 C 1
ATOM 4540 O O . VAL C 3 62 ? 230.151 74.788 173.041 1.00 12.64 62 VAL 3 O 1
ATOM 4544 N N . PRO C 3 63 ? 229.461 72.889 172.075 1.00 10.83 63 PRO 3 N 1
ATOM 4545 C CA . PRO C 3 63 ? 228.198 73.489 171.653 1.00 10.10 63 PRO 3 CA 1
ATOM 4546 C C . PRO C 3 63 ? 227.193 73.597 172.766 1.00 9.64 63 PRO 3 C 1
ATOM 4547 O O . PRO C 3 63 ? 225.991 73.738 172.453 1.00 9.98 63 PRO 3 O 1
ATOM 4551 N N . TYR C 3 64 ? 227.555 73.563 174.027 1.00 8.97 64 TYR 3 N 1
ATOM 4552 C CA . TYR C 3 64 ? 226.541 73.679 175.083 1.00 8.93 64 TYR 3 CA 1
ATOM 4553 C C . TYR C 3 64 ? 227.097 74.270 176.362 1.00 9.37 64 TYR 3 C 1
ATOM 4554 O O . TYR C 3 64 ? 228.286 74.442 176.561 1.00 8.99 64 TYR 3 O 1
ATOM 4563 N N . ILE C 3 65 ? 226.179 74.581 177.242 1.00 10.14 65 ILE 3 N 1
ATOM 4564 C CA . ILE C 3 65 ? 226.376 75.108 178.582 1.00 10.77 65 ILE 3 CA 1
ATOM 4565 C C . ILE C 3 65 ? 225.814 74.019 179.521 1.00 12.06 65 ILE 3 C 1
ATOM 4566 O O . ILE C 3 65 ? 225.010 73.160 179.115 1.00 11.71 65 ILE 3 O 1
ATOM 4571 N N . GLU C 3 66 ? 226.272 74.104 180.755 1.00 14.53 66 GLU 3 N 1
ATOM 4572 C CA . GLU C 3 66 ? 225.813 73.144 181.750 1.00 16.91 66 GLU 3 CA 1
ATOM 4573 C C . GLU C 3 66 ? 224.996 73.683 182.891 1.00 16.99 66 GLU 3 C 1
ATOM 4574 O O . GLU C 3 66 ? 225.486 74.616 183.518 1.00 16.98 66 GLU 3 O 1
ATOM 4580 N N . ALA C 3 67 ? 223.835 73.135 183.149 1.00 17.37 67 ALA 3 N 1
ATOM 4581 C CA . ALA C 3 67 ? 222.993 73.591 184.262 1.00 18.35 67 ALA 3 CA 1
ATOM 4582 C C . ALA C 3 67 ? 223.376 72.674 185.421 1.00 19.60 67 ALA 3 C 1
ATOM 4583 O O . ALA C 3 67 ? 223.687 71.474 185.237 1.00 19.79 67 ALA 3 O 1
ATOM 4585 N N . SER C 3 68 ? 223.346 73.256 186.586 1.00 21.51 68 SER 3 N 1
ATOM 4586 C CA . SER C 3 68 ? 223.682 72.498 187.803 1.00 23.33 68 SER 3 CA 1
ATOM 4587 C C . SER C 3 68 ? 222.483 72.495 188.764 1.00 23.56 68 SER 3 C 1
ATOM 4588 O O . SER C 3 68 ? 221.430 73.117 188.544 1.00 23.29 68 SER 3 O 1
ATOM 4591 N N . ASN C 3 69 ? 222.774 71.821 189.862 1.00 24.06 69 ASN 3 N 1
ATOM 4592 C CA . ASN C 3 69 ? 221.790 71.701 190.932 1.00 25.02 69 ASN 3 CA 1
ATOM 4593 C C . ASN C 3 69 ? 221.960 72.806 191.964 1.00 25.27 69 ASN 3 C 1
ATOM 4594 O O . ASN C 3 69 ? 221.676 72.568 193.152 1.00 25.48 69 ASN 3 O 1
ATOM 4599 N N . THR C 3 70 ? 222.362 73.972 191.501 1.00 25.67 70 THR 3 N 1
ATOM 4600 C CA . THR C 3 70 ? 222.512 75.131 192.399 1.00 26.31 70 THR 3 CA 1
ATOM 4601 C C . THR C 3 70 ? 222.305 76.448 191.645 1.00 26.34 70 THR 3 C 1
ATOM 4602 O O . THR C 3 70 ? 222.889 76.646 190.554 1.00 26.96 70 THR 3 O 1
ATOM 4606 N N . ALA C 3 71 ? 221.510 77.233 192.369 1.00 25.89 71 ALA 3 N 1
ATOM 4607 C CA . ALA C 3 71 ? 221.204 78.531 191.723 1.00 25.58 71 ALA 3 CA 1
ATOM 4608 C C . ALA C 3 71 ? 221.970 79.644 192.390 1.00 25.51 71 ALA 3 C 1
ATOM 4609 O O . ALA C 3 71 ? 221.430 80.193 193.374 1.00 26.86 71 ALA 3 O 1
ATOM 4611 N N . VAL C 3 72 ? 223.130 80.037 191.917 1.00 24.86 72 VAL 3 N 1
ATOM 4612 C CA . VAL C 3 72 ? 223.847 81.159 192.565 1.00 24.44 72 VAL 3 CA 1
ATOM 4613 C C . VAL C 3 72 ? 223.491 82.442 191.826 1.00 23.59 72 VAL 3 C 1
ATOM 4614 O O . VAL C 3 72 ? 223.931 82.582 190.684 1.00 23.24 72 VAL 3 O 1
ATOM 4618 N N . LYS C 3 73 ? 222.748 83.346 192.428 1.00 23.10 73 LYS 3 N 1
ATOM 4619 C CA . LYS C 3 73 ? 222.348 84.554 191.678 1.00 22.65 73 LYS 3 CA 1
ATOM 4620 C C . LYS C 3 73 ? 223.498 85.415 191.202 1.00 22.01 73 LYS 3 C 1
ATOM 4621 O O . LYS C 3 73 ? 223.441 86.352 190.377 1.00 21.79 73 LYS 3 O 1
ATOM 4627 N N . THR C 3 74 ? 224.631 85.033 191.688 1.00 21.85 74 THR 3 N 1
ATOM 4628 C CA . THR C 3 74 ? 225.893 85.690 191.407 1.00 21.83 74 THR 3 CA 1
ATOM 4629 C C . THR C 3 74 ? 226.758 85.180 190.305 1.00 22.28 74 THR 3 C 1
ATOM 4630 O O . THR C 3 74 ? 227.760 85.735 189.844 1.00 22.55 74 THR 3 O 1
ATOM 4634 N N . GLN C 3 75 ? 226.405 84.053 189.797 1.00 23.03 75 GLN 3 N 1
ATOM 4635 C CA . GLN C 3 75 ? 226.934 83.225 188.778 1.00 23.79 75 GLN 3 CA 1
ATOM 4636 C C . GLN C 3 75 ? 226.205 82.941 187.508 1.00 21.50 75 GLN 3 C 1
ATOM 4637 O O . GLN C 3 75 ? 225.372 81.983 187.559 1.00 22.00 75 GLN 3 O 1
ATOM 4643 N N . PRO C 3 76 ? 226.469 83.630 186.444 1.00 19.03 76 PRO 3 N 1
ATOM 4644 C CA . PRO C 3 76 ? 225.734 83.348 185.197 1.00 17.74 76 PRO 3 CA 1
ATOM 4645 C C . PRO C 3 76 ? 226.190 82.023 184.622 1.00 16.41 76 PRO 3 C 1
ATOM 4646 O O . PRO C 3 76 ? 227.346 81.694 184.883 1.00 16.51 76 PRO 3 O 1
ATOM 4650 N N . LEU C 3 77 ? 225.334 81.305 183.930 1.00 14.76 77 LEU 3 N 1
ATOM 4651 C CA . LEU C 3 77 ? 225.622 80.060 183.263 1.00 13.16 77 LEU 3 CA 1
ATOM 4652 C C . LEU C 3 77 ? 226.374 80.429 181.980 1.00 12.70 77 LEU 3 C 1
ATOM 4653 O O . LEU C 3 77 ? 227.211 79.688 181.455 1.00 13.33 77 LEU 3 O 1
ATOM 4658 N N . ALA C 3 78 ? 226.081 81.609 181.453 1.00 11.91 78 ALA 3 N 1
ATOM 4659 C CA . ALA C 3 78 ? 226.704 82.120 180.239 1.00 10.62 78 ALA 3 CA 1
ATOM 4660 C C . ALA C 3 78 ? 226.551 83.624 180.135 1.00 10.10 78 ALA 3 C 1
ATOM 4661 O O . ALA C 3 78 ? 225.550 84.090 180.688 1.00 9.67 78 ALA 3 O 1
ATOM 4663 N N . VAL C 3 79 ? 227.523 84.228 179.476 1.00 9.99 79 VAL 3 N 1
ATOM 4664 C CA . VAL C 3 79 ? 227.339 85.681 179.265 1.00 10.53 79 VAL 3 CA 1
ATOM 4665 C C . VAL C 3 79 ? 227.912 85.838 177.840 1.00 11.20 79 VAL 3 C 1
ATOM 4666 O O . VAL C 3 79 ? 229.052 85.484 177.612 1.00 11.84 79 VAL 3 O 1
ATOM 4670 N N . TYR C 3 80 ? 227.077 86.266 176.922 1.00 12.09 80 TYR 3 N 1
ATOM 4671 C CA . TYR C 3 80 ? 227.422 86.479 175.530 1.00 13.15 80 TYR 3 CA 1
ATOM 4672 C C . TYR C 3 80 ? 227.446 87.953 175.171 1.00 15.03 80 TYR 3 C 1
ATOM 4673 O O . TYR C 3 80 ? 226.425 88.594 175.535 1.00 15.16 80 TYR 3 O 1
ATOM 4682 N N . GLN C 3 81 ? 228.452 88.482 174.507 1.00 17.22 81 GLN 3 N 1
ATOM 4683 C CA . GLN C 3 81 ? 228.217 89.920 174.196 1.00 19.34 81 GLN 3 CA 1
ATOM 4684 C C . GLN C 3 81 ? 227.456 89.867 172.860 1.00 18.98 81 GLN 3 C 1
ATOM 4685 O O . GLN C 3 81 ? 227.590 88.955 172.021 1.00 19.25 81 GLN 3 O 1
ATOM 4691 N N . VAL C 3 82 ? 226.603 90.871 172.813 1.00 18.48 82 VAL 3 N 1
ATOM 4692 C CA . VAL C 3 82 ? 225.729 91.014 171.635 1.00 18.14 82 VAL 3 CA 1
ATOM 4693 C C . VAL C 3 82 ? 226.533 91.775 170.611 1.00 18.54 82 VAL 3 C 1
ATOM 4694 O O . VAL C 3 82 ? 226.314 92.988 170.463 1.00 19.26 82 VAL 3 O 1
ATOM 4698 N N . THR C 3 83 ? 227.411 91.058 169.948 1.00 18.54 83 THR 3 N 1
ATOM 4699 C CA . THR C 3 83 ? 228.260 91.685 168.912 1.00 18.48 83 THR 3 CA 1
ATOM 4700 C C . THR C 3 83 ? 228.459 90.611 167.861 1.00 17.98 83 THR 3 C 1
ATOM 4701 O O . THR C 3 83 ? 228.796 89.498 168.336 1.00 17.98 83 THR 3 O 1
ATOM 4705 N N . LEU C 3 84 ? 228.247 90.914 166.584 1.00 17.52 84 LEU 3 N 1
ATOM 4706 C CA . LEU C 3 84 ? 228.451 89.784 165.639 1.00 17.02 84 LEU 3 CA 1
ATOM 4707 C C . LEU C 3 84 ? 229.918 89.381 165.611 1.00 17.61 84 LEU 3 C 1
ATOM 4708 O O . LEU C 3 84 ? 230.312 88.560 164.761 1.00 18.08 84 LEU 3 O 1
ATOM 4713 N N . SER C 3 85 ? 230.756 89.887 166.480 1.00 18.16 85 SER 3 N 1
ATOM 4714 C CA . SER C 3 85 ? 232.172 89.644 166.639 1.00 18.98 85 SER 3 CA 1
ATOM 4715 C C . SER C 3 85 ? 232.611 88.834 167.857 1.00 19.01 85 SER 3 C 1
ATOM 4716 O O . SER C 3 85 ? 233.819 88.542 167.929 1.00 19.19 85 SER 3 O 1
ATOM 4719 N N . CYS C 3 86 ? 231.660 88.566 168.727 1.00 18.77 86 CYS 3 N 1
ATOM 4720 C CA . CYS C 3 86 ? 231.934 87.785 169.930 1.00 18.16 86 CYS 3 CA 1
ATOM 4721 C C . CYS C 3 86 ? 232.733 86.562 169.514 1.00 17.95 86 CYS 3 C 1
ATOM 4722 O O . CYS C 3 86 ? 232.384 85.993 168.466 1.00 17.73 86 CYS 3 O 1
ATOM 4725 N N . SER C 3 87 ? 233.757 86.190 170.245 1.00 17.88 87 SER 3 N 1
ATOM 4726 C CA . SER C 3 87 ? 234.509 84.993 169.821 1.00 18.03 87 SER 3 CA 1
ATOM 4727 C C . SER C 3 87 ? 233.488 83.877 169.976 1.00 17.15 87 SER 3 C 1
ATOM 4728 O O . SER C 3 87 ? 233.592 82.857 169.322 1.00 17.45 87 SER 3 O 1
ATOM 4731 N N . CYS C 3 88 ? 232.521 84.102 170.811 1.00 16.44 88 CYS 3 N 1
ATOM 4732 C CA . CYS C 3 88 ? 231.440 83.127 171.051 1.00 16.01 88 CYS 3 CA 1
ATOM 4733 C C . CYS C 3 88 ? 230.761 82.745 169.741 1.00 14.67 88 CYS 3 C 1
ATOM 4734 O O . CYS C 3 88 ? 230.573 81.538 169.525 1.00 14.74 88 CYS 3 O 1
ATOM 4737 N N . LEU C 3 89 ? 230.394 83.692 168.891 1.00 12.93 89 LEU 3 N 1
ATOM 4738 C CA . LEU C 3 89 ? 229.710 83.426 167.636 1.00 11.04 89 LEU 3 CA 1
ATOM 4739 C C . LEU C 3 89 ? 230.663 83.115 166.502 1.00 10.13 89 LEU 3 C 1
ATOM 4740 O O . LEU C 3 89 ? 230.123 82.724 165.456 1.00 10.68 89 LEU 3 O 1
ATOM 4745 N N . ALA C 3 90 ? 231.939 83.301 166.609 1.00 8.62 90 ALA 3 N 1
ATOM 4746 C CA . ALA C 3 90 ? 232.913 83.094 165.533 1.00 6.97 90 ALA 3 CA 1
ATOM 4747 C C . ALA C 3 90 ? 232.672 82.006 164.502 1.00 5.83 90 ALA 3 C 1
ATOM 4748 O O . ALA C 3 90 ? 233.141 82.213 163.363 1.00 5.09 90 ALA 3 O 1
ATOM 4750 N N . ASN C 3 91 ? 232.002 80.915 164.866 1.00 4.95 91 ASN 3 N 1
ATOM 4751 C CA . ASN C 3 91 ? 231.777 79.879 163.854 1.00 4.40 91 ASN 3 CA 1
ATOM 4752 C C . ASN C 3 91 ? 230.340 79.568 163.454 1.00 4.32 91 ASN 3 C 1
ATOM 4753 O O . ASN C 3 91 ? 230.157 78.549 162.745 1.00 5.03 91 ASN 3 O 1
ATOM 4758 N N . THR C 3 92 ? 229.380 80.379 163.809 1.00 3.27 92 THR 3 N 1
ATOM 4759 C CA . THR C 3 92 ? 227.978 80.282 163.468 1.00 2.54 92 THR 3 CA 1
ATOM 4760 C C . THR C 3 92 ? 227.850 80.795 162.044 1.00 2.23 92 THR 3 C 1
ATOM 4761 O O . THR C 3 92 ? 228.655 81.652 161.624 1.00 2.19 92 THR 3 O 1
ATOM 4765 N N . PHE C 3 93 ? 226.880 80.301 161.309 1.00 2.00 93 PHE 3 N 1
ATOM 4766 C CA . PHE C 3 93 ? 226.716 80.804 159.929 1.00 2.08 93 PHE 3 CA 1
ATOM 4767 C C . PHE C 3 93 ? 226.393 82.317 159.990 1.00 2.56 93 PHE 3 C 1
ATOM 4768 O O . PHE C 3 93 ? 226.793 83.080 159.083 1.00 2.63 93 PHE 3 O 1
ATOM 4776 N N . LEU C 3 94 ? 225.703 82.779 161.026 1.00 2.44 94 LEU 3 N 1
ATOM 4777 C CA . LEU C 3 94 ? 225.304 84.150 161.209 1.00 2.12 94 LEU 3 CA 1
ATOM 4778 C C . LEU C 3 94 ? 226.557 85.025 161.174 1.00 2.07 94 LEU 3 C 1
ATOM 4779 O O . LEU C 3 94 ? 226.590 86.025 160.459 1.00 2.20 94 LEU 3 O 1
ATOM 4784 N N . ALA C 3 95 ? 227.484 84.574 161.985 1.00 2.08 95 ALA 3 N 1
ATOM 4785 C CA . ALA C 3 95 ? 228.751 85.340 162.097 1.00 2.72 95 ALA 3 CA 1
ATOM 4786 C C . ALA C 3 95 ? 229.561 85.235 160.813 1.00 3.06 95 ALA 3 C 1
ATOM 4787 O O . ALA C 3 95 ? 230.101 86.274 160.393 1.00 3.51 95 ALA 3 O 1
ATOM 4789 N N . ALA C 3 96 ? 229.652 84.075 160.209 1.00 2.64 96 ALA 3 N 1
ATOM 4790 C CA . ALA C 3 96 ? 230.412 83.870 158.973 1.00 2.53 96 ALA 3 CA 1
ATOM 4791 C C . ALA C 3 96 ? 229.779 84.649 157.847 1.00 2.97 96 ALA 3 C 1
ATOM 4792 O O . ALA C 3 96 ? 230.511 85.085 156.963 1.00 3.23 96 ALA 3 O 1
ATOM 4794 N N . LEU C 3 97 ? 228.460 84.771 157.836 1.00 3.19 97 LEU 3 N 1
ATOM 4795 C CA . LEU C 3 97 ? 227.739 85.509 156.801 1.00 3.02 97 LEU 3 CA 1
ATOM 4796 C C . LEU C 3 97 ? 228.009 87.002 157.006 1.00 3.43 97 LEU 3 C 1
ATOM 4797 O O . LEU C 3 97 ? 228.502 87.732 156.141 1.00 3.62 97 LEU 3 O 1
ATOM 4802 N N . SER C 3 98 ? 227.666 87.411 158.211 1.00 3.79 98 SER 3 N 1
ATOM 4803 C CA . SER C 3 98 ? 227.790 88.798 158.648 1.00 3.94 98 SER 3 CA 1
ATOM 4804 C C . SER C 3 98 ? 229.146 89.430 158.447 1.00 4.12 98 SER 3 C 1
ATOM 4805 O O . SER C 3 98 ? 229.170 90.657 158.150 1.00 3.92 98 SER 3 O 1
ATOM 4808 N N . ARG C 3 99 ? 230.185 88.618 158.603 1.00 4.51 99 ARG 3 N 1
ATOM 4809 C CA . ARG C 3 99 ? 231.556 89.219 158.438 1.00 4.79 99 ARG 3 CA 1
ATOM 4810 C C . ARG C 3 99 ? 231.832 89.737 157.033 1.00 5.11 99 ARG 3 C 1
ATOM 4811 O O . ARG C 3 99 ? 232.886 90.399 156.933 1.00 5.53 99 ARG 3 O 1
ATOM 4819 N N . ASN C 3 100 ? 230.987 89.528 156.042 1.00 4.98 100 ASN 3 N 1
ATOM 4820 C CA . ASN C 3 100 ? 231.192 90.024 154.680 1.00 4.53 100 ASN 3 CA 1
ATOM 4821 C C . ASN C 3 100 ? 230.396 91.316 154.475 1.00 4.53 100 ASN 3 C 1
ATOM 4822 O O . ASN C 3 100 ? 230.319 91.789 153.314 1.00 4.79 100 ASN 3 O 1
ATOM 4827 N N . PHE C 3 101 ? 229.814 91.898 155.506 1.00 3.95 101 PHE 3 N 1
ATOM 4828 C CA . PHE C 3 101 ? 229.011 93.127 155.365 1.00 3.45 101 PHE 3 CA 1
ATOM 4829 C C . PHE C 3 101 ? 229.452 94.167 156.397 1.00 3.18 101 PHE 3 C 1
ATOM 4830 O O . PHE C 3 101 ? 230.096 93.797 157.380 1.00 3.66 101 PHE 3 O 1
ATOM 4838 N N . ALA C 3 102 ? 229.110 95.411 156.192 1.00 2.62 102 ALA 3 N 1
ATOM 4839 C CA . ALA C 3 102 ? 229.511 96.475 157.079 1.00 2.55 102 ALA 3 CA 1
ATOM 4840 C C . ALA C 3 102 ? 228.488 96.673 158.174 1.00 2.84 102 ALA 3 C 1
ATOM 4841 O O . ALA C 3 102 ? 228.931 96.960 159.288 1.00 2.70 102 ALA 3 O 1
ATOM 4843 N N . GLN C 3 103 ? 227.208 96.578 157.904 1.00 3.46 103 GLN 3 N 1
ATOM 4844 C CA . GLN C 3 103 ? 226.297 96.885 159.026 1.00 3.72 103 GLN 3 CA 1
ATOM 4845 C C . GLN C 3 103 ? 225.160 95.917 159.114 1.00 3.90 103 GLN 3 C 1
ATOM 4846 O O . GLN C 3 103 ? 224.881 95.335 158.073 1.00 4.23 103 GLN 3 O 1
ATOM 4852 N N . TYR C 3 104 ? 224.511 95.770 160.238 1.00 4.20 104 TYR 3 N 1
ATOM 4853 C CA . TYR C 3 104 ? 223.363 94.896 160.448 1.00 4.83 104 TYR 3 CA 1
ATOM 4854 C C . TYR C 3 104 ? 222.303 95.694 161.222 1.00 5.32 104 TYR 3 C 1
ATOM 4855 O O . TYR C 3 104 ? 222.556 96.775 161.782 1.00 5.15 104 TYR 3 O 1
ATOM 4864 N N . ARG C 3 105 ? 221.117 95.112 161.225 1.00 5.73 105 ARG 3 N 1
ATOM 4865 C CA . ARG C 3 105 ? 219.947 95.682 161.880 1.00 5.24 105 ARG 3 CA 1
ATOM 4866 C C . ARG C 3 105 ? 218.943 94.591 162.167 1.00 5.45 105 ARG 3 C 1
ATOM 4867 O O . ARG C 3 105 ? 218.862 93.667 161.354 1.00 5.85 105 ARG 3 O 1
ATOM 4875 N N . GLY C 3 106 ? 218.204 94.703 163.242 1.00 5.29 106 GLY 3 N 1
ATOM 4876 C CA . GLY C 3 106 ? 217.217 93.646 163.478 1.00 5.44 106 GLY 3 CA 1
ATOM 4877 C C . GLY C 3 106 ? 217.518 92.683 164.589 1.00 5.57 106 GLY 3 C 1
ATOM 4878 O O . GLY C 3 106 ? 218.439 92.781 165.410 1.00 5.77 106 GLY 3 O 1
ATOM 4879 N N . SER C 3 107 ? 216.674 91.662 164.685 1.00 5.74 107 SER 3 N 1
ATOM 4880 C CA . SER C 3 107 ? 216.686 90.652 165.750 1.00 5.87 107 SER 3 CA 1
ATOM 4881 C C . SER C 3 107 ? 217.668 89.518 165.637 1.00 5.93 107 SER 3 C 1
ATOM 4882 O O . SER C 3 107 ? 217.834 88.927 164.546 1.00 6.48 107 SER 3 O 1
ATOM 4885 N N . LEU C 3 108 ? 218.250 89.228 166.794 1.00 5.61 108 LEU 3 N 1
ATOM 4886 C CA . LEU C 3 108 ? 219.177 88.091 166.949 1.00 5.17 108 LEU 3 CA 1
ATOM 4887 C C . LEU C 3 108 ? 218.443 87.011 167.775 1.00 5.47 108 LEU 3 C 1
ATOM 4888 O O . LEU C 3 108 ? 217.806 87.311 168.817 1.00 5.50 108 LEU 3 O 1
ATOM 4893 N N . VAL C 3 109 ? 218.507 85.753 167.320 1.00 5.47 109 VAL 3 N 1
ATOM 4894 C CA . VAL C 3 109 ? 217.838 84.679 168.059 1.00 5.34 109 VAL 3 CA 1
ATOM 4895 C C . VAL C 3 109 ? 218.772 83.595 168.605 1.00 5.82 109 VAL 3 C 1
ATOM 4896 O O . VAL C 3 109 ? 219.407 82.758 167.891 1.00 6.69 109 VAL 3 O 1
ATOM 4900 N N . TYR C 3 110 ? 218.763 83.594 169.941 1.00 5.31 110 TYR 3 N 1
ATOM 4901 C CA . TYR C 3 110 ? 219.498 82.627 170.771 1.00 5.05 110 TYR 3 CA 1
ATOM 4902 C C . TYR C 3 110 ? 218.562 81.466 171.107 1.00 5.03 110 TYR 3 C 1
ATOM 4903 O O . TYR C 3 110 ? 217.555 81.684 171.804 1.00 5.05 110 TYR 3 O 1
ATOM 4912 N N . THR C 3 111 ? 218.841 80.273 170.608 1.00 5.00 111 THR 3 N 1
ATOM 4913 C CA . THR C 3 111 ? 217.983 79.107 170.864 1.00 5.00 111 THR 3 CA 1
ATOM 4914 C C . THR C 3 111 ? 218.634 78.135 171.836 1.00 4.63 111 THR 3 C 1
ATOM 4915 O O . THR C 3 111 ? 219.806 77.815 171.521 1.00 4.97 111 THR 3 O 1
ATOM 4919 N N . PHE C 3 112 ? 217.945 77.713 172.875 1.00 3.75 112 PHE 3 N 1
ATOM 4920 C CA . PHE C 3 112 ? 218.492 76.785 173.872 1.00 3.40 112 PHE 3 CA 1
ATOM 4921 C C . PHE C 3 112 ? 217.771 75.448 173.783 1.00 3.64 112 PHE 3 C 1
ATOM 4922 O O . PHE C 3 112 ? 216.523 75.500 173.830 1.00 4.29 112 PHE 3 O 1
ATOM 4930 N N . VAL C 3 113 ? 218.497 74.345 173.661 1.00 3.18 113 VAL 3 N 1
ATOM 4931 C CA . VAL C 3 113 ? 217.821 73.032 173.602 1.00 2.90 113 VAL 3 CA 1
ATOM 4932 C C . VAL C 3 113 ? 218.137 72.229 174.865 1.00 3.12 113 VAL 3 C 1
ATOM 4933 O O . VAL C 3 113 ? 219.316 71.896 175.050 1.00 3.34 113 VAL 3 O 1
ATOM 4937 N N . PHE C 3 114 ? 217.170 71.921 175.715 1.00 3.25 114 PHE 3 N 1
ATOM 4938 C CA . PHE C 3 114 ? 217.568 71.157 176.929 1.00 3.39 114 PHE 3 CA 1
ATOM 4939 C C . PHE C 3 114 ? 217.844 69.714 176.553 1.00 3.89 114 PHE 3 C 1
ATOM 4940 O O . PHE C 3 114 ? 217.056 69.021 175.923 1.00 4.11 114 PHE 3 O 1
ATOM 4948 N N . THR C 3 115 ? 218.963 69.194 176.953 1.00 4.39 115 THR 3 N 1
ATOM 4949 C CA . THR C 3 115 ? 219.414 67.843 176.644 1.00 4.11 115 THR 3 CA 1
ATOM 4950 C C . THR C 3 115 ? 219.548 66.919 177.815 1.00 4.18 115 THR 3 C 1
ATOM 4951 O O . THR C 3 115 ? 220.055 65.801 177.638 1.00 3.91 115 THR 3 O 1
ATOM 4955 N N . GLY C 3 116 ? 219.104 67.360 178.970 1.00 4.35 116 GLY 3 N 1
ATOM 4956 C CA . GLY C 3 116 ? 219.181 66.548 180.194 1.00 4.57 116 GLY 3 CA 1
ATOM 4957 C C . GLY C 3 116 ? 218.131 65.472 180.118 1.00 5.08 116 GLY 3 C 1
ATOM 4958 O O . GLY C 3 116 ? 217.499 65.226 179.100 1.00 5.32 116 GLY 3 O 1
ATOM 4959 N N . THR C 3 117 ? 217.891 64.764 181.178 1.00 5.68 117 THR 3 N 1
ATOM 4960 C CA . THR C 3 117 ? 216.927 63.698 181.416 1.00 5.82 117 THR 3 CA 1
ATOM 4961 C C . THR C 3 117 ? 215.487 64.144 181.385 1.00 5.94 117 THR 3 C 1
ATOM 4962 O O . THR C 3 117 ? 215.192 65.345 181.608 1.00 6.52 117 THR 3 O 1
ATOM 4966 N N . ALA C 3 118 ? 214.538 63.254 181.132 1.00 6.35 118 ALA 3 N 1
ATOM 4967 C CA . ALA C 3 118 ? 213.124 63.706 181.120 1.00 6.61 118 ALA 3 CA 1
ATOM 4968 C C . ALA C 3 118 ? 212.604 63.969 182.537 1.00 6.95 118 ALA 3 C 1
ATOM 4969 O O . ALA C 3 118 ? 211.638 64.734 182.740 1.00 7.83 118 ALA 3 O 1
ATOM 4971 N N . MET C 3 119 ? 213.243 63.299 183.471 1.00 6.88 119 MET 3 N 1
ATOM 4972 C CA . MET C 3 119 ? 212.995 63.326 184.900 1.00 6.45 119 MET 3 CA 1
ATOM 4973 C C . MET C 3 119 ? 213.508 64.644 185.479 1.00 6.61 119 MET 3 C 1
ATOM 4974 O O . MET C 3 119 ? 213.064 64.951 186.609 1.00 6.50 119 MET 3 O 1
ATOM 4979 N N . MET C 3 120 ? 214.383 65.405 184.836 1.00 6.93 120 MET 3 N 1
ATOM 4980 C CA . MET C 3 120 ? 214.828 66.654 185.446 1.00 7.54 120 MET 3 CA 1
ATOM 4981 C C . MET C 3 120 ? 213.807 67.770 185.216 1.00 8.18 120 MET 3 C 1
ATOM 4982 O O . MET C 3 120 ? 213.008 67.859 184.249 1.00 8.73 120 MET 3 O 1
ATOM 4987 N N . LYS C 3 121 ? 213.923 68.702 186.130 1.00 8.73 121 LYS 3 N 1
ATOM 4988 C CA . LYS C 3 121 ? 213.132 69.920 186.214 1.00 9.15 121 LYS 3 CA 1
ATOM 4989 C C . LYS C 3 121 ? 213.933 71.146 186.536 1.00 8.58 121 LYS 3 C 1
ATOM 4990 O O . LYS C 3 121 ? 215.008 70.964 187.149 1.00 8.88 121 LYS 3 O 1
ATOM 4996 N N . GLY C 3 122 ? 213.498 72.334 186.131 1.00 8.17 122 GLY 3 N 1
ATOM 4997 C CA . GLY C 3 122 ? 214.326 73.553 186.418 1.00 7.70 122 GLY 3 CA 1
ATOM 4998 C C . GLY C 3 122 ? 213.827 74.829 185.750 1.00 7.47 122 GLY 3 C 1
ATOM 4999 O O . GLY C 3 122 ? 212.949 74.681 184.873 1.00 8.32 122 GLY 3 O 1
ATOM 5000 N N . LYS C 3 123 ? 214.305 76.005 186.105 1.00 6.51 123 LYS 3 N 1
ATOM 5001 C CA . LYS C 3 123 ? 213.849 77.243 185.472 1.00 5.61 123 LYS 3 CA 1
ATOM 5002 C C . LYS C 3 123 ? 215.038 78.150 185.230 1.00 5.50 123 LYS 3 C 1
ATOM 5003 O O . LYS C 3 123 ? 215.840 78.258 186.186 1.00 5.83 123 LYS 3 O 1
ATOM 5009 N N . PHE C 3 124 ? 215.116 78.737 184.052 1.00 5.26 124 PHE 3 N 1
ATOM 5010 C CA . PHE C 3 124 ? 216.252 79.637 183.792 1.00 5.00 124 PHE 3 CA 1
ATOM 5011 C C . PHE C 3 124 ? 215.798 81.067 183.604 1.00 4.88 124 PHE 3 C 1
ATOM 5012 O O . PHE C 3 124 ? 214.635 81.164 183.155 1.00 5.66 124 PHE 3 O 1
ATOM 5020 N N . LEU C 3 125 ? 216.619 82.052 183.879 1.00 4.12 125 LEU 3 N 1
ATOM 5021 C CA . LEU C 3 125 ? 216.245 83.454 183.619 1.00 3.55 125 LEU 3 CA 1
ATOM 5022 C C . LEU C 3 125 ? 217.236 83.883 182.519 1.00 4.04 125 LEU 3 C 1
ATOM 5023 O O . LEU C 3 125 ? 218.452 83.840 182.801 1.00 4.61 125 LEU 3 O 1
ATOM 5028 N N . ILE C 3 126 ? 216.798 84.206 181.320 1.00 4.14 126 ILE 3 N 1
ATOM 5029 C CA . ILE C 3 126 ? 217.629 84.640 180.194 1.00 4.01 126 ILE 3 CA 1
ATOM 5030 C C . ILE C 3 126 ? 217.359 86.136 180.015 1.00 4.23 126 ILE 3 C 1
ATOM 5031 O O . ILE C 3 126 ? 216.177 86.503 179.831 1.00 4.66 126 ILE 3 O 1
ATOM 5036 N N . ALA C 3 127 ? 218.408 86.945 180.098 1.00 4.21 127 ALA 3 N 1
ATOM 5037 C CA . ALA C 3 127 ? 218.190 88.388 179.978 1.00 4.46 127 ALA 3 CA 1
ATOM 5038 C C . ALA C 3 127 ? 219.078 89.053 178.948 1.00 5.00 127 ALA 3 C 1
ATOM 5039 O O . ALA C 3 127 ? 220.190 88.565 178.680 1.00 5.30 127 ALA 3 O 1
ATOM 5041 N N . TYR C 3 128 ? 218.576 90.142 178.386 1.00 5.44 128 TYR 3 N 1
ATOM 5042 C CA . TYR C 3 128 ? 219.290 90.988 177.450 1.00 5.67 128 TYR 3 CA 1
ATOM 5043 C C . TYR C 3 128 ? 219.449 92.341 178.172 1.00 6.36 128 TYR 3 C 1
ATOM 5044 O O . TYR C 3 128 ? 218.390 92.889 178.543 1.00 6.52 128 TYR 3 O 1
ATOM 5053 N N . THR C 3 129 ? 220.640 92.826 178.394 1.00 6.76 129 THR 3 N 1
ATOM 5054 C CA . THR C 3 129 ? 220.892 94.108 179.029 1.00 7.01 129 THR 3 CA 1
ATOM 5055 C C . THR C 3 129 ? 221.489 95.103 178.036 1.00 7.61 129 THR 3 C 1
ATOM 5056 O O . THR C 3 129 ? 222.632 94.847 177.608 1.00 8.11 129 THR 3 O 1
ATOM 5060 N N . PRO C 3 130 ? 220.825 96.175 177.652 1.00 7.77 130 PRO 3 N 1
ATOM 5061 C CA . PRO C 3 130 ? 221.390 97.190 176.773 1.00 7.56 130 PRO 3 CA 1
ATOM 5062 C C . PRO C 3 130 ? 222.553 97.832 177.543 1.00 7.79 130 PRO 3 C 1
ATOM 5063 O O . PRO C 3 130 ? 222.660 97.807 178.770 1.00 7.53 130 PRO 3 O 1
ATOM 5067 N N . PRO C 3 131 ? 223.447 98.403 176.773 1.00 8.41 131 PRO 3 N 1
ATOM 5068 C CA . PRO C 3 131 ? 224.641 99.052 177.302 1.00 9.34 131 PRO 3 CA 1
ATOM 5069 C C . PRO C 3 131 ? 224.345 100.342 178.038 1.00 10.84 131 PRO 3 C 1
ATOM 5070 O O . PRO C 3 131 ? 223.194 100.835 178.104 1.00 11.19 131 PRO 3 O 1
ATOM 5074 N N . GLY C 3 132 ? 225.426 100.860 178.640 1.00 12.15 132 GLY 3 N 1
ATOM 5075 C CA . GLY C 3 132 ? 225.197 102.114 179.385 1.00 14.41 132 GLY 3 CA 1
ATOM 5076 C C . GLY C 3 132 ? 225.594 102.076 180.847 1.00 16.00 132 GLY 3 C 1
ATOM 5077 O O . GLY C 3 132 ? 226.168 103.051 181.413 1.00 16.90 132 GLY 3 O 1
ATOM 5078 N N . ALA C 3 133 ? 225.263 100.978 181.496 1.00 16.65 133 ALA 3 N 1
ATOM 5079 C CA . ALA C 3 133 ? 225.541 100.787 182.924 1.00 17.07 133 ALA 3 CA 1
ATOM 5080 C C . ALA C 3 133 ? 226.388 99.539 183.118 1.00 17.75 133 ALA 3 C 1
ATOM 5081 O O . ALA C 3 133 ? 226.425 98.993 184.250 1.00 18.50 133 ALA 3 O 1
ATOM 5083 N N . GLY C 3 134 ? 227.070 99.083 182.071 1.00 17.82 134 GLY 3 N 1
ATOM 5084 C CA . GLY C 3 134 ? 227.901 97.876 182.310 1.00 17.73 134 GLY 3 CA 1
ATOM 5085 C C . GLY C 3 134 ? 227.116 96.584 182.364 1.00 17.46 134 GLY 3 C 1
ATOM 5086 O O . GLY C 3 134 ? 225.880 96.678 182.335 1.00 17.26 134 GLY 3 O 1
ATOM 5087 N N . LYS C 3 135 ? 227.828 95.472 182.421 1.00 17.58 135 LYS 3 N 1
ATOM 5088 C CA . LYS C 3 135 ? 227.087 94.188 182.435 1.00 17.91 135 LYS 3 CA 1
ATOM 5089 C C . LYS C 3 135 ? 226.574 93.928 183.837 1.00 16.84 135 LYS 3 C 1
ATOM 5090 O O . LYS C 3 135 ? 227.133 94.417 184.808 1.00 16.81 135 LYS 3 O 1
ATOM 5096 N N . PRO C 3 136 ? 225.452 93.243 183.925 1.00 15.78 136 PRO 3 N 1
ATOM 5097 C CA . PRO C 3 136 ? 224.793 92.960 185.197 1.00 15.17 136 PRO 3 CA 1
ATOM 5098 C C . PRO C 3 136 ? 225.692 91.962 185.859 1.00 14.97 136 PRO 3 C 1
ATOM 5099 O O . PRO C 3 136 ? 226.334 91.148 185.174 1.00 15.13 136 PRO 3 O 1
ATOM 5103 N N . THR C 3 137 ? 225.686 92.051 187.162 1.00 14.64 137 THR 3 N 1
ATOM 5104 C CA . THR C 3 137 ? 226.516 91.153 187.970 1.00 14.94 137 THR 3 CA 1
ATOM 5105 C C . THR C 3 137 ? 225.794 90.124 188.817 1.00 14.44 137 THR 3 C 1
ATOM 5106 O O . THR C 3 137 ? 226.594 89.415 189.451 1.00 15.17 137 THR 3 O 1
ATOM 5110 N N . SER C 3 138 ? 224.499 90.112 188.784 1.00 13.11 138 SER 3 N 1
ATOM 5111 C CA . SER C 3 138 ? 223.750 89.129 189.541 1.00 11.99 138 SER 3 CA 1
ATOM 5112 C C . SER C 3 138 ? 222.447 89.026 188.763 1.00 11.05 138 SER 3 C 1
ATOM 5113 O O . SER C 3 138 ? 222.194 89.973 188.020 1.00 10.75 138 SER 3 O 1
ATOM 5116 N N . ARG C 3 139 ? 221.760 87.945 188.971 1.00 10.44 139 ARG 3 N 1
ATOM 5117 C CA . ARG C 3 139 ? 220.478 87.693 188.321 1.00 9.72 139 ARG 3 CA 1
ATOM 5118 C C . ARG C 3 139 ? 219.552 88.815 188.735 1.00 10.02 139 ARG 3 C 1
ATOM 5119 O O . ARG C 3 139 ? 218.633 89.259 188.029 1.00 10.50 139 ARG 3 O 1
ATOM 5127 N N . ASP C 3 140 ? 219.796 89.363 189.917 1.00 9.93 140 ASP 3 N 1
ATOM 5128 C CA . ASP C 3 140 ? 218.925 90.438 190.412 1.00 10.31 140 ASP 3 CA 1
ATOM 5129 C C . ASP C 3 140 ? 219.042 91.676 189.555 1.00 11.20 140 ASP 3 C 1
ATOM 5130 O O . ASP C 3 140 ? 218.049 92.408 189.491 1.00 11.79 140 ASP 3 O 1
ATOM 5135 N N . GLN C 3 141 ? 220.181 91.927 188.968 1.00 11.75 141 GLN 3 N 1
ATOM 5136 C CA . GLN C 3 141 ? 220.365 93.121 188.134 1.00 12.29 141 GLN 3 CA 1
ATOM 5137 C C . GLN C 3 141 ? 219.922 92.822 186.704 1.00 11.86 141 GLN 3 C 1
ATOM 5138 O O . GLN C 3 141 ? 219.516 93.684 185.890 1.00 12.89 141 GLN 3 O 1
ATOM 5144 N N . ALA C 3 142 ? 220.105 91.549 186.358 1.00 10.26 142 ALA 3 N 1
ATOM 5145 C CA . ALA C 3 142 ? 219.753 91.183 184.967 1.00 8.79 142 ALA 3 CA 1
ATOM 5146 C C . ALA C 3 142 ? 218.255 91.315 184.822 1.00 8.23 142 ALA 3 C 1
ATOM 5147 O O . ALA C 3 142 ? 217.743 91.798 183.833 1.00 8.37 142 ALA 3 O 1
ATOM 5149 N N . MET C 3 143 ? 217.585 90.873 185.866 1.00 7.50 143 MET 3 N 1
ATOM 5150 C CA . MET C 3 143 ? 216.111 90.823 185.961 1.00 6.95 143 MET 3 CA 1
ATOM 5151 C C . MET C 3 143 ? 215.521 92.205 185.799 1.00 6.47 143 MET 3 C 1
ATOM 5152 O O . MET C 3 143 ? 214.334 92.295 185.625 1.00 6.76 143 MET 3 O 1
ATOM 5157 N N . GLN C 3 144 ? 216.335 93.216 185.783 1.00 5.92 144 GLN 3 N 1
ATOM 5158 C CA . GLN C 3 144 ? 215.898 94.587 185.612 1.00 6.21 144 GLN 3 CA 1
ATOM 5159 C C . GLN C 3 144 ? 215.750 95.086 184.183 1.00 6.14 144 GLN 3 C 1
ATOM 5160 O O . GLN C 3 144 ? 215.234 96.195 184.023 1.00 6.47 144 GLN 3 O 1
ATOM 5166 N N . ALA C 3 145 ? 216.293 94.304 183.302 1.00 5.75 145 ALA 3 N 1
ATOM 5167 C CA . ALA C 3 145 ? 216.342 94.461 181.850 1.00 5.15 145 ALA 3 CA 1
ATOM 5168 C C . ALA C 3 145 ? 215.340 93.468 181.215 1.00 4.78 145 ALA 3 C 1
ATOM 5169 O O . ALA C 3 145 ? 214.448 92.924 181.937 1.00 5.17 145 ALA 3 O 1
ATOM 5171 N N . THR C 3 146 ? 215.484 93.296 179.916 1.00 3.77 146 THR 3 N 1
ATOM 5172 C CA . THR C 3 146 ? 214.633 92.433 179.140 1.00 2.91 146 THR 3 CA 1
ATOM 5173 C C . THR C 3 146 ? 214.921 91.005 179.538 1.00 2.53 146 THR 3 C 1
ATOM 5174 O O . THR C 3 146 ? 216.085 90.641 179.384 1.00 2.92 146 THR 3 O 1
ATOM 5178 N N . TYR C 3 147 ? 213.968 90.247 179.939 1.00 2.13 147 TYR 3 N 1
ATOM 5179 C CA . TYR C 3 147 ? 214.282 88.847 180.240 1.00 2.04 147 TYR 3 CA 1
ATOM 5180 C C . TYR C 3 147 ? 213.042 88.014 180.097 1.00 2.07 147 TYR 3 C 1
ATOM 5181 O O . TYR C 3 147 ? 211.906 88.498 180.070 1.00 2.38 147 TYR 3 O 1
ATOM 5190 N N . ALA C 3 148 ? 213.284 86.737 180.041 1.00 2.18 148 ALA 3 N 1
ATOM 5191 C CA . ALA C 3 148 ? 212.304 85.648 179.949 1.00 2.53 148 ALA 3 CA 1
ATOM 5192 C C . ALA C 3 148 ? 212.630 84.530 180.951 1.00 2.85 148 ALA 3 C 1
ATOM 5193 O O . ALA C 3 148 ? 213.839 84.322 181.228 1.00 3.12 148 ALA 3 O 1
ATOM 5195 N N . ILE C 3 149 ? 211.632 83.835 181.480 1.00 2.74 149 ILE 3 N 1
ATOM 5196 C CA . ILE C 3 149 ? 211.809 82.690 182.384 1.00 2.22 149 ILE 3 CA 1
ATOM 5197 C C . ILE C 3 149 ? 211.535 81.441 181.537 1.00 2.62 149 ILE 3 C 1
ATOM 5198 O O . ILE C 3 149 ? 210.461 81.410 180.885 1.00 2.78 149 ILE 3 O 1
ATOM 5203 N N . TRP C 3 150 ? 212.459 80.520 181.496 1.00 2.70 150 TRP 3 N 1
ATOM 5204 C CA . TRP C 3 150 ? 212.272 79.306 180.676 1.00 2.97 150 TRP 3 CA 1
ATOM 5205 C C . TRP C 3 150 ? 212.006 78.162 181.642 1.00 3.84 150 TRP 3 C 1
ATOM 5206 O O . TRP C 3 150 ? 212.925 77.939 182.456 1.00 4.37 150 TRP 3 O 1
ATOM 5217 N N . ASP C 3 151 ? 210.861 77.541 181.594 1.00 4.54 151 ASP 3 N 1
ATOM 5218 C CA . ASP C 3 151 ? 210.454 76.427 182.460 1.00 5.45 151 ASP 3 CA 1
ATOM 5219 C C . ASP C 3 151 ? 210.714 75.128 181.715 1.00 5.75 151 ASP 3 C 1
ATOM 5220 O O . ASP C 3 151 ? 210.327 75.066 180.536 1.00 6.19 151 ASP 3 O 1
ATOM 5225 N N . LEU C 3 152 ? 211.325 74.126 182.283 1.00 6.21 152 LEU 3 N 1
ATOM 5226 C CA . LEU C 3 152 ? 211.606 72.823 181.638 1.00 6.37 152 LEU 3 CA 1
ATOM 5227 C C . LEU C 3 152 ? 210.333 71.975 181.679 1.00 7.02 152 LEU 3 C 1
ATOM 5228 O O . LEU C 3 152 ? 209.632 72.054 182.719 1.00 8.08 152 LEU 3 O 1
ATOM 5233 N N . GLY C 3 153 ? 209.968 71.176 180.713 1.00 7.21 153 GLY 3 N 1
ATOM 5234 C CA . GLY C 3 153 ? 208.748 70.365 180.698 1.00 7.41 153 GLY 3 CA 1
ATOM 5235 C C . GLY C 3 153 ? 208.733 69.608 179.372 1.00 7.88 153 GLY 3 C 1
ATOM 5236 O O . GLY C 3 153 ? 209.816 69.328 178.796 1.00 8.49 153 GLY 3 O 1
ATOM 5237 N N . LEU C 3 154 ? 207.565 69.305 178.895 1.00 7.67 154 LEU 3 N 1
ATOM 5238 C CA . LEU C 3 154 ? 207.503 68.577 177.662 1.00 7.65 154 LEU 3 CA 1
ATOM 5239 C C . LEU C 3 154 ? 208.221 69.080 176.439 1.00 7.46 154 LEU 3 C 1
ATOM 5240 O O . LEU C 3 154 ? 208.663 68.311 175.580 1.00 7.85 154 LEU 3 O 1
ATOM 5245 N N . ASN C 3 155 ? 208.189 70.368 176.292 1.00 7.10 155 ASN 3 N 1
ATOM 5246 C CA . ASN C 3 155 ? 208.790 71.046 175.140 1.00 7.45 155 ASN 3 CA 1
ATOM 5247 C C . ASN C 3 155 ? 210.260 71.273 175.436 1.00 7.55 155 ASN 3 C 1
ATOM 5248 O O . ASN C 3 155 ? 210.529 71.995 176.417 1.00 8.11 155 ASN 3 O 1
ATOM 5253 N N . SER C 3 156 ? 211.150 70.748 174.637 1.00 6.85 156 SER 3 N 1
ATOM 5254 C CA . SER C 3 156 ? 212.594 70.789 174.717 1.00 5.75 156 SER 3 CA 1
ATOM 5255 C C . SER C 3 156 ? 213.308 72.100 174.558 1.00 5.63 156 SER 3 C 1
ATOM 5256 O O . SER C 3 156 ? 214.277 72.259 175.341 1.00 5.88 156 SER 3 O 1
ATOM 5259 N N . SER C 3 157 ? 212.984 72.987 173.664 1.00 5.56 157 SER 3 N 1
ATOM 5260 C CA . SER C 3 157 ? 213.833 74.215 173.562 1.00 5.44 157 SER 3 CA 1
ATOM 5261 C C . SER C 3 157 ? 213.166 75.515 173.904 1.00 5.16 157 SER 3 C 1
ATOM 5262 O O . SER C 3 157 ? 212.003 75.505 174.264 1.00 5.91 157 SER 3 O 1
ATOM 5265 N N . TYR C 3 158 ? 213.874 76.609 173.853 1.00 4.56 158 TYR 3 N 1
ATOM 5266 C CA . TYR C 3 158 ? 213.378 77.937 174.142 1.00 4.54 158 TYR 3 CA 1
ATOM 5267 C C . TYR C 3 158 ? 214.080 78.885 173.171 1.00 5.50 158 TYR 3 C 1
ATOM 5268 O O . TYR C 3 158 ? 215.322 78.776 173.112 1.00 6.34 158 TYR 3 O 1
ATOM 5277 N N . SER C 3 159 ? 213.397 79.729 172.450 1.00 5.77 159 SER 3 N 1
ATOM 5278 C CA . SER C 3 159 ? 213.916 80.670 171.488 1.00 6.17 159 SER 3 CA 1
ATOM 5279 C C . SER C 3 159 ? 213.826 82.069 172.091 1.00 6.23 159 SER 3 C 1
ATOM 5280 O O . SER C 3 159 ? 212.689 82.584 172.119 1.00 7.04 159 SER 3 O 1
ATOM 5283 N N . PHE C 3 160 ? 214.909 82.669 172.510 1.00 5.67 160 PHE 3 N 1
ATOM 5284 C CA . PHE C 3 160 ? 214.978 84.012 173.112 1.00 5.07 160 PHE 3 CA 1
ATOM 5285 C C . PHE C 3 160 ? 215.365 85.054 172.077 1.00 5.16 160 PHE 3 C 1
ATOM 5286 O O . PHE C 3 160 ? 216.454 84.871 171.482 1.00 5.60 160 PHE 3 O 1
ATOM 5294 N N . THR C 3 161 ? 214.611 86.094 171.811 1.00 5.12 161 THR 3 N 1
ATOM 5295 C CA . THR C 3 161 ? 215.015 87.071 170.777 1.00 5.03 161 THR 3 CA 1
ATOM 5296 C C . THR C 3 161 ? 215.546 88.357 171.402 1.00 5.21 161 THR 3 C 1
ATOM 5297 O O . THR C 3 161 ? 214.768 88.907 172.225 1.00 5.58 161 THR 3 O 1
ATOM 5301 N N . VAL C 3 162 ? 216.759 88.768 171.034 1.00 4.99 162 VAL 3 N 1
ATOM 5302 C CA . VAL C 3 162 ? 217.219 90.013 171.678 1.00 4.95 162 VAL 3 CA 1
ATOM 5303 C C . VAL C 3 162 ? 216.737 91.107 170.725 1.00 5.19 162 VAL 3 C 1
ATOM 5304 O O . VAL C 3 162 ? 217.136 91.088 169.551 1.00 6.22 162 VAL 3 O 1
ATOM 5308 N N . PRO C 3 163 ? 215.935 91.985 171.309 1.00 4.89 163 PRO 3 N 1
ATOM 5309 C CA . PRO C 3 163 ? 215.378 93.115 170.573 1.00 4.93 163 PRO 3 CA 1
ATOM 5310 C C . PRO C 3 163 ? 216.444 94.115 170.119 1.00 5.45 163 PRO 3 C 1
ATOM 5311 O O . PRO C 3 163 ? 217.399 94.386 170.880 1.00 5.96 163 PRO 3 O 1
ATOM 5315 N N . PHE C 3 164 ? 216.251 94.623 168.886 1.00 5.33 164 PHE 3 N 1
ATOM 5316 C CA . PHE C 3 164 ? 217.266 95.600 168.380 1.00 4.45 164 PHE 3 CA 1
ATOM 5317 C C . PHE C 3 164 ? 217.060 96.922 169.102 1.00 4.27 164 PHE 3 C 1
ATOM 5318 O O . PHE C 3 164 ? 216.122 97.648 168.732 1.00 4.30 164 PHE 3 O 1
ATOM 5326 N N . ILE C 3 165 ? 217.865 97.205 170.106 1.00 4.14 165 ILE 3 N 1
ATOM 5327 C CA . ILE C 3 165 ? 217.679 98.511 170.779 1.00 3.93 165 ILE 3 CA 1
ATOM 5328 C C . ILE C 3 165 ? 218.931 99.324 170.489 1.00 4.35 165 ILE 3 C 1
ATOM 5329 O O . ILE C 3 165 ? 220.007 98.955 171.013 1.00 5.59 165 ILE 3 O 1
ATOM 5334 N N . SER C 3 166 ? 218.680 100.318 169.697 1.00 3.81 166 SER 3 N 1
ATOM 5335 C CA . SER C 3 166 ? 219.826 101.149 169.277 1.00 3.94 166 SER 3 CA 1
ATOM 5336 C C . SER C 3 166 ? 219.511 102.565 168.852 1.00 4.41 166 SER 3 C 1
ATOM 5337 O O . SER C 3 166 ? 218.443 102.904 168.285 1.00 4.83 166 SER 3 O 1
ATOM 5340 N N . PRO C 3 167 ? 220.443 103.471 169.095 1.00 4.24 167 PRO 3 N 1
ATOM 5341 C CA . PRO C 3 167 ? 220.276 104.869 168.727 1.00 4.53 167 PRO 3 CA 1
ATOM 5342 C C . PRO C 3 167 ? 220.339 105.006 167.220 1.00 4.96 167 PRO 3 C 1
ATOM 5343 O O . PRO C 3 167 ? 219.583 105.848 166.703 1.00 5.39 167 PRO 3 O 1
ATOM 5347 N N . THR C 3 168 ? 221.184 104.236 166.564 1.00 5.08 168 THR 3 N 1
ATOM 5348 C CA . THR C 3 168 ? 221.266 104.309 165.099 1.00 4.99 168 THR 3 CA 1
ATOM 5349 C C . THR C 3 168 ? 220.429 103.235 164.438 1.00 5.42 168 THR 3 C 1
ATOM 5350 O O . THR C 3 168 ? 220.165 102.204 165.064 1.00 5.52 168 THR 3 O 1
ATOM 5354 N N . HIS C 3 169 ? 220.029 103.496 163.208 1.00 6.03 169 HIS 3 N 1
ATOM 5355 C CA . HIS C 3 169 ? 219.179 102.600 162.425 1.00 6.55 169 HIS 3 CA 1
ATOM 5356 C C . HIS C 3 169 ? 219.902 101.278 162.212 1.00 7.10 169 HIS 3 C 1
ATOM 5357 O O . HIS C 3 169 ? 219.171 100.259 162.199 1.00 7.42 169 HIS 3 O 1
ATOM 5364 N N . PHE C 3 170 ? 221.211 101.395 162.086 1.00 7.71 170 PHE 3 N 1
ATOM 5365 C CA . PHE C 3 170 ? 222.046 100.208 161.902 1.00 8.52 170 PHE 3 CA 1
ATOM 5366 C C . PHE C 3 170 ? 223.215 100.290 162.876 1.00 9.72 170 PHE 3 C 1
ATOM 5367 O O . PHE C 3 170 ? 223.506 101.369 163.371 1.00 9.74 170 PHE 3 O 1
ATOM 5375 N N . ARG C 3 171 ? 223.807 99.139 163.041 1.00 11.62 171 ARG 3 N 1
ATOM 5376 C CA . ARG C 3 171 ? 224.955 98.896 163.906 1.00 13.76 171 ARG 3 CA 1
ATOM 5377 C C . ARG C 3 171 ? 226.068 98.305 163.077 1.00 14.25 171 ARG 3 C 1
ATOM 5378 O O . ARG C 3 171 ? 225.763 97.522 162.169 1.00 14.15 171 ARG 3 O 1
ATOM 5386 N N . MET C 3 172 ? 227.261 98.684 163.389 1.00 15.34 172 MET 3 N 1
ATOM 5387 C CA . MET C 3 172 ? 228.452 98.169 162.670 1.00 17.08 172 MET 3 CA 1
ATOM 5388 C C . MET C 3 172 ? 228.622 96.669 162.835 1.00 19.69 172 MET 3 C 1
ATOM 5389 O O . MET C 3 172 ? 228.402 96.218 163.978 1.00 20.09 172 MET 3 O 1
ATOM 5394 N N . VAL C 3 173 ? 228.985 95.845 161.878 1.00 23.38 173 VAL 3 N 1
ATOM 5395 C CA . VAL C 3 173 ? 229.079 94.398 162.116 1.00 27.36 173 VAL 3 CA 1
ATOM 5396 C C . VAL C 3 173 ? 230.255 94.052 162.990 1.00 31.62 173 VAL 3 C 1
ATOM 5397 O O . VAL C 3 173 ? 230.114 93.568 164.108 1.00 32.02 173 VAL 3 O 1
ATOM 5401 N N . GLY C 3 174 ? 231.422 94.315 162.501 1.00 37.23 174 GLY 3 N 1
ATOM 5402 C CA . GLY C 3 174 ? 232.707 94.031 163.125 1.00 44.49 174 GLY 3 CA 1
ATOM 5403 C C . GLY C 3 174 ? 233.357 95.142 163.899 1.00 49.86 174 GLY 3 C 1
ATOM 5404 O O . GLY C 3 174 ? 233.130 96.343 163.696 1.00 50.19 174 GLY 3 O 1
ATOM 5405 N N . THR C 3 175 ? 234.199 94.673 164.824 1.00 55.69 175 THR 3 N 1
ATOM 5406 C CA . THR C 3 175 ? 234.983 95.573 165.685 1.00 61.07 175 THR 3 CA 1
ATOM 5407 C C . THR C 3 175 ? 236.401 95.775 165.040 1.00 64.64 175 THR 3 C 1
ATOM 5408 O O . THR C 3 175 ? 237.120 94.964 164.428 1.00 64.55 175 THR 3 O 1
ATOM 5412 N N . ASP C 3 176 ? 236.721 97.056 165.227 1.00 69.10 176 ASP 3 N 1
ATOM 5413 C CA . ASP C 3 176 ? 237.999 97.701 164.876 1.00 73.36 176 ASP 3 CA 1
ATOM 5414 C C . ASP C 3 176 ? 238.619 97.873 166.305 1.00 75.43 176 ASP 3 C 1
ATOM 5415 O O . ASP C 3 176 ? 237.998 98.631 167.099 1.00 75.76 176 ASP 3 O 1
ATOM 5420 N N . GLN C 3 177 ? 239.705 97.157 166.520 1.00 77.67 177 GLN 3 N 1
ATOM 5421 C CA . GLN C 3 177 ? 240.386 97.104 167.866 1.00 79.84 177 GLN 3 CA 1
ATOM 5422 C C . GLN C 3 177 ? 239.702 95.928 168.656 1.00 80.52 177 GLN 3 C 1
ATOM 5423 O O . GLN C 3 177 ? 239.872 94.674 168.465 1.00 80.78 177 GLN 3 O 1
ATOM 5429 N N . ALA C 3 178 ? 238.864 96.168 169.644 1.00 81.06 178 ALA 3 N 1
ATOM 5430 C CA . ALA C 3 178 ? 238.009 95.361 170.541 1.00 81.41 178 ALA 3 CA 1
ATOM 5431 C C . ALA C 3 178 ? 237.041 96.458 171.103 1.00 81.64 178 ALA 3 C 1
ATOM 5432 O O . ALA C 3 178 ? 237.395 97.661 171.218 1.00 81.72 178 ALA 3 O 1
ATOM 5434 N N . ASN C 3 179 ? 235.804 96.045 171.396 1.00 81.80 179 ASN 3 N 1
ATOM 5435 C CA . ASN C 3 179 ? 234.790 97.028 171.852 1.00 81.74 179 ASN 3 CA 1
ATOM 5436 C C . ASN C 3 179 ? 234.544 97.271 173.338 1.00 81.23 179 ASN 3 C 1
ATOM 5437 O O . ASN C 3 179 ? 233.331 97.516 173.604 1.00 81.12 179 ASN 3 O 1
ATOM 5442 N N . ILE C 3 180 ? 235.558 97.230 174.193 1.00 80.47 180 ILE 3 N 1
ATOM 5443 C CA . ILE C 3 180 ? 235.381 97.553 175.652 1.00 79.66 180 ILE 3 CA 1
ATOM 5444 C C . ILE C 3 180 ? 234.371 96.693 176.420 1.00 79.12 180 ILE 3 C 1
ATOM 5445 O O . ILE C 3 180 ? 234.254 95.433 176.524 1.00 79.09 180 ILE 3 O 1
ATOM 5450 N N . THR C 3 181 ? 233.470 97.351 177.120 1.00 78.16 181 THR 3 N 1
ATOM 5451 C CA . THR C 3 181 ? 232.337 97.447 177.993 1.00 76.70 181 THR 3 CA 1
ATOM 5452 C C . THR C 3 181 ? 231.042 97.878 177.266 1.00 74.74 181 THR 3 C 1
ATOM 5453 O O . THR C 3 181 ? 229.912 98.226 177.694 1.00 74.73 181 THR 3 O 1
ATOM 5457 N N . ASN C 3 182 ? 231.341 97.955 175.967 1.00 71.97 182 ASN 3 N 1
ATOM 5458 C CA . ASN C 3 182 ? 230.430 98.421 174.921 1.00 68.98 182 ASN 3 CA 1
ATOM 5459 C C . ASN C 3 182 ? 229.721 97.234 174.255 1.00 66.21 182 ASN 3 C 1
ATOM 5460 O O . ASN C 3 182 ? 229.011 96.398 174.879 1.00 65.91 182 ASN 3 O 1
ATOM 5465 N N . VAL C 3 183 ? 230.094 97.344 172.945 1.00 62.19 183 VAL 3 N 1
ATOM 5466 C CA . VAL C 3 183 ? 229.486 96.253 172.087 1.00 57.57 183 VAL 3 CA 1
ATOM 5467 C C . VAL C 3 183 ? 228.065 96.764 172.311 1.00 53.81 183 VAL 3 C 1
ATOM 5468 O O . VAL C 3 183 ? 227.892 97.976 172.686 1.00 53.63 183 VAL 3 O 1
ATOM 5472 N N . ASP C 3 184 ? 227.155 95.860 172.135 1.00 48.90 184 ASP 3 N 1
ATOM 5473 C CA . ASP C 3 184 ? 225.759 96.350 172.270 1.00 44.28 184 ASP 3 CA 1
ATOM 5474 C C . ASP C 3 184 ? 225.024 95.725 173.430 1.00 39.47 184 ASP 3 C 1
ATOM 5475 O O . ASP C 3 184 ? 223.817 95.503 173.155 1.00 38.99 184 ASP 3 O 1
ATOM 5480 N N . GLY C 3 185 ? 225.777 95.525 174.510 1.00 33.82 185 GLY 3 N 1
ATOM 5481 C CA . GLY C 3 185 ? 225.035 94.886 175.624 1.00 27.50 185 GLY 3 CA 1
ATOM 5482 C C . GLY C 3 185 ? 225.343 93.404 175.747 1.00 22.83 185 GLY 3 C 1
ATOM 5483 O O . GLY C 3 185 ? 226.173 92.871 175.022 1.00 22.44 185 GLY 3 O 1
ATOM 5484 N N . TRP C 3 186 ? 224.659 92.727 176.646 1.00 18.67 186 TRP 3 N 1
ATOM 5485 C CA . TRP C 3 186 ? 224.863 91.326 176.941 1.00 15.06 186 TRP 3 CA 1
ATOM 5486 C C . TRP C 3 186 ? 223.685 90.399 177.111 1.00 13.13 186 TRP 3 C 1
ATOM 5487 O O . TRP C 3 186 ? 222.672 90.854 177.675 1.00 13.66 186 TRP 3 O 1
ATOM 5498 N N . VAL C 3 187 ? 223.814 89.151 176.704 1.00 10.27 187 VAL 3 N 1
ATOM 5499 C CA . VAL C 3 187 ? 222.775 88.141 176.890 1.00 8.13 187 VAL 3 CA 1
ATOM 5500 C C . VAL C 3 187 ? 223.310 87.357 178.092 1.00 7.63 187 VAL 3 C 1
ATOM 5501 O O . VAL C 3 187 ? 224.425 86.850 177.899 1.00 7.74 187 VAL 3 O 1
ATOM 5505 N N . THR C 3 188 ? 222.667 87.262 179.223 1.00 6.43 188 THR 3 N 1
ATOM 5506 C CA . THR C 3 188 ? 223.218 86.448 180.335 1.00 4.99 188 THR 3 CA 1
ATOM 5507 C C . THR C 3 188 ? 222.211 85.353 180.669 1.00 4.62 188 THR 3 C 1
ATOM 5508 O O . THR C 3 188 ? 221.000 85.582 180.586 1.00 4.78 188 THR 3 O 1
ATOM 5512 N N . VAL C 3 189 ? 222.689 84.177 180.986 1.00 4.31 189 VAL 3 N 1
ATOM 5513 C CA . VAL C 3 189 ? 221.782 83.055 181.302 1.00 3.99 189 VAL 3 CA 1
ATOM 5514 C C . VAL C 3 189 ? 221.957 82.721 182.774 1.00 4.62 189 VAL 3 C 1
ATOM 5515 O O . VAL C 3 189 ? 223.129 82.534 183.159 1.00 4.99 189 VAL 3 O 1
ATOM 5519 N N . TRP C 3 190 ? 220.925 82.655 183.596 1.00 4.93 190 TRP 3 N 1
ATOM 5520 C CA . TRP C 3 190 ? 221.058 82.355 185.017 1.00 5.34 190 TRP 3 CA 1
ATOM 5521 C C . TRP C 3 190 ? 220.179 81.227 185.526 1.00 6.26 190 TRP 3 C 1
ATOM 5522 O O . TRP C 3 190 ? 219.137 81.064 184.837 1.00 6.70 190 TRP 3 O 1
ATOM 5533 N N . GLN C 3 191 ? 220.515 80.551 186.639 1.00 7.01 191 GLN 3 N 1
ATOM 5534 C CA . GLN C 3 191 ? 219.485 79.548 187.041 1.00 7.29 191 GLN 3 CA 1
ATOM 5535 C C . GLN C 3 191 ? 218.473 80.280 187.939 1.00 6.82 191 GLN 3 C 1
ATOM 5536 O O . GLN C 3 191 ? 218.994 81.063 188.759 1.00 7.23 191 GLN 3 O 1
ATOM 5542 N N . LEU C 3 192 ? 217.180 80.119 187.844 1.00 5.93 192 LEU 3 N 1
ATOM 5543 C CA . LEU C 3 192 ? 216.233 80.806 188.739 1.00 5.58 192 LEU 3 CA 1
ATOM 5544 C C . LEU C 3 192 ? 216.068 79.821 189.900 1.00 5.37 192 LEU 3 C 1
ATOM 5545 O O . LEU C 3 192 ? 216.284 80.150 191.081 1.00 5.75 192 LEU 3 O 1
ATOM 5550 N N . THR C 3 193 ? 215.699 78.624 189.500 1.00 4.94 193 THR 3 N 1
ATOM 5551 C CA . THR C 3 193 ? 215.553 77.484 190.394 1.00 4.50 193 THR 3 CA 1
ATOM 5552 C C . THR C 3 193 ? 216.625 76.522 189.896 1.00 5.30 193 THR 3 C 1
ATOM 5553 O O . THR C 3 193 ? 217.026 76.486 188.692 1.00 6.31 193 THR 3 O 1
ATOM 5557 N N . PRO C 3 194 ? 217.131 75.732 190.823 1.00 5.60 194 PRO 3 N 1
ATOM 5558 C CA . PRO C 3 194 ? 218.164 74.730 190.517 1.00 5.56 194 PRO 3 CA 1
ATOM 5559 C C . PRO C 3 194 ? 217.614 73.560 189.730 1.00 5.46 194 PRO 3 C 1
ATOM 5560 O O . PRO C 3 194 ? 216.389 73.367 189.811 1.00 5.38 194 PRO 3 O 1
ATOM 5564 N N . LEU C 3 195 ? 218.459 72.797 189.073 1.00 5.19 195 LEU 3 N 1
ATOM 5565 C CA . LEU C 3 195 ? 217.983 71.601 188.351 1.00 4.60 195 LEU 3 CA 1
ATOM 5566 C C . LEU C 3 195 ? 217.608 70.652 189.467 1.00 4.34 195 LEU 3 C 1
ATOM 5567 O O . LEU C 3 195 ? 218.410 70.453 190.411 1.00 4.83 195 LEU 3 O 1
ATOM 5572 N N . THR C 3 196 ? 216.425 70.100 189.466 1.00 4.01 196 THR 3 N 1
ATOM 5573 C CA . THR C 3 196 ? 215.988 69.144 190.518 1.00 3.26 196 THR 3 CA 1
ATOM 5574 C C . THR C 3 196 ? 215.797 67.798 189.849 1.00 3.34 196 THR 3 C 1
ATOM 5575 O O . THR C 3 196 ? 215.563 67.717 188.633 1.00 3.34 196 THR 3 O 1
ATOM 5579 N N . TYR C 3 197 ? 215.949 66.727 190.593 1.00 3.62 197 TYR 3 N 1
ATOM 5580 C CA . TYR C 3 197 ? 215.811 65.372 190.040 1.00 3.74 197 TYR 3 CA 1
ATOM 5581 C C . TYR C 3 197 ? 215.496 64.378 191.132 1.00 3.33 197 TYR 3 C 1
ATOM 5582 O O . TYR C 3 197 ? 215.633 64.627 192.339 1.00 2.76 197 TYR 3 O 1
ATOM 5591 N N . PRO C 3 198 ? 215.081 63.232 190.640 1.00 3.33 198 PRO 3 N 1
ATOM 5592 C CA . PRO C 3 198 ? 214.789 62.105 191.526 1.00 3.33 198 PRO 3 CA 1
ATOM 5593 C C . PRO C 3 198 ? 216.090 61.329 191.671 1.00 3.58 198 PRO 3 C 1
ATOM 5594 O O . PRO C 3 198 ? 217.150 61.545 191.040 1.00 3.79 198 PRO 3 O 1
ATOM 5598 N N . PRO C 3 199 ? 215.999 60.350 192.539 1.00 3.79 199 PRO 3 N 1
ATOM 5599 C CA . PRO C 3 199 ? 217.096 59.410 192.785 1.00 4.20 199 PRO 3 CA 1
ATOM 5600 C C . PRO C 3 199 ? 217.382 58.671 191.484 1.00 5.13 199 PRO 3 C 1
ATOM 5601 O O . PRO C 3 199 ? 216.442 58.425 190.682 1.00 5.47 199 PRO 3 O 1
ATOM 5605 N N . GLY C 3 200 ? 218.591 58.287 191.138 1.00 5.57 200 GLY 3 N 1
ATOM 5606 C CA . GLY C 3 200 ? 218.876 57.520 189.920 1.00 5.97 200 GLY 3 CA 1
ATOM 5607 C C . GLY C 3 200 ? 219.069 58.226 188.616 1.00 6.66 200 GLY 3 C 1
ATOM 5608 O O . GLY C 3 200 ? 219.160 57.681 187.502 1.00 6.99 200 GLY 3 O 1
ATOM 5609 N N . CYS C 3 201 ? 219.211 59.529 188.824 1.00 7.16 201 CYS 3 N 1
ATOM 5610 C CA . CYS C 3 201 ? 219.386 60.445 187.682 1.00 7.16 201 CYS 3 CA 1
ATOM 5611 C C . CYS C 3 201 ? 220.561 61.357 187.879 1.00 7.11 201 CYS 3 C 1
ATOM 5612 O O . CYS C 3 201 ? 220.702 61.737 189.050 1.00 7.45 201 CYS 3 O 1
ATOM 5615 N N . PRO C 3 202 ? 221.306 61.628 186.834 1.00 6.83 202 PRO 3 N 1
ATOM 5616 C CA . PRO C 3 202 ? 222.438 62.530 186.861 1.00 6.93 202 PRO 3 CA 1
ATOM 5617 C C . PRO C 3 202 ? 222.075 63.862 187.481 1.00 7.90 202 PRO 3 C 1
ATOM 5618 O O . PRO C 3 202 ? 220.889 64.252 187.406 1.00 8.15 202 PRO 3 O 1
ATOM 5622 N N . THR C 3 203 ? 222.997 64.615 188.051 1.00 9.12 203 THR 3 N 1
ATOM 5623 C CA . THR C 3 203 ? 222.691 65.918 188.660 1.00 10.00 203 THR 3 CA 1
ATOM 5624 C C . THR C 3 203 ? 223.131 67.188 187.927 1.00 10.40 203 THR 3 C 1
ATOM 5625 O O . THR C 3 203 ? 223.312 68.304 188.494 1.00 10.96 203 THR 3 O 1
ATOM 5629 N N . SER C 3 204 ? 223.276 67.035 186.632 1.00 10.41 204 SER 3 N 1
ATOM 5630 C CA . SER C 3 204 ? 223.631 68.178 185.765 1.00 10.68 204 SER 3 CA 1
ATOM 5631 C C . SER C 3 204 ? 223.262 67.773 184.330 1.00 10.23 204 SER 3 C 1
ATOM 5632 O O . SER C 3 204 ? 223.230 66.552 183.980 1.00 10.62 204 SER 3 O 1
ATOM 5635 N N . ALA C 3 205 ? 222.998 68.793 183.532 1.00 8.93 205 ALA 3 N 1
ATOM 5636 C CA . ALA C 3 205 ? 222.583 68.536 182.162 1.00 7.49 205 ALA 3 CA 1
ATOM 5637 C C . ALA C 3 205 ? 223.171 69.561 181.244 1.00 6.90 205 ALA 3 C 1
ATOM 5638 O O . ALA C 3 205 ? 223.453 70.671 181.687 1.00 6.86 205 ALA 3 O 1
ATOM 5640 N N . LYS C 3 206 ? 223.307 69.166 180.005 1.00 6.20 206 LYS 3 N 1
ATOM 5641 C CA . LYS C 3 206 ? 223.824 70.030 178.945 1.00 5.73 206 LYS 3 CA 1
ATOM 5642 C C . LYS C 3 206 ? 222.656 70.680 178.198 1.00 5.33 206 LYS 3 C 1
ATOM 5643 O O . LYS C 3 206 ? 221.650 70.017 177.850 1.00 4.88 206 LYS 3 O 1
ATOM 5649 N N . ILE C 3 207 ? 222.851 71.973 177.983 1.00 4.58 207 ILE 3 N 1
ATOM 5650 C CA . ILE C 3 207 ? 221.914 72.815 177.227 1.00 3.83 207 ILE 3 CA 1
ATOM 5651 C C . ILE C 3 207 ? 222.591 73.253 175.917 1.00 3.79 207 ILE 3 C 1
ATOM 5652 O O . ILE C 3 207 ? 223.560 74.015 175.979 1.00 4.29 207 ILE 3 O 1
ATOM 5657 N N . LEU C 3 208 ? 222.208 72.827 174.742 1.00 3.48 208 LEU 3 N 1
ATOM 5658 C CA . LEU C 3 208 ? 222.736 73.139 173.422 1.00 3.14 208 LEU 3 CA 1
ATOM 5659 C C . LEU C 3 208 ? 222.467 74.621 173.160 1.00 3.32 208 LEU 3 C 1
ATOM 5660 O O . LEU C 3 208 ? 221.329 75.054 173.460 1.00 4.15 208 LEU 3 O 1
ATOM 5665 N N . THR C 3 209 ? 223.383 75.393 172.633 1.00 2.99 209 THR 3 N 1
ATOM 5666 C CA . THR C 3 209 ? 223.151 76.806 172.377 1.00 2.85 209 THR 3 CA 1
ATOM 5667 C C . THR C 3 209 ? 223.349 77.151 170.922 1.00 3.34 209 THR 3 C 1
ATOM 5668 O O . THR C 3 209 ? 224.460 76.869 170.404 1.00 3.58 209 THR 3 O 1
ATOM 5672 N N . MET C 3 210 ? 222.346 77.734 170.282 1.00 3.73 210 MET 3 N 1
ATOM 5673 C CA . MET C 3 210 ? 222.532 78.093 168.857 1.00 4.21 210 MET 3 CA 1
ATOM 5674 C C . MET C 3 210 ? 222.145 79.551 168.638 1.00 4.63 210 MET 3 C 1
ATOM 5675 O O . MET C 3 210 ? 221.477 80.094 169.553 1.00 5.03 210 MET 3 O 1
ATOM 5680 N N . VAL C 3 211 ? 222.494 80.123 167.493 1.00 4.63 211 VAL 3 N 1
ATOM 5681 C CA . VAL C 3 211 ? 222.100 81.503 167.169 1.00 4.65 211 VAL 3 CA 1
ATOM 5682 C C . VAL C 3 211 ? 221.635 81.572 165.717 1.00 5.33 211 VAL 3 C 1
ATOM 5683 O O . VAL C 3 211 ? 222.113 80.795 164.842 1.00 5.46 211 VAL 3 O 1
ATOM 5687 N N . SER C 3 212 ? 220.731 82.501 165.408 1.00 5.86 212 SER 3 N 1
ATOM 5688 C CA . SER C 3 212 ? 220.212 82.702 164.032 1.00 5.84 212 SER 3 CA 1
ATOM 5689 C C . SER C 3 212 ? 219.737 84.140 163.859 1.00 6.12 212 SER 3 C 1
ATOM 5690 O O . SER C 3 212 ? 219.662 84.870 164.847 1.00 6.09 212 SER 3 O 1
ATOM 5693 N N . ALA C 3 213 ? 219.368 84.516 162.662 1.00 6.62 213 ALA 3 N 1
ATOM 5694 C CA . ALA C 3 213 ? 218.820 85.857 162.429 1.00 6.97 213 ALA 3 CA 1
ATOM 5695 C C . ALA C 3 213 ? 217.322 85.783 162.692 1.00 7.64 213 ALA 3 C 1
ATOM 5696 O O . ALA C 3 213 ? 216.734 84.685 162.500 1.00 8.75 213 ALA 3 O 1
ATOM 5698 N N . GLY C 3 214 ? 216.672 86.854 163.088 1.00 7.95 214 GLY 3 N 1
ATOM 5699 C CA . GLY C 3 214 ? 215.202 86.915 163.289 1.00 8.39 214 GLY 3 CA 1
ATOM 5700 C C . GLY C 3 214 ? 214.569 87.374 161.955 1.00 8.95 214 GLY 3 C 1
ATOM 5701 O O . GLY C 3 214 ? 215.354 87.742 161.028 1.00 9.03 214 GLY 3 O 1
ATOM 5702 N N . LYS C 3 215 ? 213.253 87.409 161.797 1.00 9.79 215 LYS 3 N 1
ATOM 5703 C CA . LYS C 3 215 ? 212.716 87.821 160.490 1.00 11.58 215 LYS 3 CA 1
ATOM 5704 C C . LYS C 3 215 ? 213.023 89.263 160.180 1.00 11.32 215 LYS 3 C 1
ATOM 5705 O O . LYS C 3 215 ? 213.058 89.713 159.037 1.00 11.77 215 LYS 3 O 1
ATOM 5711 N N . ASP C 3 216 ? 213.270 90.028 161.173 1.00 10.98 216 ASP 3 N 1
ATOM 5712 C CA . ASP C 3 216 ? 213.690 91.391 161.225 1.00 10.38 216 ASP 3 CA 1
ATOM 5713 C C . ASP C 3 216 ? 215.032 91.776 160.660 1.00 9.55 216 ASP 3 C 1
ATOM 5714 O O . ASP C 3 216 ? 215.215 92.891 160.178 1.00 9.95 216 ASP 3 O 1
ATOM 5719 N N . PHE C 3 217 ? 216.010 90.890 160.830 1.00 8.14 217 PHE 3 N 1
ATOM 5720 C CA . PHE C 3 217 ? 217.415 90.971 160.481 1.00 6.88 217 PHE 3 CA 1
ATOM 5721 C C . PHE C 3 217 ? 217.660 91.222 158.986 1.00 7.25 217 PHE 3 C 1
ATOM 5722 O O . PHE C 3 217 ? 217.115 90.680 158.001 1.00 7.36 217 PHE 3 O 1
ATOM 5730 N N . SER C 3 218 ? 218.568 92.150 158.786 1.00 7.34 218 SER 3 N 1
ATOM 5731 C CA . SER C 3 218 ? 219.078 92.787 157.603 1.00 6.80 218 SER 3 CA 1
ATOM 5732 C C . SER C 3 218 ? 220.564 92.978 157.668 1.00 6.63 218 SER 3 C 1
ATOM 5733 O O . SER C 3 218 ? 221.118 93.188 158.789 1.00 7.14 218 SER 3 O 1
ATOM 5736 N N . LEU C 3 219 ? 221.278 92.998 156.564 1.00 5.85 219 LEU 3 N 1
ATOM 5737 C CA . LEU C 3 219 ? 222.740 93.201 156.477 1.00 4.93 219 LEU 3 CA 1
ATOM 5738 C C . LEU C 3 219 ? 223.007 94.149 155.339 1.00 5.17 219 LEU 3 C 1
ATOM 5739 O O . LEU C 3 219 ? 222.122 94.020 154.457 1.00 5.25 219 LEU 3 O 1
ATOM 5744 N N . LYS C 3 220 ? 224.014 95.003 155.287 1.00 5.27 220 LYS 3 N 1
ATOM 5745 C CA . LYS C 3 220 ? 224.140 95.858 154.074 1.00 5.56 220 LYS 3 CA 1
ATOM 5746 C C . LYS C 3 220 ? 225.618 96.135 153.839 1.00 6.02 220 LYS 3 C 1
ATOM 5747 O O . LYS C 3 220 ? 226.412 96.012 154.789 1.00 6.18 220 LYS 3 O 1
ATOM 5753 N N . MET C 3 221 ? 225.944 96.439 152.584 1.00 6.34 221 MET 3 N 1
ATOM 5754 C CA . MET C 3 221 ? 227.287 96.783 152.090 1.00 6.31 221 MET 3 CA 1
ATOM 5755 C C . MET C 3 221 ? 228.315 95.669 152.165 1.00 5.88 221 MET 3 C 1
ATOM 5756 O O . MET C 3 221 ? 228.968 95.552 153.213 1.00 5.80 221 MET 3 O 1
ATOM 5761 N N . PRO C 3 222 ? 228.431 94.921 151.080 1.00 5.37 222 PRO 3 N 1
ATOM 5762 C CA . PRO C 3 222 ? 229.382 93.811 151.025 1.00 5.27 222 PRO 3 CA 1
ATOM 5763 C C . PRO C 3 222 ? 230.810 94.274 150.839 1.00 5.42 222 PRO 3 C 1
ATOM 5764 O O . PRO C 3 222 ? 231.296 95.033 149.959 1.00 5.75 222 PRO 3 O 1
ATOM 5768 N N . ILE C 3 223 ? 231.555 93.711 151.757 1.00 5.61 223 ILE 3 N 1
ATOM 5769 C CA . ILE C 3 223 ? 233.013 93.915 151.856 1.00 5.82 223 ILE 3 CA 1
ATOM 5770 C C . ILE C 3 223 ? 233.655 92.562 152.110 1.00 6.38 223 ILE 3 C 1
ATOM 5771 O O . ILE C 3 223 ? 233.041 91.488 151.982 1.00 6.96 223 ILE 3 O 1
ATOM 5776 N N . SER C 3 224 ? 234.904 92.611 152.497 1.00 6.62 224 SER 3 N 1
ATOM 5777 C CA . SER C 3 224 ? 235.698 91.408 152.808 1.00 6.88 224 SER 3 CA 1
ATOM 5778 C C . SER C 3 224 ? 236.297 91.484 154.192 1.00 7.16 224 SER 3 C 1
ATOM 5779 O O . SER C 3 224 ? 236.842 92.564 154.424 1.00 7.29 224 SER 3 O 1
ATOM 5782 N N . PRO C 3 225 ? 236.221 90.498 155.049 1.00 6.93 225 PRO 3 N 1
ATOM 5783 C CA . PRO C 3 225 ? 236.814 90.579 156.376 1.00 6.86 225 PRO 3 CA 1
ATOM 5784 C C . PRO C 3 225 ? 238.331 90.560 156.287 1.00 7.34 225 PRO 3 C 1
ATOM 5785 O O . PRO C 3 225 ? 238.820 90.338 155.126 1.00 7.89 225 PRO 3 O 1
ATOM 5789 N N . ALA C 3 226 ? 239.018 90.741 157.420 1.00 7.03 226 ALA 3 N 1
ATOM 5790 C CA . ALA C 3 226 ? 240.507 90.626 157.275 1.00 6.48 226 ALA 3 CA 1
ATOM 5791 C C . ALA C 3 226 ? 240.780 89.163 156.990 1.00 6.82 226 ALA 3 C 1
ATOM 5792 O O . ALA C 3 226 ? 240.155 88.287 157.632 1.00 6.96 226 ALA 3 O 1
ATOM 5794 N N . PRO C 3 227 ? 241.652 88.867 156.044 1.00 6.56 227 PRO 3 N 1
ATOM 5795 C CA . PRO C 3 227 ? 241.955 87.475 155.673 1.00 6.07 227 PRO 3 CA 1
ATOM 5796 C C . PRO C 3 227 ? 242.476 86.725 156.874 1.00 6.06 227 PRO 3 C 1
ATOM 5797 O O . PRO C 3 227 ? 243.146 87.383 157.698 1.00 6.57 227 PRO 3 O 1
ATOM 5801 N N . TRP C 3 228 ? 242.187 85.456 156.938 1.00 5.95 228 TRP 3 N 1
ATOM 5802 C CA . TRP C 3 228 ? 242.679 84.622 158.036 1.00 6.25 228 TRP 3 CA 1
ATOM 5803 C C . TRP C 3 228 ? 243.046 83.214 157.557 1.00 7.01 228 TRP 3 C 1
ATOM 5804 O O . TRP C 3 228 ? 242.775 82.871 156.382 1.00 7.00 228 TRP 3 O 1
ATOM 5815 N N . SER C 3 229 ? 243.627 82.455 158.465 1.00 8.01 229 SER 3 N 1
ATOM 5816 C CA . SER C 3 229 ? 243.917 81.053 158.100 1.00 9.64 229 SER 3 CA 1
ATOM 5817 C C . SER C 3 229 ? 243.304 80.232 159.242 1.00 10.76 229 SER 3 C 1
ATOM 5818 O O . SER C 3 229 ? 243.621 80.568 160.387 1.00 10.87 229 SER 3 O 1
ATOM 5821 N N . PRO C 3 230 ? 242.499 79.245 158.971 1.00 11.77 230 PRO 3 N 1
ATOM 5822 C CA . PRO C 3 230 ? 241.861 78.465 160.020 1.00 13.12 230 PRO 3 CA 1
ATOM 5823 C C . PRO C 3 230 ? 242.822 77.738 160.912 1.00 15.32 230 PRO 3 C 1
ATOM 5824 O O . PRO C 3 230 ? 242.588 77.154 161.989 1.00 15.71 230 PRO 3 O 1
ATOM 5828 N N . GLN C 3 231 ? 244.054 77.745 160.487 1.00 17.82 231 GLN 3 N 1
ATOM 5829 C CA . GLN C 3 231 ? 245.126 77.048 161.222 1.00 20.29 231 GLN 3 CA 1
ATOM 5830 C C . GLN C 3 231 ? 246.339 77.938 161.510 1.00 21.97 231 GLN 3 C 1
ATOM 5831 O O . GLN C 3 231 ? 247.245 77.890 160.598 1.00 23.59 231 GLN 3 O 1
ATOM 5837 N N . SER D 4 13 ? 217.304 122.723 145.874 1.00 44.79 13 SER 4 N 1
ATOM 5838 C CA . SER D 4 13 ? 217.339 122.660 144.368 1.00 44.88 13 SER 4 CA 1
ATOM 5839 C C . SER D 4 13 ? 218.244 121.481 143.876 1.00 43.81 13 SER 4 C 1
ATOM 5840 O O . SER D 4 13 ? 218.200 120.318 144.464 1.00 44.66 13 SER 4 O 1
ATOM 5843 N N . GLU D 4 14 ? 218.994 121.844 142.770 1.00 41.09 14 GLU 4 N 1
ATOM 5844 C CA . GLU D 4 14 ? 219.939 120.784 142.340 1.00 38.58 14 GLU 4 CA 1
ATOM 5845 C C . GLU D 4 14 ? 221.241 121.693 142.416 1.00 34.98 14 GLU 4 C 1
ATOM 5846 O O . GLU D 4 14 ? 221.215 122.886 142.737 1.00 33.61 14 GLU 4 O 1
ATOM 5852 N N . GLY D 4 15 ? 222.188 120.790 142.180 1.00 31.25 15 GLY 4 N 1
ATOM 5853 C CA . GLY D 4 15 ? 223.585 121.101 142.188 1.00 27.00 15 GLY 4 CA 1
ATOM 5854 C C . GLY D 4 15 ? 224.031 121.558 140.795 1.00 23.85 15 GLY 4 C 1
ATOM 5855 O O . GLY D 4 15 ? 223.289 122.156 140.030 1.00 23.32 15 GLY 4 O 1
ATOM 5856 N N . ASN D 4 16 ? 225.293 121.190 140.658 1.00 21.30 16 ASN 4 N 1
ATOM 5857 C CA . ASN D 4 16 ? 225.993 121.573 139.455 1.00 19.44 16 ASN 4 CA 1
ATOM 5858 C C . ASN D 4 16 ? 226.163 120.415 138.515 1.00 19.32 16 ASN 4 C 1
ATOM 5859 O O . ASN D 4 16 ? 227.229 119.822 138.471 1.00 19.48 16 ASN 4 O 1
ATOM 5864 N N . GLU D 4 17 ? 225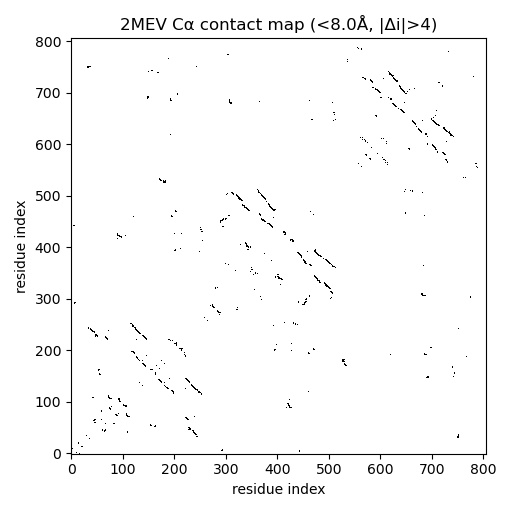.081 120.208 137.825 1.00 19.47 17 GLU 4 N 1
ATOM 5865 C CA . GLU D 4 17 ? 225.029 119.167 136.799 1.00 20.48 17 GLU 4 CA 1
ATOM 5866 C C . GLU D 4 17 ? 224.057 119.700 135.766 1.00 20.97 17 GLU 4 C 1
ATOM 5867 O O . GLU D 4 17 ? 223.014 120.156 136.251 1.00 21.35 17 GLU 4 O 1
ATOM 5873 N N . GLY D 4 18 ? 224.367 119.707 134.495 1.00 21.77 18 GLY 4 N 1
ATOM 5874 C CA . GLY D 4 18 ? 223.487 120.230 133.454 1.00 23.26 18 GLY 4 CA 1
ATOM 5875 C C . GLY D 4 18 ? 223.666 119.547 132.103 1.00 24.58 18 GLY 4 C 1
ATOM 5876 O O . GLY D 4 18 ? 223.874 120.148 131.026 1.00 24.37 18 GLY 4 O 1
ATOM 5877 N N . VAL D 4 19 ? 223.568 118.239 132.191 1.00 26.37 19 VAL 4 N 1
ATOM 5878 C CA . VAL D 4 19 ? 223.678 117.345 131.035 1.00 28.32 19 VAL 4 CA 1
ATOM 5879 C C . VAL D 4 19 ? 222.247 117.005 130.627 1.00 30.57 19 VAL 4 C 1
ATOM 5880 O O . VAL D 4 19 ? 221.321 116.787 131.424 1.00 30.59 19 VAL 4 O 1
ATOM 5884 N N . ILE D 4 20 ? 222.016 116.977 129.340 1.00 33.71 20 ILE 4 N 1
ATOM 5885 C CA . ILE D 4 20 ? 220.755 116.698 128.636 1.00 37.02 20 ILE 4 CA 1
ATOM 5886 C C . ILE D 4 20 ? 220.379 115.226 128.639 1.00 38.88 20 ILE 4 C 1
ATOM 5887 O O . ILE D 4 20 ? 219.241 114.800 128.816 1.00 39.25 20 ILE 4 O 1
ATOM 5892 N N . ILE D 4 21 ? 221.428 114.460 128.377 1.00 41.02 21 ILE 4 N 1
ATOM 5893 C CA . ILE D 4 21 ? 221.348 113.024 128.397 1.00 43.18 21 ILE 4 CA 1
ATOM 5894 C C . ILE D 4 21 ? 220.974 112.583 129.834 1.00 44.62 21 ILE 4 C 1
ATOM 5895 O O . ILE D 4 21 ? 221.293 112.993 130.976 1.00 45.21 21 ILE 4 O 1
ATOM 5900 N N . ASN D 4 22 ? 220.206 111.527 129.582 1.00 46.05 22 ASN 4 N 1
ATOM 5901 C CA . ASN D 4 22 ? 219.712 110.658 130.656 1.00 47.11 22 ASN 4 CA 1
ATOM 5902 C C . ASN D 4 22 ? 221.031 110.030 131.236 1.00 45.58 22 ASN 4 C 1
ATOM 5903 O O . ASN D 4 22 ? 222.000 109.613 130.492 1.00 46.05 22 ASN 4 O 1
ATOM 5908 N N . ASN D 4 23 ? 220.975 109.997 132.581 1.00 42.44 23 ASN 4 N 1
ATOM 5909 C CA . ASN D 4 23 ? 222.158 109.392 133.215 1.00 38.86 23 ASN 4 CA 1
ATOM 5910 C C . ASN D 4 23 ? 222.346 107.941 132.717 1.00 34.94 23 ASN 4 C 1
ATOM 5911 O O . ASN D 4 23 ? 221.399 107.143 132.778 1.00 34.48 23 ASN 4 O 1
ATOM 5916 N N . PHE D 4 24 ? 223.568 107.701 132.269 1.00 29.97 24 PHE 4 N 1
ATOM 5917 C CA . PHE D 4 24 ? 223.837 106.355 131.798 1.00 25.50 24 PHE 4 CA 1
ATOM 5918 C C . PHE D 4 24 ? 223.708 105.280 132.852 1.00 23.71 24 PHE 4 C 1
ATOM 5919 O O . PHE D 4 24 ? 223.339 104.179 132.472 1.00 23.11 24 PHE 4 O 1
ATOM 5927 N N . TYR D 4 25 ? 224.063 105.497 134.078 1.00 22.24 25 TYR 4 N 1
ATOM 5928 C CA . TYR D 4 25 ? 223.957 104.531 135.159 1.00 21.35 25 TYR 4 CA 1
ATOM 5929 C C . TYR D 4 25 ? 222.613 104.873 135.780 1.00 21.45 25 TYR 4 C 1
ATOM 5930 O O . TYR D 4 25 ? 222.293 106.068 135.814 1.00 21.81 25 TYR 4 O 1
ATOM 5939 N N . SER D 4 26 ? 221.888 103.918 136.245 1.00 21.57 26 SER 4 N 1
ATOM 5940 C CA . SER D 4 26 ? 220.584 104.265 136.805 1.00 22.42 26 SER 4 CA 1
ATOM 5941 C C . SER D 4 26 ? 220.775 104.786 138.190 1.00 23.03 26 SER 4 C 1
ATOM 5942 O O . SER D 4 26 ? 221.816 104.537 138.788 1.00 23.27 26 SER 4 O 1
ATOM 5945 N N . ASN D 4 27 ? 219.748 105.396 138.668 1.00 24.30 27 ASN 4 N 1
ATOM 5946 C CA . ASN D 4 27 ? 219.895 105.969 139.986 1.00 25.96 27 ASN 4 CA 1
ATOM 5947 C C . ASN D 4 27 ? 220.268 105.276 141.254 1.00 25.50 27 ASN 4 C 1
ATOM 5948 O O . ASN D 4 27 ? 220.711 105.948 142.190 1.00 25.70 27 ASN 4 O 1
ATOM 5953 N N . GLN D 4 28 ? 219.808 104.064 141.208 1.00 24.76 28 GLN 4 N 1
ATOM 5954 C CA . GLN D 4 28 ? 220.045 103.224 142.388 1.00 24.01 28 GLN 4 CA 1
ATOM 5955 C C . GLN D 4 28 ? 221.541 102.953 142.410 1.00 21.45 28 GLN 4 C 1
ATOM 5956 O O . GLN D 4 28 ? 221.989 102.480 143.468 1.00 21.94 28 GLN 4 O 1
ATOM 5962 N N . TYR D 4 29 ? 222.166 103.218 141.265 1.00 17.78 29 TYR 4 N 1
ATOM 5963 C CA . TYR D 4 29 ? 223.592 103.007 141.170 1.00 14.89 29 TYR 4 CA 1
ATOM 5964 C C . TYR D 4 29 ? 224.279 104.349 141.266 1.00 14.77 29 TYR 4 C 1
ATOM 5965 O O . TYR D 4 29 ? 225.237 104.428 142.043 1.00 14.65 29 TYR 4 O 1
ATOM 5974 N N . GLN D 4 30 ? 223.800 105.329 140.548 1.00 14.56 30 GLN 4 N 1
ATOM 5975 C CA . GLN D 4 30 ? 224.478 106.628 140.639 1.00 14.69 30 GLN 4 CA 1
ATOM 5976 C C . GLN D 4 30 ? 224.364 107.226 142.028 1.00 15.44 30 GLN 4 C 1
ATOM 5977 O O . GLN D 4 30 ? 225.370 107.804 142.527 1.00 16.33 30 GLN 4 O 1
ATOM 5983 N N . ASN D 4 31 ? 223.214 107.080 142.672 1.00 15.88 31 ASN 4 N 1
ATOM 5984 C CA . ASN D 4 31 ? 223.072 107.627 144.037 1.00 16.38 31 ASN 4 CA 1
ATOM 5985 C C . ASN D 4 31 ? 222.824 106.636 145.157 1.00 16.38 31 ASN 4 C 1
ATOM 5986 O O . ASN D 4 31 ? 222.764 105.412 144.986 1.00 17.02 31 ASN 4 O 1
ATOM 5991 N N . SER D 4 32 ? 222.777 107.173 146.375 1.00 16.21 32 SER 4 N 1
ATOM 5992 C CA . SER D 4 32 ? 222.566 106.288 147.559 1.00 16.23 32 SER 4 CA 1
ATOM 5993 C C . SER D 4 32 ? 221.060 106.126 147.515 1.00 16.82 32 SER 4 C 1
ATOM 5994 O O . SER D 4 32 ? 220.505 106.793 146.607 1.00 17.50 32 SER 4 O 1
ATOM 5997 N N . ILE D 4 33 ? 220.425 105.298 148.300 1.00 17.25 33 ILE 4 N 1
ATOM 5998 C CA . ILE D 4 33 ? 218.970 105.144 148.216 1.00 17.51 33 ILE 4 CA 1
ATOM 5999 C C . ILE D 4 33 ? 218.410 105.715 149.495 1.00 19.62 33 ILE 4 C 1
ATOM 6000 O O . ILE D 4 33 ? 218.792 105.133 150.512 1.00 19.67 33 ILE 4 O 1
ATOM 6005 N N . ASP D 4 34 ? 217.684 106.803 149.399 1.00 22.67 34 ASP 4 N 1
ATOM 6006 C CA . ASP D 4 34 ? 217.076 107.441 150.575 1.00 25.79 34 ASP 4 CA 1
ATOM 6007 C C . ASP D 4 34 ? 215.895 106.501 150.896 1.00 25.67 34 ASP 4 C 1
ATOM 6008 O O . ASP D 4 34 ? 215.100 106.022 150.084 1.00 25.89 34 ASP 4 O 1
ATOM 6013 N N . LEU D 4 35 ? 215.742 106.123 152.117 1.00 25.60 35 LEU 4 N 1
ATOM 6014 C CA . LEU D 4 35 ? 214.764 105.243 152.672 1.00 25.50 35 LEU 4 CA 1
ATOM 6015 C C . LEU D 4 35 ? 214.168 106.042 153.797 1.00 26.55 35 LEU 4 C 1
ATOM 6016 O O . LEU D 4 35 ? 214.772 107.002 154.309 1.00 26.93 35 LEU 4 O 1
ATOM 6021 N N . SER D 4 36 ? 213.015 105.556 154.165 1.00 27.64 36 SER 4 N 1
ATOM 6022 C CA . SER D 4 36 ? 212.403 106.311 155.299 1.00 28.55 36 SER 4 CA 1
ATOM 6023 C C . SER D 4 36 ? 211.849 105.264 156.224 1.00 29.16 36 SER 4 C 1
ATOM 6024 O O . SER D 4 36 ? 211.331 104.267 155.711 1.00 29.76 36 SER 4 O 1
ATOM 6027 N N . ALA D 4 37 ? 212.030 105.485 157.498 1.00 29.90 37 ALA 4 N 1
ATOM 6028 C CA . ALA D 4 37 ? 211.603 104.532 158.509 1.00 31.10 37 ALA 4 CA 1
ATOM 6029 C C . ALA D 4 37 ? 210.375 105.063 159.225 1.00 32.35 37 ALA 4 C 1
ATOM 6030 O O . ALA D 4 37 ? 210.420 106.247 159.603 1.00 31.96 37 ALA 4 O 1
ATOM 6032 N N . ASN D 4 38 ? 209.441 104.110 159.363 1.00 34.46 38 ASN 4 N 1
ATOM 6033 C CA . ASN D 4 38 ? 208.244 104.635 160.086 1.00 36.37 38 ASN 4 CA 1
ATOM 6034 C C . ASN D 4 38 ? 208.363 104.143 161.534 1.00 36.30 38 ASN 4 C 1
ATOM 6035 O O . ASN D 4 38 ? 208.737 103.005 161.844 1.00 36.59 38 ASN 4 O 1
ATOM 6040 N N . ALA D 4 39 ? 208.049 105.116 162.355 1.00 35.96 39 ALA 4 N 1
ATOM 6041 C CA . ALA D 4 39 ? 208.058 105.190 163.789 1.00 35.93 39 ALA 4 CA 1
ATOM 6042 C C . ALA D 4 39 ? 207.659 103.958 164.572 1.00 36.39 39 ALA 4 C 1
ATOM 6043 O O . ALA D 4 39 ? 208.211 103.531 165.624 1.00 36.66 39 ALA 4 O 1
ATOM 6045 N N . THR D 4 40 ? 206.646 103.340 164.034 1.00 36.97 40 THR 4 N 1
ATOM 6046 C CA . THR D 4 40 ? 205.958 102.131 164.501 1.00 37.75 40 THR 4 CA 1
ATOM 6047 C C . THR D 4 40 ? 206.469 100.823 163.908 1.00 37.94 40 THR 4 C 1
ATOM 6048 O O . THR D 4 40 ? 205.808 99.778 164.140 1.00 38.21 40 THR 4 O 1
ATOM 6052 N N . GLY D 4 41 ? 207.562 100.856 163.162 1.00 38.27 41 GLY 4 N 1
ATOM 6053 C CA . GLY D 4 41 ? 208.112 99.618 162.610 1.00 38.24 41 GLY 4 CA 1
ATOM 6054 C C . GLY D 4 41 ? 207.365 99.138 161.386 1.00 38.25 41 GLY 4 C 1
ATOM 6055 O O . GLY D 4 41 ? 206.286 99.638 161.082 1.00 38.27 41 GLY 4 O 1
ATOM 6056 N N . SER D 4 42 ? 208.039 98.186 160.772 1.00 38.42 42 SER 4 N 1
ATOM 6057 C CA . SER D 4 42 ? 207.584 97.581 159.523 1.00 38.67 42 SER 4 CA 1
ATOM 6058 C C . SER D 4 42 ? 207.847 96.085 159.635 1.00 38.59 42 SER 4 C 1
ATOM 6059 O O . SER D 4 42 ? 208.867 95.694 160.204 1.00 38.52 42 SER 4 O 1
ATOM 6062 N N . ASP D 4 43 ? 206.898 95.365 159.086 1.00 38.81 43 ASP 4 N 1
ATOM 6063 C CA . ASP D 4 43 ? 206.870 93.903 159.021 1.00 39.26 43 ASP 4 CA 1
ATOM 6064 C C . ASP D 4 43 ? 207.762 93.374 157.901 1.00 38.99 43 ASP 4 C 1
ATOM 6065 O O . ASP D 4 43 ? 207.663 93.867 156.754 1.00 38.92 43 ASP 4 O 1
ATOM 6070 N N . PRO D 4 44 ? 208.583 92.395 158.238 1.00 38.86 44 PRO 4 N 1
ATOM 6071 C CA . PRO D 4 44 ? 209.459 91.850 157.202 1.00 39.29 44 PRO 4 CA 1
ATOM 6072 C C . PRO D 4 44 ? 208.512 91.170 156.252 1.00 40.62 44 PRO 4 C 1
ATOM 6073 O O . PRO D 4 44 ? 207.389 90.791 156.629 1.00 40.67 44 PRO 4 O 1
ATOM 6077 N N . PRO D 4 45 ? 208.946 91.034 155.032 1.00 42.02 45 PRO 4 N 1
ATOM 6078 C CA . PRO D 4 45 ? 208.109 90.270 154.101 1.00 43.48 45 PRO 4 CA 1
ATOM 6079 C C . PRO D 4 45 ? 208.166 88.912 154.797 1.00 45.34 45 PRO 4 C 1
ATOM 6080 O O . PRO D 4 45 ? 209.035 88.431 155.566 1.00 45.85 45 PRO 4 O 1
ATOM 6084 N N . LYS D 4 46 ? 207.157 88.158 154.563 1.00 47.56 46 LYS 4 N 1
ATOM 6085 C CA . LYS D 4 46 ? 206.759 86.816 154.970 1.00 49.42 46 LYS 4 CA 1
ATOM 6086 C C . LYS D 4 46 ? 207.784 85.726 154.668 1.00 49.39 46 LYS 4 C 1
ATOM 6087 O O . LYS D 4 46 ? 207.973 84.726 155.398 1.00 50.07 46 LYS 4 O 1
ATOM 6093 N N . THR D 4 47 ? 208.455 85.956 153.534 1.00 48.82 47 THR 4 N 1
ATOM 6094 C CA . THR D 4 47 ? 209.448 85.076 152.930 1.00 47.99 47 THR 4 CA 1
ATOM 6095 C C . THR D 4 47 ? 210.521 85.836 152.179 1.00 47.22 47 THR 4 C 1
ATOM 6096 O O . THR D 4 47 ? 210.216 86.835 151.477 1.00 47.35 47 THR 4 O 1
ATOM 6100 N N . TYR D 4 48 ? 211.764 85.348 152.362 1.00 46.33 48 TYR 4 N 1
ATOM 6101 C CA . TYR D 4 48 ? 212.935 86.005 151.715 1.00 45.53 48 TYR 4 CA 1
ATOM 6102 C C . TYR D 4 48 ? 213.270 85.424 150.346 1.00 45.45 48 TYR 4 C 1
ATOM 6103 O O . TYR D 4 48 ? 214.066 86.002 149.572 1.00 45.49 48 TYR 4 O 1
ATOM 6112 N N . GLY D 4 49 ? 212.641 84.321 150.011 1.00 45.27 49 GLY 4 N 1
ATOM 6113 C CA . GLY D 4 49 ? 212.810 83.597 148.745 1.00 45.37 49 GLY 4 CA 1
ATOM 6114 C C . GLY D 4 49 ? 212.079 82.275 148.933 1.00 45.65 49 GLY 4 C 1
ATOM 6115 O O . GLY D 4 49 ? 211.318 82.080 149.891 1.00 45.88 49 GLY 4 O 1
ATOM 6116 N N . GLN D 4 50 ? 212.327 81.322 148.074 1.00 45.92 50 GLN 4 N 1
ATOM 6117 C CA . GLN D 4 50 ? 211.653 80.004 148.163 1.00 46.22 50 GLN 4 CA 1
ATOM 6118 C C . GLN D 4 50 ? 212.448 78.823 148.662 1.00 43.80 50 GLN 4 C 1
ATOM 6119 O O . GLN D 4 50 ? 211.959 77.685 148.407 1.00 43.88 50 GLN 4 O 1
ATOM 6125 N N . PHE D 4 51 ? 213.569 79.155 149.292 1.00 40.52 51 PHE 4 N 1
ATOM 6126 C CA . PHE D 4 51 ? 214.392 78.041 149.790 1.00 37.57 51 PHE 4 CA 1
ATOM 6127 C C . PHE D 4 51 ? 213.729 77.655 151.122 1.00 36.75 51 PHE 4 C 1
ATOM 6128 O O . PHE D 4 51 ? 213.321 78.585 151.839 1.00 37.03 51 PHE 4 O 1
ATOM 6136 N N . SER D 4 52 ? 213.654 76.345 151.321 1.00 35.42 52 SER 4 N 1
ATOM 6137 C CA . SER D 4 52 ? 213.067 75.789 152.544 1.00 34.17 52 SER 4 CA 1
ATOM 6138 C C . SER D 4 52 ? 213.183 74.278 152.756 1.00 32.51 52 SER 4 C 1
ATOM 6139 O O . SER D 4 52 ? 213.176 73.539 151.763 1.00 32.55 52 SER 4 O 1
ATOM 6142 N N . ASN D 4 53 ? 213.259 73.857 153.994 1.00 30.33 53 ASN 4 N 1
ATOM 6143 C CA . ASN D 4 53 ? 213.339 72.449 154.427 1.00 28.09 53 ASN 4 CA 1
ATOM 6144 C C . ASN D 4 53 ? 211.914 72.255 154.892 1.00 26.97 53 ASN 4 C 1
ATOM 6145 O O . ASN D 4 53 ? 211.340 73.247 155.354 1.00 27.23 53 ASN 4 O 1
ATOM 6150 N N . LEU D 4 54 ? 211.328 71.122 154.777 1.00 25.82 54 LEU 4 N 1
ATOM 6151 C CA . LEU D 4 54 ? 209.946 71.017 155.176 1.00 24.61 54 LEU 4 CA 1
ATOM 6152 C C . LEU D 4 54 ? 209.612 69.959 156.166 1.00 24.09 54 LEU 4 C 1
ATOM 6153 O O . LEU D 4 54 ? 210.168 68.861 156.015 1.00 23.97 54 LEU 4 O 1
ATOM 6158 N N . LEU D 4 55 ? 208.713 70.347 157.034 1.00 23.85 55 LEU 4 N 1
ATOM 6159 C CA . LEU D 4 55 ? 208.461 69.279 158.020 1.00 23.96 55 LEU 4 CA 1
ATOM 6160 C C . LEU D 4 55 ? 207.177 68.627 157.654 1.00 25.31 55 LEU 4 C 1
ATOM 6161 O O . LEU D 4 55 ? 206.237 69.391 157.661 1.00 25.91 55 LEU 4 O 1
ATOM 6166 N N . SER D 4 56 ? 207.161 67.379 157.382 1.00 27.55 56 SER 4 N 1
ATOM 6167 C CA . SER D 4 56 ? 205.883 66.751 157.054 1.00 30.51 56 SER 4 CA 1
ATOM 6168 C C . SER D 4 56 ? 205.604 65.719 158.139 1.00 33.38 56 SER 4 C 1
ATOM 6169 O O . SER D 4 56 ? 206.510 65.283 158.874 1.00 33.70 56 SER 4 O 1
ATOM 6172 N N . GLY D 4 57 ? 204.326 65.364 158.154 1.00 36.80 57 GLY 4 N 1
ATOM 6173 C CA . GLY D 4 57 ? 203.729 64.344 159.029 1.00 40.88 57 GLY 4 CA 1
ATOM 6174 C C . GLY D 4 57 ? 203.608 64.741 160.502 1.00 43.91 57 GLY 4 C 1
ATOM 6175 O O . GLY D 4 57 ? 203.331 63.851 161.374 1.00 44.60 57 GLY 4 O 1
ATOM 6176 N N . ALA D 4 58 ? 203.865 66.032 160.693 1.00 46.37 58 ALA 4 N 1
ATOM 6177 C CA . ALA D 4 58 ? 203.850 66.830 161.933 1.00 49.10 58 ALA 4 CA 1
ATOM 6178 C C . ALA D 4 58 ? 202.818 66.476 163.038 1.00 51.06 58 ALA 4 C 1
ATOM 6179 O O . ALA D 4 58 ? 203.060 66.237 164.283 1.00 51.63 58 ALA 4 O 1
ATOM 6181 N N . VAL D 4 59 ? 201.579 66.437 162.475 1.00 52.88 59 VAL 4 N 1
ATOM 6182 C CA . VAL D 4 59 ? 200.291 66.089 163.118 1.00 54.46 59 VAL 4 CA 1
ATOM 6183 C C . VAL D 4 59 ? 199.936 64.565 162.964 1.00 55.88 59 VAL 4 C 1
ATOM 6184 O O . VAL D 4 59 ? 200.618 63.477 163.093 1.00 56.18 59 VAL 4 O 1
ATOM 6188 N N . ASN D 4 60 ? 198.627 64.399 162.734 1.00 57.47 60 ASN 4 N 1
ATOM 6189 C CA . ASN D 4 60 ? 197.832 63.166 162.554 1.00 58.82 60 ASN 4 CA 1
ATOM 6190 C C . ASN D 4 60 ? 196.665 63.445 161.542 1.00 59.47 60 ASN 4 C 1
ATOM 6191 O O . ASN D 4 60 ? 196.586 64.298 160.603 1.00 59.47 60 ASN 4 O 1
ATOM 6196 N N . ALA D 4 61 ? 195.668 62.597 161.789 1.00 59.96 61 ALA 4 N 1
ATOM 6197 C CA . ALA D 4 61 ? 194.355 62.154 161.356 1.00 60.16 61 ALA 4 CA 1
ATOM 6198 C C . ALA D 4 61 ? 194.583 61.239 160.094 1.00 60.40 61 ALA 4 C 1
ATOM 6199 O O . ALA D 4 61 ? 195.021 61.647 158.960 1.00 60.37 61 ALA 4 O 1
ATOM 6201 N N . PHE D 4 62 ? 194.299 59.947 160.426 1.00 60.47 62 PHE 4 N 1
ATOM 6202 C CA . PHE D 4 62 ? 194.484 58.825 159.444 1.00 60.82 62 PHE 4 CA 1
ATOM 6203 C C . PHE D 4 62 ? 195.787 57.993 159.801 1.00 60.76 62 PHE 4 C 1
ATOM 6204 O O . PHE D 4 62 ? 196.990 58.399 159.996 1.00 60.58 62 PHE 4 O 1
ATOM 6212 N N . SER D 4 63 ? 195.489 56.685 159.885 1.00 60.56 63 SER 4 N 1
ATOM 6213 C CA . SER D 4 63 ? 196.235 55.449 160.149 1.00 60.45 63 SER 4 CA 1
ATOM 6214 C C . SER D 4 63 ? 195.097 54.394 160.484 1.00 60.69 63 SER 4 C 1
ATOM 6215 O O . SER D 4 63 ? 193.834 54.520 160.345 1.00 60.66 63 SER 4 O 1
ATOM 6218 N N . ASN D 4 64 ? 195.711 53.321 160.959 1.00 60.80 64 ASN 4 N 1
ATOM 6219 C CA . ASN D 4 64 ? 195.337 52.003 161.557 1.00 60.65 64 ASN 4 CA 1
ATOM 6220 C C . ASN D 4 64 ? 195.024 52.520 163.013 1.00 60.20 64 ASN 4 C 1
ATOM 6221 O O . ASN D 4 64 ? 195.610 52.391 164.150 1.00 60.05 64 ASN 4 O 1
ATOM 6226 N N . MET D 4 65 ? 193.981 53.402 162.869 1.00 59.50 65 MET 4 N 1
ATOM 6227 C CA . MET D 4 65 ? 193.555 54.169 164.031 1.00 58.87 65 MET 4 CA 1
ATOM 6228 C C . MET D 4 65 ? 192.056 54.179 164.381 1.00 57.72 65 MET 4 C 1
ATOM 6229 O O . MET D 4 65 ? 190.971 54.172 163.812 1.00 57.91 65 MET 4 O 1
ATOM 6234 N N . LEU D 4 66 ? 192.213 54.198 165.692 1.00 55.83 66 LEU 4 N 1
ATOM 6235 C CA . LEU D 4 66 ? 191.646 54.206 166.995 1.00 53.93 66 LEU 4 CA 1
ATOM 6236 C C . LEU D 4 66 ? 191.821 52.880 167.790 1.00 51.98 66 LEU 4 C 1
ATOM 6237 O O . LEU D 4 66 ? 191.092 52.721 168.835 1.00 52.32 66 LEU 4 O 1
ATOM 6242 N N . PRO D 4 67 ? 192.765 52.034 167.335 1.00 49.69 67 PRO 4 N 1
ATOM 6243 C CA . PRO D 4 67 ? 193.087 50.824 168.141 1.00 47.82 67 PRO 4 CA 1
ATOM 6244 C C . PRO D 4 67 ? 194.047 51.374 169.252 1.00 46.07 67 PRO 4 C 1
ATOM 6245 O O . PRO D 4 67 ? 194.220 50.792 170.353 1.00 45.82 67 PRO 4 O 1
ATOM 6249 N N . LEU D 4 68 ? 194.640 52.539 168.938 1.00 43.69 68 LEU 4 N 1
ATOM 6250 C CA . LEU D 4 68 ? 195.562 53.494 169.547 1.00 41.71 68 LEU 4 CA 1
ATOM 6251 C C . LEU D 4 68 ? 195.021 54.199 170.808 1.00 40.88 68 LEU 4 C 1
ATOM 6252 O O . LEU D 4 68 ? 193.949 54.863 170.728 1.00 40.75 68 LEU 4 O 1
ATOM 6257 N N . LEU D 4 69 ? 195.638 54.130 171.999 1.00 39.93 69 LEU 4 N 1
ATOM 6258 C CA . LEU D 4 69 ? 195.337 54.602 173.360 1.00 39.35 69 LEU 4 CA 1
ATOM 6259 C C . LEU D 4 69 ? 195.024 56.120 173.515 1.00 40.54 69 LEU 4 C 1
ATOM 6260 O O . LEU D 4 69 ? 195.581 57.128 172.975 1.00 40.83 69 LEU 4 O 1
ATOM 6265 N N . ALA D 4 70 ? 193.961 56.177 174.380 1.00 41.32 70 ALA 4 N 1
ATOM 6266 C CA . ALA D 4 70 ? 193.094 57.268 174.901 1.00 41.69 70 ALA 4 CA 1
ATOM 6267 C C . ALA D 4 70 ? 193.529 58.143 176.106 1.00 42.12 70 ALA 4 C 1
ATOM 6268 O O . ALA D 4 70 ? 193.375 59.419 176.468 1.00 42.32 70 ALA 4 O 1
#

B-factor: mean 15.76, std 16.69, range [2.0, 84.84]

Secondary structure (DSSP, 8-state):
----GGGS------TTTTSS---------TTSHHHHHSS-EEEEEE---TTGGGS-----BSSS-BSEEE--SS-EE-GGGTTS--EE-SB---S-SSTTS-SSSPSSB--HHHHHS---SEEEEEEEEEEEES-SS---EEEEEE-TTS--------STTS-SSS-SSS-EEEE-STTS-S-EEEEE----SSSSEESS-B-B-SSTT-----B--TT-SS-EEEEEES-TT--EEEEEEEEEEEEES----------SS-S-----/---TTS-EEEE-SS-EEEESS---EEEGGG-----PPPTTB-SPPEE--GGGSS-EEEEEEEEETTPPTT-EEEEEETGGGSSGGGHHHHHHHTTEEEEEEEEEEEEE----TT-EEEEEEEEEET----TT----SS-B-TTTTT----TT-SS---BTT---GGGGGGSSEEEEETTT-SEEEEEE----SSSSB-GGGB--EEEEEEEEEEEE--BTB--EEEEEEEEEEEEEEEEEE-S------/-PPP----TTTT-EETT-SS----SS-S-PPPP-TT-------GGGTTTS-EEPPBSTTS-BSEEEE-S---TT--SEEEESSTT-GGGTTSHHHHHHTTEEEEES-EEEEEEE-S-TT-EEEEEEEEE-SSS----SHHHHTTSEEEEEE-SSS-EEEEEE--B-SSSSEESS-SS--TT-TT-EEEEEEEEEEE--TTS-S-EEEEEEEEE-TT-EEEEE---------/---S---SSPPSS-HHHHS-------TT--PPPS-SSS------S-S-S-SS-SSS--

Solvent-accessible surface area: 40915 Å² total; per-residue (Å²): 79,154,62,82,53,15,65,13,95,83,130,144,90,69,57,70,59,87,153,161,48,135,86,132,177,146,103,94,96,118,108,77,60,12,44,94,18,2,102,56,25,70,4,20,26,1,0,3,82,83,44,8,42,99,44,32,17,39,49,44,6,60,159,16,11,4,3,2,0,19,0,3,6,12,3,3,3,29,37,75,113,47,80,99,83,10,103,58,28,42,15,0,28,1,46,12,51,93,114,131,28,104,52,112,94,31,66,5,15,11,3,54,72,8,6,70,99,5,35,5,6,1,6,48,5,7,0,37,0,21,0,22,15,107,40,127,38,62,6,2,2,9,0,10,20,0,5,6,24,8,50,17,124,14,78,72,71,74,105,166,98,51,3,0,0,30,33,51,126,3,22,17,10,74,2,44,22,145,71,32,45,17,60,0,9,31,57,7,56,29,1,10,16,11,42,19,0,15,13,17,24,13,0,0,2,71,56,34,65,60,93,26,94,18,3,32,1,61,49,6,19,0,1,19,0,6,1,0,2,63,66,41,102,33,45,1,24,0,67,0,51,4,23,89,9,118,44,67,13,68,8,1,16,23,43,118,84,157,54,148,114,52,143,163,113,118,162,185,212,67,109,77,143,81,72,47,123,22,92,18,27,127,18,80,16,95,10,101,5,14,35,36,76,26,54,2,82,67,77,54,3,89,15,87,50,2,16,1,18,63,33,121,10,52,57,154,47,125,51,0,32,59,8,15,91,36,98,12,28,52,0,34,58,93,17,120,50,28,27,4,0,28,0,0,0,8,27,30,0,13,13,152,97,0,36,71,0,0,33,23,0,16,95,11,8,0,5,13,10,0,6,52,0,4,0,37,2,104,31,51,165,170,10,47,9,10,0,4,0,0,0,0,1,6,4,14,12,66,75,112,9,44,57,11,125,145,27,9,92,70,75,31,23,55,13,72,101,59,156,66,0,93,41,4,33,4,1,12,20,5,2,8,17,135,58,1,63,81,4,12,19,1,46,0,34,19,183,21,5,33,4,0,6,0,3,0,13,45,30,16,12,5,23,0,8,16,11,13,22,6,0,13,5,0,0,0,0,0,0,40,42,54,4,84,66,87,145,81,28,70,86,50,6,73,0,40,0,4,0,20,0,8,101,1,2,1,2,0,85,1,12,36,26,115,84,71,189,142,122,138,124,121,130,127,128,44,57,25,62,23,141,50,42,81,76,62,90,96,126,116,116,164,183,64,211,85,124,124,81,104,61,132,164,114,132,51,127,93,165,57,102,31,21,24,1,69,86,52,42,107,0,19,15,141,75,128,114,60,35,50,50,10,81,0,39,66,77,39,68,100,84,92,40,42,10,58,5,57,0,8,9,49,15,75,16,0,38,135,0,65,2,1,38,6,0,70,33,33,2,1,1,62,6,11,2,22,0,17,1,30,27,66,27,43,107,133,9,129,6,73,0,7,0,0,0,1,1,0,12,24,28,105,4,94,18,34,68,48,0,82,77,11,53,84,21,89,8,83,11,60,174,112,62,46,75,73,8,63,2,28,8,2,0,25,20,39,27,15,35,8,38,58,70,125,64,38,74,73,2,11,26,0,10,0,1,2,2,5,57,51,44,2,70,82,46,134,92,21,85,64,52,3,84,0,47,0,33,1,6,3,8,126,63,2,38,26,74,48,86,6,12,24,59,50,161,78,127,200,110,124,16,57,108,83,122,179,119,135,76,163,83,67,95,122,142,56,55,49,105,106,140,114,52,80,20,123,42,96,132,30,63,191,89,58,20,172,54,72,130,144,156,91,71,88,138,95,90,190,67,149,59,150,117,99,187,151

Nearest PDB structures (foldseek):
  1mec-assembly1_2  TM=9.960E-01  e=6.064E-50  Mengo virus
  5a8f-assembly1_C  TM=9.825E-01  e=4.017E-39  Saffold virus
  1tme-assembly1_2  TM=9.684E-01  e=3.019E-39  Theiler's encephalomyelitis virus (STRAIN DA)
  6iij-assembly1_B  TM=8.383E-01  e=1.641E-23  Coxsackievirus A10
  6acu-assembly1_B  TM=8.383E-01  e=4.336E-23  Coxsackievirus A10